Protein 6DCR (pdb70)

B-factor: mean 81.79, std 31.3, range [25.92, 208.13]

Foldseek 3Di:
DKWFFKAAQDFDQGTAIAAEPPPDDDAAQWWFWAADDDGRIAIIGGHGMDRDDPDDNVPHHHTPGTLDPDHLADPLLSVLQVVLCLLQVTRSNNSSLVLDQPCVRRSHHLDPCACQVPWDFDDDDDPLLVVLLVVQLVQFQFEAEEEEAEAPPLCPVVSVLSNLSSQSNVLAAEEEAEALLAPDPVVVVVNVVRTPAAEAEPHPPDDRSSVSVVLVCQQVSRHRYYYYHLSCLRRHHPGYTEYEYEQLVDPRQFDDPRRGDRSSVSSSSSCNVSRHYYYYYHNFDDLLVVVCCVVVRHPYRYGYDAAAEAEAAQAPAPDFLLHGPVVLVVLCVLLVVQFEEEEAAADALFFWWKAASHQGRTDADPVPRAGWGDDPVVQWTAAPFAGDIDGNDCADPVPGDRRMDIARHFPPVSLVRVCVSPPPAEEEEDEPPPVVADGTYHYYYYHAADHPPGDHLRHQEYEYSHQASQVRGSQLCSVSRVLRRVSRVRCVRPVDPRHHYYYYYDNCCPPPLNVCCVPVHSVRSSVVSSVVCVVVVHPPQKWKKKKKKKALPVPLGQVLQVVLQVLLCPFPLRDPQKDKTDFDADSSQDDDSMGMTIIMIIGRDSVSVSVSVVVSVVCSVVRVSVVNIDMGMNTRDPD/DKFFWAAQDFDQGTDIADEDPPDDDAAQWWFWADDDPPDIAIITTHHDDDDDPDPPVPHHHTDDTLDPDHLADPLLSVLQVVLCLLQVTRSNNSSLVLDQPCVRRSHHLDPACLPDWDFADDDPLLVVLLVVQLVQQFFEAEEEEAEAPVLCPVRSVLSNLSSQSPVVAAEEEAEFQVPPDPVVVVVNVVGTPAAEAEPHPPDDSVSVSVVLVCQQVSRHRYYYYHLSCLRRHHPGHGEYEYEQLVDPSQFDPPRSGDRSSVSNSSSCNVSRGYYYYYHNFDDLLVVVCCVVVRHPYRYGYDAEDEAAQADAPQFLLHGPVRLVVVVVCVVVVFEEEEEAADAPFFWWKAASHQGRTDADPPPRAGWTAPPVVQKTAQPFAGDIGHNDCADPPPGHRRMDIAGRFPPPRVVRVPVSHSYHYYHAADDPPDDDPRHAEYEYSRQACQVRGSPLCSVSRVLSNVLVVVVVCVVPHYYYYYDNCCPPPLNCCCVPVHNVSSSVVSSVVCVVVVHPPQKWKKFKDWDDPVRDPTCLQVVVLCVLLCPQPLHDPQWDWADPDPVGIMTIGRDSVSSSVSVVVSVVCSVVGVCSVPTDMGMDTRHD

GO terms:
  GO:0016887 ATP hydrolysis activity (F, EXP)
  GO:0043138 3'-5' DNA helicase activity (F, EXP)
  GO:0005515 protein binding (F, IPI)
  GO:0043138 3'-5' DNA helicase activity (F, IDA)
  GO:0004386 helicase activity (F, IDA)
  GO:0006260 DNA replication (P, IMP)
  GO:0006270 DNA replication initiation (P, IMP)
  GO:0006276 plasmid maintenance (P, IMP)
  GO:0006261 DNA-templated DNA replication (P, IDA)
  GO:0010332 response to gamma radiation (P, IMP)
  GO:0046677 response to antibiotic (P, IMP)
  GO:0006302 double-strand break repair (P, IMP)
  GO:0006310 DNA recombination (P, IMP)

Structure (mmCIF, N/CA/C/O backbone):
data_6DCR
#
_entry.id   6DCR
#
_cell.length_a   69.132
_cell.length_b   56.505
_cell.length_c   195.863
_cell.angle_alpha   90.00
_cell.angle_beta   97.67
_cell.angle_gamma   90.00
#
_symmetry.space_group_name_H-M   'P 1 21 1'
#
loop_
_entity.id
_entity.type
_entity.pdbx_description
1 polymer "Primosomal protein N'"
2 non-polymer 'ZINC ION'
3 non-polymer 'SULFATE ION'
4 water water
#
loop_
_atom_site.group_PDB
_atom_site.id
_atom_site.type_symbol
_atom_site.label_atom_id
_atom_site.label_alt_id
_atom_site.label_comp_id
_atom_site.label_asym_id
_atom_site.label_entity_id
_atom_site.label_seq_id
_atom_site.pdbx_PDB_ins_code
_atom_site.Cartn_x
_atom_site.Cartn_y
_atom_site.Cartn_z
_atom_site.occupancy
_atom_site.B_iso_or_equiv
_atom_site.auth_seq_id
_atom_site.auth_comp_id
_atom_site.auth_asym_id
_atom_site.auth_atom_id
_atom_site.pdbx_PDB_model_num
ATOM 1 N N . MET A 1 21 ? 25.109 12.265 215.541 1.00 90.28 1 MET A N 1
ATOM 2 C CA . MET A 1 21 ? 25.113 10.878 214.955 1.00 87.38 1 MET A CA 1
ATOM 3 C C . MET A 1 21 ? 24.979 10.895 213.423 1.00 74.40 1 MET A C 1
ATOM 4 O O . MET A 1 21 ? 23.877 10.986 212.887 1.00 74.78 1 MET A O 1
ATOM 18 N N . PRO A 1 22 ? 26.089 10.826 212.704 1.00 59.81 2 PRO A N 1
ATOM 19 C CA . PRO A 1 22 ? 26.004 10.820 211.240 1.00 49.88 2 PRO A CA 1
ATOM 20 C C . PRO A 1 22 ? 25.306 9.570 210.719 1.00 50.02 2 PRO A C 1
ATOM 21 O O . PRO A 1 22 ? 25.252 8.531 211.376 1.00 46.19 2 PRO A O 1
ATOM 32 N N . VAL A 1 23 ? 24.767 9.689 209.501 1.00 38.53 3 VAL A N 1
ATOM 33 C CA . VAL A 1 23 ? 24.171 8.584 208.775 1.00 35.43 3 VAL A CA 1
ATOM 34 C C . VAL A 1 23 ? 25.023 8.376 207.541 1.00 38.38 3 VAL A C 1
ATOM 35 O O . VAL A 1 23 ? 25.234 9.323 206.779 1.00 40.07 3 VAL A O 1
ATOM 48 N N . ALA A 1 24 ? 25.478 7.159 207.335 1.00 38.05 4 ALA A N 1
ATOM 49 C CA . ALA A 1 24 ? 26.228 6.797 206.140 1.00 35.61 4 ALA A CA 1
ATOM 50 C C . ALA A 1 24 ? 25.252 6.207 205.144 1.00 36.93 4 ALA A C 1
ATOM 51 O O . ALA A 1 24 ? 24.423 5.369 205.501 1.00 39.11 4 ALA A O 1
ATOM 58 N N . HIS A 1 25 ? 25.348 6.663 203.903 1.00 37.11 5 HIS A N 1
ATOM 59 C CA . HIS A 1 25 ? 24.494 6.250 202.824 1.00 33.15 5 HIS A CA 1
ATOM 60 C C . HIS A 1 25 ? 25.354 5.320 202.015 1.00 34.80 5 HIS A C 1
ATOM 61 O O . HIS A 1 25 ? 26.310 5.754 201.357 1.00 35.63 5 HIS A O 1
ATOM 76 N N . VAL A 1 26 ? 25.018 4.046 202.055 1.00 34.59 6 VAL A N 1
ATOM 77 C CA . VAL A 1 26 ? 25.965 3.000 201.725 1.00 33.67 6 VAL A CA 1
ATOM 78 C C . VAL A 1 26 ? 25.476 2.236 200.510 1.00 37.32 6 VAL A C 1
ATOM 79 O O . VAL A 1 26 ? 24.311 1.820 200.463 1.00 36.48 6 VAL A O 1
ATOM 92 N N . ALA A 1 27 ? 26.387 2.004 199.552 1.00 32.29 7 ALA A N 1
ATOM 93 C CA . ALA A 1 27 ? 26.130 1.143 198.413 1.00 30.57 7 ALA A CA 1
ATOM 94 C C . ALA A 1 27 ? 26.577 -0.282 198.685 1.00 30.43 7 ALA A C 1
ATOM 95 O O . ALA A 1 27 ? 27.681 -0.534 199.159 1.00 36.79 7 ALA A O 1
ATOM 102 N N . LEU A 1 28 ? 25.695 -1.219 198.400 1.00 31.55 8 LEU A N 1
ATOM 103 C CA . LEU A 1 28 ? 25.951 -2.610 198.593 1.00 33.62 8 LEU A CA 1
ATOM 104 C C . LEU A 1 28 ? 25.939 -3.319 197.262 1.00 38.97 8 LEU A C 1
ATOM 105 O O . LEU A 1 28 ? 25.260 -2.876 196.330 1.00 36.39 8 LEU A O 1
ATOM 121 N N . PRO A 1 29 ? 26.652 -4.441 197.167 1.00 40.55 9 PRO A N 1
ATOM 122 C CA . PRO A 1 29 ? 26.759 -5.159 195.900 1.00 43.08 9 PRO A CA 1
ATOM 123 C C . PRO A 1 29 ? 25.519 -6.020 195.712 1.00 44.40 9 PRO A C 1
ATOM 124 O O . PRO A 1 29 ? 25.555 -7.219 195.872 1.00 45.79 9 PRO A O 1
ATOM 135 N N . VAL A 1 30 ? 24.411 -5.359 195.387 1.00 43.45 10 VAL A N 1
ATOM 136 C CA . VAL A 1 30 ? 23.107 -5.993 195.186 1.00 42.13 10 VAL A CA 1
ATOM 137 C C . VAL A 1 30 ? 22.430 -5.306 194.020 1.00 40.35 10 VAL A C 1
ATOM 138 O O . VAL A 1 30 ? 22.689 -4.128 193.743 1.00 42.89 10 VAL A O 1
ATOM 151 N N . PRO A 1 31 ? 21.531 -5.992 193.347 1.00 47.45 11 PRO A N 1
ATOM 152 C CA . PRO A 1 31 ? 20.975 -5.425 192.105 1.00 51.87 11 PRO A CA 1
ATOM 153 C C . PRO A 1 31 ? 19.802 -4.497 192.347 1.00 54.46 11 PRO A C 1
ATOM 154 O O . PRO A 1 31 ? 18.861 -4.490 191.562 1.00 56.28 11 PRO A O 1
ATOM 165 N N . LEU A 1 32 ? 19.867 -3.668 193.386 1.00 48.85 12 LEU A N 1
ATOM 166 C CA . LEU A 1 32 ? 18.815 -2.710 193.655 1.00 45.18 12 LEU A CA 1
ATOM 167 C C . LEU A 1 32 ? 19.326 -1.305 193.421 1.00 43.57 12 LEU A C 1
ATOM 168 O O . LEU A 1 32 ? 20.418 -0.961 193.907 1.00 40.29 12 LEU A O 1
ATOM 184 N N . PRO A 1 33 ? 18.596 -0.462 192.701 1.00 41.35 13 PRO A N 1
ATOM 185 C CA . PRO A 1 33 ? 19.168 0.869 192.399 1.00 40.84 13 PRO A CA 1
ATOM 186 C C . PRO A 1 33 ? 18.916 1.872 193.518 1.00 38.09 13 PRO A C 1
ATOM 187 O O . PRO A 1 33 ? 18.160 2.812 193.367 1.00 42.54 13 PRO A O 1
ATOM 198 N N . ARG A 1 34 ? 19.597 1.694 194.641 1.00 39.14 14 ARG A N 1
ATOM 199 C CA . ARG A 1 34 ? 19.415 2.545 195.809 1.00 42.20 14 ARG A CA 1
ATOM 200 C C . ARG A 1 34 ? 20.623 2.369 196.719 1.00 41.06 14 ARG A C 1
ATOM 201 O O . ARG A 1 34 ? 21.370 1.401 196.580 1.00 35.32 14 ARG A O 1
ATOM 222 N N . THR A 1 35 ? 20.787 3.284 197.681 1.00 34.70 15 THR A N 1
ATOM 223 C CA . THR A 1 35 ? 21.714 3.066 198.789 1.00 39.39 15 THR A CA 1
ATOM 224 C C . THR A 1 35 ? 20.932 2.643 200.027 1.00 43.43 15 THR A C 1
ATOM 225 O O . THR A 1 35 ? 19.699 2.564 200.010 1.00 38.48 15 THR A O 1
ATOM 236 N N . PHE A 1 36 ? 21.670 2.337 201.082 1.00 32.61 16 PHE A N 1
ATOM 237 C CA . PHE A 1 36 ? 21.159 1.827 202.352 1.00 33.48 16 PHE A CA 1
ATOM 238 C C . PHE A 1 36 ? 21.773 2.641 203.484 1.00 43.58 16 PHE A C 1
ATOM 239 O O . PHE A 1 36 ? 22.982 2.907 203.483 1.00 38.80 16 PHE A O 1
ATOM 256 N N . ASP A 1 37 ? 20.942 3.052 204.446 1.00 38.82 17 ASP A N 1
ATOM 257 C CA . ASP A 1 37 ? 21.360 3.989 205.481 1.00 34.41 17 ASP A CA 1
ATOM 258 C C . ASP A 1 37 ? 21.768 3.249 206.739 1.00 35.47 17 ASP A C 1
ATOM 259 O O . ASP A 1 37 ? 21.115 2.275 207.131 1.00 36.02 17 ASP A O 1
ATOM 268 N N . TYR A 1 38 ? 22.862 3.695 207.361 1.00 35.52 18 TYR A N 1
ATOM 269 C CA . TYR A 1 38 ? 23.371 3.119 208.612 1.00 37.24 18 TYR A CA 1
ATOM 270 C C . TYR A 1 38 ? 23.841 4.243 209.499 1.00 40.38 18 TYR A C 1
ATOM 271 O O . TYR A 1 38 ? 24.298 5.260 209.003 1.00 43.11 18 TYR A O 1
ATOM 289 N N . LEU A 1 39 ? 23.739 4.050 210.819 1.00 35.76 19 LEU A N 1
ATOM 290 C CA . LEU A 1 39 ? 24.309 4.988 211.768 1.00 41.38 19 LEU A CA 1
ATOM 291 C C . LEU A 1 39 ? 25.793 4.711 212.001 1.00 39.27 19 LEU A C 1
ATOM 292 O O . LEU A 1 39 ? 26.217 3.560 212.072 1.00 45.50 19 LEU A O 1
ATOM 308 N N . LEU A 1 40 ? 26.562 5.772 212.197 1.00 37.24 20 LEU A N 1
ATOM 309 C CA . LEU A 1 40 ? 27.941 5.637 212.619 1.00 50.19 20 LEU A CA 1
ATOM 310 C C . LEU A 1 40 ? 27.990 5.607 214.135 1.00 52.04 20 LEU A C 1
ATOM 311 O O . LEU A 1 40 ? 27.456 6.511 214.767 1.00 56.12 20 LEU A O 1
ATOM 327 N N . PRO A 1 41 ? 28.568 4.587 214.761 1.00 58.19 21 PRO A N 1
ATOM 328 C CA . PRO A 1 41 ? 28.714 4.635 216.226 1.00 59.78 21 PRO A CA 1
ATOM 329 C C . PRO A 1 41 ? 29.663 5.745 216.648 1.00 59.41 21 PRO A C 1
ATOM 330 O O . PRO A 1 41 ? 30.566 6.131 215.908 1.00 57.07 21 PRO A O 1
ATOM 341 N N . GLU A 1 42 ? 29.466 6.252 217.862 1.00 68.21 22 GLU A N 1
ATOM 342 C CA . GLU A 1 42 ? 30.366 7.266 218.413 1.00 72.01 22 GLU A CA 1
ATOM 343 C C . GLU A 1 42 ? 31.819 6.822 218.291 1.00 65.54 22 GLU A C 1
ATOM 344 O O . GLU A 1 42 ? 32.151 5.666 218.556 1.00 66.55 22 GLU A O 1
ATOM 356 N N . GLY A 1 43 ? 32.683 7.750 217.881 1.00 72.50 23 GLY A N 1
ATOM 357 C CA . GLY A 1 43 ? 34.105 7.487 217.762 1.00 78.02 23 GLY A CA 1
ATOM 358 C C . GLY A 1 43 ? 34.547 6.959 216.413 1.00 78.08 23 GLY A C 1
ATOM 359 O O . GLY A 1 43 ? 35.761 6.856 216.175 1.00 78.22 23 GLY A O 1
ATOM 363 N N . MET A 1 44 ? 33.599 6.628 215.535 1.00 63.88 24 MET A N 1
ATOM 364 C CA . MET A 1 44 ? 33.833 6.062 214.212 1.00 60.71 24 MET A CA 1
ATOM 365 C C . MET A 1 44 ? 33.550 7.142 213.183 1.00 62.11 24 MET A C 1
ATOM 366 O O . MET A 1 44 ? 32.517 7.808 213.259 1.00 60.50 24 MET A O 1
ATOM 380 N N . THR A 1 45 ? 34.470 7.329 212.242 1.00 54.06 25 THR A N 1
ATOM 381 C CA . THR A 1 45 ? 34.307 8.314 211.198 1.00 57.07 25 THR A CA 1
ATOM 382 C C . THR A 1 45 ? 34.600 7.638 209.866 1.00 48.22 25 THR A C 1
ATOM 383 O O . THR A 1 45 ? 35.309 6.636 209.803 1.00 48.96 25 THR A O 1
ATOM 394 N N . VAL A 1 46 ? 34.000 8.170 208.806 1.00 49.27 26 VAL A N 1
ATOM 395 C CA . VAL A 1 46 ? 34.123 7.590 207.472 1.00 44.44 26 VAL A CA 1
ATOM 396 C C . VAL A 1 46 ? 33.870 8.696 206.458 1.00 49.82 26 VAL A C 1
ATOM 397 O O . VAL A 1 46 ? 33.167 9.670 206.741 1.00 46.28 26 VAL A O 1
ATOM 410 N N . LYS A 1 47 ? 34.385 8.509 205.240 1.00 51.58 27 LYS A N 1
ATOM 411 C CA . LYS A 1 47 ? 34.131 9.423 204.138 1.00 52.06 27 LYS A CA 1
ATOM 412 C C . LYS A 1 47 ? 33.664 8.672 202.898 1.00 50.09 27 LYS A C 1
ATOM 413 O O . LYS A 1 47 ? 33.769 7.439 202.789 1.00 38.88 27 LYS A O 1
ATOM 432 N N . ALA A 1 48 ? 33.120 9.445 201.952 1.00 35.96 28 ALA A N 1
ATOM 433 C CA . ALA A 1 48 ? 32.705 8.874 200.696 1.00 38.40 28 ALA A CA 1
ATOM 434 C C . ALA A 1 48 ? 33.889 8.147 200.048 1.00 39.25 28 ALA A C 1
ATOM 435 O O . ALA A 1 48 ? 35.030 8.611 200.130 1.00 41.16 28 ALA A O 1
ATOM 442 N N . GLY A 1 49 ? 33.601 6.994 199.436 1.00 34.88 29 GLY A N 1
ATOM 443 C CA . GLY A 1 49 ? 34.567 6.127 198.788 1.00 34.59 29 GLY A CA 1
ATOM 444 C C . GLY A 1 49 ? 35.295 5.189 199.696 1.00 38.98 29 GLY A C 1
ATOM 445 O O . GLY A 1 49 ? 36.176 4.464 199.222 1.00 39.17 29 GLY A O 1
ATOM 449 N N . CYS A 1 50 ? 34.988 5.184 200.987 1.00 35.81 30 CYS A N 1
ATOM 450 C CA . CYS A 1 50 ? 35.518 4.190 201.896 1.00 36.52 30 CYS A CA 1
ATOM 451 C C . CYS A 1 50 ? 34.591 2.994 202.076 1.00 36.88 30 CYS A C 1
ATOM 452 O O . CYS A 1 50 ? 33.359 3.098 202.016 1.00 39.01 30 CYS A O 1
ATOM 460 N N . ARG A 1 51 ? 35.205 1.840 202.284 1.00 32.96 31 ARG A N 1
ATOM 461 C CA . ARG A 1 51 ? 34.462 0.620 202.524 1.00 32.07 31 ARG A CA 1
ATOM 462 C C . ARG A 1 51 ? 34.109 0.481 203.999 1.00 36.38 31 ARG A C 1
ATOM 463 O O . ARG A 1 51 ? 34.822 0.962 204.886 1.00 34.53 31 ARG A O 1
ATOM 484 N N . VAL A 1 52 ? 32.975 -0.159 204.220 1.00 31.59 32 VAL A N 1
ATOM 485 C CA . VAL A 1 52 ? 32.457 -0.421 205.544 1.00 30.86 32 VAL A CA 1
ATOM 486 C C . VAL A 1 52 ? 31.958 -1.862 205.572 1.00 37.04 32 VAL A C 1
ATOM 487 O O . VAL A 1 52 ? 31.631 -2.454 204.553 1.00 35.25 32 VAL A O 1
ATOM 500 N N . ARG A 1 53 ? 31.928 -2.434 206.758 1.00 32.00 33 ARG A N 1
ATOM 501 C CA . ARG A 1 53 ? 31.228 -3.669 206.986 1.00 32.52 33 ARG A CA 1
ATOM 502 C C . ARG A 1 53 ? 29.923 -3.317 207.733 1.00 36.13 33 ARG A C 1
ATOM 503 O O . ARG A 1 53 ? 29.955 -2.590 208.743 1.00 34.46 33 ARG A O 1
ATOM 524 N N . VAL A 1 54 ? 28.794 -3.795 207.221 1.00 31.47 34 VAL A N 1
ATOM 525 C CA . VAL A 1 54 ? 27.468 -3.396 207.736 1.00 30.78 34 VAL A CA 1
ATOM 526 C C . VAL A 1 54 ? 26.571 -4.614 207.817 1.00 35.36 34 VAL A C 1
ATOM 527 O O . VAL A 1 54 ? 26.723 -5.581 207.059 1.00 39.55 34 VAL A O 1
ATOM 540 N N . PRO A 1 55 ? 25.562 -4.568 208.697 1.00 41.00 35 PRO A N 1
ATOM 541 C CA . PRO A 1 55 ? 24.552 -5.641 208.687 1.00 41.36 35 PRO A CA 1
ATOM 542 C C . PRO A 1 55 ? 23.678 -5.532 207.446 1.00 36.31 35 PRO A C 1
ATOM 543 O O . PRO A 1 55 ? 23.490 -4.460 206.871 1.00 43.68 35 PRO A O 1
ATOM 554 N N . PHE A 1 56 ? 23.171 -6.671 207.002 1.00 39.45 36 PHE A N 1
ATOM 555 C CA . PHE A 1 56 ? 22.346 -6.648 205.809 1.00 44.47 36 PHE A CA 1
ATOM 556 C C . PHE A 1 56 ? 21.343 -7.798 205.835 1.00 48.94 36 PHE A C 1
ATOM 557 O O . PHE A 1 56 ? 21.663 -8.897 206.261 1.00 51.69 36 PHE A O 1
ATOM 574 N N . GLY A 1 57 ? 20.109 -7.539 205.426 1.00 56.02 37 GLY A N 1
ATOM 575 C CA . GLY A 1 57 ? 19.181 -8.648 205.457 1.00 58.17 37 GLY A CA 1
ATOM 576 C C . GLY A 1 57 ? 18.856 -9.060 206.885 1.00 61.02 37 GLY A C 1
ATOM 577 O O . GLY A 1 57 ? 18.946 -8.266 207.829 1.00 58.74 37 GLY A O 1
ATOM 581 N N . LYS A 1 58 ? 18.525 -10.342 207.056 1.00 87.05 38 LYS A N 1
ATOM 582 C CA . LYS A 1 58 ? 18.027 -10.798 208.350 1.00 91.44 38 LYS A CA 1
ATOM 583 C C . LYS A 1 58 ? 19.150 -10.859 209.379 1.00 88.65 38 LYS A C 1
ATOM 584 O O . LYS A 1 58 ? 19.120 -10.140 210.387 1.00 94.22 38 LYS A O 1
ATOM 588 N N . GLN A 1 59 ? 20.150 -11.718 209.149 1.00 47.90 39 GLN A N 1
ATOM 589 C CA . GLN A 1 59 ? 21.267 -11.851 210.098 1.00 48.85 39 GLN A CA 1
ATOM 590 C C . GLN A 1 59 ? 22.623 -11.967 209.365 1.00 41.94 39 GLN A C 1
ATOM 591 O O . GLN A 1 59 ? 23.512 -12.709 209.796 1.00 50.05 39 GLN A O 1
ATOM 595 N N . GLN A 1 60 ? 22.751 -11.272 208.243 1.00 42.24 40 GLN A N 1
ATOM 596 C CA . GLN A 1 60 ? 23.991 -11.342 207.426 1.00 50.43 40 GLN A CA 1
ATOM 597 C C . GLN A 1 60 ? 24.772 -10.030 207.536 1.00 46.25 40 GLN A C 1
ATOM 598 O O . GLN A 1 60 ? 24.231 -9.051 208.087 1.00 36.37 40 GLN A O 1
ATOM 612 N N . GLU A 1 61 ? 25.996 -10.033 207.025 1.00 38.79 41 GLU A N 1
ATOM 613 C CA . GLU A 1 61 ? 26.862 -8.862 207.029 1.00 33.07 41 GLU A CA 1
ATOM 614 C C . GLU A 1 61 ? 27.542 -8.774 205.670 1.00 29.11 41 GLU A C 1
ATOM 615 O O . GLU A 1 61 ? 27.937 -9.803 205.141 1.00 37.91 41 GLU A O 1
ATOM 627 N N . ARG A 1 62 ? 27.719 -7.576 205.153 1.00 30.14 42 ARG A N 1
ATOM 628 C CA . ARG A 1 62 ? 28.317 -7.390 203.835 1.00 38.95 42 ARG A CA 1
ATOM 629 C C . ARG A 1 62 ? 29.294 -6.242 203.874 1.00 39.00 42 ARG A C 1
ATOM 630 O O . ARG A 1 62 ? 29.257 -5.386 204.756 1.00 32.09 42 ARG A O 1
ATOM 651 N N . ILE A 1 63 ? 30.169 -6.221 202.873 1.00 36.73 43 ILE A N 1
ATOM 652 C CA . ILE A 1 63 ? 30.976 -5.053 202.593 1.00 31.25 43 ILE A CA 1
ATOM 653 C C . ILE A 1 63 ? 30.169 -4.080 201.758 1.00 30.23 43 ILE A C 1
ATOM 654 O O . ILE A 1 63 ? 29.545 -4.461 200.767 1.00 38.59 43 ILE A O 1
ATOM 670 N N . GLY A 1 64 ? 30.209 -2.804 202.138 1.00 33.14 44 GLY A N 1
ATOM 671 C CA . GLY A 1 64 ? 29.638 -1.751 201.350 1.00 32.35 44 GLY A CA 1
ATOM 672 C C . GLY A 1 64 ? 30.626 -0.618 201.135 1.00 28.72 44 GLY A C 1
ATOM 673 O O . GLY A 1 64 ? 31.745 -0.608 201.682 1.00 34.32 44 GLY A O 1
ATOM 677 N N . ILE A 1 65 ? 30.204 0.324 200.292 1.00 34.96 45 ILE A N 1
ATOM 678 C CA . ILE A 1 65 ? 30.976 1.528 199.984 1.00 35.25 45 ILE A CA 1
ATOM 679 C C . ILE A 1 65 ? 30.147 2.730 200.332 1.00 34.49 45 ILE A C 1
ATOM 680 O O . ILE A 1 65 ? 28.992 2.855 199.884 1.00 37.63 45 ILE A O 1
ATOM 696 N N . VAL A 1 66 ? 30.708 3.610 201.149 1.00 31.19 46 VAL A N 1
ATOM 697 C CA . VAL A 1 66 ? 29.995 4.813 201.535 1.00 30.27 46 VAL A CA 1
ATOM 698 C C . VAL A 1 66 ? 29.917 5.744 200.332 1.00 40.73 46 VAL A C 1
ATOM 699 O O . VAL A 1 66 ? 30.944 6.089 199.745 1.00 38.08 46 VAL A O 1
ATOM 712 N N . VAL A 1 67 ? 28.687 6.137 199.958 1.00 32.92 47 VAL A N 1
ATOM 713 C CA . VAL A 1 67 ? 28.449 7.080 198.866 1.00 35.90 47 VAL A CA 1
ATOM 714 C C . VAL A 1 67 ? 28.450 8.483 199.379 1.00 45.06 47 VAL A C 1
ATOM 715 O O . VAL A 1 67 ? 29.104 9.345 198.789 1.00 38.65 47 VAL A O 1
ATOM 728 N N . SER A 1 68 ? 27.794 8.735 200.534 1.00 36.75 48 SER A N 1
ATOM 729 C CA . SER A 1 68 ? 27.948 10.001 201.209 1.00 31.65 48 SER A CA 1
ATOM 730 C C . SER A 1 68 ? 27.602 9.817 202.694 1.00 30.12 48 SER A C 1
ATOM 731 O O . SER A 1 68 ? 27.127 8.770 203.115 1.00 36.16 48 SER A O 1
ATOM 739 N N . VAL A 1 69 ? 27.831 10.859 203.445 1.00 36.37 49 VAL A N 1
ATOM 740 C CA . VAL A 1 69 ? 27.516 10.967 204.873 1.00 44.23 49 VAL A CA 1
ATOM 741 C C . VAL A 1 69 ? 26.744 12.253 205.091 1.00 47.03 49 VAL A C 1
ATOM 742 O O . VAL A 1 69 ? 27.168 13.315 204.626 1.00 51.62 49 VAL A O 1
ATOM 755 N N . SER A 1 70 ? 25.662 12.175 205.866 1.00 41.94 50 SER A N 1
ATOM 756 C CA . SER A 1 70 ? 24.867 13.332 206.214 1.00 42.05 50 SER A CA 1
ATOM 757 C C . SER A 1 70 ? 24.425 13.155 207.652 1.00 41.47 50 SER A C 1
ATOM 758 O O . SER A 1 70 ? 24.817 12.199 208.319 1.00 44.85 50 SER A O 1
ATOM 766 N N . ASP A 1 71 ? 23.552 14.039 208.109 1.00 46.87 51 ASP A N 1
ATOM 767 C CA . ASP A 1 71 ? 22.973 13.899 209.438 1.00 51.77 51 ASP A CA 1
ATOM 768 C C . ASP A 1 71 ? 21.514 13.470 209.382 1.00 51.16 51 ASP A C 1
ATOM 769 O O . ASP A 1 71 ? 20.806 13.592 210.382 1.00 48.15 51 ASP A O 1
ATOM 778 N N . ALA A 1 72 ? 21.078 12.882 208.271 1.00 49.97 52 ALA A N 1
ATOM 779 C CA . ALA A 1 72 ? 19.658 12.583 208.097 1.00 48.41 52 ALA A CA 1
ATOM 780 C C . ALA A 1 72 ? 19.446 11.327 207.254 1.00 49.12 52 ALA A C 1
ATOM 781 O O . ALA A 1 72 ? 20.287 10.931 206.429 1.00 43.21 52 ALA A O 1
ATOM 788 N N . SER A 1 73 ? 18.306 10.689 207.499 1.00 42.09 53 SER A N 1
ATOM 789 C CA . SER A 1 73 ? 17.840 9.541 206.728 1.00 40.31 53 SER A CA 1
ATOM 790 C C . SER A 1 73 ? 16.347 9.715 206.417 1.00 49.25 53 SER A C 1
ATOM 791 O O . SER A 1 73 ? 15.610 10.381 207.170 1.00 43.93 53 SER A O 1
ATOM 799 N N . GLU A 1 74 ? 15.919 9.115 205.293 1.00 42.00 54 GLU A N 1
ATOM 800 C CA . GLU A 1 74 ? 14.497 9.018 204.964 1.00 49.59 54 GLU A CA 1
ATOM 801 C C . GLU A 1 74 ? 13.737 8.090 205.909 1.00 43.01 54 GLU A C 1
ATOM 802 O O . GLU A 1 74 ? 12.515 8.229 206.033 1.00 46.26 54 GLU A O 1
ATOM 814 N N . LEU A 1 75 ? 14.434 7.175 206.589 1.00 43.70 55 LEU A N 1
ATOM 815 C CA . LEU A 1 75 ? 13.832 6.350 207.635 1.00 51.40 55 LEU A CA 1
ATOM 816 C C . LEU A 1 75 ? 13.966 7.023 208.994 1.00 48.09 55 LEU A C 1
ATOM 817 O O . LEU A 1 75 ? 14.839 7.870 209.189 1.00 50.49 55 LEU A O 1
ATOM 833 N N . PRO A 1 76 ? 13.126 6.665 209.966 1.00 42.65 56 PRO A N 1
ATOM 834 C CA . PRO A 1 76 ? 13.370 7.127 211.324 1.00 45.49 56 PRO A CA 1
ATOM 835 C C . PRO A 1 76 ? 14.723 6.614 211.794 1.00 47.05 56 PRO A C 1
ATOM 836 O O . PRO A 1 76 ? 15.097 5.469 211.532 1.00 45.54 56 PRO A O 1
ATOM 847 N N . LEU A 1 77 ? 15.458 7.461 212.505 1.00 48.04 57 LEU A N 1
ATOM 848 C CA . LEU A 1 77 ? 16.799 7.060 212.907 1.00 51.18 57 LEU A CA 1
ATOM 849 C C . LEU A 1 77 ? 16.754 5.871 213.855 1.00 53.33 57 LEU A C 1
ATOM 850 O O . LEU A 1 77 ? 17.698 5.074 213.899 1.00 48.61 57 LEU A O 1
ATOM 866 N N . ASN A 1 78 ? 15.656 5.697 214.591 1.00 49.17 58 ASN A N 1
ATOM 867 C CA . ASN A 1 78 ? 15.634 4.549 215.492 1.00 52.77 58 ASN A CA 1
ATOM 868 C C . ASN A 1 78 ? 15.351 3.243 214.773 1.00 52.02 58 ASN A C 1
ATOM 869 O O . ASN A 1 78 ? 15.428 2.196 215.398 1.00 58.53 58 ASN A O 1
ATOM 880 N N . GLU A 1 79 ? 15.108 3.262 213.468 1.00 43.94 59 GLU A N 1
ATOM 881 C CA . GLU A 1 79 ? 15.034 2.055 212.670 1.00 50.84 59 GLU A CA 1
ATOM 882 C C . GLU A 1 79 ? 16.364 1.703 211.986 1.00 50.66 59 GLU A C 1
ATOM 883 O O . GLU A 1 79 ? 16.446 0.669 211.324 1.00 53.82 59 GLU A O 1
ATOM 895 N N . LEU A 1 80 ? 17.399 2.520 212.129 1.00 46.37 60 LEU A N 1
ATOM 896 C CA . LEU A 1 80 ? 18.663 2.234 211.440 1.00 42.18 60 LEU A CA 1
ATOM 897 C C . LEU A 1 80 ? 19.576 1.387 212.316 1.00 45.78 60 LEU A C 1
ATOM 898 O O . LEU A 1 80 ? 19.561 1.445 213.554 1.00 40.32 60 LEU A O 1
ATOM 914 N N . LYS A 1 81 ? 20.337 0.549 211.659 1.00 46.48 61 LYS A N 1
ATOM 915 C CA . LYS A 1 81 ? 21.400 -0.201 212.289 1.00 47.15 61 LYS A CA 1
ATOM 916 C C . LYS A 1 81 ? 22.732 0.533 212.130 1.00 45.73 61 LYS A C 1
ATOM 917 O O . LYS A 1 81 ? 22.879 1.486 211.353 1.00 40.69 61 LYS A O 1
ATOM 936 N N . ALA A 1 82 ? 23.702 0.080 212.900 1.00 39.60 62 ALA A N 1
ATOM 937 C CA . ALA A 1 82 ? 24.984 0.741 212.998 1.00 44.17 62 ALA A CA 1
ATOM 938 C C . ALA A 1 82 ? 25.977 0.071 212.052 1.00 41.44 62 ALA A C 1
ATOM 939 O O . ALA A 1 82 ? 25.951 -1.146 211.879 1.00 38.97 62 ALA A O 1
ATOM 946 N N . VAL A 1 83 ? 26.841 0.880 211.443 1.00 40.12 63 VAL A N 1
ATOM 947 C CA . VAL A 1 83 ? 28.031 0.355 210.789 1.00 33.83 63 VAL A CA 1
ATOM 948 C C . VAL A 1 83 ? 28.817 -0.492 211.788 1.00 40.53 63 VAL A C 1
ATOM 949 O O . VAL A 1 83 ? 28.959 -0.123 212.960 1.00 40.52 63 VAL A O 1
ATOM 962 N N . VAL A 1 84 ? 29.300 -1.653 211.331 1.00 38.40 64 VAL A N 1
ATOM 963 C CA . VAL A 1 84 ? 30.109 -2.533 212.185 1.00 39.78 64 VAL A CA 1
ATOM 964 C C . VAL A 1 84 ? 31.555 -2.074 212.230 1.00 42.17 64 VAL A C 1
ATOM 965 O O . VAL A 1 84 ? 32.165 -2.007 213.291 1.00 37.49 64 VAL A O 1
ATOM 978 N N . GLU A 1 85 ? 32.133 -1.739 211.088 1.00 38.27 65 GLU A N 1
ATOM 979 C CA . GLU A 1 85 ? 33.533 -1.397 211.059 1.00 41.72 65 GLU A CA 1
ATOM 980 C C . GLU A 1 85 ? 33.790 -0.567 209.810 1.00 40.74 65 GLU A C 1
ATOM 981 O O . GLU A 1 85 ? 33.213 -0.822 208.766 1.00 37.38 65 GLU A O 1
ATOM 993 N N . VAL A 1 86 ? 34.685 0.390 209.925 1.00 41.12 66 VAL A N 1
ATOM 994 C CA . VAL A 1 86 ? 35.167 1.170 208.795 1.00 37.83 66 VAL A CA 1
ATOM 995 C C . VAL A 1 86 ? 36.485 0.557 208.349 1.00 39.30 66 VAL A C 1
ATOM 996 O O . VAL A 1 86 ? 37.393 0.385 209.149 1.00 42.75 66 VAL A O 1
ATOM 1009 N N . LEU A 1 87 ? 36.590 0.237 207.078 1.00 38.35 67 LEU A N 1
ATOM 1010 C CA . LEU A 1 87 ? 37.733 -0.537 206.613 1.00 36.75 67 LEU A CA 1
ATOM 1011 C C . LEU A 1 87 ? 38.858 0.328 206.092 1.00 48.30 67 LEU A C 1
ATOM 1012 O O . LEU A 1 87 ? 40.024 -0.069 206.179 1.00 49.42 67 LEU A O 1
ATOM 1028 N N . ASP A 1 88 ? 38.531 1.511 205.595 1.00 43.35 68 ASP A N 1
ATOM 1029 C CA . ASP A 1 88 ? 39.469 2.405 204.949 1.00 48.20 68 ASP A CA 1
ATOM 1030 C C . ASP A 1 88 ? 39.478 3.740 205.663 1.00 50.51 68 ASP A C 1
ATOM 1031 O O . ASP A 1 88 ? 38.416 4.341 205.864 1.00 47.60 68 ASP A O 1
ATOM 1040 N N . SER A 1 89 ? 40.669 4.246 205.929 1.00 50.38 69 SER A N 1
ATOM 1041 C CA . SER A 1 89 ? 40.809 5.639 206.314 1.00 59.72 69 SER A CA 1
ATOM 1042 C C . SER A 1 89 ? 40.964 6.556 205.102 1.00 54.44 69 SER A C 1
ATOM 1043 O O . SER A 1 89 ? 40.686 7.749 205.214 1.00 55.73 69 SER A O 1
ATOM 1051 N N . GLU A 1 90 ? 41.393 6.033 203.954 1.00 51.63 70 GLU A N 1
ATOM 1052 C CA . GLU A 1 90 ? 41.430 6.803 202.725 1.00 51.50 70 GLU A CA 1
ATOM 1053 C C . GLU A 1 90 ? 40.589 6.107 201.654 1.00 45.47 70 GLU A C 1
ATOM 1054 O O . GLU A 1 90 ? 40.525 4.879 201.614 1.00 41.15 70 GLU A O 1
ATOM 1066 N N . PRO A 1 91 ? 39.929 6.836 200.828 1.00 43.25 71 PRO A N 1
ATOM 1067 C CA . PRO A 1 91 ? 39.075 6.176 199.870 1.00 40.45 71 PRO A CA 1
ATOM 1068 C C . PRO A 1 91 ? 39.784 5.182 198.951 1.00 41.34 71 PRO A C 1
ATOM 1069 O O . PRO A 1 91 ? 40.898 5.354 198.709 1.00 42.94 71 PRO A O 1
ATOM 1080 N N . VAL A 1 92 ? 39.048 4.254 198.383 1.00 34.57 72 VAL A N 1
ATOM 1081 C CA . VAL A 1 92 ? 39.591 3.247 197.435 1.00 35.83 72 VAL A CA 1
ATOM 1082 C C . VAL A 1 92 ? 39.229 3.655 196.010 1.00 33.69 72 VAL A C 1
ATOM 1083 O O . VAL A 1 92 ? 39.226 2.814 195.184 1.00 39.74 72 VAL A O 1
ATOM 1096 N N . PHE A 1 93 ? 38.848 4.882 195.780 1.00 36.44 73 PHE A N 1
ATOM 1097 C CA . PHE A 1 93 ? 38.619 5.409 194.425 1.00 41.73 73 PHE A CA 1
ATOM 1098 C C . PHE A 1 93 ? 39.233 6.809 194.325 1.00 36.01 73 PHE A C 1
ATOM 1099 O O . PHE A 1 93 ? 39.116 7.503 195.270 1.00 40.84 73 PHE A O 1
ATOM 1116 N N . THR A 1 94 ? 39.906 7.174 193.269 1.00 35.72 74 THR A N 1
ATOM 1117 C CA . THR A 1 94 ? 40.293 8.567 193.099 1.00 36.58 74 THR A CA 1
ATOM 1118 C C . THR A 1 94 ? 39.088 9.391 192.581 1.00 39.28 74 THR A C 1
ATOM 1119 O O . THR A 1 94 ? 38.074 8.840 192.142 1.00 42.79 74 THR A O 1
ATOM 1130 N N A HIS A 1 95 ? 39.236 10.725 192.596 0.47 39.75 75 HIS A N 1
ATOM 1131 N N B HIS A 1 95 ? 39.184 10.717 192.680 0.53 40.29 75 HIS A N 1
ATOM 1132 C CA A HIS A 1 95 ? 38.064 11.568 192.391 0.47 37.95 75 HIS A CA 1
ATOM 1133 C CA B HIS A 1 95 ? 38.023 11.538 192.345 0.53 37.96 75 HIS A CA 1
ATOM 1134 C C A HIS A 1 95 ? 37.551 11.526 190.961 0.47 36.07 75 HIS A C 1
ATOM 1135 C C B HIS A 1 95 ? 37.504 11.212 190.959 0.53 36.48 75 HIS A C 1
ATOM 1136 O O A HIS A 1 95 ? 36.347 11.719 190.780 0.47 32.58 75 HIS A O 1
ATOM 1137 O O B HIS A 1 95 ? 36.305 10.965 190.784 0.53 31.46 75 HIS A O 1
ATOM 1164 N N . SER A 1 96 ? 38.391 11.194 189.945 1.00 40.70 76 SER A N 1
ATOM 1165 C CA . SER A 1 96 ? 37.883 11.082 188.579 1.00 38.83 76 SER A CA 1
ATOM 1166 C C . SER A 1 96 ? 37.225 9.738 188.332 1.00 37.04 76 SER A C 1
ATOM 1167 O O . SER A 1 96 ? 36.218 9.650 187.614 1.00 42.22 76 SER A O 1
ATOM 1176 N N . VAL A 1 97 ? 37.730 8.671 188.924 1.00 32.26 77 VAL A N 1
ATOM 1177 C CA . VAL A 1 97 ? 37.054 7.428 188.791 1.00 31.70 77 VAL A CA 1
ATOM 1178 C C . VAL A 1 97 ? 35.725 7.460 189.563 1.00 33.69 77 VAL A C 1
ATOM 1179 O O . VAL A 1 97 ? 34.719 6.984 189.063 1.00 31.70 77 VAL A O 1
ATOM 1192 N N . TRP A 1 98 ? 35.711 8.048 190.752 1.00 35.00 78 TRP A N 1
ATOM 1193 C CA . TRP A 1 98 ? 34.465 8.158 191.530 1.00 34.81 78 TRP A CA 1
ATOM 1194 C C . TRP A 1 98 ? 33.385 8.926 190.744 1.00 36.33 78 TRP A C 1
ATOM 1195 O O . TRP A 1 98 ? 32.264 8.466 190.609 1.00 33.07 78 TRP A O 1
ATOM 1216 N N . ARG A 1 99 ? 33.723 10.096 190.201 1.00 29.95 79 ARG A N 1
ATOM 1217 C CA . ARG A 1 99 ? 32.784 10.886 189.393 1.00 37.74 79 ARG A CA 1
ATOM 1218 C C . ARG A 1 99 ? 32.303 10.126 188.148 1.00 42.77 79 ARG A C 1
ATOM 1219 O O . ARG A 1 99 ? 31.109 10.125 187.818 1.00 35.47 79 ARG A O 1
ATOM 1240 N N . LEU A 1 100 ? 33.204 9.431 187.477 1.00 36.30 80 LEU A N 1
ATOM 1241 C CA . LEU A 1 100 ? 32.818 8.649 186.325 1.00 35.06 80 LEU A CA 1
ATOM 1242 C C . LEU A 1 100 ? 31.836 7.544 186.687 1.00 35.46 80 LEU A C 1
ATOM 1243 O O . LEU A 1 100 ? 30.875 7.284 185.955 1.00 35.75 80 LEU A O 1
ATOM 1259 N N . LEU A 1 101 ? 32.067 6.855 187.799 1.00 32.76 81 LEU A N 1
ATOM 1260 C CA . LEU A 1 101 ? 31.199 5.739 188.156 1.00 32.11 81 LEU A CA 1
ATOM 1261 C C . LEU A 1 101 ? 29.814 6.208 188.591 1.00 30.28 81 LEU A C 1
ATOM 1262 O O . LEU A 1 101 ? 28.824 5.542 188.292 1.00 36.46 81 LEU A O 1
ATOM 1278 N N . LEU A 1 102 ? 29.736 7.292 189.348 1.00 36.13 82 LEU A N 1
ATOM 1279 C CA . LEU A 1 102 ? 28.436 7.860 189.715 1.00 39.90 82 LEU A CA 1
ATOM 1280 C C . LEU A 1 102 ? 27.687 8.378 188.476 1.00 43.10 82 LEU A C 1
ATOM 1281 O O . LEU A 1 102 ? 26.480 8.189 188.328 1.00 34.03 82 LEU A O 1
ATOM 1297 N N . TRP A 1 103 ? 28.388 9.051 187.577 1.00 32.89 83 TRP A N 1
ATOM 1298 C CA . TRP A 1 103 ? 27.768 9.486 186.325 1.00 39.41 83 TRP A CA 1
ATOM 1299 C C . TRP A 1 103 ? 27.274 8.280 185.518 1.00 37.63 83 TRP A C 1
ATOM 1300 O O . TRP A 1 103 ? 26.127 8.250 185.061 1.00 39.93 83 TRP A O 1
ATOM 1321 N N . ALA A 1 104 ? 28.097 7.243 185.416 1.00 34.71 84 ALA A N 1
ATOM 1322 C CA . ALA A 1 104 ? 27.748 6.073 184.625 1.00 38.84 84 ALA A CA 1
ATOM 1323 C C . ALA A 1 104 ? 26.595 5.301 185.230 1.00 39.58 84 ALA A C 1
ATOM 1324 O O . ALA A 1 104 ? 25.784 4.730 184.502 1.00 36.19 84 ALA A O 1
ATOM 1331 N N . ALA A 1 105 ? 26.548 5.180 186.564 1.00 36.90 85 ALA A N 1
ATOM 1332 C CA . ALA A 1 105 ? 25.416 4.466 187.144 1.00 31.97 85 ALA A CA 1
ATOM 1333 C C . ALA A 1 105 ? 24.105 5.139 186.734 1.00 37.43 85 ALA A C 1
ATOM 1334 O O . ALA A 1 105 ? 23.108 4.457 186.459 1.00 41.31 85 ALA A O 1
ATOM 1341 N N . ASP A 1 106 ? 24.108 6.481 186.642 1.00 41.41 86 ASP A N 1
ATOM 1342 C CA A ASP A 1 106 ? 22.920 7.208 186.226 0.58 41.93 86 ASP A CA 1
ATOM 1343 C CA B ASP A 1 106 ? 22.928 7.235 186.218 0.42 42.42 86 ASP A CA 1
ATOM 1344 C C . ASP A 1 106 ? 22.682 7.095 184.717 1.00 42.56 86 ASP A C 1
ATOM 1345 O O . ASP A 1 106 ? 21.548 6.941 184.274 1.00 44.03 86 ASP A O 1
ATOM 1362 N N . TYR A 1 107 ? 23.726 7.229 183.907 1.00 33.69 87 TYR A N 1
ATOM 1363 C CA . TYR A 1 107 ? 23.531 7.255 182.449 1.00 33.37 87 TYR A CA 1
ATOM 1364 C C . TYR A 1 107 ? 23.165 5.872 181.913 1.00 33.55 87 TYR A C 1
ATOM 1365 O O . TYR A 1 107 ? 22.319 5.759 181.028 1.00 40.71 87 TYR A O 1
ATOM 1383 N N . TYR A 1 108 ? 23.791 4.814 182.440 1.00 32.10 88 TYR A N 1
ATOM 1384 C CA . TYR A 1 108 ? 23.479 3.447 182.047 1.00 36.53 88 TYR A CA 1
ATOM 1385 C C . TYR A 1 108 ? 22.335 2.868 182.862 1.00 40.89 88 TYR A C 1
ATOM 1386 O O . TYR A 1 108 ? 21.904 1.744 182.579 1.00 39.75 88 TYR A O 1
ATOM 1404 N N . HIS A 1 109 ? 21.828 3.607 183.846 1.00 41.50 89 HIS A N 1
ATOM 1405 C CA . HIS A 1 109 ? 20.684 3.131 184.667 1.00 35.62 89 HIS A CA 1
ATOM 1406 C C . HIS A 1 109 ? 20.983 1.758 185.255 1.00 38.06 89 HIS A C 1
ATOM 1407 O O . HIS A 1 109 ? 20.200 0.826 185.151 1.00 43.87 89 HIS A O 1
ATOM 1421 N N . HIS A 1 110 ? 22.143 1.641 185.900 1.00 35.73 90 HIS A N 1
ATOM 1422 C CA . HIS A 1 110 ? 22.562 0.425 186.501 1.00 34.58 90 HIS A CA 1
ATOM 1423 C C . HIS A 1 110 ? 22.733 0.632 188.008 1.00 33.51 90 HIS A C 1
ATOM 1424 O O . HIS A 1 110 ? 23.189 1.694 188.440 1.00 36.67 90 HIS A O 1
ATOM 1438 N N . PRO A 1 111 ? 22.386 -0.356 188.814 1.00 37.19 91 PRO A N 1
ATOM 1439 C CA . PRO A 1 111 ? 22.493 -0.222 190.283 1.00 42.62 91 PRO A CA 1
ATOM 1440 C C . PRO A 1 111 ? 23.858 0.243 190.788 1.00 40.15 91 PRO A C 1
ATOM 1441 O O . PRO A 1 111 ? 24.897 -0.380 190.494 1.00 37.68 91 PRO A O 1
ATOM 1452 N N . ILE A 1 112 ? 23.843 1.291 191.634 1.00 34.21 92 ILE A N 1
ATOM 1453 C CA . ILE A 1 112 ? 25.074 1.967 192.028 1.00 36.63 92 ILE A CA 1
ATOM 1454 C C . ILE A 1 112 ? 26.033 0.995 192.706 1.00 39.42 92 ILE A C 1
ATOM 1455 O O . ILE A 1 112 ? 27.238 1.032 192.460 1.00 33.52 92 ILE A O 1
ATOM 1471 N N . GLY A 1 113 ? 25.518 0.086 193.545 1.00 38.61 93 GLY A N 1
ATOM 1472 C CA . GLY A 1 113 ? 26.380 -0.867 194.209 1.00 39.17 93 GLY A CA 1
ATOM 1473 C C . GLY A 1 113 ? 27.050 -1.846 193.258 1.00 38.72 93 GLY A C 1
ATOM 1474 O O . GLY A 1 113 ? 28.228 -2.159 193.425 1.00 40.82 93 GLY A O 1
ATOM 1478 N N . ASP A 1 114 ? 26.328 -2.312 192.227 1.00 39.03 94 ASP A N 1
ATOM 1479 C CA A ASP A 1 114 ? 26.954 -3.185 191.235 0.49 38.43 94 ASP A CA 1
ATOM 1480 C CA B ASP A 1 114 ? 26.951 -3.182 191.240 0.51 38.42 94 ASP A CA 1
ATOM 1481 C C . ASP A 1 114 ? 28.044 -2.436 190.476 1.00 33.38 94 ASP A C 1
ATOM 1482 O O . ASP A 1 114 ? 29.137 -2.964 190.283 1.00 39.78 94 ASP A O 1
ATOM 1497 N N . VAL A 1 115 ? 27.786 -1.179 190.101 1.00 34.69 95 VAL A N 1
ATOM 1498 C CA . VAL A 1 115 ? 28.799 -0.379 189.391 1.00 36.67 95 VAL A CA 1
ATOM 1499 C C . VAL A 1 115 ? 30.069 -0.226 190.233 1.00 40.50 95 VAL A C 1
ATOM 1500 O O . VAL A 1 115 ? 31.185 -0.456 189.744 1.00 32.87 95 VAL A O 1
ATOM 1513 N N . LEU A 1 116 ? 29.930 0.250 191.487 1.00 35.20 96 LEU A N 1
ATOM 1514 C CA . LEU A 1 116 ? 31.104 0.558 192.298 1.00 37.52 96 LEU A CA 1
ATOM 1515 C C . LEU A 1 116 ? 31.935 -0.689 192.613 1.00 32.79 96 LEU A C 1
ATOM 1516 O O . LEU A 1 116 ? 33.177 -0.645 192.506 1.00 39.72 96 LEU A O 1
ATOM 1532 N N . PHE A 1 117 ? 31.297 -1.815 192.987 1.00 30.70 97 PHE A N 1
ATOM 1533 C CA . PHE A 1 117 ? 32.050 -3.027 193.267 1.00 35.36 97 PHE A CA 1
ATOM 1534 C C . PHE A 1 117 ? 32.676 -3.615 192.005 1.00 40.83 97 PHE A C 1
ATOM 1535 O O . PHE A 1 117 ? 33.790 -4.125 192.049 1.00 40.43 97 PHE A O 1
ATOM 1552 N N . HIS A 1 118 ? 31.988 -3.551 190.878 1.00 35.79 98 HIS A N 1
ATOM 1553 C CA . HIS A 1 118 ? 32.571 -4.077 189.651 1.00 37.69 98 HIS A CA 1
ATOM 1554 C C . HIS A 1 118 ? 33.853 -3.343 189.280 1.00 31.77 98 HIS A C 1
ATOM 1555 O O . HIS A 1 118 ? 34.738 -3.917 188.646 1.00 40.72 98 HIS A O 1
ATOM 1569 N N . ALA A 1 119 ? 33.958 -2.088 189.637 1.00 32.76 99 ALA A N 1
ATOM 1570 C CA . ALA A 1 119 ? 35.141 -1.308 189.356 1.00 32.70 99 ALA A CA 1
ATOM 1571 C C . ALA A 1 119 ? 36.328 -1.586 190.257 1.00 44.62 99 ALA A C 1
ATOM 1572 O O . ALA A 1 119 ? 37.424 -1.098 189.946 1.00 38.41 99 ALA A O 1
ATOM 1579 N N . LEU A 1 120 ? 36.148 -2.372 191.368 1.00 41.80 100 LEU A N 1
ATOM 1580 C CA . LEU A 1 120 ? 37.246 -2.628 192.294 1.00 36.42 100 LEU A CA 1
ATOM 1581 C C . LEU A 1 120 ? 37.935 -3.947 191.985 1.00 33.96 100 LEU A C 1
ATOM 1582 O O . LEU A 1 120 ? 37.308 -4.914 191.540 1.00 35.54 100 LEU A O 1
ATOM 1598 N N . PRO A 1 121 ? 39.231 -4.044 192.258 1.00 30.78 101 PRO A N 1
ATOM 1599 C CA . PRO A 1 121 ? 39.857 -5.369 192.353 1.00 34.64 101 PRO A CA 1
ATOM 1600 C C . PRO A 1 121 ? 39.088 -6.266 193.318 1.00 32.40 101 PRO A C 1
ATOM 1601 O O . PRO A 1 121 ? 38.557 -5.787 194.329 1.00 35.22 101 PRO A O 1
ATOM 1612 N N . ILE A 1 122 ? 39.143 -7.568 193.032 1.00 32.26 102 ILE A N 1
ATOM 1613 C CA . ILE A 1 122 ? 38.459 -8.620 193.796 1.00 36.89 102 ILE A CA 1
ATOM 1614 C C . ILE A 1 122 ? 38.801 -8.549 195.278 1.00 40.96 102 ILE A C 1
ATOM 1615 O O . ILE A 1 122 ? 37.910 -8.636 196.132 1.00 35.00 102 ILE A O 1
ATOM 1631 N N . LEU A 1 123 ? 40.100 -8.457 195.613 1.00 31.24 103 LEU A N 1
ATOM 1632 C CA . LEU A 1 123 ? 40.483 -8.442 197.029 1.00 38.11 103 LEU A CA 1
ATOM 1633 C C . LEU A 1 123 ? 39.862 -7.271 197.762 1.00 33.76 103 LEU A C 1
ATOM 1634 O O . LEU A 1 123 ? 39.510 -7.410 198.953 1.00 40.08 103 LEU A O 1
ATOM 1650 N N . LEU A 1 124 ? 39.630 -6.134 197.070 1.00 30.27 104 LEU A N 1
ATOM 1651 C CA . LEU A 1 124 ? 39.011 -4.997 197.731 1.00 31.24 104 LEU A CA 1
ATOM 1652 C C . LEU A 1 124 ? 37.494 -5.192 197.794 1.00 35.94 104 LEU A C 1
ATOM 1653 O O . LEU A 1 124 ? 36.876 -4.799 198.796 1.00 32.66 104 LEU A O 1
ATOM 1669 N N . ARG A 1 125 ? 36.902 -5.874 196.806 1.00 33.50 105 ARG A N 1
ATOM 1670 C CA . ARG A 1 125 ? 35.490 -6.253 196.908 1.00 34.73 105 ARG A CA 1
ATOM 1671 C C . ARG A 1 125 ? 35.246 -7.134 198.131 1.00 39.59 105 ARG A C 1
ATOM 1672 O O . ARG A 1 125 ? 34.189 -7.047 198.763 1.00 37.19 105 ARG A O 1
ATOM 1693 N N . GLN A 1 126 ? 36.195 -7.997 198.454 1.00 34.70 106 GLN A N 1
ATOM 1694 C CA . GLN A 1 126 ? 36.084 -8.878 199.608 1.00 34.95 106 GLN A CA 1
ATOM 1695 C C . GLN A 1 126 ? 36.296 -8.184 200.963 1.00 33.67 106 GLN A C 1
ATOM 1696 O O . GLN A 1 126 ? 36.238 -8.854 201.991 1.00 37.76 106 GLN A O 1
ATOM 1710 N N . GLY A 1 127 ? 36.668 -6.929 201.001 1.00 32.09 107 GLY A N 1
ATOM 1711 C CA . GLY A 1 127 ? 36.924 -6.268 202.273 1.00 34.56 107 GLY A CA 1
ATOM 1712 C C . GLY A 1 127 ? 38.331 -6.355 202.780 1.00 38.51 107 GLY A C 1
ATOM 1713 O O . GLY A 1 127 ? 38.578 -6.002 203.928 1.00 41.54 107 GLY A O 1
ATOM 1717 N N . ARG A 1 128 ? 39.270 -6.788 202.010 1.00 34.94 108 ARG A N 1
ATOM 1718 C CA . ARG A 1 128 ? 40.645 -6.911 202.534 1.00 31.71 108 ARG A CA 1
ATOM 1719 C C . ARG A 1 128 ? 41.373 -5.568 202.515 1.00 31.95 108 ARG A C 1
ATOM 1720 O O . ARG A 1 128 ? 41.011 -4.735 201.739 1.00 34.05 108 ARG A O 1
ATOM 1741 N N . PRO A 1 129 ? 42.398 -5.437 203.330 1.00 37.21 109 PRO A N 1
ATOM 1742 C CA . PRO A 1 129 ? 43.144 -4.168 203.351 1.00 39.00 109 PRO A CA 1
ATOM 1743 C C . PRO A 1 129 ? 43.664 -3.785 201.977 1.00 37.68 109 PRO A C 1
ATOM 1744 O O . PRO A 1 129 ? 44.102 -4.631 201.196 1.00 38.68 109 PRO A O 1
ATOM 1755 N N . ALA A 1 130 ? 43.612 -2.489 201.706 1.00 37.27 110 ALA A N 1
ATOM 1756 C CA . ALA A 1 130 ? 44.137 -1.916 200.467 1.00 43.13 110 ALA A CA 1
ATOM 1757 C C . ALA A 1 130 ? 45.627 -1.678 200.657 1.00 42.82 110 ALA A C 1
ATOM 1758 O O . ALA A 1 130 ? 46.098 -0.548 200.771 1.00 50.55 110 ALA A O 1
ATOM 1765 N N . ALA A 1 131 ? 46.360 -2.782 200.740 1.00 46.21 111 ALA A N 1
ATOM 1766 C CA . ALA A 1 131 ? 47.792 -2.769 201.006 1.00 50.94 111 ALA A CA 1
ATOM 1767 C C . ALA A 1 131 ? 48.311 -4.159 200.691 1.00 59.84 111 ALA A C 1
ATOM 1768 O O . ALA A 1 131 ? 47.549 -5.126 200.736 1.00 55.05 111 ALA A O 1
ATOM 1775 N N . ASN A 1 132 ? 49.602 -4.253 200.355 1.00 66.04 112 ASN A N 1
ATOM 1776 C CA . ASN A 1 132 ? 50.224 -5.541 200.079 1.00 71.74 112 ASN A CA 1
ATOM 1777 C C . ASN A 1 132 ? 50.573 -6.269 201.377 1.00 75.95 112 ASN A C 1
ATOM 1778 O O . ASN A 1 132 ? 50.406 -5.744 202.482 1.00 70.59 112 ASN A O 1
ATOM 1789 N N . ALA A 1 133 ? 51.132 -7.476 201.226 1.00 105.13 113 ALA A N 1
ATOM 1790 C CA . ALA A 1 133 ? 51.601 -8.307 202.344 1.00 107.55 113 ALA A CA 1
ATOM 1791 C C . ALA A 1 133 ? 50.644 -8.266 203.541 1.00 108.57 113 ALA A C 1
ATOM 1792 O O . ALA A 1 133 ? 51.056 -8.443 204.688 1.00 109.81 113 ALA A O 1
ATOM 1799 N N . ASP A 1 147 ? 60.935 8.796 192.327 1.00 100.62 185 ASP A N 1
ATOM 1800 C CA . ASP A 1 147 ? 61.068 7.482 191.696 1.00 100.64 185 ASP A CA 1
ATOM 1801 C C . ASP A 1 147 ? 61.539 7.659 190.248 1.00 94.92 185 ASP A C 1
ATOM 1802 O O . ASP A 1 147 ? 62.609 8.215 189.993 1.00 91.81 185 ASP A O 1
ATOM 1810 N N . TRP A 1 148 ? 60.718 7.196 189.295 1.00 79.61 186 TRP A N 1
ATOM 1811 C CA . TRP A 1 148 ? 61.052 7.337 187.881 1.00 71.37 186 TRP A CA 1
ATOM 1812 C C . TRP A 1 148 ? 60.962 8.783 187.407 1.00 68.98 186 TRP A C 1
ATOM 1813 O O . TRP A 1 148 ? 61.579 9.130 186.393 1.00 70.93 186 TRP A O 1
ATOM 1834 N N . ARG A 1 149 ? 60.213 9.625 188.116 1.00 77.75 187 ARG A N 1
ATOM 1835 C CA . ARG A 1 149 ? 60.020 10.998 187.682 1.00 82.34 187 ARG A CA 1
ATOM 1836 C C . ARG A 1 149 ? 61.339 11.744 187.620 1.00 95.88 187 ARG A C 1
ATOM 1837 O O . ARG A 1 149 ? 61.809 12.125 186.539 1.00 97.58 187 ARG A O 1
ATOM 1858 N N . THR A 1 150 ? 61.965 11.939 188.780 1.00 127.20 188 THR A N 1
ATOM 1859 C CA . THR A 1 150 ? 63.081 12.869 188.897 1.00 133.81 188 THR A CA 1
ATOM 1860 C C . THR A 1 150 ? 64.166 12.621 187.856 1.00 137.60 188 THR A C 1
ATOM 1861 O O . THR A 1 150 ? 64.908 13.546 187.500 1.00 137.98 188 THR A O 1
ATOM 1872 N N . ASN A 1 151 ? 64.275 11.395 187.352 1.00 134.46 189 ASN A N 1
ATOM 1873 C CA . ASN A 1 151 ? 65.392 11.000 186.503 1.00 138.34 189 ASN A CA 1
ATOM 1874 C C . ASN A 1 151 ? 64.910 10.239 185.275 1.00 129.23 189 ASN A C 1
ATOM 1875 O O . ASN A 1 151 ? 65.501 9.231 184.877 1.00 134.49 189 ASN A O 1
ATOM 1886 N N . TYR A 1 152 ? 63.840 10.715 184.638 1.00 94.97 190 TYR A N 1
ATOM 1887 C CA . TYR A 1 152 ? 63.310 10.030 183.466 1.00 84.05 190 TYR A CA 1
ATOM 1888 C C . TYR A 1 152 ? 64.191 10.292 182.249 1.00 82.30 190 TYR A C 1
ATOM 1889 O O . TYR A 1 152 ? 64.537 11.442 181.950 1.00 81.30 190 TYR A O 1
ATOM 1907 N N . ALA A 1 153 ? 64.549 9.220 181.547 1.00 91.23 191 ALA A N 1
ATOM 1908 C CA . ALA A 1 153 ? 65.505 9.269 180.447 1.00 92.10 191 ALA A CA 1
ATOM 1909 C C . ALA A 1 153 ? 64.809 8.782 179.186 1.00 93.02 191 ALA A C 1
ATOM 1910 O O . ALA A 1 153 ? 64.369 7.629 179.123 1.00 93.15 191 ALA A O 1
ATOM 1917 N N . VAL A 1 154 ? 64.709 9.657 178.190 1.00 100.66 192 VAL A N 1
ATOM 1918 C CA . VAL A 1 154 ? 63.986 9.361 176.956 1.00 103.31 192 VAL A CA 1
ATOM 1919 C C . VAL A 1 154 ? 64.907 8.551 176.043 1.00 109.12 192 VAL A C 1
ATOM 1920 O O . VAL A 1 154 ? 65.899 9.073 175.526 1.00 111.04 192 VAL A O 1
ATOM 1933 N N . SER A 1 155 ? 64.580 7.274 175.842 1.00 121.44 193 SER A N 1
ATOM 1934 C CA . SER A 1 155 ? 65.307 6.430 174.888 1.00 124.45 193 SER A CA 1
ATOM 1935 C C . SER A 1 155 ? 64.379 5.994 173.755 1.00 125.73 193 SER A C 1
ATOM 1936 O O . SER A 1 155 ? 63.937 6.812 172.945 1.00 126.43 193 SER A O 1
ATOM 1944 N N . LEU A 1 159 ? 65.070 6.546 166.155 1.00 146.00 197 LEU A N 1
ATOM 1945 C CA . LEU A 1 159 ? 63.782 7.213 166.294 1.00 142.95 197 LEU A CA 1
ATOM 1946 C C . LEU A 1 159 ? 63.724 8.463 165.414 1.00 142.16 197 LEU A C 1
ATOM 1947 O O . LEU A 1 159 ? 64.213 9.530 165.795 1.00 150.01 197 LEU A O 1
ATOM 1962 N N . ARG A 1 160 ? 63.137 8.314 164.224 1.00 107.88 198 ARG A N 1
ATOM 1963 C CA . ARG A 1 160 ? 62.861 9.433 163.323 1.00 97.33 198 ARG A CA 1
ATOM 1964 C C . ARG A 1 160 ? 61.416 9.296 162.861 1.00 93.87 198 ARG A C 1
ATOM 1965 O O . ARG A 1 160 ? 61.080 8.353 162.141 1.00 94.32 198 ARG A O 1
ATOM 1969 N N . LEU A 1 161 ? 60.555 10.201 163.320 1.00 72.63 199 LEU A N 1
ATOM 1970 C CA . LEU A 1 161 ? 59.173 10.261 162.869 1.00 68.91 199 LEU A CA 1
ATOM 1971 C C . LEU A 1 161 ? 59.124 10.903 161.489 1.00 64.21 199 LEU A C 1
ATOM 1972 O O . LEU A 1 161 ? 59.994 11.699 161.143 1.00 69.44 199 LEU A O 1
ATOM 1988 N N . ASN A 1 162 ? 58.120 10.542 160.679 1.00 61.77 200 ASN A N 1
ATOM 1989 C CA . ASN A 1 162 ? 57.948 11.315 159.450 1.00 65.76 200 ASN A CA 1
ATOM 1990 C C . ASN A 1 162 ? 57.172 12.595 159.752 1.00 67.47 200 ASN A C 1
ATOM 1991 O O . ASN A 1 162 ? 56.815 12.893 160.904 1.00 67.97 200 ASN A O 1
ATOM 2002 N N . THR A 1 163 ? 56.922 13.370 158.699 1.00 65.81 201 THR A N 1
ATOM 2003 C CA . THR A 1 163 ? 56.268 14.662 158.850 1.00 68.70 201 THR A CA 1
ATOM 2004 C C . THR A 1 163 ? 54.914 14.511 159.530 1.00 67.56 201 THR A C 1
ATOM 2005 O O . THR A 1 163 ? 54.603 15.226 160.489 1.00 62.04 201 THR A O 1
ATOM 2016 N N . GLU A 1 164 ? 54.093 13.601 159.015 1.00 66.78 202 GLU A N 1
ATOM 2017 C CA . GLU A 1 164 ? 52.736 13.422 159.495 1.00 66.54 202 GLU A CA 1
ATOM 2018 C C . GLU A 1 164 ? 52.723 12.982 160.948 1.00 61.44 202 GLU A C 1
ATOM 2019 O O . GLU A 1 164 ? 51.835 13.371 161.711 1.00 58.94 202 GLU A O 1
ATOM 2031 N N . GLN A 1 165 ? 53.656 12.101 161.318 1.00 55.43 203 GLN A N 1
ATOM 2032 C CA . GLN A 1 165 ? 53.701 11.583 162.679 1.00 56.67 203 GLN A CA 1
ATOM 2033 C C . GLN A 1 165 ? 54.176 12.655 163.625 1.00 52.75 203 GLN A C 1
ATOM 2034 O O . GLN A 1 165 ? 53.664 12.765 164.733 1.00 47.28 203 GLN A O 1
ATOM 2048 N N . ALA A 1 166 ? 55.120 13.487 163.180 1.00 52.47 204 ALA A N 1
ATOM 2049 C CA . ALA A 1 166 ? 55.630 14.560 164.037 1.00 51.98 204 ALA A CA 1
ATOM 2050 C C . ALA A 1 166 ? 54.584 15.653 164.221 1.00 49.61 204 ALA A C 1
ATOM 2051 O O . ALA A 1 166 ? 54.453 16.216 165.310 1.00 52.20 204 ALA A O 1
ATOM 2058 N N . THR A 1 167 ? 53.795 15.926 163.186 1.00 49.72 205 THR A N 1
ATOM 2059 C CA . THR A 1 167 ? 52.668 16.835 163.332 1.00 51.73 205 THR A CA 1
ATOM 2060 C C . THR A 1 167 ? 51.702 16.314 164.384 1.00 50.21 205 THR A C 1
ATOM 2061 O O . THR A 1 167 ? 51.187 17.087 165.194 1.00 48.36 205 THR A O 1
ATOM 2072 N N . ALA A 1 168 ? 51.437 15.011 164.378 1.00 49.59 206 ALA A N 1
ATOM 2073 C CA . ALA A 1 168 ? 50.468 14.450 165.323 1.00 46.18 206 ALA A CA 1
ATOM 2074 C C . ALA A 1 168 ? 51.002 14.539 166.737 1.00 48.62 206 ALA A C 1
ATOM 2075 O O . ALA A 1 168 ? 50.289 14.951 167.664 1.00 49.44 206 ALA A O 1
ATOM 2082 N N . VAL A 1 169 ? 52.255 14.121 166.931 1.00 44.99 207 VAL A N 1
ATOM 2083 C CA . VAL A 1 169 ? 52.872 14.168 168.254 1.00 45.81 207 VAL A CA 1
ATOM 2084 C C . VAL A 1 169 ? 52.904 15.611 168.766 1.00 50.55 207 VAL A C 1
ATOM 2085 O O . VAL A 1 169 ? 52.602 15.883 169.938 1.00 43.43 207 VAL A O 1
ATOM 2098 N N . GLY A 1 170 ? 53.319 16.541 167.900 1.00 52.34 208 GLY A N 1
ATOM 2099 C CA . GLY A 1 170 ? 53.362 17.957 168.254 1.00 51.78 208 GLY A CA 1
ATOM 2100 C C . GLY A 1 170 ? 51.997 18.522 168.627 1.00 51.58 208 GLY A C 1
ATOM 2101 O O . GLY A 1 170 ? 51.879 19.330 169.546 1.00 50.61 208 GLY A O 1
ATOM 2105 N N . ALA A 1 171 ? 50.954 18.123 167.911 1.00 51.22 209 ALA A N 1
ATOM 2106 C CA . ALA A 1 171 ? 49.627 18.617 168.237 1.00 51.82 209 ALA A CA 1
ATOM 2107 C C . ALA A 1 171 ? 49.189 18.134 169.621 1.00 46.69 209 ALA A C 1
ATOM 2108 O O . ALA A 1 171 ? 48.598 18.893 170.393 1.00 51.06 209 ALA A O 1
ATOM 2115 N N . ILE A 1 172 ? 49.468 16.881 169.968 1.00 44.12 210 ILE A N 1
ATOM 2116 C CA . ILE A 1 172 ? 49.069 16.433 171.297 1.00 42.28 210 ILE A CA 1
ATOM 2117 C C . ILE A 1 172 ? 49.974 17.061 172.342 1.00 48.28 210 ILE A C 1
ATOM 2118 O O . ILE A 1 172 ? 49.530 17.389 173.438 1.00 48.68 210 ILE A O 1
ATOM 2134 N N . HIS A 1 173 ? 51.245 17.274 172.012 1.00 43.33 211 HIS A N 1
ATOM 2135 C CA . HIS A 1 173 ? 52.162 17.923 172.936 1.00 49.17 211 HIS A CA 1
ATOM 2136 C C . HIS A 1 173 ? 51.684 19.325 173.300 1.00 49.92 211 HIS A C 1
ATOM 2137 O O . HIS A 1 173 ? 51.814 19.744 174.452 1.00 48.60 211 HIS A O 1
ATOM 2151 N N . SER A 1 174 ? 51.187 20.092 172.325 1.00 46.12 212 SER A N 1
ATOM 2152 C CA . SER A 1 174 ? 50.758 21.440 172.662 1.00 47.33 212 SER A CA 1
ATOM 2153 C C . SER A 1 174 ? 49.425 21.425 173.426 1.00 51.24 212 SER A C 1
ATOM 2154 O O . SER A 1 174 ? 49.107 22.392 174.105 1.00 58.79 212 SER A O 1
ATOM 2162 N N . ALA A 1 175 ? 48.709 20.313 173.432 1.00 57.08 213 ALA A N 1
ATOM 2163 C CA . ALA A 1 175 ? 47.385 20.241 174.038 1.00 59.42 213 ALA A CA 1
ATOM 2164 C C . ALA A 1 175 ? 47.394 19.581 175.431 1.00 45.88 213 ALA A C 1
ATOM 2165 O O . ALA A 1 175 ? 46.325 19.328 176.004 1.00 51.07 213 ALA A O 1
ATOM 2172 N N . ALA A 1 176 ? 48.576 19.445 176.042 1.00 51.42 214 ALA A N 1
ATOM 2173 C CA . ALA A 1 176 ? 48.774 18.436 177.070 1.00 52.19 214 ALA A CA 1
ATOM 2174 C C . ALA A 1 176 ? 48.025 18.724 178.379 1.00 50.36 214 ALA A C 1
ATOM 2175 O O . ALA A 1 176 ? 47.677 17.778 179.077 1.00 55.18 214 ALA A O 1
ATOM 2182 N N . ASP A 1 177 ? 47.743 19.962 178.730 1.00 50.39 215 ASP A N 1
ATOM 2183 C CA . ASP A 1 177 ? 47.169 20.178 180.084 1.00 60.35 215 ASP A CA 1
ATOM 2184 C C . ASP A 1 177 ? 45.690 20.578 180.100 1.00 48.68 215 ASP A C 1
ATOM 2185 O O . ASP A 1 177 ? 45.281 21.112 181.081 1.00 47.65 215 ASP A O 1
ATOM 2194 N N . THR A 1 178 ? 44.958 20.365 179.061 1.00 40.08 216 THR A N 1
ATOM 2195 C CA . THR A 1 178 ? 43.491 20.498 179.067 1.00 41.59 216 THR A CA 1
ATOM 2196 C C . THR A 1 178 ? 42.879 19.309 178.331 1.00 40.27 216 THR A C 1
ATOM 2197 O O . THR A 1 178 ? 43.577 18.500 177.706 1.00 34.29 216 THR A O 1
ATOM 2208 N N . PHE A 1 179 ? 41.555 19.161 178.465 1.00 34.72 217 PHE A N 1
ATOM 2209 C CA . PHE A 1 179 ? 40.850 18.108 177.778 1.00 38.62 217 PHE A CA 1
ATOM 2210 C C . PHE A 1 179 ? 40.925 18.341 176.274 1.00 33.24 217 PHE A C 1
ATOM 2211 O O . PHE A 1 179 ? 40.727 19.453 175.796 1.00 35.05 217 PHE A O 1
ATOM 2228 N N . SER A 1 180 ? 41.177 17.284 175.536 1.00 33.64 218 SER A N 1
ATOM 2229 C CA . SER A 1 180 ? 40.929 17.310 174.101 1.00 37.04 218 SER A CA 1
ATOM 2230 C C . SER A 1 180 ? 40.830 15.871 173.676 1.00 39.61 218 SER A C 1
ATOM 2231 O O . SER A 1 180 ? 41.383 14.984 174.336 1.00 40.48 218 SER A O 1
ATOM 2239 N N . ALA A 1 181 ? 40.040 15.623 172.624 1.00 39.53 219 ALA A N 1
ATOM 2240 C CA . ALA A 1 181 ? 39.836 14.274 172.128 1.00 37.96 219 ALA A CA 1
ATOM 2241 C C . ALA A 1 181 ? 40.281 14.234 170.668 1.00 39.67 219 ALA A C 1
ATOM 2242 O O . ALA A 1 181 ? 39.911 15.109 169.885 1.00 43.70 219 ALA A O 1
ATOM 2249 N N . TRP A 1 182 ? 41.126 13.265 170.331 1.00 38.04 220 TRP A N 1
ATOM 2250 C CA . TRP A 1 182 ? 41.758 13.171 169.020 1.00 42.76 220 TRP A CA 1
ATOM 2251 C C . TRP A 1 182 ? 41.469 11.814 168.423 1.00 43.04 220 TRP A C 1
ATOM 2252 O O . TRP A 1 182 ? 41.603 10.793 169.106 1.00 42.64 220 TRP A O 1
ATOM 2273 N N . LEU A 1 183 ? 41.052 11.803 167.158 1.00 43.54 221 LEU A N 1
ATOM 2274 C CA . LEU A 1 183 ? 41.015 10.594 166.366 1.00 40.67 221 LEU A CA 1
ATOM 2275 C C . LEU A 1 183 ? 42.306 10.521 165.573 1.00 44.18 221 LEU A C 1
ATOM 2276 O O . LEU A 1 183 ? 42.613 11.417 164.771 1.00 47.74 221 LEU A O 1
ATOM 2292 N N . LEU A 1 184 ? 43.063 9.473 165.798 1.00 46.65 222 LEU A N 1
ATOM 2293 C CA . LEU A 1 184 ? 44.265 9.205 165.021 1.00 45.60 222 LEU A CA 1
ATOM 2294 C C . LEU A 1 184 ? 43.901 8.097 164.051 1.00 42.05 222 LEU A C 1
ATOM 2295 O O . LEU A 1 184 ? 43.777 6.928 164.446 1.00 44.59 222 LEU A O 1
ATOM 2311 N N . ALA A 1 185 ? 43.702 8.472 162.783 1.00 46.64 223 ALA A N 1
ATOM 2312 C CA . ALA A 1 185 ? 43.221 7.570 161.742 1.00 51.81 223 ALA A CA 1
ATOM 2313 C C . ALA A 1 185 ? 44.355 7.280 160.779 1.00 57.19 223 ALA A C 1
ATOM 2314 O O . ALA A 1 185 ? 44.913 8.203 160.175 1.00 56.31 223 ALA A O 1
ATOM 2321 N N . GLY A 1 186 ? 44.697 6.006 160.638 1.00 55.18 224 GLY A N 1
ATOM 2322 C CA . GLY A 1 186 ? 45.654 5.616 159.629 1.00 59.84 224 GLY A CA 1
ATOM 2323 C C . GLY A 1 186 ? 45.581 4.121 159.401 1.00 57.93 224 GLY A C 1
ATOM 2324 O O . GLY A 1 186 ? 45.367 3.365 160.361 1.00 55.73 224 GLY A O 1
ATOM 2328 N N . VAL A 1 187 ? 45.774 3.664 158.161 1.00 63.76 225 VAL A N 1
ATOM 2329 C CA . VAL A 1 187 ? 45.750 2.215 157.931 1.00 59.97 225 VAL A CA 1
ATOM 2330 C C . VAL A 1 187 ? 46.841 1.587 158.784 1.00 60.88 225 VAL A C 1
ATOM 2331 O O . VAL A 1 187 ? 47.766 2.263 159.255 1.00 60.33 225 VAL A O 1
ATOM 2344 N N . THR A 1 188 ? 46.705 0.285 159.027 1.00 70.02 226 THR A N 1
ATOM 2345 C CA . THR A 1 188 ? 47.771 -0.473 159.662 1.00 75.60 226 THR A CA 1
ATOM 2346 C C . THR A 1 188 ? 49.071 -0.252 158.903 1.00 71.13 226 THR A C 1
ATOM 2347 O O . THR A 1 188 ? 49.083 -0.231 157.674 1.00 71.01 226 THR A O 1
ATOM 2358 N N . GLY A 1 189 ? 50.163 -0.063 159.640 1.00 63.42 227 GLY A N 1
ATOM 2359 C CA . GLY A 1 189 ? 51.447 0.223 159.030 1.00 68.75 227 GLY A CA 1
ATOM 2360 C C . GLY A 1 189 ? 51.709 1.694 158.782 1.00 69.76 227 GLY A C 1
ATOM 2361 O O . GLY A 1 189 ? 52.788 2.038 158.293 1.00 67.77 227 GLY A O 1
ATOM 2365 N N . SER A 1 190 ? 50.762 2.579 159.105 1.00 66.36 228 SER A N 1
ATOM 2366 C CA . SER A 1 190 ? 50.985 4.004 158.915 1.00 60.17 228 SER A CA 1
ATOM 2367 C C . SER A 1 190 ? 51.725 4.634 160.092 1.00 60.39 228 SER A C 1
ATOM 2368 O O . SER A 1 190 ? 52.046 5.820 160.037 1.00 61.74 228 SER A O 1
ATOM 2376 N N . GLY A 1 191 ? 52.022 3.889 161.151 1.00 60.60 229 GLY A N 1
ATOM 2377 C CA . GLY A 1 191 ? 52.817 4.427 162.239 1.00 53.46 229 GLY A CA 1
ATOM 2378 C C . GLY A 1 191 ? 52.052 4.931 163.433 1.00 58.33 229 GLY A C 1
ATOM 2379 O O . GLY A 1 191 ? 52.577 5.777 164.176 1.00 52.51 229 GLY A O 1
ATOM 2383 N N . LYS A 1 192 ? 50.826 4.458 163.649 1.00 51.51 230 LYS A N 1
ATOM 2384 C CA . LYS A 1 192 ? 50.085 4.914 164.823 1.00 45.78 230 LYS A CA 1
ATOM 2385 C C . LYS A 1 192 ? 50.825 4.584 166.108 1.00 45.70 230 LYS A C 1
ATOM 2386 O O . LYS A 1 192 ? 50.887 5.414 167.038 1.00 51.34 230 LYS A O 1
ATOM 2405 N N . THR A 1 193 ? 51.360 3.367 166.197 1.00 56.63 231 THR A N 1
ATOM 2406 C CA . THR A 1 193 ? 51.986 2.927 167.434 1.00 57.24 231 THR A CA 1
ATOM 2407 C C . THR A 1 193 ? 53.193 3.782 167.764 1.00 55.42 231 THR A C 1
ATOM 2408 O O . THR A 1 193 ? 53.464 4.059 168.937 1.00 54.83 231 THR A O 1
ATOM 2419 N N . GLU A 1 194 ? 53.924 4.224 166.751 1.00 53.00 232 GLU A N 1
ATOM 2420 C CA . GLU A 1 194 ? 55.053 5.095 167.036 1.00 59.35 232 GLU A CA 1
ATOM 2421 C C . GLU A 1 194 ? 54.580 6.454 167.545 1.00 53.04 232 GLU A C 1
ATOM 2422 O O . GLU A 1 194 ? 55.214 7.036 168.417 1.00 49.28 232 GLU A O 1
ATOM 2434 N N . VAL A 1 195 ? 53.466 6.971 167.019 1.00 45.57 233 VAL A N 1
ATOM 2435 C CA . VAL A 1 195 ? 52.896 8.199 167.563 1.00 48.36 233 VAL A CA 1
ATOM 2436 C C . VAL A 1 195 ? 52.529 7.980 169.035 1.00 47.06 233 VAL A C 1
ATOM 2437 O O . VAL A 1 195 ? 52.905 8.778 169.907 1.00 44.48 233 VAL A O 1
ATOM 2450 N N . TYR A 1 196 ? 51.846 6.863 169.341 1.00 48.13 234 TYR A N 1
ATOM 2451 C CA . TYR A 1 196 ? 51.511 6.571 170.745 1.00 47.27 234 TYR A CA 1
ATOM 2452 C C . TYR A 1 196 ? 52.749 6.603 171.611 1.00 42.33 234 TYR A C 1
ATOM 2453 O O . TYR A 1 196 ? 52.745 7.208 172.677 1.00 41.42 234 TYR A O 1
ATOM 2471 N N . LEU A 1 197 ? 53.822 5.930 171.170 1.00 44.93 235 LEU A N 1
ATOM 2472 C CA . LEU A 1 197 ? 55.019 5.815 172.002 1.00 44.76 235 LEU A CA 1
ATOM 2473 C C . LEU A 1 197 ? 55.654 7.177 172.236 1.00 41.48 235 LEU A C 1
ATOM 2474 O O . LEU A 1 197 ? 56.113 7.466 173.340 1.00 45.65 235 LEU A O 1
ATOM 2490 N N . SER A 1 198 ? 55.699 8.027 171.203 1.00 49.03 236 SER A N 1
ATOM 2491 C CA . SER A 1 198 ? 56.283 9.358 171.361 1.00 44.44 236 SER A CA 1
ATOM 2492 C C . SER A 1 198 ? 55.417 10.232 172.255 1.00 41.82 236 SER A C 1
ATOM 2493 O O . SER A 1 198 ? 55.932 10.984 173.078 1.00 41.79 236 SER A O 1
ATOM 2501 N N . VAL A 1 199 ? 54.101 10.131 172.126 1.00 39.56 237 VAL A N 1
ATOM 2502 C CA . VAL A 1 199 ? 53.229 10.883 173.023 1.00 36.92 237 VAL A CA 1
ATOM 2503 C C . VAL A 1 199 ? 53.477 10.448 174.465 1.00 39.54 237 VAL A C 1
ATOM 2504 O O . VAL A 1 199 ? 53.606 11.279 175.377 1.00 43.12 237 VAL A O 1
ATOM 2517 N N . LEU A 1 200 ? 53.545 9.138 174.698 1.00 37.86 238 LEU A N 1
ATOM 2518 C CA . LEU A 1 200 ? 53.796 8.641 176.057 1.00 38.19 238 LEU A CA 1
ATOM 2519 C C . LEU A 1 200 ? 55.130 9.099 176.597 1.00 40.64 238 LEU A C 1
ATOM 2520 O O . LEU A 1 200 ? 55.247 9.447 177.780 1.00 38.45 238 LEU A O 1
ATOM 2536 N N . GLU A 1 201 ? 56.130 9.076 175.763 1.00 39.57 239 GLU A N 1
ATOM 2537 C CA . GLU A 1 201 ? 57.460 9.566 176.159 1.00 40.37 239 GLU A CA 1
ATOM 2538 C C . GLU A 1 201 ? 57.299 11.010 176.633 1.00 34.86 239 GLU A C 1
ATOM 2539 O O . GLU A 1 201 ? 57.790 11.302 177.647 1.00 44.81 239 GLU A O 1
ATOM 2543 N N . ASN A 1 202 ? 56.606 11.849 175.924 1.00 39.75 240 ASN A N 1
ATOM 2544 C CA . ASN A 1 202 ? 56.446 13.247 176.289 1.00 40.99 240 ASN A CA 1
ATOM 2545 C C . ASN A 1 202 ? 55.665 13.376 177.597 1.00 41.07 240 ASN A C 1
ATOM 2546 O O . ASN A 1 202 ? 55.957 14.236 178.441 1.00 38.34 240 ASN A O 1
ATOM 2557 N N . VAL A 1 203 ? 54.685 12.512 177.789 1.00 38.01 241 VAL A N 1
ATOM 2558 C CA . VAL A 1 203 ? 53.908 12.556 179.026 1.00 38.49 241 VAL A CA 1
ATOM 2559 C C . VAL A 1 203 ? 54.772 12.164 180.224 1.00 31.53 241 VAL A C 1
ATOM 2560 O O . VAL A 1 203 ? 54.753 12.818 181.281 1.00 36.55 241 VAL A O 1
ATOM 2573 N N . LEU A 1 204 ? 55.557 11.094 180.072 1.00 34.66 242 LEU A N 1
ATOM 2574 C CA . LEU A 1 204 ? 56.471 10.682 181.135 1.00 36.10 242 LEU A CA 1
ATOM 2575 C C . LEU A 1 204 ? 57.535 11.735 181.403 1.00 39.03 242 LEU A C 1
ATOM 2576 O O . LEU A 1 204 ? 57.928 11.943 182.559 1.00 36.64 242 LEU A O 1
ATOM 2592 N N . ALA A 1 205 ? 58.011 12.405 180.354 1.00 39.13 243 ALA A N 1
ATOM 2593 C CA . ALA A 1 205 ? 58.953 13.509 180.506 1.00 44.02 243 ALA A CA 1
ATOM 2594 C C . ALA A 1 205 ? 58.384 14.660 181.330 1.00 37.31 243 ALA A C 1
ATOM 2595 O O . ALA A 1 205 ? 59.168 15.488 181.852 1.00 35.87 243 ALA A O 1
ATOM 2602 N N . GLN A 1 206 ? 57.049 14.741 181.455 1.00 37.87 244 GLN A N 1
ATOM 2603 C CA . GLN A 1 206 ? 56.436 15.717 182.322 1.00 35.00 244 GLN A CA 1
ATOM 2604 C C . GLN A 1 206 ? 56.261 15.204 183.724 1.00 42.95 244 GLN A C 1
ATOM 2605 O O . GLN A 1 206 ? 55.715 15.914 184.560 1.00 40.19 244 GLN A O 1
ATOM 2619 N N . GLY A 1 207 ? 56.677 13.983 183.999 1.00 39.50 245 GLY A N 1
ATOM 2620 C CA . GLY A 1 207 ? 56.446 13.413 185.307 1.00 39.68 245 GLY A CA 1
ATOM 2621 C C . GLY A 1 207 ? 55.012 12.945 185.521 1.00 38.55 245 GLY A C 1
ATOM 2622 O O . GLY A 1 207 ? 54.609 12.753 186.667 1.00 39.13 245 GLY A O 1
ATOM 2626 N N . LYS A 1 208 ? 54.231 12.736 184.451 1.00 32.04 246 LYS A N 1
ATOM 2627 C CA . LYS A 1 208 ? 52.863 12.247 184.546 1.00 35.85 246 LYS A CA 1
ATOM 2628 C C . LYS A 1 208 ? 52.733 10.791 184.115 1.00 37.55 246 LYS A C 1
ATOM 2629 O O . LYS A 1 208 ? 53.603 10.200 183.481 1.00 34.02 246 LYS A O 1
ATOM 2648 N N . GLN A 1 209 ? 51.622 10.187 184.528 1.00 30.84 247 GLN A N 1
ATOM 2649 C CA . GLN A 1 209 ? 51.325 8.816 184.225 1.00 32.09 247 GLN A CA 1
ATOM 2650 C C . GLN A 1 209 ? 50.501 8.734 182.946 1.00 25.92 247 GLN A C 1
ATOM 2651 O O . GLN A 1 209 ? 49.874 9.702 182.524 1.00 30.30 247 GLN A O 1
ATOM 2665 N N . ALA A 1 210 ? 50.410 7.512 182.399 1.00 30.70 248 ALA A N 1
ATOM 2666 C CA . ALA A 1 210 ? 49.600 7.279 181.212 1.00 36.61 248 ALA A CA 1
ATOM 2667 C C . ALA A 1 210 ? 48.777 6.011 181.320 1.00 32.33 248 ALA A C 1
ATOM 2668 O O . ALA A 1 210 ? 49.212 5.002 181.885 1.00 34.30 248 ALA A O 1
ATOM 2675 N N . LEU A 1 211 ? 47.623 6.055 180.671 1.00 36.69 249 LEU A N 1
ATOM 2676 C CA . LEU A 1 211 ? 46.751 4.911 180.533 1.00 32.69 249 LEU A CA 1
ATOM 2677 C C . LEU A 1 211 ? 46.642 4.534 179.065 1.00 29.30 249 LEU A C 1
ATOM 2678 O O . LEU A 1 211 ? 46.267 5.367 178.239 1.00 35.76 249 LEU A O 1
ATOM 2694 N N . VAL A 1 212 ? 46.865 3.270 178.774 1.00 31.54 250 VAL A N 1
ATOM 2695 C CA . VAL A 1 212 ? 46.784 2.726 177.437 1.00 33.50 250 VAL A CA 1
ATOM 2696 C C . VAL A 1 212 ? 45.813 1.550 177.494 1.00 37.91 250 VAL A C 1
ATOM 2697 O O . VAL A 1 212 ? 46.021 0.591 178.244 1.00 38.98 250 VAL A O 1
ATOM 2710 N N . MET A 1 213 ? 44.760 1.639 176.713 1.00 36.96 251 MET A N 1
ATOM 2711 C CA . MET A 1 213 ? 43.797 0.575 176.566 1.00 37.34 251 MET A CA 1
ATOM 2712 C C . MET A 1 213 ? 43.918 -0.050 175.173 1.00 41.33 251 MET A C 1
ATOM 2713 O O . MET A 1 213 ? 44.123 0.640 174.171 1.00 42.55 251 MET A O 1
ATOM 2727 N N . VAL A 1 214 ? 43.859 -1.370 175.141 1.00 35.18 252 VAL A N 1
ATOM 2728 C CA . VAL A 1 214 ? 43.853 -2.156 173.913 1.00 45.94 252 VAL A CA 1
ATOM 2729 C C . VAL A 1 214 ? 42.716 -3.159 174.027 1.00 47.35 252 VAL A C 1
ATOM 2730 O O . VAL A 1 214 ? 42.217 -3.426 175.136 1.00 50.15 252 VAL A O 1
ATOM 2743 N N . PRO A 1 215 ? 42.259 -3.715 172.906 1.00 47.10 253 PRO A N 1
ATOM 2744 C CA . PRO A 1 215 ? 41.197 -4.739 172.966 1.00 51.92 253 PRO A CA 1
ATOM 2745 C C . PRO A 1 215 ? 41.599 -6.012 173.704 1.00 56.01 253 PRO A C 1
ATOM 2746 O O . PRO A 1 215 ? 42.759 -6.443 173.673 1.00 53.25 253 PRO A O 1
ATOM 2757 N N . GLU A 1 216 ? 40.588 -6.667 174.294 1.00 81.47 254 GLU A N 1
ATOM 2758 C CA . GLU A 1 216 ? 40.768 -7.904 175.056 1.00 97.06 254 GLU A CA 1
ATOM 2759 C C . GLU A 1 216 ? 41.834 -8.813 174.439 1.00 98.99 254 GLU A C 1
ATOM 2760 O O . GLU A 1 216 ? 42.598 -9.471 175.155 1.00 96.27 254 GLU A O 1
ATOM 2772 N N . ILE A 1 217 ? 41.873 -8.838 173.105 1.00 107.02 255 ILE A N 1
ATOM 2773 C CA . ILE A 1 217 ? 42.713 -9.717 172.296 1.00 112.90 255 ILE A CA 1
ATOM 2774 C C . ILE A 1 217 ? 44.085 -9.113 172.015 1.00 113.22 255 ILE A C 1
ATOM 2775 O O . ILE A 1 217 ? 44.867 -9.679 171.241 1.00 112.57 255 ILE A O 1
ATOM 2791 N N . GLY A 1 218 ? 44.394 -7.971 172.633 1.00 116.06 256 GLY A N 1
ATOM 2792 C CA . GLY A 1 218 ? 45.468 -7.124 172.135 1.00 113.01 256 GLY A CA 1
ATOM 2793 C C . GLY A 1 218 ? 46.793 -7.181 172.871 1.00 107.80 256 GLY A C 1
ATOM 2794 O O . GLY A 1 218 ? 47.796 -6.646 172.379 1.00 106.58 256 GLY A O 1
ATOM 2798 N N . LEU A 1 219 ? 46.823 -7.828 174.039 1.00 91.97 257 LEU A N 1
ATOM 2799 C CA . LEU A 1 219 ? 48.027 -7.854 174.878 1.00 90.92 257 LEU A CA 1
ATOM 2800 C C . LEU A 1 219 ? 48.917 -9.037 174.495 1.00 93.27 257 LEU A C 1
ATOM 2801 O O . LEU A 1 219 ? 49.023 -10.041 175.201 1.00 96.79 257 LEU A O 1
ATOM 2817 N N . THR A 1 220 ? 49.585 -8.888 173.352 1.00 87.98 258 THR A N 1
ATOM 2818 C CA . THR A 1 220 ? 50.462 -9.936 172.857 1.00 90.27 258 THR A CA 1
ATOM 2819 C C . THR A 1 220 ? 51.846 -9.823 173.490 1.00 90.21 258 THR A C 1
ATOM 2820 O O . THR A 1 220 ? 52.203 -8.786 174.054 1.00 84.29 258 THR A O 1
ATOM 2831 N N . PRO A 1 221 ? 52.648 -10.888 173.414 1.00 97.62 259 PRO A N 1
ATOM 2832 C CA . PRO A 1 221 ? 54.019 -10.801 173.954 1.00 97.00 259 PRO A CA 1
ATOM 2833 C C . PRO A 1 221 ? 54.877 -9.769 173.241 1.00 95.89 259 PRO A C 1
ATOM 2834 O O . PRO A 1 221 ? 55.646 -9.043 173.889 1.00 91.38 259 PRO A O 1
ATOM 2845 N N . GLN A 1 222 ? 54.772 -9.696 171.912 1.00 110.79 260 GLN A N 1
ATOM 2846 C CA . GLN A 1 222 ? 55.546 -8.718 171.157 1.00 112.38 260 GLN A CA 1
ATOM 2847 C C . GLN A 1 222 ? 55.117 -7.301 171.513 1.00 106.47 260 GLN A C 1
ATOM 2848 O O . GLN A 1 222 ? 55.957 -6.428 171.748 1.00 105.41 260 GLN A O 1
ATOM 2862 N N . THR A 1 223 ? 53.805 -7.052 171.557 1.00 99.76 261 THR A N 1
ATOM 2863 C CA . THR A 1 223 ? 53.309 -5.725 171.916 1.00 94.93 261 THR A CA 1
ATOM 2864 C C . THR A 1 223 ? 53.841 -5.301 173.276 1.00 89.52 261 THR A C 1
ATOM 2865 O O . THR A 1 223 ? 54.345 -4.185 173.440 1.00 87.42 261 THR A O 1
ATOM 2876 N N . ILE A 1 224 ? 53.715 -6.178 174.272 1.00 83.15 262 ILE A N 1
ATOM 2877 C CA . ILE A 1 224 ? 54.118 -5.830 175.633 1.00 84.42 262 ILE A CA 1
ATOM 2878 C C . ILE A 1 224 ? 55.615 -5.535 175.680 1.00 83.47 262 ILE A C 1
ATOM 2879 O O . ILE A 1 224 ? 56.041 -4.473 176.148 1.00 80.13 262 ILE A O 1
ATOM 2895 N N . ALA A 1 225 ? 56.435 -6.477 175.199 1.00 82.58 263 ALA A N 1
ATOM 2896 C CA . ALA A 1 225 ? 57.886 -6.294 175.226 1.00 83.32 263 ALA A CA 1
ATOM 2897 C C . ALA A 1 225 ? 58.302 -5.021 174.494 1.00 86.04 263 ALA A C 1
ATOM 2898 O O . ALA A 1 225 ? 59.305 -4.390 174.861 1.00 82.13 263 ALA A O 1
ATOM 2905 N N . ARG A 1 226 ? 57.505 -4.614 173.511 1.00 97.06 264 ARG A N 1
ATOM 2906 C CA . ARG A 1 226 ? 57.762 -3.361 172.752 1.00 97.26 264 ARG A CA 1
ATOM 2907 C C . ARG A 1 226 ? 57.663 -2.181 173.727 1.00 96.25 264 ARG A C 1
ATOM 2908 O O . ARG A 1 226 ? 58.656 -1.436 173.850 1.00 97.32 264 ARG A O 1
ATOM 2929 N N . PHE A 1 227 ? 56.521 -2.017 174.391 1.00 83.04 265 PHE A N 1
ATOM 2930 C CA . PHE A 1 227 ? 56.349 -0.946 175.357 1.00 76.30 265 PHE A CA 1
ATOM 2931 C C . PHE A 1 227 ? 57.443 -0.992 176.415 1.00 75.35 265 PHE A C 1
ATOM 2932 O O . PHE A 1 227 ? 58.152 -0.003 176.633 1.00 76.92 265 PHE A O 1
ATOM 2949 N N . ARG A 1 228 ? 57.617 -2.140 177.070 1.00 72.85 266 ARG A N 1
ATOM 2950 C CA . ARG A 1 228 ? 58.532 -2.182 178.205 1.00 73.27 266 ARG A CA 1
ATOM 2951 C C . ARG A 1 228 ? 59.922 -1.723 177.816 1.00 77.61 266 ARG A C 1
ATOM 2952 O O . ARG A 1 228 ? 60.635 -1.135 178.640 1.00 80.73 266 ARG A O 1
ATOM 2973 N N . GLU A 1 229 ? 60.318 -1.992 176.572 1.00 69.94 267 GLU A N 1
ATOM 2974 C CA . GLU A 1 229 ? 61.665 -1.697 176.111 1.00 76.39 267 GLU A CA 1
ATOM 2975 C C . GLU A 1 229 ? 61.876 -0.202 175.920 1.00 72.78 267 GLU A C 1
ATOM 2976 O O . GLU A 1 229 ? 62.970 0.316 176.166 1.00 76.19 267 GLU A O 1
ATOM 2988 N N . ARG A 1 230 ? 60.852 0.506 175.458 1.00 64.06 268 ARG A N 1
ATOM 2989 C CA . ARG A 1 230 ? 61.007 1.915 175.149 1.00 64.09 268 ARG A CA 1
ATOM 2990 C C . ARG A 1 230 ? 61.089 2.798 176.391 1.00 64.05 268 ARG A C 1
ATOM 2991 O O . ARG A 1 230 ? 61.672 3.882 176.315 1.00 66.79 268 ARG A O 1
ATOM 3012 N N . PHE A 1 231 ? 60.536 2.370 177.531 1.00 59.38 269 PHE A N 1
ATOM 3013 C CA . PHE A 1 231 ? 60.358 3.238 178.693 1.00 55.28 269 PHE A CA 1
ATOM 3014 C C . PHE A 1 231 ? 61.236 2.730 179.830 1.00 58.59 269 PHE A C 1
ATOM 3015 O O . PHE A 1 231 ? 61.150 1.559 180.208 1.00 61.38 269 PHE A O 1
ATOM 3032 N N . ASN A 1 232 ? 62.127 3.595 180.316 1.00 61.84 270 ASN A N 1
ATOM 3033 C CA . ASN A 1 232 ? 62.912 3.355 181.527 1.00 61.47 270 ASN A CA 1
ATOM 3034 C C . ASN A 1 232 ? 62.108 3.819 182.741 1.00 58.34 270 ASN A C 1
ATOM 3035 O O . ASN A 1 232 ? 62.463 4.747 183.458 1.00 53.59 270 ASN A O 1
ATOM 3046 N N . ALA A 1 233 ? 60.953 3.196 182.891 1.00 54.57 271 ALA A N 1
ATOM 3047 C CA . ALA A 1 233 ? 60.003 3.506 183.949 1.00 48.48 271 ALA A CA 1
ATOM 3048 C C . ALA A 1 233 ? 59.084 2.308 184.102 1.00 47.86 271 ALA A C 1
ATOM 3049 O O . ALA A 1 233 ? 58.945 1.506 183.166 1.00 48.47 271 ALA A O 1
ATOM 3056 N N . PRO A 1 234 ? 58.474 2.126 185.265 1.00 49.84 272 PRO A N 1
ATOM 3057 C CA . PRO A 1 234 ? 57.694 0.895 185.475 1.00 52.73 272 PRO A CA 1
ATOM 3058 C C . PRO A 1 234 ? 56.410 0.903 184.651 1.00 44.15 272 PRO A C 1
ATOM 3059 O O . PRO A 1 234 ? 55.686 1.890 184.613 1.00 43.56 272 PRO A O 1
ATOM 3070 N N . VAL A 1 235 ? 56.145 -0.207 183.971 1.00 44.74 273 VAL A N 1
ATOM 3071 C CA . VAL A 1 235 ? 54.948 -0.394 183.155 1.00 43.50 273 VAL A CA 1
ATOM 3072 C C . VAL A 1 235 ? 54.179 -1.564 183.757 1.00 45.88 273 VAL A C 1
ATOM 3073 O O . VAL A 1 235 ? 54.745 -2.642 183.933 1.00 47.48 273 VAL A O 1
ATOM 3086 N N . GLU A 1 236 ? 52.902 -1.358 184.043 1.00 44.17 274 GLU A N 1
ATOM 3087 C CA . GLU A 1 236 ? 52.027 -2.408 184.554 1.00 45.17 274 GLU A CA 1
ATOM 3088 C C . GLU A 1 236 ? 51.167 -2.868 183.397 1.00 43.83 274 GLU A C 1
ATOM 3089 O O . GLU A 1 236 ? 50.482 -2.054 182.764 1.00 42.28 274 GLU A O 1
ATOM 3101 N N . VAL A 1 237 ? 51.170 -4.155 183.144 1.00 46.03 275 VAL A N 1
ATOM 3102 C CA . VAL A 1 237 ? 50.378 -4.733 182.077 1.00 50.50 275 VAL A CA 1
ATOM 3103 C C . VAL A 1 237 ? 49.262 -5.528 182.727 1.00 49.01 275 VAL A C 1
ATOM 3104 O O . VAL A 1 237 ? 49.513 -6.598 183.277 1.00 53.83 275 VAL A O 1
ATOM 3117 N N . LEU A 1 238 ? 48.030 -5.027 182.636 1.00 51.46 276 LEU A N 1
ATOM 3118 C CA . LEU A 1 238 ? 46.878 -5.709 183.235 1.00 53.62 276 LEU A CA 1
ATOM 3119 C C . LEU A 1 238 ? 46.296 -6.691 182.225 1.00 57.59 276 LEU A C 1
ATOM 3120 O O . LEU A 1 238 ? 45.278 -6.430 181.587 1.00 63.15 276 LEU A O 1
ATOM 3136 N N . HIS A 1 239 ? 46.943 -7.844 182.082 1.00 62.96 277 HIS A N 1
ATOM 3137 C CA . HIS A 1 239 ? 46.432 -8.869 181.184 1.00 66.76 277 HIS A CA 1
ATOM 3138 C C . HIS A 1 239 ? 45.679 -9.929 181.976 1.00 71.23 277 HIS A C 1
ATOM 3139 O O . HIS A 1 239 ? 45.902 -10.122 183.177 1.00 64.55 277 HIS A O 1
ATOM 3153 N N . SER A 1 240 ? 44.783 -10.626 181.268 1.00 80.98 278 SER A N 1
ATOM 3154 C CA . SER A 1 240 ? 43.810 -11.517 181.897 1.00 84.74 278 SER A CA 1
ATOM 3155 C C . SER A 1 240 ? 44.456 -12.671 182.660 1.00 82.23 278 SER A C 1
ATOM 3156 O O . SER A 1 240 ? 43.775 -13.319 183.466 1.00 86.25 278 SER A O 1
ATOM 3164 N N . GLY A 1 241 ? 45.741 -12.947 182.437 1.00 70.86 279 GLY A N 1
ATOM 3165 C CA . GLY A 1 241 ? 46.419 -13.961 183.231 1.00 72.89 279 GLY A CA 1
ATOM 3166 C C . GLY A 1 241 ? 46.724 -13.556 184.670 1.00 73.61 279 GLY A C 1
ATOM 3167 O O . GLY A 1 241 ? 47.101 -14.428 185.457 1.00 72.70 279 GLY A O 1
ATOM 3171 N N . LEU A 1 242 ? 46.569 -12.280 185.041 1.00 68.88 280 LEU A N 1
ATOM 3172 C CA . LEU A 1 242 ? 47.007 -11.832 186.362 1.00 62.11 280 LEU A CA 1
ATOM 3173 C C . LEU A 1 242 ? 46.117 -12.397 187.475 1.00 60.77 280 LEU A C 1
ATOM 3174 O O . LEU A 1 242 ? 44.891 -12.377 187.372 1.00 65.54 280 LEU A O 1
ATOM 3190 N N . ASN A 1 243 ? 46.731 -12.855 188.566 1.00 53.16 281 ASN A N 1
ATOM 3191 C CA . ASN A 1 243 ? 45.938 -13.262 189.714 1.00 54.89 281 ASN A CA 1
ATOM 3192 C C . ASN A 1 243 ? 45.515 -12.015 190.530 1.00 51.22 281 ASN A C 1
ATOM 3193 O O . ASN A 1 243 ? 45.905 -10.887 190.260 1.00 48.78 281 ASN A O 1
ATOM 3204 N N . ASP A 1 244 ? 44.662 -12.235 191.528 1.00 53.75 282 ASP A N 1
ATOM 3205 C CA . ASP A 1 244 ? 44.013 -11.105 192.194 1.00 52.50 282 ASP A CA 1
ATOM 3206 C C . ASP A 1 244 ? 44.993 -10.285 193.016 1.00 48.21 282 ASP A C 1
ATOM 3207 O O . ASP A 1 244 ? 44.845 -9.074 193.131 1.00 46.14 282 ASP A O 1
ATOM 3216 N N . SER A 1 245 ? 46.003 -10.921 193.560 1.00 50.06 283 SER A N 1
ATOM 3217 C CA . SER A 1 245 ? 46.996 -10.194 194.323 1.00 49.21 283 SER A CA 1
ATOM 3218 C C . SER A 1 245 ? 47.821 -9.270 193.423 1.00 47.17 283 SER A C 1
ATOM 3219 O O . SER A 1 245 ? 48.084 -8.120 193.776 1.00 47.90 283 SER A O 1
ATOM 3227 N N . GLU A 1 246 ? 48.174 -9.740 192.230 1.00 49.67 284 GLU A N 1
ATOM 3228 C CA . GLU A 1 246 ? 48.886 -8.922 191.243 1.00 47.55 284 GLU A CA 1
ATOM 3229 C C . GLU A 1 246 ? 48.015 -7.805 190.697 1.00 44.47 284 GLU A C 1
ATOM 3230 O O . GLU A 1 246 ? 48.503 -6.690 190.422 1.00 41.54 284 GLU A O 1
ATOM 3242 N N . ARG A 1 247 ? 46.716 -8.056 190.509 1.00 45.89 285 ARG A N 1
ATOM 3243 C CA . ARG A 1 247 ? 45.887 -6.933 190.084 1.00 42.31 285 ARG A CA 1
ATOM 3244 C C . ARG A 1 247 ? 45.820 -5.857 191.162 1.00 39.36 285 ARG A C 1
ATOM 3245 O O . ARG A 1 247 ? 45.831 -4.679 190.857 1.00 39.36 285 ARG A O 1
ATOM 3266 N N . LEU A 1 248 ? 45.771 -6.240 192.426 1.00 44.08 286 LEU A N 1
ATOM 3267 C CA . LEU A 1 248 ? 45.755 -5.242 193.488 1.00 39.20 286 LEU A CA 1
ATOM 3268 C C . LEU A 1 248 ? 47.085 -4.513 193.572 1.00 38.40 286 LEU A C 1
ATOM 3269 O O . LEU A 1 248 ? 47.127 -3.318 193.827 1.00 38.16 286 LEU A O 1
ATOM 3285 N N . SER A 1 249 ? 48.183 -5.232 193.391 1.00 46.42 287 SER A N 1
ATOM 3286 C CA . SER A 1 249 ? 49.505 -4.620 193.456 1.00 39.45 287 SER A CA 1
ATOM 3287 C C . SER A 1 249 ? 49.682 -3.585 192.349 1.00 37.51 287 SER A C 1
ATOM 3288 O O . SER A 1 249 ? 50.115 -2.454 192.598 1.00 41.69 287 SER A O 1
ATOM 3296 N N . ALA A 1 250 ? 49.184 -3.866 191.153 1.00 45.77 288 ALA A N 1
ATOM 3297 C CA . ALA A 1 250 ? 49.238 -2.851 190.098 1.00 44.01 288 ALA A CA 1
ATOM 3298 C C . ALA A 1 250 ? 48.336 -1.668 190.399 1.00 43.11 288 ALA A C 1
ATOM 3299 O O . ALA A 1 250 ? 48.698 -0.515 190.145 1.00 37.11 288 ALA A O 1
ATOM 3306 N N . TRP A 1 251 ? 47.138 -1.924 190.936 1.00 35.18 289 TRP A N 1
ATOM 3307 C CA . TRP A 1 251 ? 46.248 -0.837 191.340 1.00 35.25 289 TRP A CA 1
ATOM 3308 C C . TRP A 1 251 ? 46.935 0.110 192.324 1.00 31.57 289 TRP A C 1
ATOM 3309 O O . TRP A 1 251 ? 46.893 1.331 192.174 1.00 32.58 289 TRP A O 1
ATOM 3330 N N . LEU A 1 252 ? 47.597 -0.442 193.319 1.00 37.51 290 LEU A N 1
ATOM 3331 C CA . LEU A 1 252 ? 48.261 0.368 194.328 1.00 35.46 290 LEU A CA 1
ATOM 3332 C C . LEU A 1 252 ? 49.412 1.171 193.731 1.00 33.49 290 LEU A C 1
ATOM 3333 O O . LEU A 1 252 ? 49.618 2.337 194.072 1.00 35.99 290 LEU A O 1
ATOM 3349 N N . LYS A 1 253 ? 50.170 0.559 192.845 1.00 41.13 291 LYS A N 1
ATOM 3350 C CA . LYS A 1 253 ? 51.295 1.255 192.237 1.00 40.78 291 LYS A CA 1
ATOM 3351 C C . LYS A 1 253 ? 50.837 2.398 191.362 1.00 40.27 291 LYS A C 1
ATOM 3352 O O . LYS A 1 253 ? 51.515 3.434 191.301 1.00 37.66 291 LYS A O 1
ATOM 3371 N N . ALA A 1 254 ? 49.720 2.234 190.626 1.00 35.87 292 ALA A N 1
ATOM 3372 C CA . ALA A 1 254 ? 49.243 3.362 189.849 1.00 32.73 292 ALA A CA 1
ATOM 3373 C C . ALA A 1 254 ? 48.721 4.452 190.759 1.00 35.45 292 ALA A C 1
ATOM 3374 O O . ALA A 1 254 ? 48.938 5.639 190.517 1.00 33.20 292 ALA A O 1
ATOM 3381 N N . LYS A 1 255 ? 48.040 4.056 191.814 1.00 36.69 293 LYS A N 1
ATOM 3382 C CA . LYS A 1 255 ? 47.440 5.027 192.731 1.00 33.12 293 LYS A CA 1
ATOM 3383 C C . LYS A 1 255 ? 48.497 5.849 193.445 1.00 34.14 293 LYS A C 1
ATOM 3384 O O . LYS A 1 255 ? 48.298 7.039 193.713 1.00 37.76 293 LYS A O 1
ATOM 3403 N N . ASN A 1 256 ? 49.612 5.233 193.811 1.00 38.99 294 ASN A N 1
ATOM 3404 C CA A ASN A 1 256 ? 50.631 5.965 194.554 0.52 42.91 294 ASN A CA 1
ATOM 3405 C CA B ASN A 1 256 ? 50.631 5.940 194.558 0.48 42.84 294 ASN A CA 1
ATOM 3406 C C . ASN A 1 256 ? 51.740 6.516 193.666 1.00 45.88 294 ASN A C 1
ATOM 3407 O O . ASN A 1 256 ? 52.666 7.122 194.175 1.00 44.58 294 ASN A O 1
ATOM 3428 N N . GLY A 1 257 ? 51.633 6.401 192.336 1.00 45.23 295 GLY A N 1
ATOM 3429 C CA . GLY A 1 257 ? 52.632 7.040 191.470 1.00 38.73 295 GLY A CA 1
ATOM 3430 C C . GLY A 1 257 ? 53.845 6.205 191.163 1.00 43.72 295 GLY A C 1
ATOM 3431 O O . GLY A 1 257 ? 54.749 6.670 190.451 1.00 48.39 295 GLY A O 1
ATOM 3435 N N . GLU A 1 258 ? 53.904 4.977 191.661 1.00 41.76 296 GLU A N 1
ATOM 3436 C CA . GLU A 1 258 ? 55.027 4.125 191.378 1.00 46.47 296 GLU A CA 1
ATOM 3437 C C . GLU A 1 258 ? 55.010 3.584 189.956 1.00 50.71 296 GLU A C 1
ATOM 3438 O O . GLU A 1 258 ? 56.068 3.322 189.385 1.00 50.71 296 GLU A O 1
ATOM 3442 N N . ALA A 1 259 ? 53.855 3.431 189.344 1.00 44.82 297 ALA A N 1
ATOM 3443 C CA . ALA A 1 259 ? 53.823 2.955 187.969 1.00 41.28 297 ALA A CA 1
ATOM 3444 C C . ALA A 1 259 ? 53.688 4.168 187.062 1.00 42.09 297 ALA A C 1
ATOM 3445 O O . ALA A 1 259 ? 52.926 5.084 187.348 1.00 40.84 297 ALA A O 1
ATOM 3452 N N . ALA A 1 260 ? 54.462 4.197 185.981 1.00 40.35 298 ALA A N 1
ATOM 3453 C CA . ALA A 1 260 ? 54.347 5.290 185.011 1.00 37.06 298 ALA A CA 1
ATOM 3454 C C . ALA A 1 260 ? 53.264 5.040 183.970 1.00 31.45 298 ALA A C 1
ATOM 3455 O O . ALA A 1 260 ? 52.534 5.963 183.606 1.00 35.60 298 ALA A O 1
ATOM 3462 N N . ILE A 1 261 ? 53.145 3.813 183.476 1.00 35.74 299 ILE A N 1
ATOM 3463 C CA . ILE A 1 261 ? 52.210 3.477 182.410 1.00 33.93 299 ILE A CA 1
ATOM 3464 C C . ILE A 1 261 ? 51.423 2.241 182.831 1.00 35.61 299 ILE A C 1
ATOM 3465 O O . ILE A 1 261 ? 52.011 1.289 183.341 1.00 40.07 299 ILE A O 1
ATOM 3481 N N . VAL A 1 262 ? 50.090 2.288 182.693 1.00 36.99 300 VAL A N 1
ATOM 3482 C CA . VAL A 1 262 ? 49.228 1.119 182.845 1.00 34.15 300 VAL A CA 1
ATOM 3483 C C . VAL A 1 262 ? 48.675 0.813 181.466 1.00 33.31 300 VAL A C 1
ATOM 3484 O O . VAL A 1 262 ? 48.082 1.691 180.812 1.00 40.82 300 VAL A O 1
ATOM 3497 N N . ILE A 1 263 ? 48.905 -0.409 181.015 1.00 39.00 301 ILE A N 1
ATOM 3498 C CA . ILE A 1 263 ? 48.359 -0.920 179.769 1.00 42.96 301 ILE A CA 1
ATOM 3499 C C . ILE A 1 263 ? 47.364 -2.001 180.138 1.00 39.49 301 ILE A C 1
ATOM 3500 O O . ILE A 1 263 ? 47.720 -2.945 180.842 1.00 43.34 301 ILE A O 1
ATOM 3516 N N . GLY A 1 264 ? 46.147 -1.910 179.609 1.00 43.51 302 GLY A N 1
ATOM 3517 C CA . GLY A 1 264 ? 45.206 -2.987 179.839 1.00 45.13 302 GLY A CA 1
ATOM 3518 C C . GLY A 1 264 ? 43.996 -2.929 178.922 1.00 48.66 302 GLY A C 1
ATOM 3519 O O . GLY A 1 264 ? 43.957 -2.176 177.950 1.00 44.25 302 GLY A O 1
ATOM 3523 N N . THR A 1 265 ? 43.009 -3.773 179.235 1.00 50.52 303 THR A N 1
ATOM 3524 C CA . THR A 1 265 ? 41.790 -3.879 178.443 1.00 48.87 303 THR A CA 1
ATOM 3525 C C . THR A 1 265 ? 40.716 -2.949 179.025 1.00 48.09 303 THR A C 1
ATOM 3526 O O . THR A 1 265 ? 41.036 -2.004 179.742 1.00 47.39 303 THR A O 1
ATOM 3537 N N . ARG A 1 266 ? 39.433 -3.155 178.672 1.00 49.46 304 ARG A N 1
ATOM 3538 C CA . ARG A 1 266 ? 38.428 -2.138 178.937 1.00 51.34 304 ARG A CA 1
ATOM 3539 C C . ARG A 1 266 ? 38.334 -1.776 180.433 1.00 48.62 304 ARG A C 1
ATOM 3540 O O . ARG A 1 266 ? 38.182 -0.595 180.765 1.00 47.34 304 ARG A O 1
ATOM 3561 N N . SER A 1 267 ? 38.551 -2.735 181.333 1.00 41.49 305 SER A N 1
ATOM 3562 C CA . SER A 1 267 ? 38.391 -2.464 182.766 1.00 46.83 305 SER A CA 1
ATOM 3563 C C . SER A 1 267 ? 39.523 -1.660 183.359 1.00 49.83 305 SER A C 1
ATOM 3564 O O . SER A 1 267 ? 39.378 -1.161 184.480 1.00 47.20 305 SER A O 1
ATOM 3572 N N . ALA A 1 268 ? 40.650 -1.533 182.648 1.00 42.81 306 ALA A N 1
ATOM 3573 C CA . ALA A 1 268 ? 41.751 -0.737 183.131 1.00 39.51 306 ALA A CA 1
ATOM 3574 C C . ALA A 1 268 ? 41.355 0.723 183.213 1.00 38.24 306 ALA A C 1
ATOM 3575 O O . ALA A 1 268 ? 42.045 1.526 183.850 1.00 38.87 306 ALA A O 1
ATOM 3582 N N . LEU A 1 269 ? 40.251 1.075 182.562 1.00 36.56 307 LEU A N 1
ATOM 3583 C CA . LEU A 1 269 ? 39.715 2.425 182.644 1.00 38.70 307 LEU A CA 1
ATOM 3584 C C . LEU A 1 269 ? 39.465 2.856 184.080 1.00 31.48 307 LEU A C 1
ATOM 3585 O O . LEU A 1 269 ? 39.445 4.059 184.367 1.00 34.29 307 LEU A O 1
ATOM 3601 N N . PHE A 1 270 ? 39.227 1.908 184.976 1.00 36.52 308 PHE A N 1
ATOM 3602 C CA . PHE A 1 270 ? 38.927 2.227 186.368 1.00 34.37 308 PHE A CA 1
ATOM 3603 C C . PHE A 1 270 ? 40.190 2.345 187.229 1.00 37.42 308 PHE A C 1
ATOM 3604 O O . PHE A 1 270 ? 40.106 2.544 188.436 1.00 31.91 308 PHE A O 1
ATOM 3621 N N . THR A 1 271 ? 41.344 2.315 186.640 1.00 36.74 309 THR A N 1
ATOM 3622 C CA . THR A 1 271 ? 42.567 2.310 187.419 1.00 32.61 309 THR A CA 1
ATOM 3623 C C . THR A 1 271 ? 42.756 3.651 188.118 1.00 34.86 309 THR A C 1
ATOM 3624 O O . THR A 1 271 ? 42.659 4.709 187.475 1.00 36.32 309 THR A O 1
ATOM 3635 N N . PRO A 1 272 ? 43.070 3.667 189.412 1.00 36.38 310 PRO A N 1
ATOM 3636 C CA . PRO A 1 272 ? 43.356 4.941 190.057 1.00 34.11 310 PRO A CA 1
ATOM 3637 C C . PRO A 1 272 ? 44.754 5.387 189.629 1.00 31.41 310 PRO A C 1
ATOM 3638 O O . PRO A 1 272 ? 45.674 4.580 189.415 1.00 38.94 310 PRO A O 1
ATOM 3649 N N . PHE A 1 273 ? 44.888 6.654 189.434 1.00 31.32 311 PHE A N 1
ATOM 3650 C CA . PHE A 1 273 ? 46.182 7.277 189.147 1.00 37.97 311 PHE A CA 1
ATOM 3651 C C . PHE A 1 273 ? 46.397 8.453 190.077 1.00 36.87 311 PHE A C 1
ATOM 3652 O O . PHE A 1 273 ? 45.463 9.196 190.386 1.00 39.38 311 PHE A O 1
ATOM 3669 N N . LYS A 1 274 ? 47.666 8.663 190.422 1.00 41.74 312 LYS A N 1
ATOM 3670 C CA . LYS A 1 274 ? 48.084 9.844 191.168 1.00 41.89 312 LYS A CA 1
ATOM 3671 C C . LYS A 1 274 ? 48.114 11.102 190.316 1.00 34.24 312 LYS A C 1
ATOM 3672 O O . LYS A 1 274 ? 47.709 12.197 190.770 1.00 31.11 312 LYS A O 1
ATOM 3691 N N . ASN A 1 275 ? 48.640 10.992 189.076 1.00 34.19 313 ASN A N 1
ATOM 3692 C CA . ASN A 1 275 ? 48.805 12.154 188.240 1.00 32.79 313 ASN A CA 1
ATOM 3693 C C . ASN A 1 275 ? 48.748 11.732 186.761 1.00 31.51 313 ASN A C 1
ATOM 3694 O O . ASN A 1 275 ? 49.795 11.727 186.054 1.00 29.35 313 ASN A O 1
ATOM 3705 N N . LEU A 1 276 ? 47.536 11.499 186.274 1.00 32.16 314 LEU A N 1
ATOM 3706 C CA . LEU A 1 276 ? 47.308 10.974 184.933 1.00 33.89 314 LEU A CA 1
ATOM 3707 C C . LEU A 1 276 ? 47.454 12.100 183.922 1.00 30.46 314 LEU A C 1
ATOM 3708 O O . LEU A 1 276 ? 46.911 13.199 184.086 1.00 28.83 314 LEU A O 1
ATOM 3724 N N . GLY A 1 277 ? 48.187 11.831 182.857 1.00 34.34 315 GLY A N 1
ATOM 3725 C CA . GLY A 1 277 ? 48.358 12.862 181.863 1.00 29.77 315 GLY A CA 1
ATOM 3726 C C . GLY A 1 277 ? 47.834 12.556 180.461 1.00 28.27 315 GLY A C 1
ATOM 3727 O O . GLY A 1 277 ? 47.724 13.490 179.675 1.00 29.88 315 GLY A O 1
ATOM 3731 N N . VAL A 1 278 ? 47.517 11.312 180.115 1.00 34.03 316 VAL A N 1
ATOM 3732 C CA . VAL A 1 278 ? 46.942 11.021 178.806 1.00 34.87 316 VAL A CA 1
ATOM 3733 C C . VAL A 1 278 ? 46.280 9.678 178.896 1.00 30.03 316 VAL A C 1
ATOM 3734 O O . VAL A 1 278 ? 46.683 8.834 179.702 1.00 33.91 316 VAL A O 1
ATOM 3747 N N . ILE A 1 279 ? 45.301 9.458 178.012 1.00 28.34 317 ILE A N 1
ATOM 3748 C CA . ILE A 1 279 ? 44.674 8.184 177.740 1.00 26.27 317 ILE A CA 1
ATOM 3749 C C . ILE A 1 279 ? 44.783 7.917 176.248 1.00 27.57 317 ILE A C 1
ATOM 3750 O O . ILE A 1 279 ? 44.476 8.804 175.436 1.00 32.09 317 ILE A O 1
ATOM 3766 N N . VAL A 1 280 ? 45.211 6.713 175.912 1.00 32.32 318 VAL A N 1
ATOM 3767 C CA . VAL A 1 280 ? 45.248 6.191 174.560 1.00 32.71 318 VAL A CA 1
ATOM 3768 C C . VAL A 1 280 ? 44.316 4.987 174.498 1.00 35.28 318 VAL A C 1
ATOM 3769 O O . VAL A 1 280 ? 44.415 4.064 175.320 1.00 37.34 318 VAL A O 1
ATOM 3782 N N . ILE A 1 281 ? 43.422 4.984 173.518 1.00 39.06 319 ILE A N 1
ATOM 3783 C CA . ILE A 1 281 ? 42.566 3.852 173.271 1.00 37.21 319 ILE A CA 1
ATOM 3784 C C . ILE A 1 281 ? 42.925 3.347 171.891 1.00 38.85 319 ILE A C 1
ATOM 3785 O O . ILE A 1 281 ? 42.639 4.016 170.906 1.00 37.39 319 ILE A O 1
ATOM 3801 N N . ASP A 1 282 ? 43.560 2.199 171.815 1.00 39.23 320 ASP A N 1
ATOM 3802 C CA . ASP A 1 282 ? 43.915 1.645 170.513 1.00 47.71 320 ASP A CA 1
ATOM 3803 C C . ASP A 1 282 ? 42.756 0.834 169.972 1.00 43.36 320 ASP A C 1
ATOM 3804 O O . ASP A 1 282 ? 41.997 0.229 170.734 1.00 44.21 320 ASP A O 1
ATOM 3813 N N . GLU A 1 283 ? 42.607 0.833 168.644 1.00 45.07 321 GLU A N 1
ATOM 3814 C CA . GLU A 1 283 ? 41.536 0.051 168.005 1.00 44.26 321 GLU A CA 1
ATOM 3815 C C . GLU A 1 283 ? 40.180 0.488 168.562 1.00 47.69 321 GLU A C 1
ATOM 3816 O O . GLU A 1 283 ? 39.378 -0.340 168.986 1.00 48.59 321 GLU A O 1
ATOM 3828 N N . GLU A 1 284 ? 39.937 1.806 168.560 1.00 41.30 322 GLU A N 1
ATOM 3829 C CA . GLU A 1 284 ? 38.791 2.394 169.262 1.00 41.27 322 GLU A CA 1
ATOM 3830 C C . GLU A 1 284 ? 37.470 1.872 168.765 1.00 46.51 322 GLU A C 1
ATOM 3831 O O . GLU A 1 284 ? 36.483 1.896 169.504 1.00 45.57 322 GLU A O 1
ATOM 3843 N N . HIS A 1 285 ? 37.428 1.293 167.574 1.00 43.21 323 HIS A N 1
ATOM 3844 C CA . HIS A 1 285 ? 36.178 0.759 167.091 1.00 43.24 323 HIS A CA 1
ATOM 3845 C C . HIS A 1 285 ? 35.851 -0.619 167.636 1.00 47.71 323 HIS A C 1
ATOM 3846 O O . HIS A 1 285 ? 34.768 -1.123 167.352 1.00 46.10 323 HIS A O 1
ATOM 3860 N N . ASP A 1 286 ? 36.772 -1.291 168.321 1.00 47.56 324 ASP A N 1
ATOM 3861 C CA . ASP A 1 286 ? 36.595 -2.721 168.551 1.00 47.21 324 ASP A CA 1
ATOM 3862 C C . ASP A 1 286 ? 35.391 -2.959 169.468 1.00 50.28 324 ASP A C 1
ATOM 3863 O O . ASP A 1 286 ? 35.199 -2.254 170.456 1.00 46.39 324 ASP A O 1
ATOM 3872 N N . SER A 1 287 ? 34.598 -3.963 169.156 1.00 51.43 325 SER A N 1
ATOM 3873 C CA . SER A 1 287 ? 33.394 -4.181 169.953 1.00 55.12 325 SER A CA 1
ATOM 3874 C C . SER A 1 287 ? 33.682 -4.721 171.356 1.00 52.54 325 SER A C 1
ATOM 3875 O O . SER A 1 287 ? 32.794 -4.678 172.216 1.00 51.76 325 SER A O 1
ATOM 3883 N N . SER A 1 288 ? 34.895 -5.190 171.633 1.00 52.78 326 SER A N 1
ATOM 3884 C CA . SER A 1 288 ? 35.220 -5.630 172.987 1.00 54.24 326 SER A CA 1
ATOM 3885 C C . SER A 1 288 ? 35.277 -4.473 173.999 1.00 49.87 326 SER A C 1
ATOM 3886 O O . SER A 1 288 ? 35.359 -4.729 175.201 1.00 50.86 326 SER A O 1
ATOM 3894 N N . TYR A 1 289 ? 35.221 -3.205 173.571 1.00 39.42 327 TYR A N 1
ATOM 3895 C CA . TYR A 1 289 ? 35.117 -2.130 174.529 1.00 41.03 327 TYR A CA 1
ATOM 3896 C C . TYR A 1 289 ? 33.722 -1.978 175.112 1.00 41.31 327 TYR A C 1
ATOM 3897 O O . TYR A 1 289 ? 33.573 -1.238 176.073 1.00 43.69 327 TYR A O 1
ATOM 3915 N N . LYS A 1 290 ? 32.710 -2.594 174.520 1.00 42.39 328 LYS A N 1
ATOM 3916 C CA . LYS A 1 290 ? 31.351 -2.582 175.072 1.00 45.73 328 LYS A CA 1
ATOM 3917 C C . LYS A 1 290 ? 31.171 -3.833 175.911 1.00 42.54 328 LYS A C 1
ATOM 3918 O O . LYS A 1 290 ? 31.340 -4.944 175.422 1.00 47.75 328 LYS A O 1
ATOM 3937 N N . GLN A 1 291 ? 30.801 -3.667 177.170 1.00 42.82 329 GLN A N 1
ATOM 3938 C CA . GLN A 1 291 ? 30.458 -4.822 177.970 1.00 41.74 329 GLN A CA 1
ATOM 3939 C C . GLN A 1 291 ? 29.010 -5.172 177.683 1.00 45.58 329 GLN A C 1
ATOM 3940 O O . GLN A 1 291 ? 28.155 -4.289 177.604 1.00 49.41 329 GLN A O 1
ATOM 3954 N N . GLN A 1 292 ? 28.744 -6.455 177.458 1.00 45.94 330 GLN A N 1
ATOM 3955 C CA . GLN A 1 292 ? 27.443 -6.916 177.012 1.00 54.77 330 GLN A CA 1
ATOM 3956 C C . GLN A 1 292 ? 26.767 -7.826 178.013 1.00 50.98 330 GLN A C 1
ATOM 3957 O O . GLN A 1 292 ? 25.868 -8.558 177.642 1.00 52.75 330 GLN A O 1
ATOM 3971 N N . GLU A 1 293 ? 27.230 -7.868 179.246 1.00 51.98 331 GLU A N 1
ATOM 3972 C CA . GLU A 1 293 ? 26.511 -8.587 180.290 1.00 53.65 331 GLU A CA 1
ATOM 3973 C C . GLU A 1 293 ? 26.725 -7.797 181.563 1.00 48.38 331 GLU A C 1
ATOM 3974 O O . GLU A 1 293 ? 27.705 -7.069 181.684 1.00 48.92 331 GLU A O 1
ATOM 3986 N N . GLY A 1 294 ? 25.811 -7.931 182.516 1.00 49.44 332 GLY A N 1
ATOM 3987 C CA . GLY A 1 294 ? 25.923 -7.138 183.741 1.00 48.06 332 GLY A CA 1
ATOM 3988 C C . GLY A 1 294 ? 25.793 -5.649 183.459 1.00 45.93 332 GLY A C 1
ATOM 3989 O O . GLY A 1 294 ? 24.873 -5.201 182.773 1.00 50.56 332 GLY A O 1
ATOM 3993 N N . TRP A 1 295 ? 26.742 -4.858 183.945 1.00 46.78 333 TRP A N 1
ATOM 3994 C CA . TRP A 1 295 ? 26.785 -3.426 183.635 1.00 45.79 333 TRP A CA 1
ATOM 3995 C C . TRP A 1 295 ? 27.304 -3.201 182.226 1.00 47.25 333 TRP A C 1
ATOM 3996 O O . TRP A 1 295 ? 28.478 -3.436 181.943 1.00 46.94 333 TRP A O 1
ATOM 4017 N N . ARG A 1 296 ? 26.452 -2.689 181.341 1.00 50.61 334 ARG A N 1
ATOM 4018 C CA . ARG A 1 296 ? 26.763 -2.674 179.908 1.00 46.27 334 ARG A CA 1
ATOM 4019 C C . ARG A 1 296 ? 27.403 -1.374 179.431 1.00 48.83 334 ARG A C 1
ATOM 4020 O O . ARG A 1 296 ? 26.981 -0.732 178.485 1.00 51.28 334 ARG A O 1
ATOM 4041 N N . TYR A 1 297 ? 28.477 -0.989 180.088 1.00 40.73 335 TYR A N 1
ATOM 4042 C CA . TYR A 1 297 ? 29.142 0.238 179.789 1.00 41.41 335 TYR A CA 1
ATOM 4043 C C . TYR A 1 297 ? 29.948 0.098 178.507 1.00 41.49 335 TYR A C 1
ATOM 4044 O O . TYR A 1 297 ? 30.269 -0.996 178.069 1.00 40.03 335 TYR A O 1
ATOM 4062 N N . HIS A 1 298 ? 30.274 1.224 177.936 1.00 39.76 336 HIS A N 1
ATOM 4063 C CA . HIS A 1 298 ? 31.144 1.296 176.760 1.00 42.84 336 HIS A CA 1
ATOM 4064 C C . HIS A 1 298 ? 32.419 1.990 177.190 1.00 33.01 336 HIS A C 1
ATOM 4065 O O . HIS A 1 298 ? 32.419 3.180 177.526 1.00 36.42 336 HIS A O 1
ATOM 4079 N N . ALA A 1 299 ? 33.521 1.253 177.189 1.00 37.65 337 ALA A N 1
ATOM 4080 C CA . ALA A 1 299 ? 34.746 1.809 177.777 1.00 37.79 337 ALA A CA 1
ATOM 4081 C C . ALA A 1 299 ? 35.246 3.001 177.011 1.00 38.74 337 ALA A C 1
ATOM 4082 O O . ALA A 1 299 ? 35.913 3.880 177.571 1.00 37.40 337 ALA A O 1
ATOM 4089 N N . ARG A 1 300 ? 35.004 3.011 175.706 1.00 38.93 338 ARG A N 1
ATOM 4090 C CA . ARG A 1 300 ? 35.464 4.122 174.829 1.00 37.83 338 ARG A CA 1
ATOM 4091 C C . ARG A 1 300 ? 34.790 5.421 175.279 1.00 42.74 338 ARG A C 1
ATOM 4092 O O . ARG A 1 300 ? 35.505 6.424 175.478 1.00 36.74 338 ARG A O 1
ATOM 4113 N N . ASP A 1 301 ? 33.473 5.396 175.430 1.00 42.83 339 ASP A N 1
ATOM 4114 C CA . ASP A 1 301 ? 32.721 6.562 175.846 1.00 34.18 339 ASP A CA 1
ATOM 4115 C C . ASP A 1 301 ? 33.100 6.966 177.260 1.00 41.07 339 ASP A C 1
ATOM 4116 O O . ASP A 1 301 ? 33.189 8.164 177.564 1.00 43.93 339 ASP A O 1
ATOM 4125 N N . LEU A 1 302 ? 33.296 5.987 178.158 1.00 41.93 340 LEU A N 1
ATOM 4126 C CA . LEU A 1 302 ? 33.625 6.344 179.524 1.00 38.21 340 LEU A CA 1
ATOM 4127 C C . LEU A 1 302 ? 35.055 6.873 179.642 1.00 35.98 340 LEU A C 1
ATOM 4128 O O . LEU A 1 302 ? 35.353 7.688 180.519 1.00 38.88 340 LEU A O 1
ATOM 4144 N N . ALA A 1 303 ? 35.938 6.459 178.751 1.00 33.97 341 ALA A N 1
ATOM 4145 C CA . ALA A 1 303 ? 37.298 7.010 178.768 1.00 34.35 341 ALA A CA 1
ATOM 4146 C C . ALA A 1 303 ? 37.329 8.463 178.347 1.00 31.56 341 ALA A C 1
ATOM 4147 O O . ALA A 1 303 ? 38.080 9.264 178.899 1.00 33.18 341 ALA A O 1
ATOM 4154 N N . VAL A 1 304 ? 36.491 8.847 177.394 1.00 34.81 342 VAL A N 1
ATOM 4155 C CA . VAL A 1 304 ? 36.373 10.258 177.045 1.00 31.60 342 VAL A CA 1
ATOM 4156 C C . VAL A 1 304 ? 35.803 11.061 178.205 1.00 34.20 342 VAL A C 1
ATOM 4157 O O . VAL A 1 304 ? 36.224 12.182 178.457 1.00 32.20 342 VAL A O 1
ATOM 4170 N N . TYR A 1 305 ? 34.775 10.539 178.883 1.00 33.12 343 TYR A N 1
ATOM 4171 C CA . TYR A 1 305 ? 34.309 11.225 180.100 1.00 31.17 343 TYR A CA 1
ATOM 4172 C C . TYR A 1 305 ? 35.436 11.384 181.125 1.00 34.47 343 TYR A C 1
ATOM 4173 O O . TYR A 1 305 ? 35.603 12.462 181.721 1.00 33.18 343 TYR A O 1
ATOM 4191 N N . ARG A 1 306 ? 36.246 10.335 181.322 1.00 33.55 344 ARG A N 1
ATOM 4192 C CA . ARG A 1 306 ? 37.351 10.440 182.259 1.00 35.95 344 ARG A CA 1
ATOM 4193 C C . ARG A 1 306 ? 38.380 11.482 181.824 1.00 39.35 344 ARG A C 1
ATOM 4194 O O . ARG A 1 306 ? 38.870 12.272 182.645 1.00 31.40 344 ARG A O 1
ATOM 4215 N N . ALA A 1 307 ? 38.726 11.513 180.532 1.00 33.23 345 ALA A N 1
ATOM 4216 C CA . ALA A 1 307 ? 39.636 12.539 180.074 1.00 28.00 345 ALA A CA 1
ATOM 4217 C C . ALA A 1 307 ? 39.060 13.930 180.308 1.00 31.31 345 ALA A C 1
ATOM 4218 O O . ALA A 1 307 ? 39.791 14.857 180.631 1.00 34.54 345 ALA A O 1
ATOM 4225 N N . HIS A 1 308 ? 37.751 14.112 180.106 1.00 31.80 346 HIS A N 1
ATOM 4226 C CA . HIS A 1 308 ? 37.165 15.421 180.342 1.00 38.19 346 HIS A CA 1
ATOM 4227 C C . HIS A 1 308 ? 37.235 15.800 181.828 1.00 38.97 346 HIS A C 1
ATOM 4228 O O . HIS A 1 308 ? 37.535 16.938 182.180 1.00 38.64 346 HIS A O 1
ATOM 4242 N N . SER A 1 309 ? 37.057 14.833 182.702 1.00 36.52 347 SER A N 1
ATOM 4243 C CA . SER A 1 309 ? 37.092 15.062 184.149 1.00 43.81 347 SER A CA 1
ATOM 4244 C C . SER A 1 309 ? 38.520 15.357 184.624 1.00 43.51 347 SER A C 1
ATOM 4245 O O . SER A 1 309 ? 38.745 16.236 185.459 1.00 41.74 347 SER A O 1
ATOM 4253 N N . GLU A 1 310 ? 39.508 14.673 184.058 1.00 37.88 348 GLU A N 1
ATOM 4254 C CA . GLU A 1 310 ? 40.928 14.888 184.453 1.00 39.56 348 GLU A CA 1
ATOM 4255 C C . GLU A 1 310 ? 41.519 16.069 183.669 1.00 41.67 348 GLU A C 1
ATOM 4256 O O . GLU A 1 310 ? 42.631 16.509 184.022 1.00 42.39 348 GLU A O 1
ATOM 4268 N N . GLN A 1 311 ? 40.813 16.558 182.655 1.00 32.30 349 GLN A N 1
ATOM 4269 C CA . GLN A 1 311 ? 41.270 17.648 181.817 1.00 34.68 349 GLN A CA 1
ATOM 4270 C C . GLN A 1 311 ? 42.601 17.317 181.134 1.00 35.61 349 GLN A C 1
ATOM 4271 O O . GLN A 1 311 ? 43.578 18.078 181.221 1.00 32.69 349 GLN A O 1
ATOM 4285 N N . ILE A 1 312 ? 42.583 16.211 180.397 1.00 34.49 350 ILE A N 1
ATOM 4286 C CA . ILE A 1 312 ? 43.754 15.666 179.695 1.00 34.51 350 ILE A CA 1
ATOM 4287 C C . ILE A 1 312 ? 43.362 15.254 178.279 1.00 36.98 350 ILE A C 1
ATOM 4288 O O . ILE A 1 312 ? 42.176 15.086 177.964 1.00 33.00 350 ILE A O 1
ATOM 4304 N N . PRO A 1 313 ? 44.351 15.097 177.398 1.00 35.54 351 PRO A N 1
ATOM 4305 C CA . PRO A 1 313 ? 44.081 14.539 176.065 1.00 34.93 351 PRO A CA 1
ATOM 4306 C C . PRO A 1 313 ? 43.788 13.040 176.063 1.00 33.19 351 PRO A C 1
ATOM 4307 O O . PRO A 1 313 ? 44.341 12.255 176.834 1.00 33.36 351 PRO A O 1
ATOM 4318 N N . ILE A 1 314 ? 42.874 12.648 175.181 1.00 33.57 352 ILE A N 1
ATOM 4319 C CA . ILE A 1 314 ? 42.612 11.256 174.886 1.00 32.63 352 ILE A CA 1
ATOM 4320 C C . ILE A 1 314 ? 42.788 11.062 173.381 1.00 37.12 352 ILE A C 1
ATOM 4321 O O . ILE A 1 314 ? 42.295 11.861 172.567 1.00 36.02 352 ILE A O 1
ATOM 4337 N N . ILE A 1 315 ? 43.529 10.018 173.029 1.00 34.67 353 ILE A N 1
ATOM 4338 C CA . ILE A 1 315 ? 43.817 9.667 171.640 1.00 37.42 353 ILE A CA 1
ATOM 4339 C C . ILE A 1 315 ? 43.108 8.354 171.331 1.00 36.65 353 ILE A C 1
ATOM 4340 O O . ILE A 1 315 ? 43.281 7.339 172.023 1.00 38.49 353 ILE A O 1
ATOM 4356 N N . LEU A 1 316 ? 42.223 8.393 170.367 1.00 37.83 354 LEU A N 1
ATOM 4357 C CA . LEU A 1 316 ? 41.488 7.219 169.936 1.00 40.42 354 LEU A CA 1
ATOM 4358 C C . LEU A 1 316 ? 42.071 6.849 168.582 1.00 40.52 354 LEU A C 1
ATOM 4359 O O . LEU A 1 316 ? 42.028 7.668 167.659 1.00 39.91 354 LEU A O 1
ATOM 4375 N N . GLY A 1 317 ? 42.639 5.663 168.453 1.00 42.32 355 GLY A N 1
ATOM 4376 C CA . GLY A 1 317 ? 43.349 5.285 167.218 1.00 42.43 355 GLY A CA 1
ATOM 4377 C C . GLY A 1 317 ? 42.635 4.155 166.493 1.00 42.38 355 GLY A C 1
ATOM 4378 O O . GLY A 1 317 ? 42.157 3.224 167.122 1.00 42.64 355 GLY A O 1
ATOM 4382 N N . SER A 1 318 ? 42.597 4.208 165.147 1.00 42.94 356 SER A N 1
ATOM 4383 C CA . SER A 1 318 ? 41.994 3.103 164.423 1.00 43.84 356 SER A CA 1
ATOM 4384 C C . SER A 1 318 ? 42.306 3.229 162.951 1.00 43.03 356 SER A C 1
ATOM 4385 O O . SER A 1 318 ? 42.419 4.339 162.412 1.00 46.09 356 SER A O 1
ATOM 4393 N N . ALA A 1 319 ? 42.412 2.076 162.319 1.00 46.37 357 ALA A N 1
ATOM 4394 C CA . ALA A 1 319 ? 42.467 2.011 160.868 1.00 46.84 357 ALA A CA 1
ATOM 4395 C C . ALA A 1 319 ? 41.070 2.038 160.260 1.00 55.74 357 ALA A C 1
ATOM 4396 O O . ALA A 1 319 ? 40.942 2.263 159.063 1.00 53.21 357 ALA A O 1
ATOM 4403 N N . THR A 1 320 ? 40.023 1.808 161.057 1.00 46.38 358 THR A N 1
ATOM 4404 C CA . THR A 1 320 ? 38.640 1.732 160.571 1.00 48.45 358 THR A CA 1
ATOM 4405 C C . THR A 1 320 ? 37.740 2.343 161.629 1.00 50.99 358 THR A C 1
ATOM 4406 O O . THR A 1 320 ? 37.043 1.629 162.358 1.00 51.17 358 THR A O 1
ATOM 4417 N N . PRO A 1 321 ? 37.737 3.669 161.747 1.00 45.64 359 PRO A N 1
ATOM 4418 C CA . PRO A 1 321 ? 37.084 4.316 162.892 1.00 47.53 359 PRO A CA 1
ATOM 4419 C C . PRO A 1 321 ? 35.589 4.108 162.907 1.00 51.39 359 PRO A C 1
ATOM 4420 O O . PRO A 1 321 ? 34.922 4.086 161.879 1.00 44.21 359 PRO A O 1
ATOM 4431 N N . ALA A 1 322 ? 35.049 4.022 164.102 1.00 43.39 360 ALA A N 1
ATOM 4432 C CA . ALA A 1 322 ? 33.615 3.839 164.228 1.00 45.25 360 ALA A CA 1
ATOM 4433 C C . ALA A 1 322 ? 32.895 5.073 163.692 1.00 42.30 360 ALA A C 1
ATOM 4434 O O . ALA A 1 322 ? 33.398 6.196 163.758 1.00 46.49 360 ALA A O 1
ATOM 4441 N N . LEU A 1 323 ? 31.701 4.851 163.153 1.00 45.75 361 LEU A N 1
ATOM 4442 C CA . LEU A 1 323 ? 30.897 5.954 162.637 1.00 47.36 361 LEU A CA 1
ATOM 4443 C C . LEU A 1 323 ? 30.599 6.989 163.711 1.00 47.45 361 LEU A C 1
ATOM 4444 O O . LEU A 1 323 ? 30.526 8.185 163.417 1.00 43.31 361 LEU A O 1
ATOM 4460 N N . GLU A 1 324 ? 30.381 6.563 164.965 1.00 43.10 362 GLU A N 1
ATOM 4461 C CA . GLU A 1 324 ? 30.145 7.564 165.986 1.00 44.74 362 GLU A CA 1
ATOM 4462 C C . GLU A 1 324 ? 31.374 8.432 166.215 1.00 46.53 362 GLU A C 1
ATOM 4463 O O . GLU A 1 324 ? 31.244 9.630 166.488 1.00 44.37 362 GLU A O 1
ATOM 4475 N N . THR A 1 325 ? 32.574 7.863 166.068 1.00 41.94 363 THR A N 1
ATOM 4476 C CA . THR A 1 325 ? 33.806 8.664 166.187 1.00 45.43 363 THR A CA 1
ATOM 4477 C C . THR A 1 325 ? 33.974 9.612 165.004 1.00 43.65 363 THR A C 1
ATOM 4478 O O . THR A 1 325 ? 34.356 10.779 165.177 1.00 45.82 363 THR A O 1
ATOM 4489 N N . LEU A 1 326 ? 33.664 9.149 163.794 1.00 49.11 364 LEU A N 1
ATOM 4490 C CA . LEU A 1 326 ? 33.694 10.052 162.648 1.00 50.17 364 LEU A CA 1
ATOM 4491 C C . LEU A 1 326 ? 32.617 11.116 162.777 1.00 50.76 364 LEU A C 1
ATOM 4492 O O . LEU A 1 326 ? 32.860 12.284 162.490 1.00 48.10 364 LEU A O 1
ATOM 4508 N N . CYS A 1 327 ? 31.452 10.758 163.304 1.00 42.87 365 CYS A N 1
ATOM 4509 C CA . CYS A 1 327 ? 30.448 11.772 163.561 1.00 50.24 365 CYS A CA 1
ATOM 4510 C C . CYS A 1 327 ? 30.953 12.826 164.541 1.00 50.44 365 CYS A C 1
ATOM 4511 O O . CYS A 1 327 ? 30.751 14.022 164.324 1.00 50.83 365 CYS A O 1
ATOM 4519 N N . ASN A 1 328 ? 31.638 12.406 165.613 1.00 48.16 366 ASN A N 1
ATOM 4520 C CA . ASN A 1 328 ? 32.212 13.362 166.562 1.00 48.72 366 ASN A CA 1
ATOM 4521 C C . ASN A 1 328 ? 33.258 14.274 165.910 1.00 47.66 366 ASN A C 1
ATOM 4522 O O . ASN A 1 328 ? 33.370 15.442 166.274 1.00 40.03 366 ASN A O 1
ATOM 4533 N N . VAL A 1 329 ? 34.038 13.771 164.964 1.00 43.94 367 VAL A N 1
ATOM 4534 C CA . VAL A 1 329 ? 34.927 14.668 164.213 1.00 45.62 367 VAL A CA 1
ATOM 4535 C C . VAL A 1 329 ? 34.118 15.685 163.408 1.00 50.80 367 VAL A C 1
ATOM 4536 O O . VAL A 1 329 ? 34.333 16.894 163.522 1.00 51.33 367 VAL A O 1
ATOM 4549 N N . GLN A 1 330 ? 33.167 15.216 162.596 1.00 58.87 368 GLN A N 1
ATOM 4550 C CA . GLN A 1 330 ? 32.363 16.121 161.769 1.00 62.26 368 GLN A CA 1
ATOM 4551 C C . GLN A 1 330 ? 31.684 17.193 162.614 1.00 59.92 368 GLN A C 1
ATOM 4552 O O . GLN A 1 330 ? 31.537 18.329 162.175 1.00 62.98 368 GLN A O 1
ATOM 4566 N N . GLN A 1 331 ? 31.232 16.846 163.811 1.00 52.44 369 GLN A N 1
ATOM 4567 C CA . GLN A 1 331 ? 30.589 17.815 164.677 1.00 60.13 369 GLN A CA 1
ATOM 4568 C C . GLN A 1 331 ? 31.577 18.675 165.473 1.00 59.05 369 GLN A C 1
ATOM 4569 O O . GLN A 1 331 ? 31.126 19.459 166.310 1.00 57.66 369 GLN A O 1
ATOM 4583 N N . LYS A 1 332 ? 32.892 18.531 165.253 1.00 54.20 370 LYS A N 1
ATOM 4584 C CA . LYS A 1 332 ? 33.939 19.312 165.909 1.00 57.91 370 LYS A CA 1
ATOM 4585 C C . LYS A 1 332 ? 34.062 19.019 167.398 1.00 57.87 370 LYS A C 1
ATOM 4586 O O . LYS A 1 332 ? 34.572 19.854 168.134 1.00 57.35 370 LYS A O 1
ATOM 4605 N N . LYS A 1 333 ? 33.617 17.858 167.866 1.00 51.63 371 LYS A N 1
ATOM 4606 C CA . LYS A 1 333 ? 33.859 17.471 169.254 1.00 51.20 371 LYS A CA 1
ATOM 4607 C C . LYS A 1 333 ? 35.173 16.730 169.416 1.00 47.89 371 LYS A C 1
ATOM 4608 O O . LYS A 1 333 ? 35.777 16.757 170.490 1.00 49.55 371 LYS A O 1
ATOM 4627 N N . TYR A 1 334 ? 35.631 16.066 168.372 1.00 45.65 372 TYR A N 1
ATOM 4628 C CA . TYR A 1 334 ? 36.941 15.467 168.347 1.00 44.05 372 TYR A CA 1
ATOM 4629 C C . TYR A 1 334 ? 37.730 16.159 167.247 1.00 44.05 372 TYR A C 1
ATOM 4630 O O . TYR A 1 334 ? 37.148 16.599 166.245 1.00 45.34 372 TYR A O 1
ATOM 4648 N N . ARG A 1 335 ? 39.050 16.114 167.396 1.00 46.53 373 ARG A N 1
ATOM 4649 C CA . ARG A 1 335 ? 40.015 16.631 166.390 1.00 48.15 373 ARG A CA 1
ATOM 4650 C C . ARG A 1 335 ? 40.540 15.424 165.602 1.00 45.55 373 ARG A C 1
ATOM 4651 O O . ARG A 1 335 ? 40.669 14.343 166.211 1.00 46.27 373 ARG A O 1
ATOM 4672 N N . LEU A 1 336 ? 40.830 15.585 164.317 1.00 49.01 374 LEU A N 1
ATOM 4673 C CA . LEU A 1 336 ? 41.302 14.488 163.473 1.00 49.57 374 LEU A CA 1
ATOM 4674 C C . LEU A 1 336 ? 42.794 14.644 163.233 1.00 51.45 374 LEU A C 1
ATOM 4675 O O . LEU A 1 336 ? 43.251 15.740 162.940 1.00 50.77 374 LEU A O 1
ATOM 4691 N N . LEU A 1 337 ? 43.551 13.562 163.374 1.00 48.49 375 LEU A N 1
ATOM 4692 C CA . LEU A 1 337 ? 44.956 13.536 162.981 1.00 49.12 375 LEU A CA 1
ATOM 4693 C C . LEU A 1 337 ? 45.134 12.340 162.070 1.00 54.06 375 LEU A C 1
ATOM 4694 O O . LEU A 1 337 ? 44.845 11.206 162.464 1.00 55.72 375 LEU A O 1
ATOM 4710 N N . ARG A 1 338 ? 45.540 12.574 160.834 1.00 53.91 376 ARG A N 1
ATOM 4711 C CA . ARG A 1 338 ? 45.535 11.501 159.857 1.00 56.71 376 ARG A CA 1
ATOM 4712 C C . ARG A 1 338 ? 46.964 11.103 159.537 1.00 56.89 376 ARG A C 1
ATOM 4713 O O . ARG A 1 338 ? 47.849 11.953 159.430 1.00 55.47 376 ARG A O 1
ATOM 4734 N N . LEU A 1 339 ? 47.195 9.802 159.438 1.00 56.89 377 LEU A N 1
ATOM 4735 C CA . LEU A 1 339 ? 48.446 9.263 158.927 1.00 59.02 377 LEU A CA 1
ATOM 4736 C C . LEU A 1 339 ? 48.167 8.518 157.624 1.00 62.85 377 LEU A C 1
ATOM 4737 O O . LEU A 1 339 ? 47.229 7.722 157.550 1.00 64.92 377 LEU A O 1
ATOM 4753 N N . THR A 1 340 ? 48.991 8.750 156.613 1.00 68.38 378 THR A N 1
ATOM 4754 C CA . THR A 1 340 ? 48.785 8.112 155.318 1.00 77.03 378 THR A CA 1
ATOM 4755 C C . THR A 1 340 ? 49.987 7.254 154.931 1.00 82.09 378 THR A C 1
ATOM 4756 O O . THR A 1 340 ? 51.048 7.302 155.559 1.00 83.23 378 THR A O 1
ATOM 4767 N N . ARG A 1 341 ? 49.798 6.463 153.875 1.00 100.71 379 ARG A N 1
ATOM 4768 C CA . ARG A 1 341 ? 50.805 5.501 153.391 1.00 108.11 379 ARG A CA 1
ATOM 4769 C C . ARG A 1 341 ? 51.552 4.855 154.555 1.00 106.79 379 ARG A C 1
ATOM 4770 O O . ARG A 1 341 ? 50.973 4.649 155.625 1.00 102.91 379 ARG A O 1
ATOM 4774 N N . PRO A 1 348 ? 50.002 -6.618 147.502 1.00 108.24 386 PRO A N 1
ATOM 4775 C CA . PRO A 1 348 ? 48.790 -6.141 146.824 1.00 109.80 386 PRO A CA 1
ATOM 4776 C C . PRO A 1 348 ? 47.890 -7.311 146.395 1.00 114.06 386 PRO A C 1
ATOM 4777 O O . PRO A 1 348 ? 48.255 -8.080 145.505 1.00 121.48 386 PRO A O 1
ATOM 4788 N N . ALA A 1 349 ? 46.720 -7.445 147.016 1.00 103.66 387 ALA A N 1
ATOM 4789 C CA . ALA A 1 349 ? 45.938 -8.672 146.894 1.00 101.68 387 ALA A CA 1
ATOM 4790 C C . ALA A 1 349 ? 45.032 -8.669 145.668 1.00 99.62 387 ALA A C 1
ATOM 4791 O O . ALA A 1 349 ? 44.478 -7.636 145.284 1.00 100.41 387 ALA A O 1
ATOM 4798 N N . ILE A 1 350 ? 44.903 -9.847 145.054 1.00 98.01 388 ILE A N 1
ATOM 4799 C CA . ILE A 1 350 ? 43.916 -10.086 144.011 1.00 100.61 388 ILE A CA 1
ATOM 4800 C C . ILE A 1 350 ? 42.539 -10.149 144.651 1.00 100.97 388 ILE A C 1
ATOM 4801 O O . ILE A 1 350 ? 42.369 -10.751 145.721 1.00 102.18 388 ILE A O 1
ATOM 4817 N N . GLN A 1 351 ? 41.538 -9.545 144.012 1.00 104.22 389 GLN A N 1
ATOM 4818 C CA . GLN A 1 351 ? 40.189 -9.673 144.546 1.00 105.17 389 GLN A CA 1
ATOM 4819 C C . GLN A 1 351 ? 39.166 -9.813 143.423 1.00 103.23 389 GLN A C 1
ATOM 4820 O O . GLN A 1 351 ? 39.324 -9.264 142.332 1.00 100.96 389 GLN A O 1
ATOM 4834 N N . HIS A 1 352 ? 38.125 -10.593 143.719 1.00 108.09 390 HIS A N 1
ATOM 4835 C CA . HIS A 1 352 ? 37.003 -10.870 142.832 1.00 105.19 390 HIS A CA 1
ATOM 4836 C C . HIS A 1 352 ? 35.695 -10.766 143.614 1.00 106.55 390 HIS A C 1
ATOM 4837 O O . HIS A 1 352 ? 35.596 -11.252 144.744 1.00 100.38 390 HIS A O 1
ATOM 4851 N N . VAL A 1 353 ? 34.705 -10.116 143.008 1.00 60.13 391 VAL A N 1
ATOM 4852 C CA . VAL A 1 353 ? 33.327 -10.080 143.488 1.00 59.68 391 VAL A CA 1
ATOM 4853 C C . VAL A 1 353 ? 32.515 -10.994 142.576 1.00 63.08 391 VAL A C 1
ATOM 4854 O O . VAL A 1 353 ? 32.493 -10.800 141.347 1.00 56.54 391 VAL A O 1
ATOM 4867 N N . LEU A 1 354 ? 31.886 -12.011 143.165 1.00 56.16 392 LEU A N 1
ATOM 4868 C CA . LEU A 1 354 ? 31.148 -13.021 142.418 1.00 60.15 392 LEU A CA 1
ATOM 4869 C C . LEU A 1 354 ? 29.662 -12.783 142.617 1.00 57.94 392 LEU A C 1
ATOM 4870 O O . LEU A 1 354 ? 29.174 -12.757 143.760 1.00 50.99 392 LEU A O 1
ATOM 4886 N N . ASP A 1 355 ? 28.955 -12.608 141.506 1.00 54.73 393 ASP A N 1
ATOM 4887 C CA . ASP A 1 355 ? 27.500 -12.470 141.506 1.00 57.26 393 ASP A CA 1
ATOM 4888 C C . ASP A 1 355 ? 26.841 -13.823 141.746 1.00 56.96 393 ASP A C 1
ATOM 4889 O O . ASP A 1 355 ? 26.968 -14.723 140.925 1.00 57.77 393 ASP A O 1
ATOM 4898 N N . LEU A 1 356 ? 26.104 -13.968 142.848 1.00 55.68 394 LEU A N 1
ATOM 4899 C CA . LEU A 1 356 ? 25.435 -15.239 143.140 1.00 55.82 394 LEU A CA 1
ATOM 4900 C C . LEU A 1 356 ? 24.197 -15.497 142.271 1.00 57.94 394 LEU A C 1
ATOM 4901 O O . LEU A 1 356 ? 23.785 -16.661 142.141 1.00 55.11 394 LEU A O 1
ATOM 4917 N N . LYS A 1 357 ? 23.631 -14.470 141.618 1.00 62.27 395 LYS A N 1
ATOM 4918 C CA . LYS A 1 357 ? 22.317 -14.614 141.004 1.00 62.37 395 LYS A CA 1
ATOM 4919 C C . LYS A 1 357 ? 22.345 -15.712 139.957 1.00 62.33 395 LYS A C 1
ATOM 4920 O O . LYS A 1 357 ? 23.152 -15.660 139.020 1.00 61.31 395 LYS A O 1
ATOM 4939 N N . GLY A 1 358 ? 21.474 -16.714 140.138 1.00 60.96 396 GLY A N 1
ATOM 4940 C CA . GLY A 1 358 ? 21.315 -17.804 139.194 1.00 73.07 396 GLY A CA 1
ATOM 4941 C C . GLY A 1 358 ? 22.408 -18.854 139.195 1.00 71.31 396 GLY A C 1
ATOM 4942 O O . GLY A 1 358 ? 22.337 -19.788 138.392 1.00 68.39 396 GLY A O 1
ATOM 4946 N N . GLN A 1 359 ? 23.417 -18.725 140.038 1.00 65.55 397 GLN A N 1
ATOM 4947 C CA . GLN A 1 359 ? 24.510 -19.690 140.084 1.00 71.28 397 GLN A CA 1
ATOM 4948 C C . GLN A 1 359 ? 24.086 -20.971 140.797 1.00 74.36 397 GLN A C 1
ATOM 4949 O O . GLN A 1 359 ? 23.309 -20.946 141.761 1.00 69.44 397 GLN A O 1
ATOM 4963 N N . LYS A 1 360 ? 24.622 -22.095 140.327 1.00 81.18 398 LYS A N 1
ATOM 4964 C CA . LYS A 1 360 ? 24.369 -23.395 140.941 1.00 85.18 398 LYS A CA 1
ATOM 4965 C C . LYS A 1 360 ? 25.320 -23.551 142.120 1.00 87.26 398 LYS A C 1
ATOM 4966 O O . LYS A 1 360 ? 26.422 -24.081 142.007 1.00 88.26 398 LYS A O 1
ATOM 4985 N N . VAL A 1 361 ? 24.866 -23.083 143.279 1.00 85.14 399 VAL A N 1
ATOM 4986 C CA . VAL A 1 361 ? 25.691 -23.069 144.475 1.00 83.70 399 VAL A CA 1
ATOM 4987 C C . VAL A 1 361 ? 25.862 -24.480 145.014 1.00 89.06 399 VAL A C 1
ATOM 4988 O O . VAL A 1 361 ? 25.038 -25.372 144.773 1.00 94.52 399 VAL A O 1
ATOM 5001 N N . GLN A 1 362 ? 26.969 -24.693 145.724 1.00 82.81 400 GLN A N 1
ATOM 5002 C CA . GLN A 1 362 ? 27.210 -25.920 146.475 1.00 88.31 400 GLN A CA 1
ATOM 5003 C C . GLN A 1 362 ? 27.685 -25.504 147.859 1.00 89.46 400 GLN A C 1
ATOM 5004 O O . GLN A 1 362 ? 28.772 -24.935 147.994 1.00 88.63 400 GLN A O 1
ATOM 5018 N N . ALA A 1 363 ? 26.865 -25.766 148.876 1.00 81.69 401 ALA A N 1
ATOM 5019 C CA . ALA A 1 363 ? 27.202 -25.438 150.259 1.00 81.37 401 ALA A CA 1
ATOM 5020 C C . ALA A 1 363 ? 27.410 -23.936 150.434 1.00 78.94 401 ALA A C 1
ATOM 5021 O O . ALA A 1 363 ? 28.360 -23.493 151.091 1.00 78.06 401 ALA A O 1
ATOM 5028 N N . GLY A 1 364 ? 26.521 -23.143 149.836 1.00 91.64 402 GLY A N 1
ATOM 5029 C CA . GLY A 1 364 ? 26.627 -21.696 149.924 1.00 88.61 402 GLY A CA 1
ATOM 5030 C C . GLY A 1 364 ? 27.860 -21.104 149.275 1.00 83.93 402 GLY A C 1
ATOM 5031 O O . GLY A 1 364 ? 28.255 -19.990 149.618 1.00 84.36 402 GLY A O 1
ATOM 5035 N N . LEU A 1 365 ? 28.493 -21.824 148.354 1.00 75.01 403 LEU A N 1
ATOM 5036 C CA . LEU A 1 365 ? 29.704 -21.359 147.688 1.00 69.69 403 LEU A CA 1
ATOM 5037 C C . LEU A 1 365 ? 29.443 -21.259 146.196 1.00 64.72 403 LEU A C 1
ATOM 5038 O O . LEU A 1 365 ? 28.927 -22.195 145.593 1.00 66.33 403 LEU A O 1
ATOM 5054 N N . ALA A 1 366 ? 29.802 -20.124 145.609 1.00 72.57 404 ALA A N 1
ATOM 5055 C CA . ALA A 1 366 ? 29.724 -19.963 144.167 1.00 69.87 404 ALA A CA 1
ATOM 5056 C C . ALA A 1 366 ? 30.602 -20.999 143.468 1.00 71.30 404 ALA A C 1
ATOM 5057 O O . ALA A 1 366 ? 31.642 -21.389 144.000 1.00 69.84 404 ALA A O 1
ATOM 5064 N N . PRO A 1 367 ? 30.215 -21.445 142.259 1.00 73.94 405 PRO A N 1
ATOM 5065 C CA . PRO A 1 367 ? 31.097 -22.356 141.497 1.00 74.61 405 PRO A CA 1
ATOM 5066 C C . PRO A 1 367 ? 32.521 -21.837 141.323 1.00 72.73 405 PRO A C 1
ATOM 5067 O O . PRO A 1 367 ? 33.490 -22.575 141.551 1.00 73.39 405 PRO A O 1
ATOM 5078 N N . ALA A 1 368 ? 32.676 -20.582 140.905 1.00 74.08 406 ALA A N 1
ATOM 5079 C CA . ALA A 1 368 ? 34.011 -20.044 140.685 1.00 76.02 406 ALA A CA 1
ATOM 5080 C C . ALA A 1 368 ? 34.808 -19.951 141.984 1.00 76.72 406 ALA A C 1
ATOM 5081 O O . ALA A 1 368 ? 36.042 -19.998 141.957 1.00 79.04 406 ALA A O 1
ATOM 5088 N N . LEU A 1 369 ? 34.143 -19.837 143.132 1.00 62.84 407 LEU A N 1
ATOM 5089 C CA . LEU A 1 369 ? 34.891 -19.832 144.380 1.00 61.92 407 LEU A CA 1
ATOM 5090 C C . LEU A 1 369 ? 35.402 -21.230 144.696 1.00 69.21 407 LEU A C 1
ATOM 5091 O O . LEU A 1 369 ? 36.550 -21.402 145.131 1.00 67.70 407 LEU A O 1
ATOM 5107 N N . ILE A 1 370 ? 34.570 -22.243 144.464 1.00 68.49 408 ILE A N 1
ATOM 5108 C CA . ILE A 1 370 ? 35.007 -23.617 144.684 1.00 75.06 408 ILE A CA 1
ATOM 5109 C C . ILE A 1 370 ? 36.266 -23.883 143.883 1.00 74.64 408 ILE A C 1
ATOM 5110 O O . ILE A 1 370 ? 37.256 -24.406 144.405 1.00 77.71 408 ILE A O 1
ATOM 5126 N N . THR A 1 371 ? 36.259 -23.485 142.612 1.00 77.67 409 THR A N 1
ATOM 5127 C CA . THR A 1 371 ? 37.435 -23.665 141.768 1.00 81.29 409 THR A CA 1
ATOM 5128 C C . THR A 1 371 ? 38.668 -23.019 142.386 1.00 81.86 409 THR A C 1
ATOM 5129 O O . THR A 1 371 ? 39.713 -23.668 142.526 1.00 83.60 409 THR A O 1
ATOM 5140 N N . ARG A 1 372 ? 38.564 -21.732 142.755 1.00 79.09 410 ARG A N 1
ATOM 5141 C CA . ARG A 1 372 ? 39.687 -21.025 143.369 1.00 78.90 410 ARG A CA 1
ATOM 5142 C C . ARG A 1 372 ? 40.169 -21.743 144.621 1.00 83.10 410 ARG A C 1
ATOM 5143 O O . ARG A 1 372 ? 41.376 -21.901 144.831 1.00 88.74 410 ARG A O 1
ATOM 5147 N N . MET A 1 373 ? 39.241 -22.191 145.464 1.00 77.55 411 MET A N 1
ATOM 5148 C CA . MET A 1 373 ? 39.624 -22.923 146.664 1.00 78.02 411 MET A CA 1
ATOM 5149 C C . MET A 1 373 ? 40.434 -24.161 146.306 1.00 82.62 411 MET A C 1
ATOM 5150 O O . MET A 1 373 ? 41.406 -24.494 146.993 1.00 85.48 411 MET A O 1
ATOM 5164 N N . ARG A 1 374 ? 40.064 -24.849 145.222 1.00 88.10 412 ARG A N 1
ATOM 5165 C CA . ARG A 1 374 ? 40.813 -26.037 144.813 1.00 92.65 412 ARG A CA 1
ATOM 5166 C C . ARG A 1 374 ? 42.224 -25.674 144.365 1.00 91.97 412 ARG A C 1
ATOM 5167 O O . ARG A 1 374 ? 43.180 -26.389 144.674 1.00 93.37 412 ARG A O 1
ATOM 5188 N N . GLN A 1 375 ? 42.378 -24.559 143.651 1.00 104.78 413 GLN A N 1
ATOM 5189 C CA . GLN A 1 375 ? 43.707 -24.127 143.229 1.00 108.84 413 GLN A CA 1
ATOM 5190 C C . GLN A 1 375 ? 44.610 -23.875 144.432 1.00 110.19 413 GLN A C 1
ATOM 5191 O O . GLN A 1 375 ? 45.762 -24.323 144.463 1.00 113.88 413 GLN A O 1
ATOM 5205 N N . HIS A 1 376 ? 44.101 -23.154 145.440 1.00 91.84 414 HIS A N 1
ATOM 5206 C CA . HIS A 1 376 ? 44.928 -22.825 146.596 1.00 87.52 414 HIS A CA 1
ATOM 5207 C C . HIS A 1 376 ? 45.189 -24.057 147.455 1.00 92.78 414 HIS A C 1
ATOM 5208 O O . HIS A 1 376 ? 46.304 -24.245 147.958 1.00 92.69 414 HIS A O 1
ATOM 5222 N N . LEU A 1 377 ? 44.174 -24.908 147.632 1.00 99.82 415 LEU A N 1
ATOM 5223 C CA . LEU A 1 377 ? 44.347 -26.101 148.457 1.00 106.17 415 LEU A CA 1
ATOM 5224 C C . LEU A 1 377 ? 45.319 -27.080 147.813 1.00 108.65 415 LEU A C 1
ATOM 5225 O O . LEU A 1 377 ? 46.095 -27.742 148.513 1.00 110.77 415 LEU A O 1
ATOM 5241 N N . GLN A 1 378 ? 45.285 -27.194 146.481 1.00 107.92 416 GLN A N 1
ATOM 5242 C CA . GLN A 1 378 ? 46.210 -28.086 145.790 1.00 111.30 416 GLN A CA 1
ATOM 5243 C C . GLN A 1 378 ? 47.659 -27.660 146.004 1.00 112.03 416 GLN A C 1
ATOM 5244 O O . GLN A 1 378 ? 48.558 -28.508 146.038 1.00 116.12 416 GLN A O 1
ATOM 5258 N N . ALA A 1 379 ? 47.903 -26.362 146.160 1.00 106.03 417 ALA A N 1
ATOM 5259 C CA . ALA A 1 379 ? 49.233 -25.832 146.438 1.00 104.34 417 ALA A CA 1
ATOM 5260 C C . ALA A 1 379 ? 49.637 -25.964 147.907 1.00 105.53 417 ALA A C 1
ATOM 5261 O O . ALA A 1 379 ? 50.652 -25.385 148.320 1.00 105.10 417 ALA A O 1
ATOM 5268 N N . ASP A 1 380 ? 48.868 -26.704 148.704 1.00 102.48 418 ASP A N 1
ATOM 5269 C CA . ASP A 1 380 ? 49.148 -26.895 150.125 1.00 103.54 418 ASP A CA 1
ATOM 5270 C C . ASP A 1 380 ? 48.958 -25.614 150.935 1.00 99.57 418 ASP A C 1
ATOM 5271 O O . ASP A 1 380 ? 49.573 -25.443 151.987 1.00 98.97 418 ASP A O 1
ATOM 5280 N N . ASN A 1 381 ? 48.109 -24.708 150.472 1.00 105.78 419 ASN A N 1
ATOM 5281 C CA . ASN A 1 381 ? 47.834 -23.470 151.184 1.00 106.25 419 ASN A CA 1
ATOM 5282 C C . ASN A 1 381 ? 46.508 -23.571 151.924 1.00 100.49 419 ASN A C 1
ATOM 5283 O O . ASN A 1 381 ? 45.761 -24.539 151.789 1.00 103.09 419 ASN A O 1
ATOM 5294 N N . GLN A 1 382 ? 46.218 -22.546 152.711 1.00 96.45 420 GLN A N 1
ATOM 5295 C CA . GLN A 1 382 ? 45.024 -22.528 153.539 1.00 96.87 420 GLN A CA 1
ATOM 5296 C C . GLN A 1 382 ? 44.053 -21.460 153.051 1.00 89.12 420 GLN A C 1
ATOM 5297 O O . GLN A 1 382 ? 44.430 -20.492 152.388 1.00 84.25 420 GLN A O 1
ATOM 5311 N N . VAL A 1 383 ? 42.788 -21.654 153.402 1.00 86.18 421 VAL A N 1
ATOM 5312 C CA . VAL A 1 383 ? 41.706 -20.770 152.992 1.00 80.65 421 VAL A CA 1
ATOM 5313 C C . VAL A 1 383 ? 40.861 -20.430 154.210 1.00 77.87 421 VAL A C 1
ATOM 5314 O O . VAL A 1 383 ? 40.552 -21.306 155.027 1.00 78.20 421 VAL A O 1
ATOM 5327 N N . ILE A 1 384 ? 40.477 -19.160 154.326 1.00 79.65 422 ILE A N 1
ATOM 5328 C CA . ILE A 1 384 ? 39.561 -18.703 155.368 1.00 77.24 422 ILE A CA 1
ATOM 5329 C C . ILE A 1 384 ? 38.226 -18.359 154.724 1.00 74.01 422 ILE A C 1
ATOM 5330 O O . ILE A 1 384 ? 38.182 -17.632 153.725 1.00 70.83 422 ILE A O 1
ATOM 5346 N N . LEU A 1 385 ? 37.143 -18.858 155.313 1.00 69.28 423 LEU A N 1
ATOM 5347 C CA . LEU A 1 385 ? 35.789 -18.449 154.972 1.00 68.66 423 LEU A CA 1
ATOM 5348 C C . LEU A 1 385 ? 35.243 -17.646 156.137 1.00 66.37 423 LEU A C 1
ATOM 5349 O O . LEU A 1 385 ? 35.342 -18.087 157.284 1.00 69.57 423 LEU A O 1
ATOM 5365 N N . PHE A 1 386 ? 34.699 -16.468 155.846 1.00 64.47 424 PHE A N 1
ATOM 5366 C CA . PHE A 1 386 ? 34.047 -15.628 156.837 1.00 61.32 424 PHE A CA 1
ATOM 5367 C C . PHE A 1 386 ? 32.549 -15.664 156.599 1.00 60.81 424 PHE A C 1
ATOM 5368 O O . PHE A 1 386 ? 32.074 -15.432 155.472 1.00 56.64 424 PHE A O 1
ATOM 5385 N N . LEU A 1 387 ? 31.816 -15.980 157.650 1.00 60.36 425 LEU A N 1
ATOM 5386 C CA . LEU A 1 387 ? 30.363 -16.068 157.622 1.00 61.78 425 LEU A CA 1
ATOM 5387 C C . LEU A 1 387 ? 29.784 -15.101 158.644 1.00 57.33 425 LEU A C 1
ATOM 5388 O O . LEU A 1 387 ? 30.485 -14.590 159.506 1.00 60.34 425 LEU A O 1
ATOM 5404 N N . ASN A 1 388 ? 28.482 -14.876 158.561 1.00 52.86 426 ASN A N 1
ATOM 5405 C CA . ASN A 1 388 ? 27.820 -14.081 159.566 1.00 62.04 426 ASN A CA 1
ATOM 5406 C C . ASN A 1 388 ? 27.874 -14.793 160.919 1.00 66.71 426 ASN A C 1
ATOM 5407 O O . ASN A 1 388 ? 28.063 -16.007 161.011 1.00 64.30 426 ASN A O 1
ATOM 5418 N N . ARG A 1 389 ? 27.725 -14.010 161.978 1.00 76.79 427 ARG A N 1
ATOM 5419 C CA . ARG A 1 389 ? 27.757 -14.556 163.324 1.00 82.13 427 ARG A CA 1
ATOM 5420 C C . ARG A 1 389 ? 26.578 -15.478 163.567 1.00 85.38 427 ARG A C 1
ATOM 5421 O O . ARG A 1 389 ? 25.464 -15.227 163.110 1.00 81.01 427 ARG A O 1
ATOM 5442 N N . ARG A 1 390 ? 26.835 -16.552 164.306 1.00 95.70 428 ARG A N 1
ATOM 5443 C CA . ARG A 1 390 ? 25.762 -17.431 164.738 1.00 100.31 428 ARG A CA 1
ATOM 5444 C C . ARG A 1 390 ? 24.698 -16.607 165.448 1.00 95.25 428 ARG A C 1
ATOM 5445 O O . ARG A 1 390 ? 25.001 -15.639 166.153 1.00 92.08 428 ARG A O 1
ATOM 5466 N N . GLY A 1 391 ? 23.445 -16.988 165.253 1.00 84.61 429 GLY A N 1
ATOM 5467 C CA . GLY A 1 391 ? 22.335 -16.213 165.763 1.00 82.12 429 GLY A CA 1
ATOM 5468 C C . GLY A 1 391 ? 21.908 -15.087 164.855 1.00 80.88 429 GLY A C 1
ATOM 5469 O O . GLY A 1 391 ? 20.910 -14.417 165.152 1.00 82.54 429 GLY A O 1
ATOM 5473 N N . PHE A 1 392 ? 22.645 -14.837 163.775 1.00 78.22 430 PHE A N 1
ATOM 5474 C CA . PHE A 1 392 ? 22.212 -13.871 162.786 1.00 78.09 430 PHE A CA 1
ATOM 5475 C C . PHE A 1 392 ? 20.774 -14.165 162.393 1.00 75.08 430 PHE A C 1
ATOM 5476 O O . PHE A 1 392 ? 20.389 -15.322 162.208 1.00 73.47 430 PHE A O 1
ATOM 5493 N N . ALA A 1 393 ? 19.983 -13.102 162.279 1.00 64.32 431 ALA A N 1
ATOM 5494 C CA . ALA A 1 393 ? 18.589 -13.222 161.892 1.00 60.92 431 ALA A CA 1
ATOM 5495 C C . ALA A 1 393 ? 18.497 -13.165 160.369 1.00 59.99 431 ALA A C 1
ATOM 5496 O O . ALA A 1 393 ? 18.730 -12.094 159.787 1.00 52.48 431 ALA A O 1
ATOM 5503 N N . PRO A 1 394 ? 18.139 -14.250 159.688 1.00 61.79 432 PRO A N 1
ATOM 5504 C CA . PRO A 1 394 ? 18.276 -14.270 158.223 1.00 59.47 432 PRO A CA 1
ATOM 5505 C C . PRO A 1 394 ? 17.235 -13.407 157.532 1.00 53.09 432 PRO A C 1
ATOM 5506 O O . PRO A 1 394 ? 16.155 -13.124 158.053 1.00 60.32 432 PRO A O 1
ATOM 5517 N N . ALA A 1 395 ? 17.571 -13.019 156.322 1.00 52.09 433 ALA A N 1
ATOM 5518 C CA . ALA A 1 395 ? 16.646 -12.397 155.390 1.00 51.98 433 ALA A CA 1
ATOM 5519 C C . ALA A 1 395 ? 16.286 -13.379 154.267 1.00 52.73 433 ALA A C 1
ATOM 5520 O O . ALA A 1 395 ? 16.846 -14.471 154.161 1.00 54.31 433 ALA A O 1
ATOM 5527 N N . LEU A 1 396 ? 15.311 -13.007 153.433 1.00 51.77 434 LEU A N 1
ATOM 5528 C CA . LEU A 1 396 ? 14.871 -13.855 152.333 1.00 52.74 434 LEU A CA 1
ATOM 5529 C C . LEU A 1 396 ? 15.045 -13.082 151.028 1.00 50.03 434 LEU A C 1
ATOM 5530 O O . LEU A 1 396 ? 14.655 -11.918 150.940 1.00 51.29 434 LEU A O 1
ATOM 5546 N N . LEU A 1 397 ? 15.681 -13.697 150.040 1.00 51.02 435 LEU A N 1
ATOM 5547 C CA . LEU A 1 397 ? 15.815 -13.047 148.749 1.00 54.31 435 LEU A CA 1
ATOM 5548 C C . LEU A 1 397 ? 15.634 -14.082 147.654 1.00 55.37 435 LEU A C 1
ATOM 5549 O O . LEU A 1 397 ? 15.698 -15.296 147.889 1.00 54.82 435 LEU A O 1
ATOM 5565 N N . CYS A 1 398 ? 15.353 -13.580 146.449 1.00 51.51 436 CYS A N 1
ATOM 5566 C CA . CYS A 1 398 ? 15.259 -14.433 145.281 1.00 53.32 436 CYS A CA 1
ATOM 5567 C C . CYS A 1 398 ? 16.656 -14.681 144.747 1.00 48.03 436 CYS A C 1
ATOM 5568 O O . CYS A 1 398 ? 17.367 -13.737 144.410 1.00 52.70 436 CYS A O 1
ATOM 5575 N N . HIS A 1 399 ? 17.021 -15.954 144.638 1.00 56.48 437 HIS A N 1
ATOM 5576 C CA . HIS A 1 399 ? 18.332 -16.347 144.146 1.00 57.90 437 HIS A CA 1
ATOM 5577 C C . HIS A 1 399 ? 18.502 -15.996 142.684 1.00 60.80 437 HIS A C 1
ATOM 5578 O O . HIS A 1 399 ? 19.641 -15.815 142.236 1.00 53.90 437 HIS A O 1
ATOM 5592 N N . ASP A 1 400 ? 17.402 -15.862 141.941 1.00 59.73 438 ASP A N 1
ATOM 5593 C CA . ASP A 1 400 ? 17.518 -15.556 140.525 1.00 60.78 438 ASP A CA 1
ATOM 5594 C C . ASP A 1 400 ? 17.565 -14.059 140.224 1.00 62.60 438 ASP A C 1
ATOM 5595 O O . ASP A 1 400 ? 18.415 -13.627 139.451 1.00 67.94 438 ASP A O 1
ATOM 5604 N N . CYS A 1 401 ? 16.665 -13.241 140.782 1.00 58.51 439 CYS A N 1
ATOM 5605 C CA . CYS A 1 401 ? 16.635 -11.837 140.380 1.00 60.21 439 CYS A CA 1
ATOM 5606 C C . CYS A 1 401 ? 17.122 -10.872 141.456 1.00 55.13 439 CYS A C 1
ATOM 5607 O O . CYS A 1 401 ? 17.257 -9.678 141.175 1.00 54.27 439 CYS A O 1
ATOM 5614 N N . GLY A 1 402 ? 17.341 -11.332 142.690 1.00 50.68 440 GLY A N 1
ATOM 5615 C CA . GLY A 1 402 ? 17.853 -10.481 143.719 1.00 51.63 440 GLY A CA 1
ATOM 5616 C C . GLY A 1 402 ? 16.837 -9.819 144.616 1.00 51.68 440 GLY A C 1
ATOM 5617 O O . GLY A 1 402 ? 17.229 -9.172 145.586 1.00 48.69 440 GLY A O 1
ATOM 5621 N N . TRP A 1 403 ? 15.565 -9.915 144.308 1.00 51.38 441 TRP A N 1
ATOM 5622 C CA . TRP A 1 403 ? 14.522 -9.349 145.150 1.00 46.63 441 TRP A CA 1
ATOM 5623 C C . TRP A 1 403 ? 14.731 -9.758 146.600 1.00 50.52 441 TRP A C 1
ATOM 5624 O O . TRP A 1 403 ? 15.053 -10.913 146.895 1.00 49.02 441 TRP A O 1
ATOM 5645 N N . ILE A 1 404 ? 14.540 -8.796 147.500 1.00 47.91 442 ILE A N 1
ATOM 5646 C CA . ILE A 1 404 ? 14.611 -9.010 148.948 1.00 49.74 442 ILE A CA 1
ATOM 5647 C C . ILE A 1 404 ? 13.226 -8.811 149.567 1.00 46.35 442 ILE A C 1
ATOM 5648 O O . ILE A 1 404 ? 12.621 -7.759 149.394 1.00 51.31 442 ILE A O 1
ATOM 5664 N N . ALA A 1 405 ? 12.752 -9.769 150.343 1.00 52.46 443 ALA A N 1
ATOM 5665 C CA . ALA A 1 405 ? 11.483 -9.560 151.035 1.00 57.36 443 ALA A CA 1
ATOM 5666 C C . ALA A 1 405 ? 11.551 -8.353 151.980 1.00 57.45 443 ALA A C 1
ATOM 5667 O O . ALA A 1 405 ? 12.386 -8.291 152.898 1.00 54.54 443 ALA A O 1
ATOM 5674 N N . GLU A 1 406 ? 10.641 -7.406 151.758 1.00 50.19 444 GLU A N 1
ATOM 5675 C CA . GLU A 1 406 ? 10.553 -6.147 152.476 1.00 53.26 444 GLU A CA 1
ATOM 5676 C C . GLU A 1 406 ? 9.164 -5.990 153.070 1.00 57.59 444 GLU A C 1
ATOM 5677 O O . GLU A 1 406 ? 8.178 -6.414 152.469 1.00 51.47 444 GLU A O 1
ATOM 5689 N N . CYS A 1 407 ? 9.104 -5.407 154.270 1.00 53.43 445 CYS A N 1
ATOM 5690 C CA . CYS A 1 407 ? 7.825 -5.087 154.887 1.00 53.29 445 CYS A CA 1
ATOM 5691 C C . CYS A 1 407 ? 7.051 -4.078 154.038 1.00 53.15 445 CYS A C 1
ATOM 5692 O O . CYS A 1 407 ? 7.597 -3.023 153.700 1.00 56.47 445 CYS A O 1
ATOM 5699 N N . PRO A 1 408 ? 5.768 -4.316 153.741 1.00 67.34 446 PRO A N 1
ATOM 5700 C CA . PRO A 1 408 ? 5.021 -3.337 152.935 1.00 72.72 446 PRO A CA 1
ATOM 5701 C C . PRO A 1 408 ? 4.603 -2.103 153.712 1.00 78.51 446 PRO A C 1
ATOM 5702 O O . PRO A 1 408 ? 4.386 -1.052 153.085 1.00 81.42 446 PRO A O 1
ATOM 5713 N N . ARG A 1 409 ? 4.488 -2.198 155.050 1.00 61.15 447 ARG A N 1
ATOM 5714 C CA . ARG A 1 409 ? 4.081 -1.056 155.873 1.00 63.36 447 ARG A CA 1
ATOM 5715 C C . ARG A 1 409 ? 5.193 -0.038 156.044 1.00 64.67 447 ARG A C 1
ATOM 5716 O O . ARG A 1 409 ? 4.939 1.173 155.986 1.00 63.30 447 ARG A O 1
ATOM 5737 N N . CYS A 1 410 ? 6.428 -0.503 156.277 1.00 55.89 448 CYS A N 1
ATOM 5738 C CA . CYS A 1 410 ? 7.515 0.395 156.628 1.00 61.43 448 CYS A CA 1
ATOM 5739 C C . CYS A 1 410 ? 8.741 0.196 155.763 1.00 55.63 448 CYS A C 1
ATOM 5740 O O . CYS A 1 410 ? 9.720 0.912 155.954 1.00 55.42 448 CYS A O 1
ATOM 5747 N N . ASP A 1 411 ? 8.710 -0.749 154.819 1.00 57.33 449 ASP A N 1
ATOM 5748 C CA . ASP A 1 411 ? 9.748 -0.963 153.815 1.00 59.26 449 ASP A CA 1
ATOM 5749 C C . ASP A 1 411 ? 11.076 -1.429 154.406 1.00 62.44 449 ASP A C 1
ATOM 5750 O O . ASP A 1 411 ? 12.088 -1.465 153.676 1.00 62.15 449 ASP A O 1
ATOM 5759 N N . HIS A 1 412 ? 11.120 -1.807 155.692 1.00 54.13 450 HIS A N 1
ATOM 5760 C CA . HIS A 1 412 ? 12.326 -2.445 156.225 1.00 55.52 450 HIS A CA 1
ATOM 5761 C C . HIS A 1 412 ? 12.406 -3.904 155.750 1.00 52.92 450 HIS A C 1
ATOM 5762 O O . HIS A 1 412 ? 11.402 -4.533 155.398 1.00 49.91 450 HIS A O 1
ATOM 5776 N N . TYR A 1 413 ? 13.621 -4.433 155.670 1.00 47.44 451 TYR A N 1
ATOM 5777 C CA . TYR A 1 413 ? 13.769 -5.825 155.237 1.00 47.20 451 TYR A CA 1
ATOM 5778 C C . TYR A 1 413 ? 13.170 -6.762 156.272 1.00 51.16 451 TYR A C 1
ATOM 5779 O O . TYR A 1 413 ? 13.342 -6.564 157.479 1.00 47.29 451 TYR A O 1
ATOM 5797 N N . TYR A 1 414 ? 12.497 -7.796 155.799 1.00 48.81 452 TYR A N 1
ATOM 5798 C CA . TYR A 1 414 ? 11.883 -8.778 156.671 1.00 54.24 452 TYR A CA 1
ATOM 5799 C C . TYR A 1 414 ? 12.927 -9.713 157.242 1.00 55.03 452 TYR A C 1
ATOM 5800 O O . TYR A 1 414 ? 13.964 -9.983 156.623 1.00 51.66 452 TYR A O 1
ATOM 5818 N N . THR A 1 415 ? 12.629 -10.233 158.431 1.00 50.19 453 THR A N 1
ATOM 5819 C CA . THR A 1 415 ? 13.403 -11.318 159.012 1.00 49.97 453 THR A CA 1
ATOM 5820 C C . THR A 1 415 ? 12.682 -12.613 158.697 1.00 49.19 453 THR A C 1
ATOM 5821 O O . THR A 1 415 ? 11.459 -12.695 158.855 1.00 51.36 453 THR A O 1
ATOM 5832 N N . LEU A 1 416 ? 13.441 -13.599 158.230 1.00 51.80 454 LEU A N 1
ATOM 5833 C CA . LEU A 1 416 ? 12.918 -14.916 157.918 1.00 57.90 454 LEU A CA 1
ATOM 5834 C C . LEU A 1 416 ? 12.980 -15.830 159.135 1.00 65.20 454 LEU A C 1
ATOM 5835 O O . LEU A 1 416 ? 14.042 -16.011 159.734 1.00 69.40 454 LEU A O 1
ATOM 5851 N N . HIS A 1 417 ? 11.848 -16.435 159.469 1.00 67.68 455 HIS A N 1
ATOM 5852 C CA . HIS A 1 417 ? 11.779 -17.514 160.449 1.00 73.66 455 HIS A CA 1
ATOM 5853 C C . HIS A 1 417 ? 11.409 -18.786 159.688 1.00 78.17 455 HIS A C 1
ATOM 5854 O O . HIS A 1 417 ? 10.241 -19.013 159.367 1.00 73.83 455 HIS A O 1
ATOM 5868 N N . GLN A 1 418 ? 12.420 -19.605 159.382 1.00 89.20 456 GLN A N 1
ATOM 5869 C CA . GLN A 1 418 ? 12.218 -20.745 158.492 1.00 90.39 456 GLN A CA 1
ATOM 5870 C C . GLN A 1 418 ? 11.252 -21.755 159.098 1.00 91.27 456 GLN A C 1
ATOM 5871 O O . GLN A 1 418 ? 10.244 -22.111 158.481 1.00 88.83 456 GLN A O 1
ATOM 5885 N N . ALA A 1 419 ? 11.542 -22.220 160.318 1.00 87.01 457 ALA A N 1
ATOM 5886 C CA . ALA A 1 419 ? 10.764 -23.296 160.922 1.00 87.88 457 ALA A CA 1
ATOM 5887 C C . ALA A 1 419 ? 9.275 -22.999 160.884 1.00 88.41 457 ALA A C 1
ATOM 5888 O O . ALA A 1 419 ? 8.457 -23.909 160.713 1.00 92.85 457 ALA A O 1
ATOM 5895 N N . GLN A 1 420 ? 8.906 -21.734 161.042 1.00 88.97 458 GLN A N 1
ATOM 5896 C CA . GLN A 1 420 ? 7.512 -21.329 161.135 1.00 90.03 458 GLN A CA 1
ATOM 5897 C C . GLN A 1 420 ? 6.978 -20.786 159.819 1.00 87.46 458 GLN A C 1
ATOM 5898 O O . GLN A 1 420 ? 5.813 -20.388 159.754 1.00 87.14 458 GLN A O 1
ATOM 5912 N N . HIS A 1 421 ? 7.808 -20.736 158.782 1.00 82.03 459 HIS A N 1
ATOM 5913 C CA . HIS A 1 421 ? 7.385 -20.268 157.469 1.00 83.02 459 HIS A CA 1
ATOM 5914 C C . HIS A 1 421 ? 6.774 -18.873 157.554 1.00 79.76 459 HIS A C 1
ATOM 5915 O O . HIS A 1 421 ? 5.764 -18.573 156.918 1.00 82.80 459 HIS A O 1
ATOM 5929 N N . HIS A 1 422 ? 7.410 -17.999 158.328 1.00 70.19 460 HIS A N 1
ATOM 5930 C CA . HIS A 1 422 ? 6.914 -16.650 158.536 1.00 66.16 460 HIS A CA 1
ATOM 5931 C C . HIS A 1 422 ? 7.994 -15.634 158.222 1.00 60.45 460 HIS A C 1
ATOM 5932 O O . HIS A 1 422 ? 9.194 -15.887 158.361 1.00 60.77 460 HIS A O 1
ATOM 5946 N N . LEU A 1 423 ? 7.539 -14.475 157.795 1.00 58.67 461 LEU A N 1
ATOM 5947 C CA . LEU A 1 423 ? 8.353 -13.281 157.740 1.00 57.20 461 LEU A CA 1
ATOM 5948 C C . LEU A 1 423 ? 7.867 -12.372 158.847 1.00 60.96 461 LEU A C 1
ATOM 5949 O O . LEU A 1 423 ? 6.663 -12.302 159.117 1.00 56.45 461 LEU A O 1
ATOM 5965 N N . ARG A 1 424 ? 8.808 -11.730 159.528 1.00 55.78 462 ARG A N 1
ATOM 5966 C CA . ARG A 1 424 ? 8.459 -10.818 160.598 1.00 55.00 462 ARG A CA 1
ATOM 5967 C C . ARG A 1 424 ? 9.357 -9.600 160.551 1.00 52.99 462 ARG A C 1
ATOM 5968 O O . ARG A 1 424 ? 10.578 -9.723 160.371 1.00 51.23 462 ARG A O 1
ATOM 5989 N N . CYS A 1 425 ? 8.739 -8.434 160.709 1.00 56.08 463 CYS A N 1
ATOM 5990 C CA . CYS A 1 425 ? 9.422 -7.154 160.564 1.00 59.89 463 CYS A CA 1
ATOM 5991 C C . CYS A 1 425 ? 9.961 -6.685 161.918 1.00 58.53 463 CYS A C 1
ATOM 5992 O O . CYS A 1 425 ? 9.201 -6.352 162.826 1.00 50.92 463 CYS A O 1
ATOM 5999 N N . HIS A 1 426 ? 11.277 -6.621 162.036 1.00 53.44 464 HIS A N 1
ATOM 6000 C CA . HIS A 1 426 ? 11.900 -6.160 163.278 1.00 54.69 464 HIS A CA 1
ATOM 6001 C C . HIS A 1 426 ? 11.589 -4.708 163.607 1.00 57.88 464 HIS A C 1
ATOM 6002 O O . HIS A 1 426 ? 11.770 -4.305 164.758 1.00 54.33 464 HIS A O 1
ATOM 6016 N N . HIS A 1 427 ? 11.146 -3.906 162.631 1.00 50.55 465 HIS A N 1
ATOM 6017 C CA . HIS A 1 427 ? 10.913 -2.478 162.856 1.00 52.49 465 HIS A CA 1
ATOM 6018 C C . HIS A 1 427 ? 9.480 -2.198 163.317 1.00 59.05 465 HIS A C 1
ATOM 6019 O O . HIS A 1 427 ? 9.270 -1.412 164.242 1.00 61.02 465 HIS A O 1
ATOM 6033 N N . CYS A 1 428 ? 8.476 -2.811 162.689 1.00 62.80 466 CYS A N 1
ATOM 6034 C CA . CYS A 1 428 ? 7.082 -2.482 162.981 1.00 66.98 466 CYS A CA 1
ATOM 6035 C C . CYS A 1 428 ? 6.261 -3.698 163.388 1.00 66.61 466 CYS A C 1
ATOM 6036 O O . CYS A 1 428 ? 5.065 -3.565 163.663 1.00 62.45 466 CYS A O 1
ATOM 6043 N N . ASP A 1 429 ? 6.882 -4.873 163.435 1.00 60.33 467 ASP A N 1
ATOM 6044 C CA . ASP A 1 429 ? 6.304 -6.118 163.907 1.00 65.32 467 ASP A CA 1
ATOM 6045 C C . ASP A 1 429 ? 5.271 -6.723 162.960 1.00 67.37 467 ASP A C 1
ATOM 6046 O O . ASP A 1 429 ? 4.551 -7.632 163.366 1.00 59.15 467 ASP A O 1
ATOM 6055 N N . SER A 1 430 ? 5.175 -6.284 161.700 1.00 68.30 468 SER A N 1
ATOM 6056 C CA . SER A 1 430 ? 4.237 -6.953 160.806 1.00 65.12 468 SER A CA 1
ATOM 6057 C C . SER A 1 430 ? 4.710 -8.373 160.544 1.00 66.39 468 SER A C 1
ATOM 6058 O O . SER A 1 430 ? 5.883 -8.722 160.766 1.00 57.91 468 SER A O 1
ATOM 6066 N N . GLN A 1 431 ? 3.779 -9.188 160.047 1.00 66.50 469 GLN A N 1
ATOM 6067 C CA . GLN A 1 431 ? 3.981 -10.605 159.817 1.00 67.63 469 GLN A CA 1
ATOM 6068 C C . GLN A 1 431 ? 3.276 -11.025 158.527 1.00 73.56 469 GLN A C 1
ATOM 6069 O O . GLN A 1 431 ? 2.142 -10.607 158.261 1.00 72.51 469 GLN A O 1
ATOM 6083 N N . ARG A 1 432 ? 3.958 -11.834 157.717 1.00 70.22 470 ARG A N 1
ATOM 6084 C CA . ARG A 1 432 ? 3.441 -12.372 156.455 1.00 69.81 470 ARG A CA 1
ATOM 6085 C C . ARG A 1 432 ? 3.910 -13.813 156.306 1.00 64.36 470 ARG A C 1
ATOM 6086 O O . ARG A 1 432 ? 4.990 -14.167 156.792 1.00 67.66 470 ARG A O 1
ATOM 6107 N N . PRO A 1 433 ? 3.156 -14.655 155.616 1.00 63.43 471 PRO A N 1
ATOM 6108 C CA . PRO A 1 433 ? 3.675 -15.996 155.329 1.00 64.38 471 PRO A CA 1
ATOM 6109 C C . PRO A 1 433 ? 4.853 -15.871 154.376 1.00 60.10 471 PRO A C 1
ATOM 6110 O O . PRO A 1 433 ? 5.040 -14.850 153.719 1.00 57.96 471 PRO A O 1
ATOM 6121 N N . VAL A 1 434 ? 5.668 -16.910 154.307 1.00 58.77 472 VAL A N 1
ATOM 6122 C CA . VAL A 1 434 ? 6.735 -16.904 153.307 1.00 61.08 472 VAL A CA 1
ATOM 6123 C C . VAL A 1 434 ? 6.117 -17.211 151.945 1.00 61.65 472 VAL A C 1
ATOM 6124 O O . VAL A 1 434 ? 5.385 -18.201 151.819 1.00 63.02 472 VAL A O 1
ATOM 6137 N N . PRO A 1 435 ? 6.336 -16.391 150.929 1.00 63.55 473 PRO A N 1
ATOM 6138 C CA . PRO A 1 435 ? 5.680 -16.655 149.641 1.00 67.69 473 PRO A CA 1
ATOM 6139 C C . PRO A 1 435 ? 6.335 -17.822 148.921 1.00 66.55 473 PRO A C 1
ATOM 6140 O O . PRO A 1 435 ? 7.524 -18.117 149.110 1.00 63.89 473 PRO A O 1
ATOM 6151 N N . ARG A 1 436 ? 5.536 -18.486 148.084 1.00 74.15 474 ARG A N 1
ATOM 6152 C CA . ARG A 1 436 ? 6.044 -19.608 147.305 1.00 77.21 474 ARG A CA 1
ATOM 6153 C C . ARG A 1 436 ? 6.860 -19.143 146.107 1.00 77.30 474 ARG A C 1
ATOM 6154 O O . ARG A 1 436 ? 7.735 -19.877 145.635 1.00 79.53 474 ARG A O 1
ATOM 6175 N N . GLN A 1 437 ? 6.597 -17.934 145.621 1.00 70.36 475 GLN A N 1
ATOM 6176 C CA . GLN A 1 437 ? 7.197 -17.420 144.400 1.00 70.98 475 GLN A CA 1
ATOM 6177 C C . GLN A 1 437 ? 7.711 -16.025 144.643 1.00 63.65 475 GLN A C 1
ATOM 6178 O O . GLN A 1 437 ? 7.102 -15.247 145.390 1.00 60.59 475 GLN A O 1
ATOM 6192 N N . CYS A 1 438 ? 8.821 -15.710 143.984 1.00 64.80 476 CYS A N 1
ATOM 6193 C CA . CYS A 1 438 ? 9.274 -14.333 143.950 1.00 63.95 476 CYS A CA 1
ATOM 6194 C C . CYS A 1 438 ? 8.172 -13.498 143.307 1.00 58.98 476 CYS A C 1
ATOM 6195 O O . CYS A 1 438 ? 7.642 -13.890 142.259 1.00 60.97 476 CYS A O 1
ATOM 6202 N N . PRO A 1 439 ? 7.731 -12.405 143.938 1.00 56.21 477 PRO A N 1
ATOM 6203 C CA . PRO A 1 439 ? 6.692 -11.570 143.315 1.00 60.63 477 PRO A CA 1
ATOM 6204 C C . PRO A 1 439 ? 7.233 -10.664 142.222 1.00 62.73 477 PRO A C 1
ATOM 6205 O O . PRO A 1 439 ? 6.449 -10.069 141.477 1.00 60.37 477 PRO A O 1
ATOM 6216 N N . SER A 1 440 ? 8.550 -10.535 142.114 1.00 64.80 478 SER A N 1
ATOM 6217 C CA . SER A 1 440 ? 9.124 -9.726 141.052 1.00 66.56 478 SER A CA 1
ATOM 6218 C C . SER A 1 440 ? 9.360 -10.535 139.804 1.00 63.16 478 SER A C 1
ATOM 6219 O O . SER A 1 440 ? 9.137 -10.040 138.692 1.00 66.33 478 SER A O 1
ATOM 6227 N N . CYS A 1 441 ? 9.822 -11.775 139.953 1.00 57.68 479 CYS A N 1
ATOM 6228 C CA . CYS A 1 441 ? 10.131 -12.576 138.785 1.00 66.70 479 CYS A CA 1
ATOM 6229 C C . CYS A 1 441 ? 9.385 -13.920 138.685 1.00 62.45 479 CYS A C 1
ATOM 6230 O O . CYS A 1 441 ? 9.481 -14.572 137.645 1.00 65.29 479 CYS A O 1
ATOM 6237 N N . GLY A 1 442 ? 8.696 -14.381 139.747 1.00 66.59 480 GLY A N 1
ATOM 6238 C CA . GLY A 1 442 ? 7.937 -15.623 139.683 1.00 71.78 480 GLY A CA 1
ATOM 6239 C C . GLY A 1 442 ? 8.701 -16.879 140.074 1.00 68.19 480 GLY A C 1
ATOM 6240 O O . GLY A 1 442 ? 8.087 -17.942 140.211 1.00 69.83 480 GLY A O 1
ATOM 6244 N N . SER A 1 443 ? 10.018 -16.799 140.194 1.00 62.13 481 SER A N 1
ATOM 6245 C CA . SER A 1 443 ? 10.839 -17.925 140.614 1.00 69.96 481 SER A CA 1
ATOM 6246 C C . SER A 1 443 ? 10.439 -18.452 141.988 1.00 65.63 481 SER A C 1
ATOM 6247 O O . SER A 1 443 ? 10.106 -17.686 142.895 1.00 59.11 481 SER A O 1
ATOM 6255 N N . THR A 1 444 ? 10.554 -19.775 142.146 1.00 68.08 482 THR A N 1
ATOM 6256 C CA . THR A 1 444 ? 10.412 -20.452 143.431 1.00 71.36 482 THR A CA 1
ATOM 6257 C C . THR A 1 444 ? 11.734 -20.549 144.224 1.00 69.22 482 THR A C 1
ATOM 6258 O O . THR A 1 444 ? 11.726 -21.071 145.341 1.00 70.26 482 THR A O 1
ATOM 6269 N N . HIS A 1 445 ? 12.860 -20.075 143.681 1.00 66.37 483 HIS A N 1
ATOM 6270 C CA . HIS A 1 445 ? 14.174 -20.235 144.321 1.00 71.75 483 HIS A CA 1
ATOM 6271 C C . HIS A 1 445 ? 14.454 -19.076 145.285 1.00 64.88 483 HIS A C 1
ATOM 6272 O O . HIS A 1 445 ? 15.349 -18.241 145.092 1.00 65.42 483 HIS A O 1
ATOM 6286 N N . LEU A 1 446 ? 13.663 -19.038 146.354 1.00 63.13 484 LEU A N 1
ATOM 6287 C CA . LEU A 1 446 ? 13.870 -18.093 147.444 1.00 61.59 484 LEU A CA 1
ATOM 6288 C C . LEU A 1 446 ? 14.744 -18.736 148.510 1.00 62.32 484 LEU A C 1
ATOM 6289 O O . LEU A 1 446 ? 14.460 -19.850 148.962 1.00 65.11 484 LEU A O 1
ATOM 6305 N N . VAL A 1 447 ? 15.790 -18.027 148.920 1.00 59.17 485 VAL A N 1
ATOM 6306 C CA . VAL A 1 447 ? 16.816 -18.600 149.783 1.00 57.50 485 VAL A CA 1
ATOM 6307 C C . VAL A 1 447 ? 17.010 -17.689 150.993 1.00 59.73 485 VAL A C 1
ATOM 6308 O O . VAL A 1 447 ? 16.920 -16.457 150.876 1.00 55.64 485 VAL A O 1
ATOM 6321 N N . PRO A 1 448 ? 17.287 -18.236 152.170 1.00 56.71 486 PRO A N 1
ATOM 6322 C CA . PRO A 1 448 ? 17.660 -17.383 153.297 1.00 49.56 486 PRO A CA 1
ATOM 6323 C C . PRO A 1 448 ? 19.078 -16.857 153.100 1.00 51.69 486 PRO A C 1
ATOM 6324 O O . PRO A 1 448 ? 19.898 -17.499 152.446 1.00 56.50 486 PRO A O 1
ATOM 6335 N N . VAL A 1 449 ? 19.350 -15.640 153.590 1.00 52.23 487 VAL A N 1
ATOM 6336 C CA . VAL A 1 449 ? 20.732 -15.149 153.628 1.00 57.73 487 VAL A CA 1
ATOM 6337 C C . VAL A 1 449 ? 21.101 -14.844 155.065 1.00 59.61 487 VAL A C 1
ATOM 6338 O O . VAL A 1 449 ? 20.242 -14.491 155.879 1.00 56.03 487 VAL A O 1
ATOM 6351 N N . GLY A 1 450 ? 22.393 -14.984 155.368 1.00 58.51 488 GLY A N 1
ATOM 6352 C CA . GLY A 1 450 ? 22.883 -14.739 156.699 1.00 65.36 488 GLY A CA 1
ATOM 6353 C C . GLY A 1 450 ? 22.845 -15.936 157.615 1.00 71.07 488 GLY A C 1
ATOM 6354 O O . GLY A 1 450 ? 22.628 -15.772 158.820 1.00 78.07 488 GLY A O 1
ATOM 6358 N N . LEU A 1 451 ? 23.047 -17.136 157.092 1.00 76.30 489 LEU A N 1
ATOM 6359 C CA . LEU A 1 451 ? 23.154 -18.321 157.930 1.00 86.04 489 LEU A CA 1
ATOM 6360 C C . LEU A 1 451 ? 24.616 -18.557 158.312 1.00 87.47 489 LEU A C 1
ATOM 6361 O O . LEU A 1 451 ? 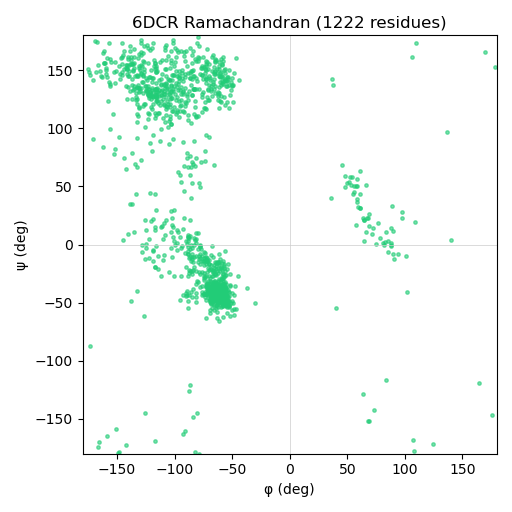25.534 -18.298 157.526 1.00 87.76 489 LEU A O 1
ATOM 6377 N N . GLY A 1 452 ? 24.831 -19.034 159.532 1.00 89.79 490 GLY A N 1
ATOM 6378 C CA . GLY A 1 452 ? 26.173 -19.255 160.034 1.00 89.97 490 GLY A CA 1
ATOM 6379 C C . GLY A 1 452 ? 26.744 -20.590 159.611 1.00 93.16 490 GLY A C 1
ATOM 6380 O O . GLY A 1 452 ? 26.452 -21.112 158.530 1.00 90.41 490 GLY A O 1
ATOM 6384 N N . THR A 1 453 ? 27.587 -21.150 160.471 1.00 100.86 491 THR A N 1
ATOM 6385 C CA . THR A 1 453 ? 28.112 -22.490 160.227 1.00 107.68 491 THR A CA 1
ATOM 6386 C C . THR A 1 453 ? 27.146 -23.554 160.746 1.00 117.60 491 THR A C 1
ATOM 6387 O O . THR A 1 453 ? 27.488 -24.452 161.519 1.00 109.73 491 THR A O 1
ATOM 6398 N N . GLU A 1 454 ? 25.896 -23.428 160.305 1.00 153.55 492 GLU A N 1
ATOM 6399 C CA . GLU A 1 454 ? 24.864 -24.408 160.606 1.00 164.98 492 GLU A CA 1
ATOM 6400 C C . GLU A 1 454 ? 25.134 -25.669 159.800 1.00 168.66 492 GLU A C 1
ATOM 6401 O O . GLU A 1 454 ? 24.761 -25.759 158.625 1.00 173.56 492 GLU A O 1
ATOM 6413 N N . GLN A 1 455 ? 25.828 -26.628 160.413 1.00 152.18 493 GLN A N 1
ATOM 6414 C CA . GLN A 1 455 ? 26.110 -27.912 159.780 1.00 150.87 493 GLN A CA 1
ATOM 6415 C C . GLN A 1 455 ? 26.997 -27.751 158.550 1.00 145.28 493 GLN A C 1
ATOM 6416 O O . GLN A 1 455 ? 27.287 -28.737 157.864 1.00 147.69 493 GLN A O 1
ATOM 6430 N N . LEU A 1 456 ? 27.441 -26.522 158.264 1.00 137.91 494 LEU A N 1
ATOM 6431 C CA . LEU A 1 456 ? 28.286 -26.299 157.096 1.00 135.74 494 LEU A CA 1
ATOM 6432 C C . LEU A 1 456 ? 29.567 -27.120 157.171 1.00 135.43 494 LEU A C 1
ATOM 6433 O O . LEU A 1 456 ? 30.126 -27.492 156.132 1.00 138.04 494 LEU A O 1
ATOM 6449 N N . GLU A 1 457 ? 30.053 -27.402 158.381 1.00 115.43 495 GLU A N 1
ATOM 6450 C CA . GLU A 1 457 ? 31.227 -28.257 158.520 1.00 113.87 495 GLU A CA 1
ATOM 6451 C C . GLU A 1 457 ? 30.982 -29.618 157.881 1.00 117.59 495 GLU A C 1
ATOM 6452 O O . GLU A 1 457 ? 31.888 -30.203 157.276 1.00 117.68 495 GLU A O 1
ATOM 6464 N N . GLN A 1 458 ? 29.751 -30.127 157.987 1.00 135.82 496 GLN A N 1
ATOM 6465 C CA . GLN A 1 458 ? 29.420 -31.445 157.457 1.00 138.22 496 GLN A CA 1
ATOM 6466 C C . GLN A 1 458 ? 29.276 -31.435 155.939 1.00 133.05 496 GLN A C 1
ATOM 6467 O O . GLN A 1 458 ? 29.638 -32.413 155.275 1.00 137.37 496 GLN A O 1
ATOM 6481 N N . THR A 1 459 ? 28.746 -30.352 155.372 1.00 112.16 497 THR A N 1
ATOM 6482 C CA . THR A 1 459 ? 28.501 -30.284 153.936 1.00 109.88 497 THR A CA 1
ATOM 6483 C C . THR A 1 459 ? 29.703 -29.792 153.140 1.00 105.99 497 THR A C 1
ATOM 6484 O O . THR A 1 459 ? 29.690 -29.894 151.910 1.00 107.29 497 THR A O 1
ATOM 6495 N N . LEU A 1 460 ? 30.737 -29.270 153.797 1.00 102.05 498 LEU A N 1
ATOM 6496 C CA . LEU A 1 460 ? 31.950 -28.891 153.087 1.00 98.59 498 LEU A CA 1
ATOM 6497 C C . LEU A 1 460 ? 32.900 -30.058 152.881 1.00 101.79 498 LEU A C 1
ATOM 6498 O O . LEU A 1 460 ? 33.757 -29.988 151.995 1.00 100.30 498 LEU A O 1
ATOM 6514 N N . ALA A 1 461 ? 32.789 -31.111 153.692 1.00 111.31 499 ALA A N 1
ATOM 6515 C CA . ALA A 1 461 ? 33.656 -32.275 153.587 1.00 112.63 499 ALA A CA 1
ATOM 6516 C C . ALA A 1 461 ? 33.417 -33.024 152.278 1.00 114.27 499 ALA A C 1
ATOM 6517 O O . ALA A 1 461 ? 34.377 -33.518 151.672 1.00 114.10 499 ALA A O 1
ATOM 6524 N N . PRO A 1 462 ? 32.166 -33.157 151.817 1.00 112.82 500 PRO A N 1
ATOM 6525 C CA . PRO A 1 462 ? 31.955 -33.756 150.483 1.00 116.08 500 PRO A CA 1
ATOM 6526 C C . PRO A 1 462 ? 32.690 -33.027 149.370 1.00 113.59 500 PRO A C 1
ATOM 6527 O O . PRO A 1 462 ? 33.408 -33.658 148.580 1.00 113.89 500 PRO A O 1
ATOM 6538 N N . LEU A 1 463 ? 32.534 -31.704 149.288 1.00 109.41 501 LEU A N 1
ATOM 6539 C CA . LEU A 1 463 ? 33.135 -30.935 148.205 1.00 108.05 501 LEU A CA 1
ATOM 6540 C C . LEU A 1 463 ? 34.659 -30.927 148.261 1.00 106.26 501 LEU A C 1
ATOM 6541 O O . LEU A 1 463 ? 35.299 -30.735 147.220 1.00 102.13 501 LEU A O 1
ATOM 6545 N N . PHE A 1 464 ? 35.255 -31.144 149.434 1.00 117.33 502 PHE A N 1
ATOM 6546 C CA . PHE A 1 464 ? 36.710 -31.109 149.606 1.00 118.39 502 PHE A CA 1
ATOM 6547 C C . PHE A 1 464 ? 37.161 -32.308 150.436 1.00 121.86 502 PHE A C 1
ATOM 6548 O O . PHE A 1 464 ? 37.612 -32.155 151.579 1.00 122.91 502 PHE A O 1
ATOM 6565 N N . PRO A 1 465 ? 37.073 -33.520 149.878 1.00 116.00 503 PRO A N 1
ATOM 6566 C CA . PRO A 1 465 ? 37.422 -34.718 150.657 1.00 117.30 503 PRO A CA 1
ATOM 6567 C C . PRO A 1 465 ? 38.856 -34.688 151.179 1.00 115.83 503 PRO A C 1
ATOM 6568 O O . PRO A 1 465 ? 39.778 -34.203 150.521 1.00 114.21 503 PRO A O 1
ATOM 6579 N N . GLY A 1 466 ? 39.034 -35.233 152.381 1.00 121.57 504 GLY A N 1
ATOM 6580 C CA . GLY A 1 466 ? 40.353 -35.340 152.975 1.00 121.80 504 GLY A CA 1
ATOM 6581 C C . GLY A 1 466 ? 40.988 -34.027 153.372 1.00 118.04 504 GLY A C 1
ATOM 6582 O O . GLY A 1 466 ? 42.199 -33.990 153.608 1.00 116.85 504 GLY A O 1
ATOM 6586 N N . VAL A 1 467 ? 40.210 -32.954 153.463 1.00 122.15 505 VAL A N 1
ATOM 6587 C CA . VAL A 1 467 ? 40.706 -31.615 153.776 1.00 119.83 505 VAL A CA 1
ATOM 6588 C C . VAL A 1 467 ? 40.232 -31.253 155.181 1.00 118.18 505 VAL A C 1
ATOM 6589 O O . VAL A 1 467 ? 39.018 -31.199 155.418 1.00 117.07 505 VAL A O 1
ATOM 6593 N N . PRO A 1 468 ? 41.130 -30.984 156.132 1.00 122.49 506 PRO A N 1
ATOM 6594 C CA . PRO A 1 468 ? 40.682 -30.729 157.506 1.00 122.76 506 PRO A CA 1
ATOM 6595 C C . PRO A 1 468 ? 40.008 -29.372 157.631 1.00 117.27 506 PRO A C 1
ATOM 6596 O O . PRO A 1 468 ? 40.420 -28.389 157.011 1.00 113.40 506 PRO A O 1
ATOM 6607 N N . ILE A 1 469 ? 38.964 -29.334 158.456 1.00 102.59 507 ILE A N 1
ATOM 6608 C CA . ILE A 1 469 ? 38.141 -28.152 158.667 1.00 97.82 507 ILE A CA 1
ATOM 6609 C C . ILE A 1 469 ? 38.293 -27.727 160.122 1.00 102.30 507 ILE A C 1
ATOM 6610 O O . ILE A 1 469 ? 38.344 -28.575 161.018 1.00 106.29 507 ILE A O 1
ATOM 6626 N N . SER A 1 470 ? 38.391 -26.418 160.358 1.00 107.97 508 SER A N 1
ATOM 6627 C CA . SER A 1 470 ? 38.561 -25.914 161.714 1.00 110.43 508 SER A CA 1
ATOM 6628 C C . SER A 1 470 ? 38.098 -24.461 161.809 1.00 105.32 508 SER A C 1
ATOM 6629 O O . SER A 1 470 ? 38.338 -23.656 160.901 1.00 102.77 508 SER A O 1
ATOM 6637 N N . ARG A 1 471 ? 37.424 -24.146 162.913 1.00 97.67 509 ARG A N 1
ATOM 6638 C CA . ARG A 1 471 ? 36.999 -22.794 163.230 1.00 91.68 509 ARG A CA 1
ATOM 6639 C C . ARG A 1 471 ? 38.172 -21.991 163.789 1.00 92.27 509 ARG A C 1
ATOM 6640 O O . ARG A 1 471 ? 39.186 -22.543 164.224 1.00 96.50 509 ARG A O 1
ATOM 6661 N N . ILE A 1 472 ? 38.042 -20.667 163.749 1.00 94.23 510 ILE A N 1
ATOM 6662 C CA . ILE A 1 472 ? 39.106 -19.797 164.243 1.00 96.97 510 ILE A CA 1
ATOM 6663 C C . ILE A 1 472 ? 38.542 -18.674 165.096 1.00 104.78 510 ILE A C 1
ATOM 6664 O O . ILE A 1 472 ? 39.263 -17.728 165.428 1.00 103.21 510 ILE A O 1
ATOM 6680 N N . ASP A 1 473 ? 37.266 -18.755 165.442 1.00 116.88 511 ASP A N 1
ATOM 6681 C CA . ASP A 1 473 ? 36.619 -17.697 166.262 1.00 122.12 511 ASP A CA 1
ATOM 6682 C C . ASP A 1 473 ? 36.964 -17.916 167.739 1.00 125.00 511 ASP A C 1
ATOM 6683 O O . ASP A 1 473 ? 36.985 -19.087 168.170 1.00 132.41 511 ASP A O 1
ATOM 6692 N N . ARG A 1 474 ? 37.220 -16.844 168.481 1.00 121.21 512 ARG A N 1
ATOM 6693 C CA . ARG A 1 474 ? 37.507 -16.959 169.906 1.00 121.32 512 ARG A CA 1
ATOM 6694 C C . ARG A 1 474 ? 36.393 -17.666 170.670 1.00 132.13 512 ARG A C 1
ATOM 6695 O O . ARG A 1 474 ? 36.561 -17.930 171.866 1.00 135.16 512 ARG A O 1
ATOM 6699 N N . ASP A 1 475 ? 35.276 -17.993 170.011 1.00 147.37 513 ASP A N 1
ATOM 6700 C CA . ASP A 1 475 ? 34.150 -18.644 170.668 1.00 149.17 513 ASP A CA 1
ATOM 6701 C C . ASP A 1 475 ? 34.506 -20.081 171.026 1.00 155.73 513 ASP A C 1
ATOM 6702 O O . ASP A 1 475 ? 34.340 -20.999 170.216 1.00 155.22 513 ASP A O 1
ATOM 6706 N N . THR A 1 476 ? 35.000 -20.272 172.244 1.00 160.92 514 THR A N 1
ATOM 6707 C CA . THR A 1 476 ? 35.318 -21.582 172.791 1.00 161.56 514 THR A CA 1
ATOM 6708 C C . THR A 1 476 ? 34.437 -21.864 174.002 1.00 167.28 514 THR A C 1
ATOM 6709 O O . THR A 1 476 ? 34.895 -22.356 175.038 1.00 174.34 514 THR A O 1
ATOM 6720 N N . THR A 1 477 ? 33.151 -21.534 173.876 1.00 149.41 515 THR A N 1
ATOM 6721 C CA . THR A 1 477 ? 32.168 -21.740 174.938 1.00 145.76 515 THR A CA 1
ATOM 6722 C C . THR A 1 477 ? 32.662 -21.141 176.257 1.00 143.14 515 THR A C 1
ATOM 6723 O O . THR A 1 477 ? 32.717 -21.805 177.297 1.00 145.72 515 THR A O 1
ATOM 6734 N N . SER A 1 478 ? 33.025 -19.862 176.200 1.00 146.61 516 SER A N 1
ATOM 6735 C CA . SER A 1 478 ? 33.492 -19.130 177.373 1.00 148.00 516 SER A CA 1
ATOM 6736 C C . SER A 1 478 ? 34.715 -19.805 177.979 1.00 151.76 516 SER A C 1
ATOM 6737 O O . SER A 1 478 ? 35.847 -19.479 177.625 1.00 150.89 516 SER A O 1
ATOM 6745 N N . HIS A 1 491 ? 46.793 -26.597 163.827 1.00 119.22 529 HIS A N 1
ATOM 6746 C CA . HIS A 1 491 ? 47.072 -25.181 163.597 1.00 119.82 529 HIS A CA 1
ATOM 6747 C C . HIS A 1 491 ? 47.958 -24.970 162.359 1.00 121.68 529 HIS A C 1
ATOM 6748 O O . HIS A 1 491 ? 47.445 -24.781 161.257 1.00 118.25 529 HIS A O 1
ATOM 6761 N N . ARG A 1 492 ? 49.283 -25.021 162.540 1.00 132.80 530 ARG A N 1
ATOM 6762 C CA . ARG A 1 492 ? 50.233 -24.719 161.468 1.00 130.84 530 ARG A CA 1
ATOM 6763 C C . ARG A 1 492 ? 50.469 -25.976 160.642 1.00 132.95 530 ARG A C 1
ATOM 6764 O O . ARG A 1 492 ? 51.193 -26.884 161.070 1.00 135.66 530 ARG A O 1
ATOM 6785 N N . GLY A 1 493 ? 49.876 -26.017 159.449 1.00 124.98 531 GLY A N 1
ATOM 6786 C CA . GLY A 1 493 ? 50.028 -27.156 158.567 1.00 124.09 531 GLY A CA 1
ATOM 6787 C C . GLY A 1 493 ? 49.914 -26.798 157.101 1.00 120.06 531 GLY A C 1
ATOM 6788 O O . GLY A 1 493 ? 50.112 -25.646 156.708 1.00 116.76 531 GLY A O 1
ATOM 6792 N N . GLY A 1 494 ? 49.599 -27.788 156.278 1.00 129.83 532 GLY A N 1
ATOM 6793 C CA . GLY A 1 494 ? 49.453 -27.546 154.863 1.00 130.36 532 GLY A CA 1
ATOM 6794 C C . GLY A 1 494 ? 48.046 -27.113 154.528 1.00 127.00 532 GLY A C 1
ATOM 6795 O O . GLY A 1 494 ? 47.517 -26.163 155.117 1.00 127.93 532 GLY A O 1
ATOM 6799 N N . ALA A 1 495 ? 47.428 -27.812 153.585 1.00 105.75 533 ALA A N 1
ATOM 6800 C CA . ALA A 1 495 ? 46.078 -27.471 153.180 1.00 100.50 533 ALA A CA 1
ATOM 6801 C C . ALA A 1 495 ? 45.149 -27.483 154.387 1.00 101.12 533 ALA A C 1
ATOM 6802 O O . ALA A 1 495 ? 45.300 -28.298 155.300 1.00 103.34 533 ALA A O 1
ATOM 6809 N N . ARG A 1 496 ? 44.212 -26.541 154.410 1.00 103.37 534 ARG A N 1
ATOM 6810 C CA . ARG A 1 496 ? 43.203 -26.491 155.463 1.00 100.33 534 ARG A CA 1
ATOM 6811 C C . ARG A 1 496 ? 42.201 -25.390 155.137 1.00 94.74 534 ARG A C 1
ATOM 6812 O O . ARG A 1 496 ? 42.541 -24.385 154.502 1.00 90.81 534 ARG A O 1
ATOM 6833 N N . ILE A 1 497 ? 40.959 -25.610 155.557 1.00 85.54 535 ILE A N 1
ATOM 6834 C CA . ILE A 1 497 ? 39.879 -24.643 155.414 1.00 83.85 535 ILE A CA 1
ATOM 6835 C C . ILE A 1 497 ? 39.610 -24.059 156.789 1.00 85.22 535 ILE A C 1
ATOM 6836 O O . ILE A 1 497 ? 39.217 -24.788 157.706 1.00 85.09 535 ILE A O 1
ATOM 6852 N N . LEU A 1 498 ? 39.795 -22.756 156.934 1.00 95.36 536 LEU A N 1
ATOM 6853 C CA . LEU A 1 498 ? 39.531 -22.071 158.193 1.00 96.54 536 LEU A CA 1
ATOM 6854 C C . LEU A 1 498 ? 38.211 -21.318 158.097 1.00 91.77 536 LEU A C 1
ATOM 6855 O O . LEU A 1 498 ? 37.925 -20.670 157.088 1.00 87.46 536 LEU A O 1
ATOM 6871 N N . ILE A 1 499 ? 37.409 -21.408 159.150 1.00 87.79 537 ILE A N 1
ATOM 6872 C CA . ILE A 1 499 ? 36.088 -20.793 159.193 1.00 88.80 537 ILE A CA 1
ATOM 6873 C C . ILE A 1 499 ? 36.091 -19.738 160.283 1.00 88.45 537 ILE A C 1
ATOM 6874 O O . ILE A 1 499 ? 36.328 -20.051 161.457 1.00 91.17 537 ILE A O 1
ATOM 6890 N N . GLY A 1 500 ? 35.764 -18.519 159.918 1.00 78.22 538 GLY A N 1
ATOM 6891 C CA . GLY A 1 500 ? 35.755 -17.392 160.862 1.00 79.66 538 GLY A CA 1
ATOM 6892 C C . GLY A 1 500 ? 34.441 -16.647 160.848 1.00 77.44 538 GLY A C 1
ATOM 6893 O O . GLY A 1 500 ? 33.680 -16.823 159.919 1.00 72.23 538 GLY A O 1
ATOM 6897 N N . THR A 1 501 ? 34.188 -15.819 161.853 1.00 69.09 539 THR A N 1
ATOM 6898 C CA . THR A 1 501 ? 32.912 -15.061 161.926 1.00 74.17 539 THR A CA 1
ATOM 6899 C C . THR A 1 501 ? 33.162 -13.636 162.430 1.00 77.75 539 THR A C 1
ATOM 6900 O O . THR A 1 501 ? 32.158 -12.949 162.704 1.00 81.41 539 THR A O 1
ATOM 6911 N N . GLN A 1 502 ? 34.407 -13.182 162.560 1.00 76.80 540 GLN A N 1
ATOM 6912 C CA . GLN A 1 502 ? 34.630 -11.807 163.046 1.00 79.95 540 GLN A CA 1
ATOM 6913 C C . GLN A 1 502 ? 36.077 -11.403 162.835 1.00 78.01 540 GLN A C 1
ATOM 6914 O O . GLN A 1 502 ? 36.873 -12.241 162.515 1.00 72.03 540 GLN A O 1
ATOM 6928 N N . MET A 1 503 ? 36.380 -10.167 163.112 1.00 86.98 541 MET A N 1
ATOM 6929 C CA . MET A 1 503 ? 37.703 -9.624 162.865 1.00 92.32 541 MET A CA 1
ATOM 6930 C C . MET A 1 503 ? 38.760 -10.397 163.645 1.00 91.89 541 MET A C 1
ATOM 6931 O O . MET A 1 503 ? 38.569 -10.748 164.813 1.00 90.03 541 MET A O 1
ATOM 6945 N N . LEU A 1 504 ? 39.872 -10.679 162.974 1.00 82.40 542 LEU A N 1
ATOM 6946 C CA . LEU A 1 504 ? 41.017 -11.280 163.625 1.00 79.65 542 LEU A CA 1
ATOM 6947 C C . LEU A 1 504 ? 41.694 -10.241 164.504 1.00 84.48 542 LEU A C 1
ATOM 6948 O O . LEU A 1 504 ? 41.576 -9.033 164.283 1.00 81.60 542 LEU A O 1
ATOM 6964 N N . ALA A 1 505 ? 42.404 -10.713 165.521 1.00 96.91 543 ALA A N 1
ATOM 6965 C CA . ALA A 1 505 ? 43.113 -9.777 166.377 1.00 98.79 543 ALA A CA 1
ATOM 6966 C C . ALA A 1 505 ? 44.281 -9.160 165.615 1.00 104.46 543 ALA A C 1
ATOM 6967 O O . ALA A 1 505 ? 44.773 -9.722 164.631 1.00 101.92 543 ALA A O 1
ATOM 6974 N N . LYS A 1 506 ? 44.693 -7.963 166.053 1.00 124.65 544 LYS A N 1
ATOM 6975 C CA . LYS A 1 506 ? 45.879 -7.336 165.482 1.00 127.40 544 LYS A CA 1
ATOM 6976 C C . LYS A 1 506 ? 47.088 -8.249 165.645 1.00 130.02 544 LYS A C 1
ATOM 6977 O O . LYS A 1 506 ? 47.923 -8.358 164.738 1.00 132.25 544 LYS A O 1
ATOM 6996 N N . GLY A 1 507 ? 47.189 -8.923 166.791 1.00 125.87 545 GLY A N 1
ATOM 6997 C CA . GLY A 1 507 ? 48.179 -9.967 166.996 1.00 126.67 545 GLY A CA 1
ATOM 6998 C C . GLY A 1 507 ? 47.654 -11.366 166.723 1.00 124.34 545 GLY A C 1
ATOM 6999 O O . GLY A 1 507 ? 47.646 -12.222 167.616 1.00 121.28 545 GLY A O 1
ATOM 7003 N N . HIS A 1 508 ? 47.201 -11.608 165.492 1.00 133.33 546 HIS A N 1
ATOM 7004 C CA . HIS A 1 508 ? 46.645 -12.908 165.121 1.00 138.43 546 HIS A CA 1
ATOM 7005 C C . HIS A 1 508 ? 46.802 -13.033 163.607 1.00 138.45 546 HIS A C 1
ATOM 7006 O O . HIS A 1 508 ? 45.979 -12.496 162.861 1.00 143.09 546 HIS A O 1
ATOM 7020 N N . HIS A 1 509 ? 47.834 -13.744 163.163 1.00 112.69 547 HIS A N 1
ATOM 7021 C CA . HIS A 1 509 ? 48.041 -13.910 161.733 1.00 110.24 547 HIS A CA 1
ATOM 7022 C C . HIS A 1 509 ? 48.172 -15.387 161.383 1.00 107.37 547 HIS A C 1
ATOM 7023 O O . HIS A 1 509 ? 48.641 -16.196 162.188 1.00 109.00 547 HIS A O 1
ATOM 7037 N N . PHE A 1 510 ? 47.716 -15.724 160.170 1.00 106.62 548 PHE A N 1
ATOM 7038 C CA . PHE A 1 510 ? 47.766 -17.076 159.615 1.00 102.50 548 PHE A CA 1
ATOM 7039 C C . PHE A 1 510 ? 48.608 -17.011 158.344 1.00 101.04 548 PHE A C 1
ATOM 7040 O O . PHE A 1 510 ? 48.065 -16.961 157.229 1.00 98.96 548 PHE A O 1
ATOM 7057 N N . PRO A 1 511 ? 49.934 -17.012 158.465 1.00 101.01 549 PRO A N 1
ATOM 7058 C CA . PRO A 1 511 ? 50.766 -16.774 157.277 1.00 101.52 549 PRO A CA 1
ATOM 7059 C C . PRO A 1 511 ? 50.514 -17.762 156.148 1.00 103.72 549 PRO A C 1
ATOM 7060 O O . PRO A 1 511 ? 50.872 -17.467 155.000 1.00 104.17 549 PRO A O 1
ATOM 7071 N N . ASP A 1 512 ? 49.899 -18.911 156.423 1.00 106.89 550 ASP A N 1
ATOM 7072 C CA . ASP A 1 512 ? 49.667 -19.926 155.402 1.00 107.97 550 ASP A CA 1
ATOM 7073 C C . ASP A 1 512 ? 48.310 -19.791 154.718 1.00 102.93 550 ASP A C 1
ATOM 7074 O O . ASP A 1 512 ? 47.889 -20.719 154.020 1.00 103.78 550 ASP A O 1
ATOM 7083 N N . VAL A 1 513 ? 47.625 -18.669 154.891 1.00 89.42 551 VAL A N 1
ATOM 7084 C CA . VAL A 1 513 ? 46.367 -18.404 154.200 1.00 83.06 551 VAL A CA 1
ATOM 7085 C C . VAL A 1 513 ? 46.654 -17.510 153.002 1.00 83.66 551 VAL A C 1
ATOM 7086 O O . VAL A 1 513 ? 47.239 -16.430 153.155 1.00 88.76 551 VAL A O 1
ATOM 7099 N N . THR A 1 514 ? 46.247 -17.952 151.809 1.00 79.23 552 THR A N 1
ATOM 7100 C CA . THR A 1 514 ? 46.350 -17.128 150.610 1.00 80.27 552 THR A CA 1
ATOM 7101 C C . THR A 1 514 ? 45.001 -16.833 149.965 1.00 78.60 552 THR A C 1
ATOM 7102 O O . THR A 1 514 ? 44.949 -16.069 148.991 1.00 77.75 552 THR A O 1
ATOM 7113 N N . LEU A 1 515 ? 43.909 -17.397 150.470 1.00 80.40 553 LEU A N 1
ATOM 7114 C CA . LEU A 1 515 ? 42.584 -17.102 149.945 1.00 76.22 553 LEU A CA 1
ATOM 7115 C C . LEU A 1 515 ? 41.650 -16.811 151.110 1.00 72.42 553 LEU A C 1
ATOM 7116 O O . LEU A 1 515 ? 41.472 -17.654 151.994 1.00 73.89 553 LEU A O 1
ATOM 7132 N N . VAL A 1 516 ? 41.076 -15.615 151.118 1.00 62.89 554 VAL A N 1
ATOM 7133 C CA . VAL A 1 516 ? 40.001 -15.248 152.038 1.00 61.28 554 VAL A CA 1
ATOM 7134 C C . VAL A 1 516 ? 38.720 -15.091 151.216 1.00 60.83 554 VAL A C 1
ATOM 7135 O O . VAL A 1 516 ? 38.701 -14.363 150.215 1.00 60.37 554 VAL A O 1
ATOM 7148 N N . ALA A 1 517 ? 37.651 -15.758 151.639 1.00 61.50 555 ALA A N 1
ATOM 7149 C CA . ALA A 1 517 ? 36.351 -15.621 151.008 1.00 57.67 555 ALA A CA 1
ATOM 7150 C C . ALA A 1 517 ? 35.378 -14.993 151.997 1.00 60.94 555 ALA A C 1
ATOM 7151 O O . ALA A 1 517 ? 35.276 -15.447 153.144 1.00 63.28 555 ALA A O 1
ATOM 7158 N N . LEU A 1 518 ? 34.654 -13.968 151.554 1.00 62.07 556 LEU A N 1
ATOM 7159 C CA . LEU A 1 518 ? 33.622 -13.330 152.366 1.00 60.86 556 LEU A CA 1
ATOM 7160 C C . LEU A 1 518 ? 32.258 -13.795 151.860 1.00 62.34 556 LEU A C 1
ATOM 7161 O O . LEU A 1 518 ? 31.794 -13.394 150.786 1.00 56.83 556 LEU A O 1
ATOM 7177 N N . LEU A 1 519 ? 31.616 -14.634 152.642 1.00 63.34 557 LEU A N 1
ATOM 7178 C CA . LEU A 1 519 ? 30.246 -15.141 152.390 1.00 59.80 557 LEU A CA 1
ATOM 7179 C C . LEU A 1 519 ? 29.253 -14.380 153.271 1.00 61.35 557 LEU A C 1
ATOM 7180 O O . LEU A 1 519 ? 28.104 -14.726 153.260 1.00 59.43 557 LEU A O 1
ATOM 7196 N N . ASP A 1 520 ? 29.676 -13.363 153.983 1.00 64.94 558 ASP A N 1
ATOM 7197 C CA . ASP A 1 520 ? 28.792 -12.612 154.869 1.00 68.37 558 ASP A CA 1
ATOM 7198 C C . ASP A 1 520 ? 28.204 -11.348 154.236 1.00 64.46 558 ASP A C 1
ATOM 7199 O O . ASP A 1 520 ? 27.530 -10.589 154.947 1.00 53.76 558 ASP A O 1
ATOM 7208 N N . VAL A 1 521 ? 28.421 -11.109 152.927 1.00 55.71 559 VAL A N 1
ATOM 7209 C CA . VAL A 1 521 ? 28.078 -9.814 152.327 1.00 51.57 559 VAL A CA 1
ATOM 7210 C C . VAL A 1 521 ? 26.568 -9.596 152.337 1.00 50.30 559 VAL A C 1
ATOM 7211 O O . VAL A 1 521 ? 26.081 -8.564 152.818 1.00 52.15 559 VAL A O 1
ATOM 7224 N N . ASP A 1 522 ? 25.820 -10.526 151.746 1.00 53.71 560 ASP A N 1
ATOM 7225 C CA . ASP A 1 522 ? 24.361 -10.408 151.710 1.00 53.36 560 ASP A CA 1
ATOM 7226 C C . ASP A 1 522 ? 23.790 -10.237 153.118 1.00 50.02 560 ASP A C 1
ATOM 7227 O O . ASP A 1 522 ? 22.890 -9.415 153.347 1.00 48.44 560 ASP A O 1
ATOM 7236 N N . GLY A 1 523 ? 24.277 -11.026 154.071 1.00 53.12 561 GLY A N 1
ATOM 7237 C CA . GLY A 1 523 ? 23.818 -10.854 155.445 1.00 54.63 561 GLY A CA 1
ATOM 7238 C C . GLY A 1 523 ? 24.051 -9.443 155.959 1.00 56.73 561 GLY A C 1
ATOM 7239 O O . GLY A 1 523 ? 23.173 -8.831 156.566 1.00 58.97 561 GLY A O 1
ATOM 7243 N N . ALA A 1 524 ? 25.221 -8.897 155.699 1.00 49.60 562 ALA A N 1
ATOM 7244 C CA . ALA A 1 524 ? 25.509 -7.566 156.190 1.00 51.36 562 ALA A CA 1
ATOM 7245 C C . ALA A 1 524 ? 24.614 -6.531 155.541 1.00 56.63 562 ALA A C 1
ATOM 7246 O O . ALA A 1 524 ? 24.164 -5.588 156.209 1.00 54.28 562 ALA A O 1
ATOM 7253 N N . LEU A 1 525 ? 24.380 -6.668 154.222 1.00 44.42 563 LEU A N 1
ATOM 7254 C CA . LEU A 1 525 ? 23.681 -5.638 153.476 1.00 46.28 563 LEU A CA 1
ATOM 7255 C C . LEU A 1 525 ? 22.215 -5.595 153.811 1.00 45.36 563 LEU A C 1
ATOM 7256 O O . LEU A 1 525 ? 21.595 -4.533 153.682 1.00 51.34 563 LEU A O 1
ATOM 7272 N N . PHE A 1 526 ? 21.627 -6.756 154.109 1.00 41.58 564 PHE A N 1
ATOM 7273 C CA . PHE A 1 526 ? 20.175 -6.872 154.238 1.00 42.03 564 PHE A CA 1
ATOM 7274 C C . PHE A 1 526 ? 19.748 -7.358 155.619 1.00 43.24 564 PHE A C 1
ATOM 7275 O O . PHE A 1 526 ? 18.641 -7.878 155.769 1.00 50.28 564 PHE A O 1
ATOM 7292 N N . SER A 1 527 ? 20.621 -7.205 156.594 1.00 46.96 565 SER A N 1
ATOM 7293 C CA . SER A 1 527 ? 20.349 -7.461 157.999 1.00 50.04 565 SER A CA 1
ATOM 7294 C C . SER A 1 527 ? 19.239 -6.574 158.560 1.00 53.01 565 SER A C 1
ATOM 7295 O O . SER A 1 527 ? 19.105 -5.398 158.210 1.00 48.63 565 SER A O 1
ATOM 7303 N N . ALA A 1 528 ? 18.529 -7.096 159.558 1.00 54.97 566 ALA A N 1
ATOM 7304 C CA . ALA A 1 528 ? 17.626 -6.232 160.310 1.00 51.28 566 ALA A CA 1
ATOM 7305 C C . ALA A 1 528 ? 18.365 -5.358 161.321 1.00 48.14 566 ALA A C 1
ATOM 7306 O O . ALA A 1 528 ? 17.744 -4.476 161.915 1.00 51.08 566 ALA A O 1
ATOM 7313 N N . ASP A 1 529 ? 19.665 -5.575 161.527 1.00 46.62 567 ASP A N 1
ATOM 7314 C CA . ASP A 1 529 ? 20.506 -4.753 162.391 1.00 45.24 567 ASP A CA 1
ATOM 7315 C C . ASP A 1 529 ? 21.210 -3.700 161.535 1.00 51.58 567 ASP A C 1
ATOM 7316 O O . ASP A 1 529 ? 22.055 -4.051 160.709 1.00 45.71 567 ASP A O 1
ATOM 7325 N N . PHE A 1 530 ? 20.894 -2.418 161.759 1.00 49.85 568 PHE A N 1
ATOM 7326 C CA . PHE A 1 530 ? 21.416 -1.365 160.884 1.00 50.31 568 PHE A CA 1
ATOM 7327 C C . PHE A 1 530 ? 22.940 -1.226 160.934 1.00 48.50 568 PHE A C 1
ATOM 7328 O O . PHE A 1 530 ? 23.497 -0.623 160.029 1.00 46.56 568 PHE A O 1
ATOM 7345 N N A ARG A 1 531 ? 23.619 -1.776 161.938 0.55 42.22 569 ARG A N 1
ATOM 7346 N N B ARG A 1 531 ? 23.615 -1.834 161.906 0.45 42.91 569 ARG A N 1
ATOM 7347 C CA A ARG A 1 531 ? 25.068 -1.648 162.060 0.55 46.81 569 ARG A CA 1
ATOM 7348 C CA B ARG A 1 531 ? 25.065 -1.749 162.043 0.45 46.80 569 ARG A CA 1
ATOM 7349 C C A ARG A 1 531 ? 25.850 -2.763 161.360 0.55 46.68 569 ARG A C 1
ATOM 7350 C C B ARG A 1 531 ? 25.822 -2.858 161.316 0.45 46.87 569 ARG A C 1
ATOM 7351 O O A ARG A 1 531 ? 27.086 -2.709 161.342 0.55 45.69 569 ARG A O 1
ATOM 7352 O O B ARG A 1 531 ? 27.060 -2.826 161.300 0.45 45.91 569 ARG A O 1
ATOM 7393 N N A SER A 1 532 ? 25.176 -3.763 160.767 0.55 45.31 570 SER A N 1
ATOM 7394 N N B SER A 1 532 ? 25.129 -3.845 160.732 0.45 44.76 570 SER A N 1
ATOM 7395 C CA A SER A 1 532 ? 25.905 -4.914 160.230 0.55 44.75 570 SER A CA 1
ATOM 7396 C CA B SER A 1 532 ? 25.833 -4.983 160.142 0.45 44.71 570 SER A CA 1
ATOM 7397 C C A SER A 1 532 ? 26.803 -4.519 159.049 0.55 41.07 570 SER A C 1
ATOM 7398 C C B SER A 1 532 ? 26.785 -4.537 159.032 0.45 41.34 570 SER A C 1
ATOM 7399 O O A SER A 1 532 ? 27.909 -5.050 158.908 0.55 43.25 570 SER A O 1
ATOM 7400 O O B SER A 1 532 ? 27.908 -5.042 158.928 0.45 43.32 570 SER A O 1
ATOM 7415 N N . ALA A 1 533 ? 26.361 -3.590 158.202 1.00 44.54 571 ALA A N 1
ATOM 7416 C CA . ALA A 1 533 ? 27.214 -3.140 157.087 1.00 42.82 571 ALA A CA 1
ATOM 7417 C C . ALA A 1 533 ? 28.487 -2.497 157.594 1.00 46.76 571 ALA A C 1
ATOM 7418 O O . ALA A 1 533 ? 29.574 -2.716 157.035 1.00 46.45 571 ALA A O 1
ATOM 7426 N N . GLU A 1 534 ? 28.371 -1.679 158.654 1.00 48.62 572 GLU A N 1
ATOM 7427 C CA . GLU A 1 534 ? 29.540 -1.064 159.252 1.00 45.48 572 GLU A CA 1
ATOM 7428 C C . GLU A 1 534 ? 30.514 -2.133 159.754 1.00 46.67 572 GLU A C 1
ATOM 7429 O O . GLU A 1 534 ? 31.723 -2.056 159.498 1.00 40.29 572 GLU A O 1
ATOM 7441 N N . ARG A 1 535 ? 30.001 -3.160 160.429 1.00 42.74 573 ARG A N 1
ATOM 7442 C CA . ARG A 1 535 ? 30.869 -4.243 160.896 1.00 49.78 573 ARG A CA 1
ATOM 7443 C C . ARG A 1 535 ? 31.526 -4.962 159.723 1.00 47.43 573 ARG A C 1
ATOM 7444 O O . ARG A 1 535 ? 32.712 -5.307 159.772 1.00 46.21 573 ARG A O 1
ATOM 7465 N N . PHE A 1 536 ? 30.771 -5.191 158.657 1.00 47.53 574 PHE A N 1
ATOM 7466 C CA . PHE A 1 536 ? 31.343 -5.852 157.498 1.00 45.29 574 PHE A CA 1
ATOM 7467 C C . PHE A 1 536 ? 32.412 -4.981 156.864 1.00 45.85 574 PHE A C 1
ATOM 7468 O O . PHE A 1 536 ? 33.510 -5.461 156.537 1.00 49.99 574 PHE A O 1
ATOM 7485 N N . ALA A 1 537 ? 32.134 -3.683 156.714 1.00 45.25 575 ALA A N 1
ATOM 7486 C CA . ALA A 1 537 ? 33.166 -2.792 156.172 1.00 49.10 575 ALA A CA 1
ATOM 7487 C C . ALA A 1 537 ? 34.446 -2.861 156.984 1.00 53.55 575 ALA A C 1
ATOM 7488 O O . ALA A 1 537 ? 35.562 -2.834 156.425 1.00 48.91 575 ALA A O 1
ATOM 7495 N N . GLN A 1 538 ? 34.334 -2.923 158.320 1.00 45.51 576 GLN A N 1
ATOM 7496 C CA . GLN A 1 538 ? 35.566 -2.968 159.099 1.00 50.81 576 GLN A CA 1
ATOM 7497 C C . GLN A 1 538 ? 36.331 -4.279 158.878 1.00 49.19 576 GLN A C 1
ATOM 7498 O O . GLN A 1 538 ? 37.572 -4.284 158.776 1.00 46.73 576 GLN A O 1
ATOM 7512 N N . LEU A 1 539 ? 35.612 -5.406 158.819 1.00 47.11 577 LEU A N 1
ATOM 7513 C CA . LEU A 1 539 ? 36.248 -6.704 158.573 1.00 52.85 577 LEU A CA 1
ATOM 7514 C C . LEU A 1 539 ? 36.928 -6.749 157.206 1.00 51.42 577 LEU A C 1
ATOM 7515 O O . LEU A 1 539 ? 38.078 -7.179 157.085 1.00 49.30 577 LEU A O 1
ATOM 7531 N N . TYR A 1 540 ? 36.206 -6.353 156.160 1.00 49.90 578 TYR A N 1
ATOM 7532 C CA . TYR A 1 540 ? 36.758 -6.335 154.812 1.00 53.90 578 TYR A CA 1
ATOM 7533 C C . TYR A 1 540 ? 38.049 -5.544 154.758 1.00 56.73 578 TYR A C 1
ATOM 7534 O O . TYR A 1 540 ? 39.044 -5.973 154.149 1.00 59.87 578 TYR A O 1
ATOM 7552 N N . THR A 1 541 ? 38.059 -4.366 155.381 1.00 55.32 579 THR A N 1
ATOM 7553 C CA . THR A 1 541 ? 39.245 -3.533 155.289 1.00 59.03 579 THR A CA 1
ATOM 7554 C C . THR A 1 541 ? 40.453 -4.206 155.945 1.00 62.58 579 THR A C 1
ATOM 7555 O O . THR A 1 541 ? 41.583 -4.047 155.470 1.00 60.70 579 THR A O 1
ATOM 7566 N N . GLN A 1 542 ? 40.221 -4.975 157.009 1.00 58.65 580 GLN A N 1
ATOM 7567 C CA . GLN A 1 542 ? 41.279 -5.718 157.683 1.00 61.22 580 GLN A CA 1
ATOM 7568 C C . GLN A 1 542 ? 41.827 -6.834 156.808 1.00 68.58 580 GLN A C 1
ATOM 7569 O O . GLN A 1 542 ? 43.043 -6.929 156.593 1.00 66.39 580 GLN A O 1
ATOM 7583 N N . VAL A 1 543 ? 40.953 -7.722 156.321 1.00 66.93 581 VAL A N 1
ATOM 7584 C CA . VAL A 1 543 ? 41.461 -8.877 155.583 1.00 71.61 581 VAL A CA 1
ATOM 7585 C C . VAL A 1 543 ? 42.097 -8.433 154.268 1.00 71.54 581 VAL A C 1
ATOM 7586 O O . VAL A 1 543 ? 43.183 -8.907 153.890 1.00 70.67 581 VAL A O 1
ATOM 7599 N N . ALA A 1 544 ? 41.475 -7.478 153.578 1.00 72.36 582 ALA A N 1
ATOM 7600 C CA . ALA A 1 544 ? 42.078 -6.956 152.355 1.00 76.91 582 ALA A CA 1
ATOM 7601 C C . ALA A 1 544 ? 43.452 -6.367 152.636 1.00 80.52 582 ALA A C 1
ATOM 7602 O O . ALA A 1 544 ? 44.402 -6.592 151.875 1.00 83.26 582 ALA A O 1
ATOM 7609 N N . GLY A 1 545 ? 43.575 -5.594 153.721 1.00 77.87 583 GLY A N 1
ATOM 7610 C CA . GLY A 1 545 ? 44.880 -5.069 154.090 1.00 77.71 583 GLY A CA 1
ATOM 7611 C C . GLY A 1 545 ? 45.857 -6.171 154.444 1.00 76.38 583 GLY A C 1
ATOM 7612 O O . GLY A 1 545 ? 47.003 -6.167 153.993 1.00 77.12 583 GLY A O 1
ATOM 7616 N N . ARG A 1 546 ? 45.410 -7.166 155.193 1.00 80.85 584 ARG A N 1
ATOM 7617 C CA . ARG A 1 546 ? 46.307 -8.278 155.608 1.00 87.80 584 ARG A CA 1
ATOM 7618 C C . ARG A 1 546 ? 46.685 -9.155 154.404 1.00 95.56 584 ARG A C 1
ATOM 7619 O O . ARG A 1 546 ? 47.854 -9.584 154.350 1.00 89.90 584 ARG A O 1
ATOM 7623 N N . ALA A 1 547 ? 45.764 -9.420 153.481 1.00 91.41 585 ALA A N 1
ATOM 7624 C CA . ALA A 1 547 ? 46.039 -10.321 152.368 1.00 97.00 585 ALA A CA 1
ATOM 7625 C C . ALA A 1 547 ? 47.254 -9.846 151.597 1.00 105.69 585 ALA A C 1
ATOM 7626 O O . ALA A 1 547 ? 47.288 -8.715 151.102 1.00 96.03 585 ALA A O 1
ATOM 7633 N N . GLY A 1 548 ? 48.274 -10.697 151.547 1.00 161.69 586 GLY A N 1
ATOM 7634 C CA . GLY A 1 548 ? 49.495 -10.374 150.844 1.00 173.44 586 GLY A CA 1
ATOM 7635 C C . GLY A 1 548 ? 50.006 -8.979 151.137 1.00 170.16 586 GLY A C 1
ATOM 7636 O O . GLY A 1 548 ? 49.978 -8.112 150.258 1.00 176.88 586 GLY A O 1
ATOM 7640 N N . ARG A 1 549 ? 50.460 -8.735 152.368 1.00 149.49 587 ARG A N 1
ATOM 7641 C CA . ARG A 1 549 ? 51.051 -7.439 152.676 1.00 141.04 587 ARG A CA 1
ATOM 7642 C C . ARG A 1 549 ? 52.255 -7.161 151.780 1.00 148.11 587 ARG A C 1
ATOM 7643 O O . ARG A 1 549 ? 52.445 -6.030 151.316 1.00 148.95 587 ARG A O 1
ATOM 7647 N N . ALA A 1 550 ? 53.071 -8.180 151.512 1.00 153.17 588 ALA A N 1
ATOM 7648 C CA . ALA A 1 550 ? 54.222 -8.033 150.631 1.00 158.26 588 ALA A CA 1
ATOM 7649 C C . ALA A 1 550 ? 54.814 -9.408 150.357 1.00 161.76 588 ALA A C 1
ATOM 7650 O O . ALA A 1 550 ? 54.849 -10.258 151.250 1.00 163.33 588 ALA A O 1
ATOM 7657 N N . GLY A 1 551 ? 55.260 -9.622 149.119 1.00 147.83 589 GLY A N 1
ATOM 7658 C CA . GLY A 1 551 ? 55.979 -10.836 148.766 1.00 147.47 589 GLY A CA 1
ATOM 7659 C C . GLY A 1 551 ? 55.235 -12.131 149.020 1.00 141.89 589 GLY A C 1
ATOM 7660 O O . GLY A 1 551 ? 55.860 -13.196 149.047 1.00 144.19 589 GLY A O 1
ATOM 7664 N N . LYS A 1 552 ? 53.911 -12.073 149.208 1.00 129.22 590 LYS A N 1
ATOM 7665 C CA . LYS A 1 552 ? 53.098 -13.273 149.424 1.00 123.22 590 LYS A CA 1
ATOM 7666 C C . LYS A 1 552 ? 51.718 -12.985 148.826 1.00 119.25 590 LYS A C 1
ATOM 7667 O O . LYS A 1 552 ? 50.841 -12.444 149.500 1.00 116.15 590 LYS A O 1
ATOM 7671 N N . GLN A 1 553 ? 51.537 -13.363 147.561 1.00 107.50 591 GLN A N 1
ATOM 7672 C CA . GLN A 1 553 ? 50.352 -12.942 146.822 1.00 103.10 591 GLN A CA 1
ATOM 7673 C C . GLN A 1 553 ? 49.076 -13.469 147.478 1.00 99.47 591 GLN A C 1
ATOM 7674 O O . GLN A 1 553 ? 48.860 -14.682 147.554 1.00 100.86 591 GLN A O 1
ATOM 7688 N N . GLY A 1 554 ? 48.223 -12.558 147.940 1.00 92.74 592 GLY A N 1
ATOM 7689 C CA . GLY A 1 554 ? 46.965 -12.927 148.556 1.00 91.60 592 GLY A CA 1
ATOM 7690 C C . GLY A 1 554 ? 45.780 -12.722 147.623 1.00 87.12 592 GLY A C 1
ATOM 7691 O O . GLY A 1 554 ? 45.828 -11.932 146.683 1.00 88.62 592 GLY A O 1
ATOM 7695 N N . GLU A 1 555 ? 44.702 -13.457 147.886 1.00 76.74 593 GLU A N 1
ATOM 7696 C CA . GLU A 1 555 ? 43.481 -13.341 147.090 1.00 78.96 593 GLU A CA 1
ATOM 7697 C C . GLU A 1 555 ? 42.272 -13.220 148.009 1.00 71.79 593 GLU A C 1
ATOM 7698 O O . GLU A 1 555 ? 42.145 -13.991 148.966 1.00 70.05 593 GLU A O 1
ATOM 7710 N N . VAL A 1 556 ? 41.371 -12.283 147.690 1.00 72.84 594 VAL A N 1
ATOM 7711 C CA . VAL A 1 556 ? 40.118 -12.092 148.422 1.00 67.28 594 VAL A CA 1
ATOM 7712 C C . VAL A 1 556 ? 38.937 -12.260 147.459 1.00 70.61 594 VAL A C 1
ATOM 7713 O O . VAL A 1 556 ? 38.907 -11.644 146.388 1.00 68.51 594 VAL A O 1
ATOM 7726 N N . VAL A 1 557 ? 37.949 -13.064 147.851 1.00 66.39 595 VAL A N 1
ATOM 7727 C CA . VAL A 1 557 ? 36.744 -13.268 147.054 1.00 66.90 595 VAL A CA 1
ATOM 7728 C C . VAL A 1 557 ? 35.535 -12.903 147.898 1.00 62.67 595 VAL A C 1
ATOM 7729 O O . VAL A 1 557 ? 35.410 -13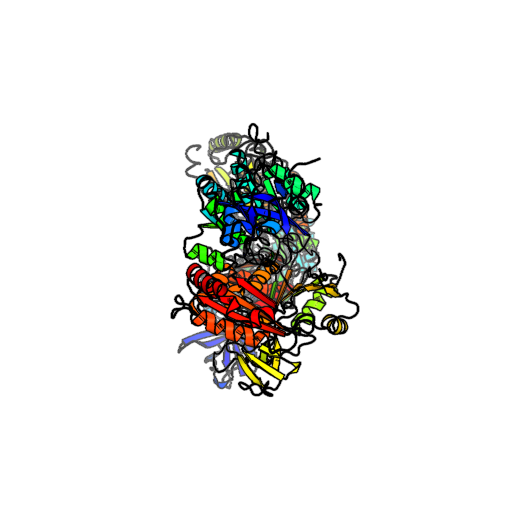.348 149.045 1.00 62.46 595 VAL A O 1
ATOM 7742 N N . LEU A 1 558 ? 34.669 -12.072 147.337 1.00 58.47 596 LEU A N 1
ATOM 7743 C CA . LEU A 1 558 ? 33.385 -11.740 147.912 1.00 57.39 596 LEU A CA 1
ATOM 7744 C C . LEU A 1 558 ? 32.294 -12.337 147.031 1.00 62.29 596 LEU A C 1
ATOM 7745 O O . LEU A 1 558 ? 32.388 -12.278 145.799 1.00 58.01 596 LEU A O 1
ATOM 7761 N N . GLN A 1 559 ? 31.274 -12.915 147.675 1.00 58.19 597 GLN A N 1
ATOM 7762 C CA . GLN A 1 559 ? 30.088 -13.466 147.031 1.00 62.86 597 GLN A CA 1
ATOM 7763 C C . GLN A 1 559 ? 28.907 -12.616 147.446 1.00 62.04 597 GLN A C 1
ATOM 7764 O O . GLN A 1 559 ? 28.719 -12.407 148.643 1.00 54.35 597 GLN A O 1
ATOM 7778 N N . THR A 1 560 ? 28.069 -12.212 146.491 1.00 61.49 598 THR A N 1
ATOM 7779 C CA . THR A 1 560 ? 26.857 -11.484 146.853 1.00 55.10 598 THR A CA 1
ATOM 7780 C C . THR A 1 560 ? 25.843 -11.572 145.708 1.00 57.13 598 THR A C 1
ATOM 7781 O O . THR A 1 560 ? 26.215 -11.760 144.549 1.00 55.57 598 THR A O 1
ATOM 7792 N N . HIS A 1 561 ? 24.542 -11.488 146.054 1.00 55.05 599 HIS A N 1
ATOM 7793 C CA . HIS A 1 561 ? 23.511 -11.322 145.029 1.00 54.75 599 HIS A CA 1
ATOM 7794 C C . HIS A 1 561 ? 23.405 -9.889 144.530 1.00 56.40 599 HIS A C 1
ATOM 7795 O O . HIS A 1 561 ? 22.692 -9.664 143.533 1.00 57.46 599 HIS A O 1
ATOM 7810 N N . HIS A 1 562 ? 24.086 -8.938 145.193 1.00 57.99 600 HIS A N 1
ATOM 7811 C CA . HIS A 1 562 ? 24.056 -7.519 144.837 1.00 62.12 600 HIS A CA 1
ATOM 7812 C C . HIS A 1 562 ? 25.455 -6.911 144.780 1.00 56.71 600 HIS A C 1
ATOM 7813 O O . HIS A 1 562 ? 25.788 -5.988 145.522 1.00 56.09 600 HIS A O 1
ATOM 7828 N N . PRO A 1 563 ? 26.263 -7.339 143.822 1.00 55.47 601 PRO A N 1
ATOM 7829 C CA . PRO A 1 563 ? 27.587 -6.727 143.674 1.00 59.01 601 PRO A CA 1
ATOM 7830 C C . PRO A 1 563 ? 27.513 -5.244 143.420 1.00 61.48 601 PRO A C 1
ATOM 7831 O O . PRO A 1 563 ? 28.439 -4.519 143.785 1.00 69.99 601 PRO A O 1
ATOM 7842 N N . GLU A 1 564 ? 26.429 -4.767 142.819 1.00 62.37 602 GLU A N 1
ATOM 7843 C CA . GLU A 1 564 ? 26.291 -3.357 142.489 1.00 62.36 602 GLU A CA 1
ATOM 7844 C C . GLU A 1 564 ? 25.808 -2.508 143.650 1.00 58.93 602 GLU A C 1
ATOM 7845 O O . GLU A 1 564 ? 25.626 -1.307 143.462 1.00 69.71 602 GLU A O 1
ATOM 7857 N N . HIS A 1 565 ? 25.563 -3.084 144.808 1.00 52.95 603 HIS A N 1
ATOM 7858 C CA . HIS A 1 565 ? 25.050 -2.310 145.929 1.00 50.90 603 HIS A CA 1
ATOM 7859 C C . HIS A 1 565 ? 25.908 -1.062 146.159 1.00 56.21 603 HIS A C 1
ATOM 7860 O O . HIS A 1 565 ? 27.144 -1.165 146.196 1.00 64.26 603 HIS A O 1
ATOM 7874 N N . PRO A 1 566 ? 25.302 0.121 146.333 1.00 64.87 604 PRO A N 1
ATOM 7875 C CA . PRO A 1 566 ? 26.109 1.357 146.331 1.00 67.49 604 PRO A CA 1
ATOM 7876 C C . PRO A 1 566 ? 27.102 1.465 147.482 1.00 60.10 604 PRO A C 1
ATOM 7877 O O . PRO A 1 566 ? 28.186 2.032 147.317 1.00 55.11 604 PRO A O 1
ATOM 7888 N N . LEU A 1 567 ? 26.763 0.961 148.665 1.00 51.23 605 LEU A N 1
ATOM 7889 C CA . LEU A 1 567 ? 27.719 0.985 149.757 1.00 51.52 605 LEU A CA 1
ATOM 7890 C C . LEU A 1 567 ? 28.878 0.048 149.496 1.00 47.10 605 LEU A C 1
ATOM 7891 O O . LEU A 1 567 ? 30.013 0.360 149.834 1.00 52.18 605 LEU A O 1
ATOM 7907 N N . LEU A 1 568 ? 28.591 -1.137 148.968 1.00 49.91 606 LEU A N 1
ATOM 7908 C CA . LEU A 1 568 ? 29.630 -2.109 148.669 1.00 51.92 606 LEU A CA 1
ATOM 7909 C C . LEU A 1 568 ? 30.581 -1.580 147.594 1.00 53.96 606 LEU A C 1
ATOM 7910 O O . LEU A 1 568 ? 31.808 -1.722 147.702 1.00 54.52 606 LEU A O 1
ATOM 7926 N N . GLN A 1 569 ? 30.031 -0.916 146.582 1.00 59.91 607 GLN A N 1
ATOM 7927 C CA . GLN A 1 569 ? 30.847 -0.316 145.521 1.00 59.39 607 GLN A CA 1
ATOM 7928 C C . GLN A 1 569 ? 31.769 0.780 146.053 1.00 60.32 607 GLN A C 1
ATOM 7929 O O . GLN A 1 569 ? 32.949 0.858 145.690 1.00 64.95 607 GLN A O 1
ATOM 7943 N N . THR A 1 570 ? 31.228 1.692 146.852 1.00 58.91 608 THR A N 1
ATOM 7944 C CA . THR A 1 570 ? 32.064 2.712 147.475 1.00 58.74 608 THR A CA 1
ATOM 7945 C C . THR A 1 570 ? 33.172 2.083 148.310 1.00 54.33 608 THR A C 1
ATOM 7946 O O . THR A 1 570 ? 34.337 2.492 148.229 1.00 57.44 608 THR A O 1
ATOM 7957 N N . LEU A 1 571 ? 32.827 1.098 149.132 1.00 57.13 609 LEU A N 1
ATOM 7958 C CA . LEU A 1 571 ? 33.815 0.453 150.001 1.00 56.27 609 LEU A CA 1
ATOM 7959 C C . LEU A 1 571 ? 34.938 -0.167 149.179 1.00 59.99 609 LEU A C 1
ATOM 7960 O O . LEU A 1 571 ? 36.121 0.063 149.451 1.00 62.42 609 LEU A O 1
ATOM 7976 N N . LEU A 1 572 ? 34.579 -0.938 148.146 1.00 62.93 610 LEU A N 1
ATOM 7977 C CA . LEU A 1 572 ? 35.564 -1.728 147.408 1.00 67.49 610 LEU A CA 1
ATOM 7978 C C . LEU A 1 572 ? 36.487 -0.853 146.580 1.00 70.82 610 LEU A C 1
ATOM 7979 O O . LEU A 1 572 ? 37.686 -1.147 146.462 1.00 73.45 610 LEU A O 1
ATOM 7995 N N . TYR A 1 573 ? 35.953 0.204 145.977 1.00 70.69 611 TYR A N 1
ATOM 7996 C CA . TYR A 1 573 ? 36.738 0.982 145.031 1.00 73.49 611 TYR A CA 1
ATOM 7997 C C . TYR A 1 573 ? 37.110 2.365 145.530 1.00 74.04 611 TYR A C 1
ATOM 7998 O O . TYR A 1 573 ? 38.005 2.980 144.956 1.00 76.01 611 TYR A O 1
ATOM 8016 N N . LYS A 1 574 ? 36.503 2.856 146.614 1.00 68.50 612 LYS A N 1
ATOM 8017 C CA . LYS A 1 574 ? 36.957 4.110 147.194 1.00 69.28 612 LYS A CA 1
ATOM 8018 C C . LYS A 1 574 ? 37.484 3.983 148.608 1.00 66.48 612 LYS A C 1
ATOM 8019 O O . LYS A 1 574 ? 38.211 4.870 149.030 1.00 64.41 612 LYS A O 1
ATOM 8038 N N . GLY A 1 575 ? 37.166 2.925 149.344 1.00 62.89 613 GLY A N 1
ATOM 8039 C CA . GLY A 1 575 ? 37.830 2.690 150.610 1.00 57.80 613 GLY A CA 1
ATOM 8040 C C . GLY A 1 575 ? 36.891 2.919 151.787 1.00 54.85 613 GLY A C 1
ATOM 8041 O O . GLY A 1 575 ? 35.768 3.402 151.645 1.00 51.67 613 GLY A O 1
ATOM 8045 N N . TYR A 1 576 ? 37.418 2.586 152.972 1.00 55.58 614 TYR A N 1
ATOM 8046 C CA . TYR A 1 576 ? 36.648 2.669 154.210 1.00 57.32 614 TYR A CA 1
ATOM 8047 C C . TYR A 1 576 ? 36.181 4.090 154.486 1.00 52.37 614 TYR A C 1
ATOM 8048 O O . TYR A 1 576 ? 35.014 4.316 154.806 1.00 53.84 614 TYR A O 1
ATOM 8066 N N . ASP A 1 577 ? 37.087 5.054 154.415 1.00 54.32 615 ASP A N 1
ATOM 8067 C CA . ASP A 1 577 ? 36.714 6.433 154.707 1.00 57.96 615 ASP A CA 1
ATOM 8068 C C . ASP A 1 577 ? 35.549 6.876 153.833 1.00 61.13 615 ASP A C 1
ATOM 8069 O O . ASP A 1 577 ? 34.585 7.468 154.323 1.00 59.90 615 ASP A O 1
ATOM 8078 N N . ALA A 1 578 ? 35.584 6.547 152.540 1.00 58.38 616 ALA A N 1
ATOM 8079 C CA . ALA A 1 578 ? 34.481 6.942 151.671 1.00 53.62 616 ALA A CA 1
ATOM 8080 C C . ALA A 1 578 ? 33.214 6.190 152.026 1.00 53.15 616 ALA A C 1
ATOM 8081 O O . ALA A 1 578 ? 32.137 6.786 152.088 1.00 52.32 616 ALA A O 1
ATOM 8088 N N . PHE A 1 579 ? 33.318 4.886 152.309 1.00 52.45 617 PHE A N 1
ATOM 8089 C CA . PHE A 1 579 ? 32.134 4.147 152.724 1.00 47.38 617 PHE A CA 1
ATOM 8090 C C . PHE A 1 579 ? 31.520 4.789 153.957 1.00 51.36 617 PHE A C 1
ATOM 8091 O O . PHE A 1 579 ? 30.290 4.874 154.086 1.00 50.78 617 PHE A O 1
ATOM 8108 N N . ALA A 1 580 ? 32.379 5.225 154.883 1.00 54.28 618 ALA A N 1
ATOM 8109 C CA . ALA A 1 580 ? 31.947 5.734 156.182 1.00 52.21 618 ALA A CA 1
ATOM 8110 C C . ALA A 1 580 ? 31.211 7.052 156.038 1.00 48.17 618 ALA A C 1
ATOM 8111 O O . ALA A 1 580 ? 30.173 7.252 156.676 1.00 48.26 618 ALA A O 1
ATOM 8118 N N . GLU A 1 581 ? 31.757 7.972 155.225 1.00 49.52 619 GLU A N 1
ATOM 8119 C CA . GLU A 1 581 ? 31.035 9.204 154.911 1.00 55.78 619 GLU A CA 1
ATOM 8120 C C . GLU A 1 581 ? 29.653 8.901 154.305 1.00 56.91 619 GLU A C 1
ATOM 8121 O O . GLU A 1 581 ? 28.660 9.545 154.661 1.00 58.06 619 GLU A O 1
ATOM 8125 N N . GLN A 1 582 ? 29.573 7.941 153.372 1.00 56.89 620 GLN A N 1
ATOM 8126 C CA . GLN A 1 582 ? 28.288 7.582 152.774 1.00 52.15 620 GLN A CA 1
ATOM 8127 C C . GLN A 1 582 ? 27.351 6.964 153.810 1.00 52.83 620 GLN A C 1
ATOM 8128 O O . GLN A 1 582 ? 26.168 7.319 153.893 1.00 50.37 620 GLN A O 1
ATOM 8142 N N . ALA A 1 583 ? 27.858 6.019 154.597 1.00 47.91 621 ALA A N 1
ATOM 8143 C CA . ALA A 1 583 ? 27.026 5.374 155.601 1.00 50.04 621 ALA A CA 1
ATOM 8144 C C . ALA A 1 583 ? 26.541 6.375 156.642 1.00 47.08 621 ALA A C 1
ATOM 8145 O O . ALA A 1 583 ? 25.410 6.267 157.147 1.00 49.03 621 ALA A O 1
ATOM 8152 N N . LEU A 1 584 ? 27.403 7.315 157.037 1.00 45.76 622 LEU A N 1
ATOM 8153 C CA . LEU A 1 584 ? 26.994 8.334 158.010 1.00 50.54 622 LEU A CA 1
ATOM 8154 C C . LEU A 1 584 ? 25.865 9.207 157.488 1.00 51.36 622 LEU A C 1
ATOM 8155 O O . LEU A 1 584 ? 24.993 9.622 158.260 1.00 51.21 622 LEU A O 1
ATOM 8171 N N . ALA A 1 585 ? 25.948 9.609 156.218 1.00 51.47 623 ALA A N 1
ATOM 8172 C CA . ALA A 1 585 ? 24.879 10.392 155.596 1.00 53.70 623 ALA A CA 1
ATOM 8173 C C . ALA A 1 585 ? 23.574 9.617 155.588 1.00 54.74 623 ALA A C 1
ATOM 8174 O O . ALA A 1 585 ? 22.503 10.171 155.868 1.00 56.23 623 ALA A O 1
ATOM 8181 N N . GLU A 1 586 ? 23.641 8.313 155.335 1.00 55.94 624 GLU A N 1
ATOM 8182 C CA . GLU A 1 586 ? 22.427 7.531 155.347 1.00 56.46 624 GLU A CA 1
ATOM 8183 C C . GLU A 1 586 ? 21.901 7.362 156.776 1.00 61.52 624 GLU A C 1
ATOM 8184 O O . GLU A 1 586 ? 20.683 7.389 156.992 1.00 57.42 624 GLU A O 1
ATOM 8196 N N . ARG A 1 587 ? 22.794 7.217 157.774 1.00 48.04 625 ARG A N 1
ATOM 8197 C CA . ARG A 1 587 ? 22.312 7.158 159.161 1.00 48.94 625 ARG A CA 1
ATOM 8198 C C . ARG A 1 587 ? 21.570 8.443 159.510 1.00 44.54 625 ARG A C 1
ATOM 8199 O O . ARG A 1 587 ? 20.567 8.415 160.234 1.00 52.60 625 ARG A O 1
ATOM 8220 N N . ARG A 1 588 ? 22.060 9.576 159.011 1.00 47.30 626 ARG A N 1
ATOM 8221 C CA . ARG A 1 588 ? 21.461 10.864 159.347 1.00 55.16 626 ARG A CA 1
ATOM 8222 C C . ARG A 1 588 ? 20.076 11.014 158.723 1.00 59.84 626 ARG A C 1
ATOM 8223 O O . ARG A 1 588 ? 19.108 11.370 159.412 1.00 58.79 626 ARG A O 1
ATOM 8244 N N . MET A 1 589 ? 19.956 10.720 157.427 1.00 55.36 627 MET A N 1
ATOM 8245 C CA . MET A 1 589 ? 18.632 10.646 156.810 1.00 59.42 627 MET A CA 1
ATOM 8246 C C . MET A 1 589 ? 17.669 9.754 157.606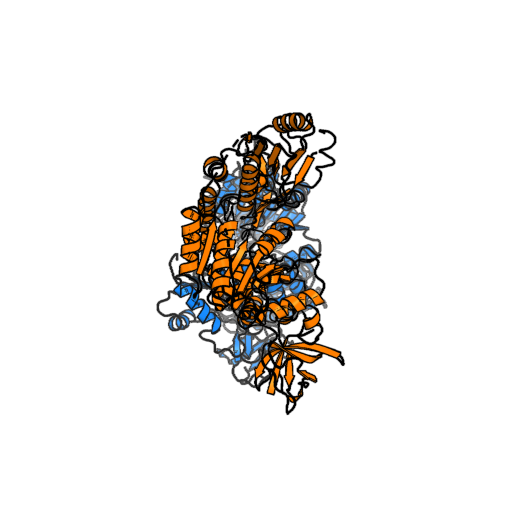 1.00 58.15 627 MET A C 1
ATOM 8247 O O . MET A 1 589 ? 16.532 10.151 157.880 1.00 65.24 627 MET A O 1
ATOM 8261 N N . MET A 1 590 ? 18.093 8.544 157.986 1.00 56.59 628 MET A N 1
ATOM 8262 C CA . MET A 1 590 ? 17.216 7.623 158.715 1.00 50.61 628 MET A CA 1
ATOM 8263 C C . MET A 1 590 ? 17.062 7.960 160.194 1.00 52.43 628 MET A C 1
ATOM 8264 O O . MET A 1 590 ? 16.388 7.218 160.921 1.00 52.14 628 MET A O 1
ATOM 8278 N N . GLN A 1 591 ? 17.736 9.006 160.675 1.00 63.19 629 GLN A N 1
ATOM 8279 C CA . GLN A 1 591 ? 17.736 9.395 162.093 1.00 55.92 629 GLN A CA 1
ATOM 8280 C C . GLN A 1 591 ? 18.188 8.272 163.017 1.00 56.15 629 GLN A C 1
ATOM 8281 O O . GLN A 1 591 ? 17.621 8.042 164.098 1.00 52.76 629 GLN A O 1
ATOM 8295 N N . LEU A 1 592 ? 19.253 7.613 162.626 1.00 47.52 630 LEU A N 1
ATOM 8296 C CA . LEU A 1 592 ? 19.860 6.566 163.432 1.00 40.16 630 LEU A CA 1
ATOM 8297 C C . LEU A 1 592 ? 21.135 7.038 164.144 1.00 42.55 630 LEU A C 1
ATOM 8298 O O . LEU A 1 592 ? 21.811 7.983 163.703 1.00 44.83 630 LEU A O 1
ATOM 8314 N N . PRO A 1 593 ? 21.515 6.347 165.220 1.00 40.17 631 PRO A N 1
ATOM 8315 C CA . PRO A 1 593 ? 22.851 6.524 165.798 1.00 44.17 631 PRO A CA 1
ATOM 8316 C C . PRO A 1 593 ? 23.913 6.553 164.707 1.00 42.74 631 PRO A C 1
ATOM 8317 O O . PRO A 1 593 ? 23.853 5.756 163.768 1.00 41.64 631 PRO A O 1
ATOM 8328 N N . PRO A 1 594 ? 24.928 7.400 164.827 1.00 40.41 632 PRO A N 1
ATOM 8329 C CA . PRO A 1 594 ? 25.270 8.301 165.938 1.00 41.49 632 PRO A CA 1
ATOM 8330 C C . PRO A 1 594 ? 24.478 9.625 165.938 1.00 46.54 632 PRO A C 1
ATOM 8331 O O . PRO A 1 594 ? 24.780 10.492 166.765 1.00 46.40 632 PRO A O 1
ATOM 8342 N N . TRP A 1 595 ? 23.501 9.811 165.033 1.00 45.02 633 TRP A N 1
ATOM 8343 C CA . TRP A 1 595 ? 22.823 11.118 164.954 1.00 45.70 633 TRP A CA 1
ATOM 8344 C C . TRP A 1 595 ? 21.676 11.257 165.946 1.00 49.22 633 TRP A C 1
ATOM 8345 O O . TRP A 1 595 ? 21.282 12.382 166.255 1.00 55.94 633 TRP A O 1
ATOM 8366 N N . THR A 1 596 ? 21.114 10.154 166.408 1.00 45.02 634 THR A N 1
ATOM 8367 C CA . THR A 1 596 ? 20.186 10.086 167.528 1.00 47.34 634 THR A CA 1
ATOM 8368 C C . THR A 1 596 ? 20.733 9.130 168.583 1.00 43.82 634 THR A C 1
ATOM 8369 O O . THR A 1 596 ? 21.693 8.392 168.353 1.00 43.89 634 THR A O 1
ATOM 8380 N N . SER A 1 597 ? 20.118 9.133 169.755 1.00 47.41 635 SER A N 1
ATOM 8381 C CA . SER A 1 597 ? 20.479 8.203 170.818 1.00 42.90 635 SER A CA 1
ATOM 8382 C C . SER A 1 597 ? 19.441 7.082 170.926 1.00 38.03 635 SER A C 1
ATOM 8383 O O . SER A 1 597 ? 18.251 7.310 170.773 1.00 43.24 635 SER A O 1
ATOM 8391 N N . HIS A 1 598 ? 19.907 5.867 171.181 1.00 40.70 636 HIS A N 1
ATOM 8392 C CA . HIS A 1 598 ? 19.055 4.694 171.332 1.00 43.14 636 HIS A CA 1
ATOM 8393 C C . HIS A 1 598 ? 19.240 4.110 172.727 1.00 42.19 636 HIS A C 1
ATOM 8394 O O . HIS A 1 598 ? 20.360 4.086 173.265 1.00 43.31 636 HIS A O 1
ATOM 8408 N N . VAL A 1 599 ? 18.151 3.617 173.296 1.00 40.93 637 VAL A N 1
ATOM 8409 C CA . VAL A 1 599 ? 18.192 2.735 174.463 1.00 43.28 637 VAL A CA 1
ATOM 8410 C C . VAL A 1 599 ? 17.245 1.573 174.169 1.00 36.27 637 VAL A C 1
ATOM 8411 O O . VAL A 1 599 ? 16.095 1.783 173.775 1.00 39.00 637 VAL A O 1
ATOM 8424 N N . ILE A 1 600 ? 17.746 0.358 174.302 1.00 36.75 638 ILE A N 1
ATOM 8425 C CA . ILE A 1 600 ? 16.933 -0.839 174.155 1.00 40.84 638 ILE A CA 1
ATOM 8426 C C . ILE A 1 600 ? 16.626 -1.387 175.552 1.00 38.33 638 ILE A C 1
ATOM 8427 O O . ILE A 1 600 ? 17.522 -1.461 176.407 1.00 44.29 638 ILE A O 1
ATOM 8443 N N . VAL A 1 601 ? 15.354 -1.689 175.805 1.00 39.18 639 VAL A N 1
ATOM 8444 C CA . VAL A 1 601 ? 14.924 -2.444 176.976 1.00 41.66 639 VAL A CA 1
ATOM 8445 C C . VAL A 1 601 ? 14.674 -3.878 176.516 1.00 34.46 639 VAL A C 1
ATOM 8446 O O . VAL A 1 601 ? 13.874 -4.127 175.611 1.00 40.54 639 VAL A O 1
ATOM 8459 N N . ARG A 1 602 ? 15.430 -4.822 177.074 1.00 35.43 640 ARG A N 1
ATOM 8460 C CA . ARG A 1 602 ? 15.340 -6.220 176.695 1.00 39.16 640 ARG A CA 1
ATOM 8461 C C . ARG A 1 602 ? 14.667 -6.965 177.843 1.00 40.70 640 ARG A C 1
ATOM 8462 O O . ARG A 1 602 ? 15.021 -6.735 179.016 1.00 42.58 640 ARG A O 1
ATOM 8483 N N . ALA A 1 603 ? 13.706 -7.827 177.523 1.00 37.62 641 ALA A N 1
ATOM 8484 C CA . ALA A 1 603 ? 13.058 -8.642 178.548 1.00 42.11 641 ALA A CA 1
ATOM 8485 C C . ALA A 1 603 ? 12.916 -10.071 178.049 1.00 42.31 641 ALA A C 1
ATOM 8486 O O . ALA A 1 603 ? 12.795 -10.317 176.840 1.00 48.42 641 ALA A O 1
ATOM 8493 N N . GLU A 1 604 ? 12.939 -11.025 178.971 1.00 34.72 642 GLU A N 1
ATOM 8494 C CA . GLU A 1 604 ? 12.711 -12.405 178.593 1.00 40.89 642 GLU A CA 1
ATOM 8495 C C . GLU A 1 604 ? 11.809 -13.091 179.599 1.00 42.24 642 GLU A C 1
ATOM 8496 O O . GLU A 1 604 ? 11.742 -12.706 180.767 1.00 47.14 642 GLU A O 1
ATOM 8508 N N . ASP A 1 605 ? 11.181 -14.171 179.157 1.00 43.43 643 ASP A N 1
ATOM 8509 C CA . ASP A 1 605 ? 10.255 -14.882 180.021 1.00 43.78 643 ASP A CA 1
ATOM 8510 C C . ASP A 1 605 ? 10.314 -16.342 179.631 1.00 46.43 643 ASP A C 1
ATOM 8511 O O . ASP A 1 605 ? 11.085 -16.734 178.750 1.00 48.47 643 ASP A O 1
ATOM 8520 N N . HIS A 1 606 ? 9.496 -17.154 180.299 1.00 47.81 644 HIS A N 1
ATOM 8521 C CA . HIS A 1 606 ? 9.404 -18.578 180.016 1.00 50.24 644 HIS A CA 1
ATOM 8522 C C . HIS A 1 606 ? 8.062 -18.962 179.405 1.00 48.94 644 HIS A C 1
ATOM 8523 O O . HIS A 1 606 ? 7.701 -20.127 179.443 1.00 52.00 644 HIS A O 1
ATOM 8537 N N . ASN A 1 607 ? 7.284 -18.007 178.919 1.00 47.19 645 ASN A N 1
ATOM 8538 C CA . ASN A 1 607 ? 5.968 -18.338 178.396 1.00 48.14 645 ASN A CA 1
ATOM 8539 C C . ASN A 1 607 ? 5.544 -17.498 177.195 1.00 43.01 645 ASN A C 1
ATOM 8540 O O . ASN A 1 607 ? 4.421 -17.688 176.698 1.00 49.07 645 ASN A O 1
ATOM 8551 N N . ASN A 1 608 ? 6.405 -16.627 176.695 1.00 45.09 646 ASN A N 1
ATOM 8552 C CA . ASN A 1 608 ? 6.142 -15.800 175.512 1.00 48.22 646 ASN A CA 1
ATOM 8553 C C . ASN A 1 608 ? 4.944 -14.887 175.738 1.00 49.45 646 ASN A C 1
ATOM 8554 O O . ASN A 1 608 ? 4.157 -14.653 174.816 1.00 49.15 646 ASN A O 1
ATOM 8565 N N . GLN A 1 609 ? 4.738 -14.474 176.992 1.00 45.99 647 GLN A N 1
ATOM 8566 C CA . GLN A 1 609 ? 3.630 -13.604 177.364 1.00 46.16 647 GLN A CA 1
ATOM 8567 C C . GLN A 1 609 ? 4.024 -12.508 178.342 1.00 44.55 647 GLN A C 1
ATOM 8568 O O . GLN A 1 609 ? 3.709 -11.334 178.129 1.00 48.26 647 GLN A O 1
ATOM 8582 N N . HIS A 1 610 ? 4.727 -12.874 179.422 1.00 43.37 648 HIS A N 1
ATOM 8583 C CA . HIS A 1 610 ? 5.135 -11.865 180.417 1.00 40.94 648 HIS A CA 1
ATOM 8584 C C . HIS A 1 610 ? 5.993 -10.781 179.814 1.00 44.28 648 HIS A C 1
ATOM 8585 O O . HIS A 1 610 ? 5.820 -9.587 180.114 1.00 43.60 648 HIS A O 1
ATOM 8599 N N . ALA A 1 611 ? 6.964 -11.169 179.017 1.00 44.43 649 ALA A N 1
ATOM 8600 C CA . ALA A 1 611 ? 7.887 -10.149 178.523 1.00 40.39 649 ALA A CA 1
ATOM 8601 C C . ALA A 1 611 ? 7.189 -9.156 177.606 1.00 40.89 649 ALA A C 1
ATOM 8602 O O . ALA A 1 611 ? 7.311 -7.938 177.843 1.00 41.72 649 ALA A O 1
ATOM 8609 N N . PRO A 1 612 ? 6.454 -9.567 176.559 1.00 39.15 650 PRO A N 1
ATOM 8610 C CA . PRO A 1 612 ? 5.809 -8.548 175.725 1.00 41.33 650 PRO A CA 1
ATOM 8611 C C . PRO A 1 612 ? 4.787 -7.719 176.484 1.00 47.58 650 PRO A C 1
ATOM 8612 O O . PRO A 1 612 ? 4.640 -6.528 176.207 1.00 42.38 650 PRO A O 1
ATOM 8623 N N . LEU A 1 613 ? 4.084 -8.309 177.451 1.00 48.05 651 LEU A N 1
ATOM 8624 C CA . LEU A 1 613 ? 3.130 -7.522 178.221 1.00 45.74 651 LEU A CA 1
ATOM 8625 C C . LEU A 1 613 ? 3.843 -6.477 179.062 1.00 42.46 651 LEU A C 1
ATOM 8626 O O . LEU A 1 613 ? 3.433 -5.321 179.103 1.00 47.73 651 LEU A O 1
ATOM 8642 N N . PHE A 1 614 ? 4.892 -6.874 179.777 1.00 43.40 652 PHE A N 1
ATOM 8643 C CA . PHE A 1 614 ? 5.659 -5.913 180.538 1.00 41.85 652 PHE A CA 1
ATOM 8644 C C . PHE A 1 614 ? 6.188 -4.798 179.633 1.00 47.14 652 PHE A C 1
ATOM 8645 O O . PHE A 1 614 ? 6.141 -3.614 180.003 1.00 42.11 652 PHE A O 1
ATOM 8662 N N . LEU A 1 615 ? 6.700 -5.148 178.447 1.00 46.61 653 LEU A N 1
ATOM 8663 C CA . LEU A 1 615 ? 7.267 -4.107 177.583 1.00 47.28 653 LEU A CA 1
ATOM 8664 C C . LEU A 1 615 ? 6.186 -3.208 177.015 1.00 44.07 653 LEU A C 1
ATOM 8665 O O . LEU A 1 615 ? 6.417 -2.013 176.830 1.00 47.84 653 LEU A O 1
ATOM 8681 N N . GLN A 1 616 ? 5.004 -3.755 176.717 1.00 50.72 654 GLN A N 1
ATOM 8682 C CA . GLN A 1 616 ? 3.912 -2.896 176.285 1.00 54.01 654 GLN A CA 1
ATOM 8683 C C . GLN A 1 616 ? 3.593 -1.880 177.356 1.00 55.80 654 GLN A C 1
ATOM 8684 O O . GLN A 1 616 ? 3.336 -0.716 177.059 1.00 53.65 654 GLN A O 1
ATOM 8698 N N . GLN A 1 617 ? 3.567 -2.322 178.609 1.00 56.98 655 GLN A N 1
ATOM 8699 C CA . GLN A 1 617 ? 3.252 -1.425 179.707 1.00 60.00 655 GLN A CA 1
ATOM 8700 C C . GLN A 1 617 ? 4.363 -0.415 179.907 1.00 54.74 655 GLN A C 1
ATOM 8701 O O . GLN A 1 617 ? 4.100 0.771 180.102 1.00 56.16 655 GLN A O 1
ATOM 8715 N N . LEU A 1 618 ? 5.616 -0.873 179.894 1.00 50.03 656 LEU A N 1
ATOM 8716 C CA . LEU A 1 618 ? 6.734 0.054 180.004 1.00 49.57 656 LEU A CA 1
ATOM 8717 C C . LEU A 1 618 ? 6.669 1.092 178.896 1.00 48.79 656 LEU A C 1
ATOM 8718 O O . LEU A 1 618 ? 6.960 2.267 179.128 1.00 51.57 656 LEU A O 1
ATOM 8734 N N . ARG A 1 619 ? 6.267 0.677 177.696 1.00 53.01 657 ARG A N 1
ATOM 8735 C CA . ARG A 1 619 ? 6.132 1.612 176.575 1.00 56.58 657 ARG A CA 1
ATOM 8736 C C . ARG A 1 619 ? 5.154 2.734 176.897 1.00 58.00 657 ARG A C 1
ATOM 8737 O O . ARG A 1 619 ? 5.459 3.917 176.709 1.00 57.77 657 ARG A O 1
ATOM 8758 N N . ASN A 1 620 ? 3.963 2.378 177.359 1.00 59.67 658 ASN A N 1
ATOM 8759 C CA . ASN A 1 620 ? 2.963 3.384 177.721 1.00 64.10 658 ASN A CA 1
ATOM 8760 C C . ASN A 1 620 ? 3.470 4.314 178.813 1.00 62.41 658 ASN A C 1
ATOM 8761 O O . ASN A 1 620 ? 3.231 5.527 178.770 1.00 62.44 658 ASN A O 1
ATOM 8772 N N . LEU A 1 621 ? 4.167 3.764 179.806 1.00 57.64 659 LEU A N 1
ATOM 8773 C CA . LEU A 1 621 ? 4.686 4.599 180.882 1.00 56.56 659 LEU A CA 1
ATOM 8774 C C . LEU A 1 621 ? 5.738 5.583 180.364 1.00 53.64 659 LEU A C 1
ATOM 8775 O O . LEU A 1 621 ? 5.714 6.757 180.730 1.00 54.77 659 LEU A O 1
ATOM 8791 N N . ILE A 1 622 ? 6.648 5.138 179.488 1.00 50.83 660 ILE A N 1
ATOM 8792 C CA . ILE A 1 622 ? 7.627 6.050 178.900 1.00 54.43 660 ILE A CA 1
ATOM 8793 C C . ILE A 1 622 ? 6.921 7.166 178.156 1.00 57.93 660 ILE A C 1
ATOM 8794 O O . ILE A 1 622 ? 7.236 8.351 178.323 1.00 55.44 660 ILE A O 1
ATOM 8810 N N . LEU A 1 623 ? 5.979 6.793 177.286 1.00 59.50 661 LEU A N 1
ATOM 8811 C CA . LEU A 1 623 ? 5.312 7.763 176.421 1.00 60.94 661 LEU A CA 1
ATOM 8812 C C . LEU A 1 623 ? 4.512 8.770 177.211 1.00 62.42 661 LEU A C 1
ATOM 8813 O O . LEU A 1 623 ? 4.244 9.862 176.709 1.00 69.70 661 LEU A O 1
ATOM 8829 N N . SER A 1 624 ? 4.146 8.446 178.439 1.00 71.26 662 SER A N 1
ATOM 8830 C CA . SER A 1 624 ? 3.404 9.358 179.285 1.00 76.31 662 SER A CA 1
ATOM 8831 C C . SER A 1 624 ? 4.324 10.262 180.095 1.00 75.99 662 SER A C 1
ATOM 8832 O O . SER A 1 624 ? 3.839 11.017 180.939 1.00 77.62 662 SER A O 1
ATOM 8840 N N . SER A 1 625 ? 5.635 10.210 179.844 1.00 68.21 663 SER A N 1
ATOM 8841 C CA . SER A 1 625 ? 6.585 11.044 180.572 1.00 66.43 663 SER A CA 1
ATOM 8842 C C . SER A 1 625 ? 6.365 12.521 180.244 1.00 63.92 663 SER A C 1
ATOM 8843 O O . SER A 1 625 ? 6.263 12.876 179.064 1.00 61.19 663 SER A O 1
ATOM 8851 N N . PRO A 1 626 ? 6.341 13.416 181.250 1.00 75.31 664 PRO A N 1
ATOM 8852 C CA . PRO A 1 626 ? 6.264 14.862 180.967 1.00 79.65 664 PRO A CA 1
ATOM 8853 C C . PRO A 1 626 ? 7.326 15.377 180.015 1.00 77.77 664 PRO A C 1
ATOM 8854 O O . PRO A 1 626 ? 7.185 16.490 179.499 1.00 78.79 664 PRO A O 1
ATOM 8865 N N . LEU A 1 627 ? 8.401 14.609 179.800 1.00 68.80 665 LEU A N 1
ATOM 8866 C CA . LEU A 1 627 ? 9.489 15.006 178.921 1.00 67.82 665 LEU A CA 1
ATOM 8867 C C . LEU A 1 627 ? 9.372 14.393 177.545 1.00 68.40 665 LEU A C 1
ATOM 8868 O O . LEU A 1 627 ? 10.173 14.730 176.659 1.00 73.16 665 LEU A O 1
ATOM 8884 N N . ALA A 1 628 ? 8.392 13.520 177.342 1.00 63.69 666 ALA A N 1
ATOM 8885 C CA . ALA A 1 628 ? 8.185 12.878 176.055 1.00 66.36 666 ALA A CA 1
ATOM 8886 C C . ALA A 1 628 ? 7.604 13.883 175.068 1.00 75.52 666 ALA A C 1
ATOM 8887 O O . ALA A 1 628 ? 6.486 14.367 175.265 1.00 79.85 666 ALA A O 1
ATOM 8894 N N . ASP A 1 629 ? 8.348 14.184 174.006 1.00 87.17 667 ASP A N 1
ATOM 8895 C CA . ASP A 1 629 ? 7.923 15.124 172.974 1.00 90.36 667 ASP A CA 1
ATOM 8896 C C . ASP A 1 629 ? 7.794 14.397 171.631 1.00 88.21 667 ASP A C 1
ATOM 8897 O O . ASP A 1 629 ? 7.816 13.166 171.549 1.00 83.45 667 ASP A O 1
ATOM 8906 N N . GLU A 1 630 ? 7.635 15.193 170.575 1.00 84.18 668 GLU A N 1
ATOM 8907 C CA . GLU A 1 630 ? 7.457 14.682 169.225 1.00 82.27 668 GLU A CA 1
ATOM 8908 C C . GLU A 1 630 ? 8.690 13.977 168.682 1.00 76.68 668 GLU A C 1
ATOM 8909 O O . GLU A 1 630 ? 8.574 13.195 167.736 1.00 80.68 668 GLU A O 1
ATOM 8921 N N . LYS A 1 631 ? 9.869 14.249 169.221 1.00 66.18 669 LYS A N 1
ATOM 8922 C CA . LYS A 1 631 ? 11.074 13.614 168.707 1.00 64.40 669 LYS A CA 1
ATOM 8923 C C . LYS A 1 631 ? 11.382 12.281 169.375 1.00 60.69 669 LYS A C 1
ATOM 8924 O O . LYS A 1 631 ? 12.285 11.566 168.914 1.00 56.90 669 LYS A O 1
ATOM 8943 N N . LEU A 1 632 ? 10.651 11.923 170.430 1.00 51.92 670 LEU A N 1
ATOM 8944 C CA . LEU A 1 632 ? 10.745 10.584 171.001 1.00 52.02 670 LEU A CA 1
ATOM 8945 C C . LEU A 1 632 ? 10.025 9.543 170.160 1.00 53.21 670 LEU A C 1
ATOM 8946 O O . LEU A 1 632 ? 8.843 9.689 169.869 1.00 58.06 670 LEU A O 1
ATOM 8962 N N . TRP A 1 633 ? 10.711 8.447 169.855 1.00 51.70 671 TRP A N 1
ATOM 8963 C CA . TRP A 1 633 ? 10.096 7.250 169.304 1.00 53.50 671 TRP A CA 1
ATOM 8964 C C . TRP A 1 633 ? 10.330 6.084 170.257 1.00 54.99 671 TRP A C 1
ATOM 8965 O O . TRP A 1 633 ? 11.441 5.919 170.794 1.00 47.77 671 TRP A O 1
ATOM 8986 N N . VAL A 1 634 ? 9.274 5.313 170.515 1.00 49.82 672 VAL A N 1
ATOM 8987 C CA . VAL A 1 634 ? 9.375 4.065 171.251 1.00 53.19 672 VAL A CA 1
ATOM 8988 C C . VAL A 1 634 ? 8.815 2.973 170.363 1.00 55.09 672 VAL A C 1
ATOM 8989 O O . VAL A 1 634 ? 7.604 2.908 170.144 1.00 60.62 672 VAL A O 1
ATOM 9002 N N . LEU A 1 635 ? 9.691 2.122 169.846 1.00 48.46 673 LEU A N 1
ATOM 9003 C CA . LEU A 1 635 ? 9.329 1.093 168.887 1.00 53.65 673 LEU A CA 1
ATOM 9004 C C . LEU A 1 635 ? 9.236 -0.262 169.571 1.00 47.58 673 LEU A C 1
ATOM 9005 O O . LEU A 1 635 ? 10.036 -0.574 170.450 1.00 44.07 673 LEU A O 1
ATOM 9021 N N . GLY A 1 636 ? 8.263 -1.065 169.158 1.00 46.90 674 GLY A N 1
ATOM 9022 C CA . GLY A 1 636 ? 8.109 -2.399 169.690 1.00 46.30 674 GLY A CA 1
ATOM 9023 C C . GLY A 1 636 ? 6.890 -2.419 170.606 1.00 48.58 674 GLY A C 1
ATOM 9024 O O . GLY A 1 636 ? 6.137 -1.455 170.668 1.00 54.18 674 GLY A O 1
ATOM 9028 N N . PRO A 1 637 ? 6.713 -3.476 171.387 1.00 48.57 675 PRO A N 1
ATOM 9029 C CA . PRO A 1 637 ? 7.632 -4.604 171.530 1.00 48.35 675 PRO A CA 1
ATOM 9030 C C . PRO A 1 637 ? 7.760 -5.480 170.293 1.00 45.05 675 PRO A C 1
ATOM 9031 O O . PRO A 1 637 ? 6.801 -5.737 169.588 1.00 44.82 675 PRO A O 1
ATOM 9042 N N . VAL A 1 638 ? 8.945 -6.057 170.132 1.00 42.28 676 VAL A N 1
ATOM 9043 C CA . VAL A 1 638 ? 9.185 -7.038 169.081 1.00 43.37 676 VAL A CA 1
ATOM 9044 C C . VAL A 1 638 ? 10.093 -8.106 169.628 1.00 34.82 676 VAL A C 1
ATOM 9045 O O . VAL A 1 638 ? 10.817 -7.884 170.601 1.00 39.34 676 VAL A O 1
ATOM 9058 N N . PRO A 1 639 ? 10.016 -9.314 169.064 1.00 39.87 677 PRO A N 1
ATOM 9059 C CA . PRO A 1 639 ? 10.951 -10.347 169.480 1.00 36.62 677 PRO A CA 1
ATOM 9060 C C . PRO A 1 639 ? 12.380 -9.906 169.186 1.00 45.01 677 PRO A C 1
ATOM 9061 O O . PRO A 1 639 ? 12.632 -9.200 168.207 1.00 48.05 677 PRO A O 1
ATOM 9072 N N . ALA A 1 640 ? 13.302 -10.285 170.072 1.00 43.67 678 ALA A N 1
ATOM 9073 C CA . ALA A 1 640 ? 14.734 -10.049 169.866 1.00 43.48 678 ALA A CA 1
ATOM 9074 C C . ALA A 1 640 ? 15.222 -10.714 168.566 1.00 49.16 678 ALA A C 1
ATOM 9075 O O . ALA A 1 640 ? 14.663 -11.708 168.093 1.00 42.66 678 ALA A O 1
ATOM 9082 N N . LEU A 1 641 ? 16.309 -10.193 168.009 1.00 49.12 679 LEU A N 1
ATOM 9083 C CA . LEU A 1 641 ? 16.804 -10.791 166.765 1.00 55.99 679 LEU A CA 1
ATOM 9084 C C . LEU A 1 641 ? 17.214 -12.243 166.947 1.00 55.84 679 LEU A C 1
ATOM 9085 O O . LEU A 1 641 ? 17.163 -13.017 165.983 1.00 61.73 679 LEU A O 1
ATOM 9101 N N . ALA A 1 642 ? 17.570 -12.648 168.166 1.00 58.72 680 ALA A N 1
ATOM 9102 C CA . ALA A 1 642 ? 17.543 -14.058 168.561 1.00 59.82 680 ALA A CA 1
ATOM 9103 C C . ALA A 1 642 ? 16.327 -14.306 169.475 1.00 60.31 680 ALA A C 1
ATOM 9104 O O . ALA A 1 642 ? 16.440 -14.239 170.710 1.00 57.71 680 ALA A O 1
ATOM 9111 N N . PRO A 1 643 ? 15.142 -14.599 168.915 1.00 63.65 681 PRO A N 1
ATOM 9112 C CA . PRO A 1 643 ? 13.882 -14.498 169.698 1.00 58.80 681 PRO A CA 1
ATOM 9113 C C . PRO A 1 643 ? 13.734 -15.509 170.839 1.00 59.28 681 PRO A C 1
ATOM 9114 O O . PRO A 1 643 ? 12.819 -15.354 171.671 1.00 56.92 681 PRO A O 1
ATOM 9125 N N . LYS A 1 644 ? 14.591 -16.520 170.915 1.00 63.84 682 LYS A N 1
ATOM 9126 C CA . LYS A 1 644 ? 14.432 -17.576 171.907 1.00 68.42 682 LYS A CA 1
ATOM 9127 C C . LYS A 1 644 ? 15.783 -18.239 172.119 1.00 72.63 682 LYS A C 1
ATOM 9128 O O . LYS A 1 644 ? 16.385 -18.718 171.150 1.00 76.02 682 LYS A O 1
ATOM 9147 N N . ARG A 1 645 ? 16.258 -18.266 173.366 1.00 78.24 683 ARG A N 1
ATOM 9148 C CA . ARG A 1 645 ? 17.507 -18.939 173.712 1.00 82.87 683 ARG A CA 1
ATOM 9149 C C . ARG A 1 645 ? 17.280 -19.709 175.002 1.00 86.12 683 ARG A C 1
ATOM 9150 O O . ARG A 1 645 ? 16.843 -19.137 176.006 1.00 84.03 683 ARG A O 1
ATOM 9171 N N . GLY A 1 646 ? 17.573 -21.005 174.970 1.00 89.13 684 GLY A N 1
ATOM 9172 C CA . GLY A 1 646 ? 17.108 -21.869 176.035 1.00 91.58 684 GLY A CA 1
ATOM 9173 C C . GLY A 1 646 ? 15.616 -22.083 175.886 1.00 86.38 684 GLY A C 1
ATOM 9174 O O . GLY A 1 646 ? 15.086 -22.204 174.775 1.00 85.73 684 GLY A O 1
ATOM 9178 N N . GLY A 1 647 ? 14.925 -22.123 177.019 1.00 74.50 685 GLY A N 1
ATOM 9179 C CA . GLY A 1 647 ? 13.481 -22.157 177.008 1.00 70.68 685 GLY A CA 1
ATOM 9180 C C . GLY A 1 647 ? 12.923 -20.775 177.289 1.00 63.34 685 GLY A C 1
ATOM 9181 O O . GLY A 1 647 ? 11.842 -20.652 177.877 1.00 63.44 685 GLY A O 1
ATOM 9185 N N . ARG A 1 648 ? 13.660 -19.730 176.902 1.00 60.95 686 ARG A N 1
ATOM 9186 C CA . ARG A 1 648 ? 13.264 -18.357 177.174 1.00 58.76 686 ARG A CA 1
ATOM 9187 C C . ARG A 1 648 ? 12.907 -17.637 175.886 1.00 58.09 686 ARG A C 1
ATOM 9188 O O . ARG A 1 648 ? 13.568 -17.805 174.866 1.00 59.66 686 ARG A O 1
ATOM 9209 N N . TRP A 1 649 ? 11.889 -16.792 175.962 1.00 50.48 687 TRP A N 1
ATOM 9210 C CA . TRP A 1 649 ? 11.518 -15.905 174.870 1.00 41.93 687 TRP A CA 1
ATOM 9211 C C . TRP A 1 649 ? 12.049 -14.526 175.180 1.00 43.24 687 TRP A C 1
ATOM 9212 O O . TRP A 1 649 ? 11.934 -14.047 176.307 1.00 46.44 687 TRP A O 1
ATOM 9233 N N . ARG A 1 650 ? 12.675 -13.909 174.189 1.00 41.26 688 ARG A N 1
ATOM 9234 C CA . ARG A 1 650 ? 13.351 -12.632 174.352 1.00 43.93 688 ARG A CA 1
ATOM 9235 C C . ARG A 1 650 ? 12.658 -11.584 173.503 1.00 41.18 688 ARG A C 1
ATOM 9236 O O . ARG A 1 650 ? 12.400 -11.809 172.311 1.00 40.76 688 ARG A O 1
ATOM 9257 N N . TRP A 1 651 ? 12.418 -10.429 174.103 1.00 41.61 689 TRP A N 1
ATOM 9258 C CA . TRP A 1 651 ? 11.677 -9.353 173.486 1.00 35.15 689 TRP A CA 1
ATOM 9259 C C . TRP A 1 651 ? 12.335 -8.023 173.799 1.00 33.87 689 TRP A C 1
ATOM 9260 O O . TRP A 1 651 ? 13.171 -7.900 174.724 1.00 41.24 689 TRP A O 1
ATOM 9281 N N . GLN A 1 652 ? 11.921 -7.002 173.078 1.00 37.90 690 GLN A N 1
ATOM 9282 C CA . GLN A 1 652 ? 12.490 -5.702 173.350 1.00 37.88 690 GLN A CA 1
ATOM 9283 C C . GLN A 1 652 ? 11.625 -4.560 172.862 1.00 38.21 690 GLN A C 1
ATOM 9284 O O . GLN A 1 652 ? 10.800 -4.700 171.960 1.00 43.79 690 GLN A O 1
ATOM 9298 N N . ILE A 1 653 ? 11.899 -3.385 173.435 1.00 35.44 691 ILE A N 1
ATOM 9299 C CA . ILE A 1 653 ? 11.485 -2.119 172.856 1.00 35.89 691 ILE A CA 1
ATOM 9300 C C . ILE A 1 653 ? 12.727 -1.242 172.653 1.00 37.52 691 ILE A C 1
ATOM 9301 O O . ILE A 1 653 ? 13.734 -1.382 173.340 1.00 40.45 691 ILE A O 1
ATOM 9317 N N . LEU A 1 654 ? 12.608 -0.304 171.729 1.00 42.40 692 LEU A N 1
ATOM 9318 C CA . LEU A 1 654 ? 13.672 0.625 171.375 1.00 43.22 692 LEU A CA 1
ATOM 9319 C C . LEU A 1 654 ? 13.176 2.025 171.669 1.00 40.25 692 LEU A C 1
ATOM 9320 O O . LEU A 1 654 ? 12.092 2.403 171.213 1.00 48.84 692 LEU A O 1
ATOM 9336 N N . LEU A 1 655 ? 13.963 2.793 172.421 1.00 38.73 693 LEU A N 1
ATOM 9337 C CA . LEU A 1 655 ? 13.719 4.209 172.670 1.00 36.04 693 LEU A CA 1
ATOM 9338 C C . LEU A 1 655 ? 14.733 4.998 171.866 1.00 41.83 693 LEU A C 1
ATOM 9339 O O . LEU A 1 655 ? 15.933 4.683 171.913 1.00 44.51 693 LEU A O 1
ATOM 9355 N N . GLN A 1 656 ? 14.272 6.043 171.192 1.00 44.19 694 GLN A N 1
ATOM 9356 C CA . GLN A 1 656 ? 15.101 6.843 170.299 1.00 46.58 694 GLN A CA 1
ATOM 9357 C C . GLN A 1 656 ? 14.763 8.309 170.494 1.00 45.82 694 GLN A C 1
ATOM 9358 O O . GLN A 1 656 ? 13.588 8.672 170.477 1.00 47.87 694 GLN A O 1
ATOM 9372 N N . HIS A 1 657 ? 15.791 9.146 170.651 1.00 44.38 695 HIS A N 1
ATOM 9373 C CA . HIS A 1 657 ? 15.643 10.582 170.801 1.00 44.94 695 HIS A CA 1
ATOM 9374 C C . HIS A 1 657 ? 16.913 11.248 170.287 1.00 47.24 695 HIS A C 1
ATOM 9375 O O . HIS A 1 657 ? 17.993 10.666 170.399 1.00 48.69 695 HIS A O 1
ATOM 9389 N N . PRO A 1 658 ? 16.824 12.459 169.724 1.00 53.28 696 PRO A N 1
ATOM 9390 C CA . PRO A 1 658 ? 18.053 13.163 169.307 1.00 52.64 696 PRO A CA 1
ATOM 9391 C C . PRO A 1 658 ? 18.937 13.577 170.464 1.00 57.13 696 PRO A C 1
ATOM 9392 O O . PRO A 1 658 ? 20.154 13.711 170.284 1.00 55.55 696 PRO A O 1
ATOM 9403 N N . SER A 1 659 ? 18.370 13.795 171.651 1.00 55.42 697 SER A N 1
ATOM 9404 C CA . SER A 1 659 ? 19.128 14.295 172.780 1.00 53.18 697 SER A CA 1
ATOM 9405 C C . SER A 1 659 ? 19.384 13.143 173.735 1.00 55.64 697 SER A C 1
ATOM 9406 O O . SER A 1 659 ? 18.439 12.548 174.262 1.00 51.13 697 SER A O 1
ATOM 9414 N N . ARG A 1 660 ? 20.668 12.843 173.945 1.00 59.49 698 ARG A N 1
ATOM 9415 C CA . ARG A 1 660 ? 21.085 11.812 174.891 1.00 58.18 698 ARG A CA 1
ATOM 9416 C C . ARG A 1 660 ? 20.615 12.121 176.309 1.00 48.09 698 ARG A C 1
ATOM 9417 O O . ARG A 1 660 ? 20.171 11.223 177.042 1.00 55.27 698 ARG A O 1
ATOM 9438 N N . VAL A 1 661 ? 20.717 13.381 176.713 1.00 53.20 699 VAL A N 1
ATOM 9439 C CA . VAL A 1 661 ? 20.437 13.753 178.096 1.00 58.40 699 VAL A CA 1
ATOM 9440 C C . VAL A 1 661 ? 18.929 13.766 178.343 1.00 59.70 699 VAL A C 1
ATOM 9441 O O . VAL A 1 661 ? 18.455 13.321 179.399 1.00 59.49 699 VAL A O 1
ATOM 9454 N N . ARG A 1 662 ? 18.172 14.324 177.395 1.00 55.87 700 ARG A N 1
ATOM 9455 C CA . ARG A 1 662 ? 16.711 14.269 177.450 1.00 55.26 700 ARG A CA 1
ATOM 9456 C C . ARG A 1 662 ? 16.232 12.832 177.574 1.00 48.69 700 ARG A C 1
ATOM 9457 O O . ARG A 1 662 ? 15.418 12.509 178.440 1.00 56.03 700 ARG A O 1
ATOM 9478 N N . LEU A 1 663 ? 16.712 11.953 176.699 1.00 44.30 701 LEU A N 1
ATOM 9479 C CA . LEU A 1 663 ? 16.351 10.540 176.793 1.00 44.75 701 LEU A CA 1
ATOM 9480 C C . LEU A 1 663 ? 16.738 9.959 178.159 1.00 44.01 701 LEU A C 1
ATOM 9481 O O . LEU A 1 663 ? 15.976 9.189 178.745 1.00 42.74 701 LEU A O 1
ATOM 9497 N N . GLN A 1 664 ? 17.875 10.381 178.719 1.00 46.58 702 GLN A N 1
ATOM 9498 C CA . GLN A 1 664 ? 18.272 9.905 180.046 1.00 49.42 702 GLN A CA 1
ATOM 9499 C C . GLN A 1 664 ? 17.269 10.348 181.094 1.00 53.60 702 GLN A C 1
ATOM 9500 O O . GLN A 1 664 ? 16.923 9.578 181.999 1.00 51.38 702 GLN A O 1
ATOM 9514 N N . HIS A 1 665 ? 16.800 11.596 180.995 1.00 47.09 703 HIS A N 1
ATOM 9515 C CA . HIS A 1 665 ? 15.841 12.115 181.969 1.00 54.05 703 HIS A CA 1
ATOM 9516 C C . HIS A 1 665 ? 14.475 11.446 181.833 1.00 56.94 703 HIS A C 1
ATOM 9517 O O . HIS A 1 665 ? 13.797 11.188 182.839 1.00 55.86 703 HIS A O 1
ATOM 9531 N N . ILE A 1 666 ? 14.067 11.144 180.596 1.00 51.21 704 ILE A N 1
ATOM 9532 C CA . ILE A 1 666 ? 12.832 10.398 180.360 1.00 51.60 704 ILE A CA 1
ATOM 9533 C C . ILE A 1 666 ? 12.912 9.033 181.020 1.00 51.22 704 ILE A C 1
ATOM 9534 O O . ILE A 1 666 ? 11.965 8.583 181.682 1.00 48.89 704 ILE A O 1
ATOM 9550 N N . ILE A 1 667 ? 14.038 8.336 180.834 1.00 48.11 705 ILE A N 1
ATOM 9551 C CA . ILE A 1 667 ? 14.184 7.023 181.462 1.00 44.18 705 ILE A CA 1
ATOM 9552 C C . ILE A 1 667 ? 14.214 7.156 182.986 1.00 43.59 705 ILE A C 1
ATOM 9553 O O . ILE A 1 667 ? 13.627 6.336 183.692 1.00 49.80 705 ILE A O 1
ATOM 9569 N N . ASN A 1 668 ? 14.887 8.186 183.507 1.00 48.98 706 ASN A N 1
ATOM 9570 C CA . ASN A 1 668 ? 14.966 8.375 184.958 1.00 51.97 706 ASN A CA 1
ATOM 9571 C C . ASN A 1 668 ? 13.583 8.526 185.565 1.00 57.54 706 ASN A C 1
ATOM 9572 O O . ASN A 1 668 ? 13.293 7.947 186.619 1.00 62.02 706 ASN A O 1
ATOM 9583 N N . GLY A 1 669 ? 12.720 9.312 184.919 1.00 58.97 707 GLY A N 1
ATOM 9584 C CA . GLY A 1 669 ? 11.363 9.481 185.414 1.00 62.98 707 GLY A CA 1
ATOM 9585 C C . GLY A 1 669 ? 10.537 8.216 185.305 1.00 60.95 707 GLY A C 1
ATOM 9586 O O . GLY A 1 669 ? 9.721 7.915 186.182 1.00 66.59 707 GLY A O 1
ATOM 9590 N N . THR A 1 670 ? 10.720 7.465 184.224 1.00 52.34 708 THR A N 1
ATOM 9591 C CA . THR A 1 670 ? 10.060 6.173 184.090 1.00 53.28 708 THR A CA 1
ATOM 9592 C C . THR A 1 670 ? 10.468 5.205 185.211 1.00 58.94 708 THR A C 1
ATOM 9593 O O . THR A 1 670 ? 9.626 4.518 185.802 1.00 56.69 708 THR A O 1
ATOM 9604 N N . LEU A 1 671 ? 11.773 5.082 185.464 1.00 55.64 709 LEU A N 1
ATOM 9605 C CA . LEU A 1 671 ? 12.247 4.125 186.462 1.00 57.26 709 LEU A CA 1
ATOM 9606 C C . LEU A 1 671 ? 11.847 4.513 187.890 1.00 58.85 709 LEU A C 1
ATOM 9607 O O . LEU A 1 671 ? 11.625 3.628 188.728 1.00 60.21 709 LEU A O 1
ATOM 9623 N N . ALA A 1 672 ? 11.753 5.807 188.197 1.00 57.72 710 ALA A N 1
ATOM 9624 C CA . ALA A 1 672 ? 11.233 6.197 189.507 1.00 61.87 710 ALA A CA 1
ATOM 9625 C C . ALA A 1 672 ? 9.795 5.728 189.706 1.00 65.56 710 ALA A C 1
ATOM 9626 O O . ALA A 1 672 ? 9.329 5.684 190.848 1.00 72.90 710 ALA A O 1
ATOM 9633 N N . LEU A 1 673 ? 9.085 5.367 188.627 1.00 60.93 711 LEU A N 1
ATOM 9634 C CA . LEU A 1 673 ? 7.711 4.868 188.715 1.00 64.53 711 LEU A CA 1
ATOM 9635 C C . LEU A 1 673 ? 7.591 3.390 188.368 1.00 61.50 711 LEU A C 1
ATOM 9636 O O . LEU A 1 673 ? 6.492 2.920 188.092 1.00 58.93 711 LEU A O 1
ATOM 9652 N N . ILE A 1 674 ? 8.700 2.649 188.351 1.00 70.39 712 ILE A N 1
ATOM 9653 C CA . ILE A 1 674 ? 8.650 1.276 187.855 1.00 71.16 712 ILE A CA 1
ATOM 9654 C C . ILE A 1 674 ? 7.746 0.405 188.715 1.00 68.67 712 ILE A C 1
ATOM 9655 O O . ILE A 1 674 ? 7.264 -0.632 188.261 1.00 69.18 712 ILE A O 1
ATOM 9671 N N . ASN A 1 675 ? 7.509 0.787 189.959 1.00 77.67 713 ASN A N 1
ATOM 9672 C CA . ASN A 1 675 ? 6.627 -0.035 190.776 1.00 82.50 713 ASN A CA 1
ATOM 9673 C C . ASN A 1 675 ? 5.164 0.069 190.347 1.00 76.29 713 ASN A C 1
ATOM 9674 O O . ASN A 1 675 ? 4.375 -0.788 190.731 1.00 77.67 713 ASN A O 1
ATOM 9685 N N . THR A 1 676 ? 4.806 1.058 189.519 1.00 77.46 714 THR A N 1
ATOM 9686 C CA . THR A 1 676 ? 3.485 1.148 188.889 1.00 73.96 714 THR A CA 1
ATOM 9687 C C . THR A 1 676 ? 3.199 -0.008 187.936 1.00 70.97 714 THR A C 1
ATOM 9688 O O . THR A 1 676 ? 2.046 -0.202 187.535 1.00 72.68 714 THR A O 1
ATOM 9699 N N . ILE A 1 677 ? 4.221 -0.748 187.527 1.00 62.23 715 ILE A N 1
ATOM 9700 C CA . ILE A 1 677 ? 4.070 -1.913 186.657 1.00 64.23 715 ILE A CA 1
ATOM 9701 C C . ILE A 1 677 ? 4.437 -3.157 187.460 1.00 72.46 715 ILE A C 1
ATOM 9702 O O . ILE A 1 677 ? 5.611 -3.566 187.461 1.00 67.49 715 ILE A O 1
ATOM 9718 N N . PRO A 1 678 ? 3.496 -3.794 188.155 1.00 110.45 716 PRO A N 1
ATOM 9719 C CA . PRO A 1 678 ? 3.888 -4.919 189.025 1.00 115.30 716 PRO A CA 1
ATOM 9720 C C . PRO A 1 678 ? 4.561 -6.054 188.266 1.00 110.37 716 PRO A C 1
ATOM 9721 O O . PRO A 1 678 ? 5.412 -6.755 188.829 1.00 111.74 716 PRO A O 1
ATOM 9732 N N . ASP A 1 679 ? 4.223 -6.245 186.993 1.00 95.03 717 ASP A N 1
ATOM 9733 C CA . ASP A 1 679 ? 4.882 -7.265 186.187 1.00 96.50 717 ASP A CA 1
ATOM 9734 C C . ASP A 1 679 ? 6.399 -7.082 186.091 1.00 91.86 717 ASP A C 1
ATOM 9735 O O . ASP A 1 679 ? 7.090 -8.005 185.647 1.00 91.53 717 ASP A O 1
ATOM 9744 N N . SER A 1 680 ? 6.935 -5.921 186.470 1.00 74.74 718 SER A N 1
ATOM 9745 C CA . SER A 1 680 ? 8.366 -5.689 186.362 1.00 69.57 718 SER A CA 1
ATOM 9746 C C . SER A 1 680 ? 9.174 -6.725 187.127 1.00 73.48 718 SER A C 1
ATOM 9747 O O . SER A 1 680 ? 10.372 -6.890 186.861 1.00 64.16 718 SER A O 1
ATOM 9755 N N . ARG A 1 681 ? 8.558 -7.418 188.087 1.00 91.08 719 ARG A N 1
ATOM 9756 C CA . ARG A 1 681 ? 9.259 -8.444 188.853 1.00 92.43 719 ARG A CA 1
ATOM 9757 C C . ARG A 1 681 ? 8.895 -9.854 188.402 1.00 86.35 719 ARG A C 1
ATOM 9758 O O . ARG A 1 681 ? 9.481 -10.822 188.889 1.00 84.49 719 ARG A O 1
ATOM 9779 N N . LYS A 1 682 ? 7.982 -9.995 187.448 1.00 80.72 720 LYS A N 1
ATOM 9780 C CA . LYS A 1 682 ? 7.714 -11.299 186.851 1.00 81.46 720 LYS A CA 1
ATOM 9781 C C . LYS A 1 682 ? 8.618 -11.593 185.660 1.00 80.48 720 LYS A C 1
ATOM 9782 O O . LYS A 1 682 ? 8.457 -12.633 185.006 1.00 81.89 720 LYS A O 1
ATOM 9801 N N . VAL A 1 683 ? 9.549 -10.694 185.356 1.00 63.83 721 VAL A N 1
ATOM 9802 C CA . VAL A 1 683 ? 10.297 -10.728 184.114 1.00 57.35 721 VAL A CA 1
ATOM 9803 C C . VAL A 1 683 ? 11.739 -10.383 184.427 1.00 51.97 721 VAL A C 1
ATOM 9804 O O . VAL A 1 683 ? 12.019 -9.558 185.288 1.00 55.32 721 VAL A O 1
ATOM 9817 N N . LYS A 1 684 ? 12.655 -10.996 183.708 1.00 53.89 722 LYS A N 1
ATOM 9818 C CA . LYS A 1 684 ? 14.037 -10.569 183.738 1.00 51.84 722 LYS A CA 1
ATOM 9819 C C . LYS A 1 684 ? 14.202 -9.526 182.644 1.00 50.92 722 LYS A C 1
ATOM 9820 O O . LYS A 1 684 ? 13.887 -9.794 181.481 1.00 46.44 722 LYS A O 1
ATOM 9839 N N . TRP A 1 685 ? 14.624 -8.327 183.012 1.00 49.56 723 TRP A N 1
ATOM 9840 C CA . TRP A 1 685 ? 14.703 -7.256 182.028 1.00 45.57 723 TRP A CA 1
ATOM 9841 C C . TRP A 1 685 ? 15.961 -6.442 182.314 1.00 48.15 723 TRP A C 1
ATOM 9842 O O . TRP A 1 685 ? 16.439 -6.395 183.453 1.00 43.28 723 TRP A O 1
ATOM 9863 N N . VAL A 1 686 ? 16.527 -5.848 181.261 1.00 46.13 724 VAL A N 1
ATOM 9864 C CA . VAL A 1 686 ? 17.697 -4.984 181.395 1.00 49.59 724 VAL A CA 1
ATOM 9865 C C . VAL A 1 686 ? 17.564 -3.793 180.454 1.00 45.61 724 VAL A C 1
ATOM 9866 O O . VAL A 1 686 ? 16.927 -3.870 179.395 1.00 41.94 724 VAL A O 1
ATOM 9879 N N . LEU A 1 687 ? 18.217 -2.704 180.833 1.00 42.88 725 LEU A N 1
ATOM 9880 C CA . LEU A 1 687 ? 18.367 -1.529 179.989 1.00 48.89 725 LEU A CA 1
ATOM 9881 C C . LEU A 1 687 ? 19.742 -1.561 179.349 1.00 45.79 725 LEU A C 1
ATOM 9882 O O . LEU A 1 687 ? 20.757 -1.739 180.040 1.00 45.46 725 LEU A O 1
ATOM 9898 N N . ASP A 1 688 ? 19.767 -1.396 178.044 1.00 44.00 726 ASP A N 1
ATOM 9899 C CA . ASP A 1 688 ? 20.996 -1.405 177.252 1.00 46.18 726 ASP A CA 1
ATOM 9900 C C . ASP A 1 688 ? 21.098 -0.025 176.584 1.00 39.87 726 ASP A C 1
ATOM 9901 O O . ASP A 1 688 ? 20.514 0.197 175.527 1.00 41.15 726 ASP A O 1
ATOM 9910 N N . VAL A 1 689 ? 21.819 0.886 177.221 1.00 42.77 727 VAL A N 1
ATOM 9911 C CA . VAL A 1 689 ? 22.003 2.240 176.731 1.00 43.69 727 VAL A CA 1
ATOM 9912 C C . VAL A 1 689 ? 23.113 2.236 175.677 1.00 40.47 727 VAL A C 1
ATOM 9913 O O . VAL A 1 689 ? 24.198 1.707 175.920 1.00 41.70 727 VAL A O 1
ATOM 9926 N N . ASP A 1 690 ? 22.875 2.894 174.559 1.00 42.59 728 ASP A N 1
ATOM 9927 C CA . ASP A 1 690 ? 23.815 2.912 173.441 1.00 49.24 728 ASP A CA 1
ATOM 9928 C C . ASP A 1 690 ? 24.165 1.468 173.040 1.00 46.10 728 ASP A C 1
ATOM 9929 O O . ASP A 1 690 ? 25.297 1.032 173.169 1.00 45.03 728 ASP A O 1
ATOM 9938 N N . PRO A 1 691 ? 23.167 0.680 172.679 1.00 42.25 729 PRO A N 1
ATOM 9939 C CA . PRO A 1 691 ? 23.444 -0.704 172.324 1.00 43.12 729 PRO A CA 1
ATOM 9940 C C . PRO A 1 691 ? 24.333 -0.750 171.094 1.00 47.50 729 PRO A C 1
ATOM 9941 O O . PRO A 1 691 ? 24.214 0.086 170.192 1.00 42.38 729 PRO A O 1
ATOM 9952 N N . ILE A 1 692 ? 25.152 -1.743 171.046 1.00 47.07 730 ILE A N 1
ATOM 9953 C CA . ILE A 1 692 ? 25.827 -2.077 169.776 1.00 50.27 730 ILE A CA 1
ATOM 9954 C C . ILE A 1 692 ? 25.027 -3.221 169.138 1.00 58.41 730 ILE A C 1
ATOM 9955 O O . ILE A 1 692 ? 25.457 -3.644 168.106 1.00 56.11 730 ILE A O 1
ATOM 9971 N N . GLU A 1 693 ? 23.929 -3.691 169.749 1.00 63.93 731 GLU A N 1
ATOM 9972 C CA . GLU A 1 693 ? 23.008 -4.768 169.299 1.00 68.37 731 GLU A CA 1
ATOM 9973 C C . GLU A 1 693 ? 23.809 -5.884 168.640 1.00 71.48 731 GLU A C 1
ATOM 9974 O O . GLU A 1 693 ? 24.279 -6.735 169.391 1.00 74.54 731 GLU A O 1
ATOM 9986 N N . PRO B 1 22 ? 30.913 -12.645 101.025 1.00 127.50 2 PRO B N 1
ATOM 9987 C CA . PRO B 1 22 ? 31.805 -11.738 100.288 1.00 124.72 2 PRO B CA 1
ATOM 9988 C C . PRO B 1 22 ? 32.196 -10.517 101.115 1.00 121.24 2 PRO B C 1
ATOM 9989 O O . PRO B 1 22 ? 32.041 -9.396 100.635 1.00 125.24 2 PRO B O 1
ATOM 10000 N N . VAL B 1 23 ? 32.688 -10.731 102.338 1.00 98.38 3 VAL B N 1
ATOM 10001 C CA . VAL B 1 23 ? 33.002 -9.644 103.268 1.00 95.07 3 VAL B CA 1
ATOM 10002 C C . VAL B 1 23 ? 34.510 -9.439 103.346 1.00 91.54 3 VAL B C 1
ATOM 10003 O O . VAL B 1 23 ? 35.271 -10.384 103.601 1.00 90.22 3 VAL B O 1
ATOM 10016 N N . ALA B 1 24 ? 34.939 -8.193 103.182 1.00 94.43 4 ALA B N 1
ATOM 10017 C CA . ALA B 1 24 ? 36.337 -7.825 103.342 1.00 93.23 4 ALA B CA 1
ATOM 10018 C C . ALA B 1 24 ? 36.528 -7.151 104.693 1.00 92.20 4 ALA B C 1
ATOM 10019 O O . ALA B 1 24 ? 35.824 -6.187 105.017 1.00 87.48 4 ALA B O 1
ATOM 10026 N N . HIS B 1 25 ? 37.469 -7.675 105.482 1.00 85.94 5 HIS B N 1
ATOM 10027 C CA . HIS B 1 25 ? 37.855 -7.089 106.758 1.00 81.01 5 HIS B CA 1
ATOM 10028 C C . HIS B 1 25 ? 39.031 -6.167 106.497 1.00 81.09 5 HIS B C 1
ATOM 10029 O O . HIS B 1 25 ? 40.112 -6.623 106.095 1.00 79.40 5 HIS B O 1
ATOM 10043 N N . VAL B 1 26 ? 38.812 -4.872 106.710 1.00 75.89 6 VAL B N 1
ATOM 10044 C CA . VAL B 1 26 ? 39.665 -3.828 106.170 1.00 79.72 6 VAL B CA 1
ATOM 10045 C C . VAL B 1 26 ? 40.335 -3.080 107.312 1.00 78.96 6 VAL B C 1
ATOM 10046 O O . VAL B 1 26 ? 39.674 -2.673 108.275 1.00 75.62 6 VAL B O 1
ATOM 10059 N N . ALA B 1 27 ? 41.646 -2.901 107.196 1.00 67.22 7 ALA B N 1
ATOM 10060 C CA . ALA B 1 27 ? 42.388 -2.051 108.111 1.00 69.25 7 ALA B CA 1
ATOM 10061 C C . ALA B 1 27 ? 42.435 -0.631 107.564 1.00 68.73 7 ALA B C 1
ATOM 10062 O O . ALA B 1 27 ? 42.706 -0.414 106.375 1.00 65.42 7 ALA B O 1
ATOM 10069 N N . LEU B 1 28 ? 42.172 0.326 108.439 1.00 72.42 8 LEU B N 1
ATOM 10070 C CA . LEU B 1 28 ? 42.136 1.728 108.106 1.00 77.70 8 LEU B CA 1
ATOM 10071 C C . LEU B 1 28 ? 43.242 2.465 108.852 1.00 76.05 8 LEU B C 1
ATOM 10072 O O . LEU B 1 28 ? 43.659 2.029 109.924 1.00 72.38 8 LEU B O 1
ATOM 10088 N N . PRO B 1 29 ? 43.748 3.581 108.300 1.00 88.17 9 PRO B N 1
ATOM 10089 C CA . PRO B 1 29 ? 44.764 4.355 109.018 1.00 88.60 9 PRO B CA 1
ATOM 10090 C C . PRO B 1 29 ? 44.178 5.128 110.191 1.00 91.05 9 PRO B C 1
ATOM 10091 O O . PRO B 1 29 ? 44.060 6.355 110.140 1.00 95.43 9 PRO B O 1
ATOM 10102 N N . VAL B 1 30 ? 43.806 4.421 111.256 1.00 83.07 10 VAL B N 1
ATOM 10103 C CA . VAL B 1 30 ? 43.251 5.063 112.449 1.00 86.41 10 VAL B CA 1
ATOM 10104 C C . VAL B 1 30 ? 43.720 4.319 113.689 1.00 87.12 10 VAL B C 1
ATOM 10105 O O . VAL B 1 30 ? 43.947 3.102 113.670 1.00 77.42 10 VAL B O 1
ATOM 10118 N N . PRO B 1 31 ? 43.835 5.059 114.833 1.00 100.93 11 PRO B N 1
ATOM 10119 C CA . PRO B 1 31 ? 44.345 4.483 116.087 1.00 103.04 11 PRO B CA 1
ATOM 10120 C C . PRO B 1 31 ? 43.329 3.628 116.839 1.00 103.43 11 PRO B C 1
ATOM 10121 O O . PRO B 1 31 ? 43.122 3.793 118.039 1.00 109.77 11 PRO B O 1
ATOM 10132 N N . LEU B 1 32 ? 42.696 2.702 116.127 1.00 87.34 12 LEU B N 1
ATOM 10133 C CA . LEU B 1 32 ? 41.749 1.775 116.722 1.00 86.77 12 LEU B CA 1
ATOM 10134 C C . LEU B 1 32 ? 42.225 0.355 116.456 1.00 84.40 12 LEU B C 1
ATOM 10135 O O . LEU B 1 32 ? 42.494 0.014 115.296 1.00 75.37 12 LEU B O 1
ATOM 10151 N N . PRO B 1 33 ? 42.349 -0.503 117.487 1.00 87.54 13 PRO B N 1
ATOM 10152 C CA . PRO B 1 33 ? 42.917 -1.856 117.265 1.00 86.23 13 PRO B CA 1
ATOM 10153 C C . PRO B 1 33 ? 41.891 -2.853 116.731 1.00 83.94 13 PRO B C 1
ATOM 10154 O O . PRO B 1 33 ? 41.517 -3.830 117.379 1.00 82.10 13 PRO B O 1
ATOM 10165 N N . ARG B 1 34 ? 41.437 -2.630 115.497 1.00 81.44 14 ARG B N 1
ATOM 10166 C CA . ARG B 1 34 ? 40.389 -3.448 114.897 1.00 79.06 14 ARG B CA 1
ATOM 10167 C C . ARG B 1 34 ? 40.428 -3.260 113.394 1.00 78.09 14 ARG B C 1
ATOM 10168 O O . ARG B 1 34 ? 41.032 -2.313 112.890 1.00 76.00 14 ARG B O 1
ATOM 10189 N N . THR B 1 35 ? 39.730 -4.153 112.692 1.00 74.60 15 THR B N 1
ATOM 10190 C CA . THR B 1 35 ? 39.419 -3.997 111.280 1.00 77.17 15 THR B CA 1
ATOM 10191 C C . THR B 1 35 ? 37.938 -3.693 111.115 1.00 81.01 15 THR B C 1
ATOM 10192 O O . THR B 1 35 ? 37.132 -3.870 112.033 1.00 77.68 15 THR B O 1
ATOM 10203 N N . PHE B 1 36 ? 37.595 -3.274 109.899 1.00 80.24 16 PHE B N 1
ATOM 10204 C CA . PHE B 1 36 ? 36.266 -2.812 109.544 1.00 84.56 16 PHE B CA 1
ATOM 10205 C C . PHE B 1 36 ? 35.768 -3.615 108.356 1.00 84.76 16 PHE B C 1
ATOM 10206 O O . PHE B 1 36 ? 36.514 -3.849 107.399 1.00 79.12 16 PHE B O 1
ATOM 10223 N N . ASP B 1 37 ? 34.509 -4.035 108.421 1.00 85.61 17 ASP B N 1
ATOM 10224 C CA . ASP B 1 37 ? 33.956 -4.960 107.448 1.00 87.42 17 ASP B CA 1
ATOM 10225 C C . ASP B 1 37 ? 33.273 -4.192 106.326 1.00 89.78 17 ASP B C 1
ATOM 10226 O O . ASP B 1 37 ? 32.659 -3.146 106.558 1.00 89.60 17 ASP B O 1
ATOM 10235 N N . TYR B 1 38 ? 33.401 -4.720 105.107 1.00 83.31 18 TYR B N 1
ATOM 10236 C CA . TYR B 1 38 ? 32.800 -4.148 103.911 1.00 86.35 18 TYR B CA 1
ATOM 10237 C C . TYR B 1 38 ? 32.432 -5.283 102.968 1.00 86.27 18 TYR B C 1
ATOM 10238 O O . TYR B 1 38 ? 33.144 -6.290 102.879 1.00 85.79 18 TYR B O 1
ATOM 10256 N N . LEU B 1 39 ? 31.348 -5.093 102.235 1.00 89.31 19 LEU B N 1
ATOM 10257 C CA . LEU B 1 39 ? 30.905 -6.082 101.270 1.00 92.65 19 LEU B CA 1
ATOM 10258 C C . LEU B 1 39 ? 31.626 -5.893 99.946 1.00 94.77 19 LEU B C 1
ATOM 10259 O O . LEU B 1 39 ? 32.005 -4.779 99.576 1.00 92.81 19 LEU B O 1
ATOM 10275 N N . LEU B 1 40 ? 31.824 -7.003 99.237 1.00 106.46 20 LEU B N 1
ATOM 10276 C CA . LEU B 1 40 ? 32.384 -6.962 97.894 1.00 109.14 20 LEU B CA 1
ATOM 10277 C C . LEU B 1 40 ? 31.253 -7.024 96.887 1.00 109.13 20 LEU B C 1
ATOM 10278 O O . LEU B 1 40 ? 30.570 -8.054 96.813 1.00 105.02 20 LEU B O 1
ATOM 10294 N N . PRO B 1 41 ? 31.015 -5.976 96.097 1.00 112.29 21 PRO B N 1
ATOM 10295 C CA . PRO B 1 41 ? 30.003 -6.071 95.039 1.00 113.96 21 PRO B CA 1
ATOM 10296 C C . PRO B 1 41 ? 30.317 -7.203 94.073 1.00 116.53 21 PRO B C 1
ATOM 10297 O O . PRO B 1 41 ? 31.447 -7.689 93.981 1.00 115.94 21 PRO B O 1
ATOM 10308 N N . GLU B 1 42 ? 29.293 -7.612 93.334 1.00 121.78 22 GLU B N 1
ATOM 10309 C CA . GLU B 1 42 ? 29.461 -8.664 92.343 1.00 124.31 22 GLU B CA 1
ATOM 10310 C C . GLU B 1 42 ? 30.522 -8.270 91.321 1.00 118.18 22 GLU B C 1
ATOM 10311 O O . GLU B 1 42 ? 30.597 -7.114 90.889 1.00 112.43 22 GLU B O 1
ATOM 10315 N N . GLY B 1 43 ? 31.367 -9.233 90.963 1.00 120.84 23 GLY B N 1
ATOM 10316 C CA . GLY B 1 43 ? 32.322 -9.033 89.894 1.00 123.31 23 GLY B CA 1
ATOM 10317 C C . GLY B 1 43 ? 33.735 -8.752 90.358 1.00 126.67 23 GLY B C 1
ATOM 10318 O O . GLY B 1 43 ? 34.691 -9.270 89.774 1.00 126.11 23 GLY B O 1
ATOM 10322 N N . MET B 1 44 ? 33.899 -7.943 91.398 1.00 131.43 24 MET B N 1
ATOM 10323 C CA . MET B 1 44 ? 35.227 -7.578 91.861 1.00 128.86 24 MET B CA 1
ATOM 10324 C C . MET B 1 44 ? 35.640 -8.482 93.010 1.00 125.89 24 MET B C 1
ATOM 10325 O O . MET B 1 44 ? 34.820 -8.847 93.859 1.00 127.57 24 MET B O 1
ATOM 10339 N N . THR B 1 45 ? 36.917 -8.857 93.013 1.00 109.85 25 THR B N 1
ATOM 10340 C CA . THR B 1 45 ? 37.492 -9.707 94.043 1.00 109.73 25 THR B CA 1
ATOM 10341 C C . THR B 1 45 ? 38.760 -9.061 94.576 1.00 101.34 25 THR B C 1
ATOM 10342 O O . THR B 1 45 ? 39.406 -8.257 93.896 1.00 96.65 25 THR B O 1
ATOM 10353 N N . VAL B 1 46 ? 39.100 -9.409 95.811 1.00 99.01 26 VAL B N 1
ATOM 10354 C CA . VAL B 1 46 ? 40.254 -8.833 96.477 1.00 94.90 26 VAL B CA 1
ATOM 10355 C C . VAL B 1 46 ? 40.938 -9.914 97.301 1.00 93.59 26 VAL B C 1
ATOM 10356 O O . VAL B 1 46 ? 40.303 -10.876 97.747 1.00 94.21 26 VAL B O 1
ATOM 10369 N N . LYS B 1 47 ? 42.249 -9.746 97.487 1.00 87.67 27 LYS B N 1
ATOM 10370 C CA . LYS B 1 47 ? 43.076 -10.628 98.291 1.00 87.88 27 LYS B CA 1
ATOM 10371 C C . LYS B 1 47 ? 43.677 -9.847 99.459 1.00 84.64 27 LYS B C 1
ATOM 10372 O O . LYS B 1 47 ? 43.767 -8.616 99.429 1.00 82.24 27 LYS B O 1
ATOM 10376 N N . ALA B 1 48 ? 44.077 -10.563 100.507 1.00 75.00 28 ALA B N 1
ATOM 10377 C CA . ALA B 1 48 ? 44.763 -9.897 101.601 1.00 77.76 28 ALA B CA 1
ATOM 10378 C C . ALA B 1 48 ? 46.004 -9.196 101.056 1.00 79.28 28 ALA B C 1
ATOM 10379 O O . ALA B 1 48 ? 46.592 -9.617 100.049 1.00 77.30 28 ALA B O 1
ATOM 10386 N N . GLY B 1 49 ? 46.369 -8.093 101.710 1.00 75.38 29 GLY B N 1
ATOM 10387 C CA . GLY B 1 49 ? 47.473 -7.256 101.305 1.00 74.46 29 GLY B CA 1
ATOM 10388 C C . GLY B 1 49 ? 47.158 -6.273 100.200 1.00 78.18 29 GLY B C 1
ATOM 10389 O O . GLY B 1 49 ? 48.057 -5.524 99.790 1.00 71.63 29 GLY B O 1
ATOM 10393 N N . CYS B 1 50 ? 45.924 -6.255 99.691 1.00 83.01 30 CYS B N 1
ATOM 10394 C CA . CYS B 1 50 ? 45.530 -5.315 98.656 1.00 85.54 30 CYS B CA 1
ATOM 10395 C C . CYS B 1 50 ? 44.855 -4.096 99.258 1.00 81.07 30 CYS B C 1
ATOM 10396 O O . CYS B 1 50 ? 44.124 -4.192 100.243 1.00 78.54 30 CYS B O 1
ATOM 10404 N N . ARG B 1 51 ? 45.078 -2.953 98.622 1.00 68.12 31 ARG B N 1
ATOM 10405 C CA . ARG B 1 51 ? 44.429 -1.723 99.020 1.00 66.74 31 ARG B CA 1
ATOM 10406 C C . ARG B 1 51 ? 43.047 -1.618 98.393 1.00 71.09 31 ARG B C 1
ATOM 10407 O O . ARG B 1 51 ? 42.787 -2.107 97.284 1.00 72.83 31 ARG B O 1
ATOM 10428 N N . VAL B 1 52 ? 42.165 -0.939 99.11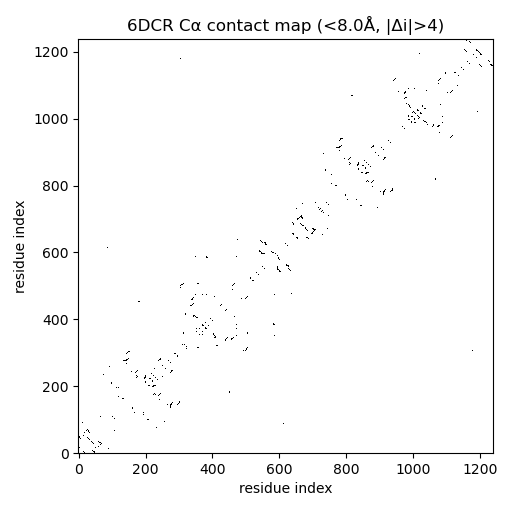4 1.00 68.93 32 VAL B N 1
ATOM 10429 C CA . VAL B 1 52 ? 40.810 -0.670 98.662 1.00 73.51 32 VAL B CA 1
ATOM 10430 C C . VAL B 1 52 ? 40.473 0.760 99.044 1.00 73.36 32 VAL B C 1
ATOM 10431 O O . VAL B 1 52 ? 41.036 1.336 99.982 1.00 75.21 32 VAL B O 1
ATOM 10444 N N . ARG B 1 53 ? 39.546 1.318 98.310 1.00 72.82 33 ARG B N 1
ATOM 10445 C CA . ARG B 1 53 ? 38.930 2.589 98.634 1.00 76.85 33 ARG B CA 1
ATOM 10446 C C . ARG B 1 53 ? 37.548 2.267 99.199 1.00 77.56 33 ARG B C 1
ATOM 10447 O O . ARG B 1 53 ? 36.736 1.628 98.520 1.00 77.36 33 ARG B O 1
ATOM 10468 N N . VAL B 1 54 ? 37.289 2.685 100.433 1.00 77.65 34 VAL B N 1
ATOM 10469 C CA . VAL B 1 54 ? 36.062 2.285 101.136 1.00 78.05 34 VAL B CA 1
ATOM 10470 C C . VAL B 1 54 ? 35.371 3.501 101.745 1.00 80.77 34 VAL B C 1
ATOM 10471 O O . VAL B 1 54 ? 36.048 4.473 102.114 1.00 79.33 34 VAL B O 1
ATOM 10484 N N . PRO B 1 55 ? 34.043 3.486 101.917 1.00 81.37 35 PRO B N 1
ATOM 10485 C CA . PRO B 1 55 ? 33.410 4.543 102.706 1.00 83.53 35 PRO B CA 1
ATOM 10486 C C . PRO B 1 55 ? 33.867 4.424 104.150 1.00 82.80 35 PRO B C 1
ATOM 10487 O O . PRO B 1 55 ? 34.219 3.343 104.624 1.00 84.14 35 PRO B O 1
ATOM 10498 N N . PHE B 1 56 ? 33.947 5.560 104.829 1.00 94.24 36 PHE B N 1
ATOM 10499 C CA . PHE B 1 56 ? 34.388 5.536 106.214 1.00 101.07 36 PHE B CA 1
ATOM 10500 C C . PHE B 1 56 ? 33.848 6.766 106.921 1.00 105.09 36 PHE B C 1
ATOM 10501 O O . PHE B 1 56 ? 33.890 7.872 106.379 1.00 107.12 36 PHE B O 1
ATOM 10518 N N . GLY B 1 57 ? 33.341 6.561 108.132 1.00 104.54 37 GLY B N 1
ATOM 10519 C CA . GLY B 1 57 ? 32.709 7.648 108.837 1.00 105.49 37 GLY B CA 1
ATOM 10520 C C . GLY B 1 57 ? 31.415 8.048 108.155 1.00 107.28 37 GLY B C 1
ATOM 10521 O O . GLY B 1 57 ? 30.736 7.244 107.503 1.00 100.86 37 GLY B O 1
ATOM 10525 N N . LYS B 1 58 ? 31.068 9.319 108.313 1.00 125.81 38 LYS B N 1
ATOM 10526 C CA . LYS B 1 58 ? 29.883 9.889 107.691 1.00 131.39 38 LYS B CA 1
ATOM 10527 C C . LYS B 1 58 ? 30.334 10.570 106.403 1.00 128.20 38 LYS B C 1
ATOM 10528 O O . LYS B 1 58 ? 31.057 11.572 106.442 1.00 133.84 38 LYS B O 1
ATOM 10547 N N . GLN B 1 59 ? 29.960 9.982 105.266 1.00 95.10 39 GLN B N 1
ATOM 10548 C CA . GLN B 1 59 ? 30.069 10.625 103.960 1.00 94.28 39 GLN B CA 1
ATOM 10549 C C . GLN B 1 59 ? 31.520 10.849 103.509 1.00 93.98 39 GLN B C 1
ATOM 10550 O O . GLN B 1 59 ? 31.767 11.718 102.670 1.00 93.97 39 GLN B O 1
ATOM 10554 N N . GLN B 1 60 ? 32.487 10.085 104.036 1.00 88.49 40 GLN B N 1
ATOM 10555 C CA . GLN B 1 60 ? 33.881 10.181 103.606 1.00 85.89 40 GLN B CA 1
ATOM 10556 C C . GLN B 1 60 ? 34.365 8.863 103.009 1.00 83.72 40 GLN B C 1
ATOM 10557 O O . GLN B 1 60 ? 33.678 7.839 103.031 1.00 84.22 40 GLN B O 1
ATOM 10571 N N . GLU B 1 61 ? 35.582 8.908 102.464 1.00 81.61 41 GLU B N 1
ATOM 10572 C CA . GLU B 1 61 ? 36.199 7.739 101.865 1.00 79.68 41 GLU B CA 1
ATOM 10573 C C . GLU B 1 61 ? 37.695 7.788 102.115 1.00 77.11 41 GLU B C 1
ATOM 10574 O O . GLU B 1 61 ? 38.310 8.855 102.137 1.00 77.08 41 GLU B O 1
ATOM 10586 N N . ARG B 1 62 ? 38.265 6.610 102.290 1.00 75.23 42 ARG B N 1
ATOM 10587 C CA . ARG B 1 62 ? 39.653 6.489 102.688 1.00 76.98 42 ARG B CA 1
ATOM 10588 C C . ARG B 1 62 ? 40.227 5.256 102.018 1.00 73.38 42 ARG B C 1
ATOM 10589 O O . ARG B 1 62 ? 39.491 4.368 101.578 1.00 72.17 42 ARG B O 1
ATOM 10610 N N . ILE B 1 63 ? 41.557 5.209 101.956 1.00 69.58 43 ILE B N 1
ATOM 10611 C CA . ILE B 1 63 ? 42.236 4.008 101.508 1.00 68.17 43 ILE B CA 1
ATOM 10612 C C . ILE B 1 63 ? 42.348 3.050 102.687 1.00 67.15 43 ILE B C 1
ATOM 10613 O O . ILE B 1 63 ? 42.751 3.444 103.783 1.00 72.16 43 ILE B O 1
ATOM 10629 N N . GLY B 1 64 ? 42.014 1.780 102.453 1.00 73.76 44 GLY B N 1
ATOM 10630 C CA . GLY B 1 64 ? 42.227 0.740 103.430 1.00 72.98 44 GLY B CA 1
ATOM 10631 C C . GLY B 1 64 ? 43.022 -0.401 102.819 1.00 73.43 44 GLY B C 1
ATOM 10632 O O . GLY B 1 64 ? 43.275 -0.441 101.609 1.00 67.49 44 GLY B O 1
ATOM 10636 N N . ILE B 1 65 ? 43.431 -1.320 103.684 1.00 64.57 45 ILE B N 1
ATOM 10637 C CA . ILE B 1 65 ? 44.147 -2.514 103.271 1.00 65.78 45 ILE B CA 1
ATOM 10638 C C . ILE B 1 65 ? 43.386 -3.731 103.744 1.00 68.08 45 ILE B C 1
ATOM 10639 O O . ILE B 1 65 ? 43.063 -3.840 104.937 1.00 65.24 45 ILE B O 1
ATOM 10655 N N . VAL B 1 66 ? 43.148 -4.663 102.824 1.00 65.96 46 VAL B N 1
ATOM 10656 C CA . VAL B 1 66 ? 42.386 -5.865 103.150 1.00 70.22 46 VAL B CA 1
ATOM 10657 C C . VAL B 1 66 ? 43.259 -6.791 103.989 1.00 72.27 46 VAL B C 1
ATOM 10658 O O . VAL B 1 66 ? 44.347 -7.187 103.564 1.00 68.99 46 VAL B O 1
ATOM 10671 N N . VAL B 1 67 ? 42.794 -7.144 105.187 1.00 71.92 47 VAL B N 1
ATOM 10672 C CA . VAL B 1 67 ? 43.516 -8.130 105.997 1.00 75.69 47 VAL B CA 1
ATOM 10673 C C . VAL B 1 67 ? 43.076 -9.552 105.662 1.00 80.60 47 VAL B C 1
ATOM 10674 O O . VAL B 1 67 ? 43.908 -10.455 105.551 1.00 77.81 47 VAL B O 1
ATOM 10687 N N . SER B 1 68 ? 41.773 -9.781 105.517 1.00 93.60 48 SER B N 1
ATOM 10688 C CA . SER B 1 68 ? 41.268 -11.101 105.177 1.00 96.74 48 SER B CA 1
ATOM 10689 C C . SER B 1 68 ? 39.911 -10.935 104.519 1.00 98.92 48 SER B C 1
ATOM 10690 O O . SER B 1 68 ? 39.250 -9.908 104.676 1.00 96.50 48 SER B O 1
ATOM 10698 N N . VAL B 1 69 ? 39.507 -11.963 103.782 1.00 117.36 49 VAL B N 1
ATOM 10699 C CA . VAL B 1 69 ? 38.175 -12.039 103.202 1.00 122.53 49 VAL B CA 1
ATOM 10700 C C . VAL B 1 69 ? 37.456 -13.224 103.828 1.00 126.35 49 VAL B C 1
ATOM 10701 O O . VAL B 1 69 ? 38.076 -14.227 104.197 1.00 129.67 49 VAL B O 1
ATOM 10714 N N . SER B 1 70 ? 36.141 -13.106 103.951 1.00 120.97 50 SER B N 1
ATOM 10715 C CA . SER B 1 70 ? 35.320 -14.185 104.486 1.00 123.74 50 SER B CA 1
ATOM 10716 C C . SER B 1 70 ? 33.894 -13.963 104.005 1.00 126.66 50 SER B C 1
ATOM 10717 O O . SER B 1 70 ? 33.653 -13.198 103.065 1.00 123.99 50 SER B O 1
ATOM 10725 N N . ASP B 1 71 ? 32.945 -14.653 104.637 1.00 131.01 51 ASP B N 1
ATOM 10726 C CA . ASP B 1 71 ? 31.532 -14.501 104.314 1.00 135.67 51 ASP B CA 1
ATOM 10727 C C . ASP B 1 71 ? 30.672 -14.140 105.518 1.00 136.44 51 ASP B C 1
ATOM 10728 O O . ASP B 1 71 ? 29.465 -13.927 105.356 1.00 140.41 51 ASP B O 1
ATOM 10737 N N . ALA B 1 72 ? 31.249 -14.059 106.712 1.00 142.09 52 ALA B N 1
ATOM 10738 C CA . ALA B 1 72 ? 30.521 -13.672 107.908 1.00 140.04 52 ALA B CA 1
ATOM 10739 C C . ALA B 1 72 ? 31.100 -12.378 108.467 1.00 135.75 52 ALA B C 1
ATOM 10740 O O . ALA B 1 72 ? 32.287 -12.076 108.289 1.00 129.71 52 ALA B O 1
ATOM 10747 N N . SER B 1 73 ? 30.242 -11.615 109.139 1.00 127.38 53 SER B N 1
ATOM 10748 C CA . SER B 1 73 ? 30.606 -10.334 109.728 1.00 127.93 53 SER B CA 1
ATOM 10749 C C . SER B 1 73 ? 30.105 -10.289 111.166 1.00 133.50 53 SER B C 1
ATOM 10750 O O . SER B 1 73 ? 29.052 -10.852 111.478 1.00 134.68 53 SER B O 1
ATOM 10758 N N . GLU B 1 74 ? 30.872 -9.635 112.047 1.00 138.58 54 GLU B N 1
ATOM 10759 C CA . GLU B 1 74 ? 30.421 -9.448 113.425 1.00 140.37 54 GLU B CA 1
ATOM 10760 C C . GLU B 1 74 ? 29.090 -8.709 113.474 1.00 141.77 54 GLU B C 1
ATOM 10761 O O . GLU B 1 74 ? 28.291 -8.930 114.393 1.00 146.11 54 GLU B O 1
ATOM 10765 N N . LEU B 1 75 ? 28.838 -7.824 112.503 1.00 141.86 55 LEU B N 1
ATOM 10766 C CA . LEU B 1 75 ? 27.548 -7.188 112.290 1.00 140.82 55 LEU B CA 1
ATOM 10767 C C . LEU B 1 75 ? 26.789 -7.904 111.179 1.00 141.10 55 LEU B C 1
ATOM 10768 O O . LEU B 1 75 ? 27.379 -8.640 110.383 1.00 139.20 55 LEU B O 1
ATOM 10772 N N . PRO B 1 76 ? 25.473 -7.719 111.087 1.00 132.98 56 PRO B N 1
ATOM 10773 C CA . PRO B 1 76 ? 24.741 -8.317 109.966 1.00 132.53 56 PRO B CA 1
ATOM 10774 C C . PRO B 1 76 ? 25.045 -7.568 108.683 1.00 124.41 56 PRO B C 1
ATOM 10775 O O . PRO B 1 76 ? 25.168 -6.342 108.682 1.00 122.74 56 PRO B O 1
ATOM 10786 N N . LEU B 1 77 ? 25.151 -8.312 107.583 1.00 123.37 57 LEU B N 1
ATOM 10787 C CA . LEU B 1 77 ? 25.451 -7.725 106.278 1.00 123.14 57 LEU B CA 1
ATOM 10788 C C . LEU B 1 77 ? 24.620 -6.469 105.995 1.00 124.64 57 LEU B C 1
ATOM 10789 O O . LEU B 1 77 ? 25.060 -5.595 105.242 1.00 124.56 57 LEU B O 1
ATOM 10793 N N . ASN B 1 78 ? 23.428 -6.368 106.598 1.00 118.47 58 ASN B N 1
ATOM 10794 C CA . ASN B 1 78 ? 22.525 -5.239 106.351 1.00 118.04 58 ASN B CA 1
ATOM 10795 C C . ASN B 1 78 ? 23.192 -3.884 106.609 1.00 111.10 58 ASN B C 1
ATOM 10796 O O . ASN B 1 78 ? 22.946 -2.919 105.873 1.00 111.03 58 ASN B O 1
ATOM 10800 N N . GLU B 1 79 ? 24.001 -3.782 107.676 1.00 108.82 59 GLU B N 1
ATOM 10801 C CA . GLU B 1 79 ? 24.640 -2.533 108.099 1.00 109.26 59 GLU B CA 1
ATOM 10802 C C . GLU B 1 79 ? 25.951 -2.237 107.375 1.00 102.26 59 GLU B C 1
ATOM 10803 O O . GLU B 1 79 ? 26.504 -1.146 107.550 1.00 100.07 59 GLU B O 1
ATOM 10807 N N . LEU B 1 80 ? 26.467 -3.175 106.592 1.00 105.73 60 LEU B N 1
ATOM 10808 C CA . LEU B 1 80 ? 27.744 -2.994 105.936 1.00 104.93 60 LEU B CA 1
ATOM 10809 C C . LEU B 1 80 ? 27.618 -2.129 104.686 1.00 104.11 60 LEU B C 1
ATOM 10810 O O . LEU B 1 80 ? 26.540 -1.937 104.124 1.00 105.20 60 LEU B O 1
ATOM 10826 N N . LYS B 1 81 ? 28.755 -1.599 104.261 1.00 113.38 61 LYS B N 1
ATOM 10827 C CA . LYS B 1 81 ? 28.857 -0.822 103.041 1.00 114.85 61 LYS B CA 1
ATOM 10828 C C . LYS B 1 81 ? 29.775 -1.530 102.055 1.00 108.44 61 LYS B C 1
ATOM 10829 O O . LYS B 1 81 ? 30.616 -2.348 102.426 1.00 107.48 61 LYS B O 1
ATOM 10848 N N . ALA B 1 82 ? 29.582 -1.221 100.783 1.00 94.19 62 ALA B N 1
ATOM 10849 C CA . ALA B 1 82 ? 30.343 -1.864 99.727 1.00 93.67 62 ALA B CA 1
ATOM 10850 C C . ALA B 1 82 ? 31.696 -1.184 99.532 1.00 90.19 62 ALA B C 1
ATOM 10851 O O . ALA B 1 82 ? 31.844 0.029 99.698 1.00 88.85 62 ALA B O 1
ATOM 10858 N N . VAL B 1 83 ? 32.701 -1.995 99.207 1.00 91.07 63 VAL B N 1
ATOM 10859 C CA . VAL B 1 83 ? 33.969 -1.450 98.738 1.00 85.56 63 VAL B CA 1
ATOM 10860 C C . VAL B 1 83 ? 33.692 -0.597 97.514 1.00 88.35 63 VAL B C 1
ATOM 10861 O O . VAL B 1 83 ? 32.826 -0.932 96.692 1.00 86.93 63 VAL B O 1
ATOM 10874 N N . VAL B 1 84 ? 34.383 0.539 97.407 1.00 87.10 64 VAL B N 1
ATOM 10875 C CA . VAL B 1 84 ? 34.181 1.396 96.241 1.00 91.14 64 VAL B CA 1
ATOM 10876 C C . VAL B 1 84 ? 35.051 0.924 95.084 1.00 91.91 64 VAL B C 1
ATOM 10877 O O . VAL B 1 84 ? 34.585 0.807 93.946 1.00 86.08 64 VAL B O 1
ATOM 10890 N N . GLU B 1 85 ? 36.320 0.628 95.361 1.00 96.89 65 GLU B N 1
ATOM 10891 C CA . GLU B 1 85 ? 37.280 0.312 94.313 1.00 101.08 65 GLU B CA 1
ATOM 10892 C C . GLU B 1 85 ? 38.409 -0.529 94.894 1.00 95.64 65 GLU B C 1
ATOM 10893 O O . GLU B 1 85 ? 38.876 -0.268 96.003 1.00 90.07 65 GLU B O 1
ATOM 10905 N N . VAL B 1 86 ? 38.825 -1.540 94.138 1.00 82.48 66 VAL B N 1
ATOM 10906 C CA . VAL B 1 86 ? 40.011 -2.327 94.435 1.00 85.87 66 VAL B CA 1
ATOM 10907 C C . VAL B 1 86 ? 41.147 -1.726 93.624 1.00 87.39 66 VAL B C 1
ATOM 10908 O O . VAL B 1 86 ? 41.063 -1.657 92.392 1.00 82.79 66 VAL B O 1
ATOM 10921 N N . LEU B 1 87 ? 42.179 -1.253 94.317 1.00 88.05 67 LEU B N 1
ATOM 10922 C CA . LEU B 1 87 ? 43.315 -0.598 93.680 1.00 93.81 67 LEU B CA 1
ATOM 10923 C C . LEU B 1 87 ? 44.385 -1.576 93.224 1.00 92.29 67 LEU B C 1
ATOM 10924 O O . LEU B 1 87 ? 45.163 -1.252 92.323 1.00 92.59 67 LEU B O 1
ATOM 10940 N N . ASP B 1 88 ? 44.437 -2.761 93.816 1.00 90.22 68 ASP B N 1
ATOM 10941 C CA . ASP B 1 88 ? 45.526 -3.695 93.587 1.00 91.35 68 ASP B CA 1
ATOM 10942 C C . ASP B 1 88 ? 44.948 -5.039 93.185 1.00 91.30 68 ASP B C 1
ATOM 10943 O O . ASP B 1 88 ? 44.031 -5.542 93.841 1.00 92.52 68 ASP B O 1
ATOM 10952 N N . SER B 1 89 ? 45.463 -5.602 92.094 1.00 93.96 69 SER B N 1
ATOM 10953 C CA . SER B 1 89 ? 45.236 -7.006 91.797 1.00 96.97 69 SER B CA 1
ATOM 10954 C C . SER B 1 89 ? 46.271 -7.905 92.462 1.00 99.17 69 SER B C 1
ATOM 10955 O O . SER B 1 89 ? 45.986 -9.080 92.717 1.00 100.70 69 SER B O 1
ATOM 10963 N N . GLU B 1 90 ? 47.451 -7.374 92.771 1.00 97.56 70 GLU B N 1
ATOM 10964 C CA . GLU B 1 90 ? 48.462 -8.111 93.510 1.00 98.56 70 GLU B CA 1
ATOM 10965 C C . GLU B 1 90 ? 48.813 -7.373 94.795 1.00 88.40 70 GLU B C 1
ATOM 10966 O O . GLU B 1 90 ? 48.845 -6.143 94.821 1.00 86.90 70 GLU B O 1
ATOM 10978 N N . PRO B 1 91 ? 49.085 -8.095 95.872 1.00 78.91 71 PRO B N 1
ATOM 10979 C CA . PRO B 1 91 ? 49.314 -7.432 97.161 1.00 82.77 71 PRO B CA 1
ATOM 10980 C C . PRO B 1 91 ? 50.473 -6.448 97.101 1.00 82.40 71 PRO B C 1
ATOM 10981 O O . PRO B 1 91 ? 51.398 -6.568 96.289 1.00 80.07 71 PRO B O 1
ATOM 10992 N N . VAL B 1 92 ? 50.410 -5.466 98.003 1.00 79.61 72 VAL B N 1
ATOM 10993 C CA . VAL B 1 92 ? 51.434 -4.446 98.146 1.00 79.62 72 VAL B CA 1
ATOM 10994 C C . VAL B 1 92 ? 52.399 -4.794 99.282 1.00 76.84 72 VAL B C 1
ATOM 10995 O O . VAL B 1 92 ? 53.196 -3.952 99.705 1.00 69.01 72 VAL B O 1
ATOM 11008 N N . PHE B 1 93 ? 52.341 -6.034 99.780 1.00 72.30 73 PHE B N 1
ATOM 11009 C CA . PHE B 1 93 ? 53.304 -6.580 100.727 1.00 75.89 73 PHE B CA 1
ATOM 11010 C C . PHE B 1 93 ? 53.741 -7.953 100.250 1.00 73.82 73 PHE B C 1
ATOM 11011 O O . PHE B 1 93 ? 52.908 -8.774 99.865 1.00 73.23 73 PHE B O 1
ATOM 11028 N N . THR B 1 94 ? 55.041 -8.216 100.313 1.00 70.85 74 THR B N 1
ATOM 11029 C CA . THR B 1 94 ? 55.491 -9.584 100.164 1.00 73.47 74 THR B CA 1
ATOM 11030 C C . THR B 1 94 ? 55.109 -10.375 101.415 1.00 74.31 74 THR B C 1
ATOM 11031 O O . THR B 1 94 ? 54.891 -9.813 102.488 1.00 69.27 74 THR B O 1
ATOM 11042 N N . HIS B 1 95 ? 55.006 -11.697 101.258 1.00 71.63 75 HIS B N 1
ATOM 11043 C CA . HIS B 1 95 ? 54.510 -12.554 102.330 1.00 73.24 75 HIS B CA 1
ATOM 11044 C C . HIS B 1 95 ? 55.277 -12.365 103.640 1.00 76.44 75 HIS B C 1
ATOM 11045 O O . HIS B 1 95 ? 54.667 -12.256 104.712 1.00 68.77 75 HIS B O 1
ATOM 11059 N N . SER B 1 96 ? 56.616 -12.385 103.585 1.00 67.12 76 SER B N 1
ATOM 11060 C CA . SER B 1 96 ? 57.387 -12.321 104.812 1.00 71.26 76 SER B CA 1
ATOM 11061 C C . SER B 1 96 ? 57.116 -11.016 105.549 1.00 70.08 76 SER B C 1
ATOM 11062 O O . SER B 1 96 ? 57.070 -10.990 106.789 1.00 68.52 76 SER B O 1
ATOM 11070 N N . VAL B 1 97 ? 56.950 -9.919 104.803 1.00 59.74 77 VAL B N 1
ATOM 11071 C CA . VAL B 1 97 ? 56.672 -8.634 105.432 1.00 63.00 77 VAL B CA 1
ATOM 11072 C C . VAL B 1 97 ? 55.245 -8.636 105.960 1.00 65.53 77 VAL B C 1
ATOM 11073 O O . VAL B 1 97 ? 54.972 -8.106 107.038 1.00 64.20 77 VAL B O 1
ATOM 11086 N N . TRP B 1 98 ? 54.341 -9.283 105.240 1.00 60.11 78 TRP B N 1
ATOM 11087 C CA . TRP B 1 98 ? 52.949 -9.371 105.674 1.00 68.98 78 TRP B CA 1
ATOM 11088 C C . TRP B 1 98 ? 52.851 -10.035 107.040 1.00 64.85 78 TRP B C 1
ATOM 11089 O O . TRP B 1 98 ? 52.234 -9.494 107.962 1.00 59.97 78 TRP B O 1
ATOM 11110 N N . ARG B 1 99 ? 53.459 -11.220 107.167 1.00 72.45 79 ARG B N 1
ATOM 11111 C CA . ARG B 1 99 ? 53.432 -11.990 108.404 1.00 77.50 79 ARG B CA 1
ATOM 11112 C C . ARG B 1 99 ? 54.161 -11.254 109.530 1.00 72.65 79 ARG B C 1
ATOM 11113 O O . ARG B 1 99 ? 53.745 -11.315 110.700 1.00 65.32 79 ARG B O 1
ATOM 11117 N N . LEU B 1 100 ? 55.247 -10.554 109.188 1.00 66.94 80 LEU B N 1
ATOM 11118 C CA . LEU B 1 100 ? 55.982 -9.741 110.153 1.00 69.92 80 LEU B CA 1
ATOM 11119 C C . LEU B 1 100 ? 55.091 -8.671 110.776 1.00 70.60 80 LEU B C 1
ATOM 11120 O O . LEU B 1 100 ? 55.099 -8.467 111.997 1.00 70.96 80 LEU B O 1
ATOM 11136 N N . LEU B 1 101 ? 54.354 -7.941 109.935 1.00 61.77 81 LEU B N 1
ATOM 11137 C CA . LEU B 1 101 ? 53.565 -6.810 110.403 1.00 61.28 81 LEU B CA 1
ATOM 11138 C C . LEU B 1 101 ? 52.357 -7.287 111.203 1.00 63.15 81 LEU B C 1
ATOM 11139 O O . LEU B 1 101 ? 52.040 -6.717 112.255 1.00 60.24 81 LEU B O 1
ATOM 11155 N N . LEU B 1 102 ? 51.668 -8.329 110.723 1.00 60.76 82 LEU B N 1
ATOM 11156 C CA . LEU B 1 102 ? 50.577 -8.913 111.512 1.00 69.17 82 LEU B CA 1
ATOM 11157 C C . LEU B 1 102 ? 51.084 -9.437 112.847 1.00 67.54 82 LEU B C 1
ATOM 11158 O O . LEU B 1 102 ? 50.395 -9.322 113.869 1.00 68.34 82 LEU B O 1
ATOM 11174 N N . TRP B 1 103 ? 52.265 -10.056 112.853 1.00 64.04 83 TRP B N 1
ATOM 11175 C CA . TRP B 1 103 ? 52.859 -10.490 114.118 1.00 71.78 83 TRP B CA 1
ATOM 11176 C C . TRP B 1 103 ? 53.193 -9.293 115.006 1.00 69.03 83 TRP B C 1
ATOM 11177 O O . TRP B 1 103 ? 52.837 -9.264 116.187 1.00 63.10 83 TRP B O 1
ATOM 11198 N N . ALA B 1 104 ? 53.816 -8.268 114.431 1.00 65.28 84 ALA B N 1
ATOM 11199 C CA . ALA B 1 104 ? 54.240 -7.121 115.224 1.00 67.86 84 ALA B CA 1
ATOM 11200 C C . ALA B 1 104 ? 53.054 -6.363 115.807 1.00 66.61 84 ALA B C 1
ATOM 11201 O O . ALA B 1 104 ? 53.120 -5.870 116.940 1.00 69.62 84 ALA B O 1
ATOM 11208 N N . ALA B 1 105 ? 51.967 -6.243 115.049 1.00 60.72 85 ALA B N 1
ATOM 11209 C CA . ALA B 1 105 ? 50.787 -5.545 115.560 1.00 62.32 85 ALA B CA 1
ATOM 11210 C C . ALA B 1 105 ? 50.228 -6.262 116.768 1.00 63.66 85 ALA B C 1
ATOM 11211 O O . ALA B 1 105 ? 49.768 -5.625 117.717 1.00 64.94 85 ALA B O 1
ATOM 11218 N N . ASP B 1 106 ? 50.271 -7.590 116.759 1.00 64.21 86 ASP B N 1
ATOM 11219 C CA . ASP B 1 106 ? 49.776 -8.357 117.892 1.00 68.03 86 ASP B CA 1
ATOM 11220 C C . ASP B 1 106 ? 50.756 -8.337 119.060 1.00 67.02 86 ASP B C 1
ATOM 11221 O O . ASP B 1 106 ? 50.339 -8.238 120.219 1.00 68.82 86 ASP B O 1
ATOM 11230 N N . TYR B 1 107 ? 52.055 -8.448 118.773 1.00 65.44 87 TYR B N 1
ATOM 11231 C CA . TYR B 1 107 ? 53.048 -8.562 119.835 1.00 66.29 87 TYR B CA 1
ATOM 11232 C C . TYR B 1 107 ? 53.240 -7.236 120.556 1.00 66.31 87 TYR B C 1
ATOM 11233 O O . TYR B 1 107 ? 53.305 -7.206 121.782 1.00 68.08 87 TYR B O 1
ATOM 11251 N N . TYR B 1 108 ? 53.308 -6.128 119.819 1.00 67.80 88 TYR B N 1
ATOM 11252 C CA . TYR B 1 108 ? 53.417 -4.808 120.427 1.00 69.68 88 TYR B CA 1
ATOM 11253 C C . TYR B 1 108 ? 52.065 -4.178 120.747 1.00 68.43 88 TYR B C 1
ATOM 11254 O O . TYR B 1 108 ? 52.038 -3.121 121.371 1.00 70.42 88 TYR B O 1
ATOM 11272 N N . HIS B 1 109 ? 50.951 -4.801 120.351 1.00 70.27 89 HIS B N 1
ATOM 11273 C CA . HIS B 1 109 ? 49.605 -4.312 120.680 1.00 71.60 89 HIS B CA 1
ATOM 11274 C C . HIS B 1 109 ? 49.385 -2.898 120.154 1.00 70.07 89 HIS B C 1
ATOM 11275 O O . HIS B 1 109 ? 48.951 -2.003 120.872 1.00 70.25 89 HIS B O 1
ATOM 11289 N N . HIS B 1 110 ? 49.686 -2.708 118.877 1.00 68.10 90 HIS B N 1
ATOM 11290 C CA . HIS B 1 110 ? 49.454 -1.441 118.210 1.00 73.80 90 HIS B CA 1
ATOM 11291 C C . HIS B 1 110 ? 48.402 -1.622 117.112 1.00 71.59 90 HIS B C 1
AT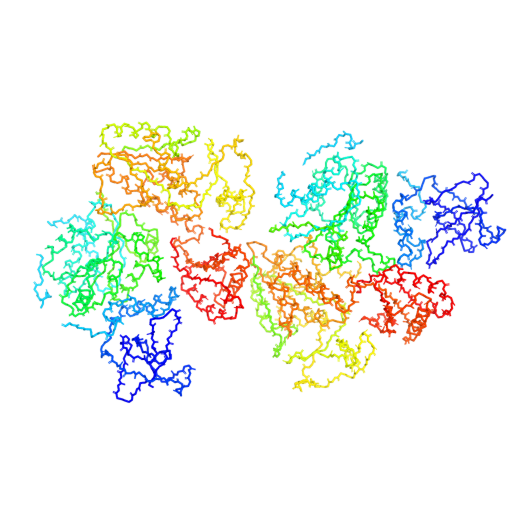OM 11292 O O . HIS B 1 110 ? 48.291 -2.710 116.549 1.00 66.55 90 HIS B O 1
ATOM 11306 N N . PRO B 1 111 ? 47.601 -0.596 116.809 1.00 78.18 91 PRO B N 1
ATOM 11307 C CA . PRO B 1 111 ? 46.499 -0.780 115.843 1.00 80.65 91 PRO B CA 1
ATOM 11308 C C . PRO B 1 111 ? 47.003 -1.278 114.496 1.00 76.07 91 PRO B C 1
ATOM 11309 O O . PRO B 1 111 ? 47.909 -0.692 113.901 1.00 68.82 91 PRO B O 1
ATOM 11320 N N . ILE B 1 112 ? 46.406 -2.376 114.019 1.00 66.57 92 ILE B N 1
ATOM 11321 C CA . ILE B 1 112 ? 46.854 -2.999 112.774 1.00 67.34 92 ILE B CA 1
ATOM 11322 C C . ILE B 1 112 ? 46.930 -1.962 111.658 1.00 68.14 92 ILE B C 1
ATOM 11323 O O . ILE B 1 112 ? 47.839 -1.999 110.810 1.00 62.47 92 ILE B O 1
ATOM 11339 N N . GLY B 1 113 ? 46.009 -0.997 111.669 1.00 65.89 93 GLY B N 1
ATOM 11340 C CA . GLY B 1 113 ? 45.937 -0.037 110.585 1.00 72.84 93 GLY B CA 1
ATOM 11341 C C . GLY B 1 113 ? 47.157 0.859 110.538 1.00 73.18 93 GLY B C 1
ATOM 11342 O O . GLY B 1 113 ? 47.763 1.052 109.478 1.00 68.31 93 GLY B O 1
ATOM 11346 N N . ASP B 1 114 ? 47.537 1.421 111.687 1.00 78.96 94 ASP B N 1
ATOM 11347 C CA . ASP B 1 114 ? 48.744 2.238 111.726 1.00 78.17 94 ASP B CA 1
ATOM 11348 C C . ASP B 1 114 ? 49.966 1.418 111.348 1.00 73.15 94 ASP B C 1
ATOM 11349 O O . ASP B 1 114 ? 50.853 1.916 110.652 1.00 72.40 94 ASP B O 1
ATOM 11358 N N . VAL B 1 115 ? 50.028 0.157 111.789 1.00 68.67 95 VAL B N 1
ATOM 11359 C CA . VAL B 1 115 ? 51.188 -0.685 111.486 1.00 68.97 95 VAL B CA 1
ATOM 11360 C C . VAL B 1 115 ? 51.305 -0.886 109.979 1.00 69.64 95 VAL B C 1
ATOM 11361 O O . VAL B 1 115 ? 52.373 -0.685 109.388 1.00 63.02 95 VAL B O 1
ATOM 11374 N N . LEU B 1 116 ? 50.207 -1.295 109.337 1.00 67.79 96 LEU B N 1
ATOM 11375 C CA . LEU B 1 116 ? 50.269 -1.630 107.909 1.00 72.48 96 LEU B CA 1
ATOM 11376 C C . LEU B 1 116 ? 50.586 -0.405 107.061 1.00 70.08 96 LEU B C 1
ATOM 11377 O O . LEU B 1 116 ? 51.485 -0.444 106.204 1.00 69.42 96 LEU B O 1
ATOM 11393 N N . PHE B 1 117 ? 49.877 0.701 107.292 1.00 65.21 97 PHE B N 1
ATOM 11394 C CA . PHE B 1 117 ? 50.114 1.889 106.476 1.00 71.33 97 PHE B CA 1
ATOM 11395 C C . PHE B 1 117 ? 51.503 2.475 106.734 1.00 72.20 97 PHE B C 1
ATOM 11396 O O . PHE B 1 117 ? 52.153 2.968 105.806 1.00 67.76 97 PHE B O 1
ATOM 11413 N N . HIS B 1 118 ? 51.979 2.406 107.980 1.00 70.62 98 HIS B N 1
ATOM 11414 C CA . HIS B 1 118 ? 53.303 2.918 108.303 1.00 74.80 98 HIS B CA 1
ATOM 11415 C C . HIS B 1 118 ? 54.385 2.197 107.520 1.00 66.12 98 HIS B C 1
ATOM 11416 O O . HIS B 1 118 ? 55.390 2.808 107.168 1.00 65.75 98 HIS B O 1
ATOM 11430 N N . ALA B 1 119 ? 54.195 0.905 107.251 1.00 61.33 99 ALA B N 1
ATOM 11431 C CA . ALA B 1 119 ? 55.135 0.097 106.492 1.00 67.08 99 ALA B CA 1
ATOM 11432 C C . ALA B 1 119 ? 55.182 0.426 104.994 1.00 68.26 99 ALA B C 1
ATOM 11433 O O . ALA B 1 119 ? 56.096 -0.050 104.307 1.00 60.61 99 ALA B O 1
ATOM 11440 N N . LEU B 1 120 ? 54.215 1.235 104.457 1.00 70.99 100 LEU B N 1
ATOM 11441 C CA . LEU B 1 120 ? 54.161 1.516 103.023 1.00 72.30 100 LEU B CA 1
ATOM 11442 C C . LEU B 1 120 ? 54.789 2.868 102.677 1.00 67.73 100 LEU B C 1
ATOM 11443 O O . LEU B 1 120 ? 54.710 3.819 103.460 1.00 63.06 100 LEU B O 1
ATOM 11459 N N . PRO B 1 121 ? 55.371 2.996 101.480 1.00 66.19 101 PRO B N 1
ATOM 11460 C CA . PRO B 1 121 ? 55.703 4.330 100.955 1.00 67.55 101 PRO B CA 1
ATOM 11461 C C . PRO B 1 121 ? 54.478 5.238 100.898 1.00 69.23 101 PRO B C 1
ATOM 11462 O O . PRO B 1 121 ? 53.350 4.787 100.665 1.00 63.48 101 PRO B O 1
ATOM 11473 N N . ILE B 1 122 ? 54.735 6.544 101.029 1.00 66.14 102 ILE B N 1
ATOM 11474 C CA . ILE B 1 122 ? 53.666 7.536 101.141 1.00 72.57 102 ILE B CA 1
ATOM 11475 C C . ILE B 1 122 ? 52.724 7.455 99.940 1.00 76.47 102 ILE B C 1
ATOM 11476 O O . ILE B 1 122 ? 51.494 7.433 100.084 1.00 66.99 102 ILE B O 1
ATOM 11492 N N . LEU B 1 123 ? 53.278 7.432 98.730 1.00 69.40 103 LEU B N 1
ATOM 11493 C CA . LEU B 1 123 ? 52.402 7.445 97.566 1.00 69.25 103 LEU B CA 1
ATOM 11494 C C . LEU B 1 123 ? 51.413 6.279 97.605 1.00 65.36 103 LEU B C 1
ATOM 11495 O O . LEU B 1 123 ? 50.238 6.442 97.257 1.00 65.80 103 LEU B O 1
ATOM 11511 N N . LEU B 1 124 ? 51.846 5.107 98.088 1.00 68.57 104 LEU B N 1
ATOM 11512 C CA . LEU B 1 124 ? 50.928 3.973 98.186 1.00 67.64 104 LEU B CA 1
ATOM 11513 C C . LEU B 1 124 ? 49.905 4.158 99.309 1.00 71.35 104 LEU B C 1
ATOM 11514 O O . LEU B 1 124 ? 48.748 3.725 99.166 1.00 64.12 104 LEU B O 1
ATOM 11530 N N . ARG B 1 125 ? 50.303 4.808 100.414 1.00 67.32 105 ARG B N 1
ATOM 11531 C CA . ARG B 1 125 ? 49.337 5.201 101.447 1.00 71.18 105 ARG B CA 1
ATOM 11532 C C . ARG B 1 125 ? 48.216 6.048 100.858 1.00 70.14 105 ARG B C 1
ATOM 11533 O O . ARG B 1 125 ? 47.051 5.911 101.249 1.00 68.75 105 ARG B O 1
ATOM 11554 N N . GLN B 1 126 ? 48.550 6.917 99.898 1.00 65.08 106 GLN B N 1
ATOM 11555 C CA . GLN B 1 126 ? 47.599 7.825 99.286 1.00 67.02 106 GLN B CA 1
ATOM 11556 C C . GLN B 1 126 ? 46.704 7.144 98.258 1.00 67.79 106 GLN B C 1
ATOM 11557 O O . GLN B 1 126 ? 45.851 7.816 97.668 1.00 69.62 106 GLN B O 1
ATOM 11571 N N . GLY B 1 127 ? 46.875 5.845 98.025 1.00 7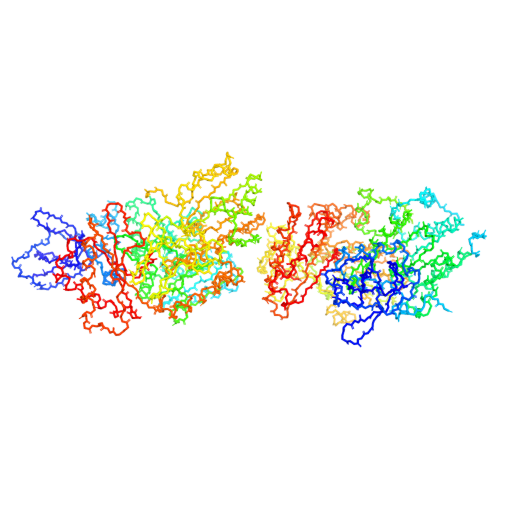2.14 107 GLY B N 1
ATOM 11572 C CA . GLY B 1 127 ? 46.051 5.140 97.057 1.00 70.73 107 GLY B CA 1
ATOM 11573 C C . GLY B 1 127 ? 46.568 5.178 95.636 1.00 73.84 107 GLY B C 1
ATOM 11574 O O . GLY B 1 127 ? 45.827 4.818 94.715 1.00 71.55 107 GLY B O 1
ATOM 11578 N N . ARG B 1 128 ? 47.811 5.577 95.427 1.00 68.97 108 ARG B N 1
ATOM 11579 C CA . ARG B 1 128 ? 48.287 5.720 94.056 1.00 73.93 108 ARG B CA 1
ATOM 11580 C C . ARG B 1 128 ? 48.800 4.398 93.483 1.00 69.18 108 ARG B C 1
ATOM 11581 O O . ARG B 1 128 ? 49.160 3.483 94.217 1.00 67.44 108 ARG B O 1
ATOM 11602 N N . PRO B 1 129 ? 48.804 4.246 92.161 1.00 70.91 109 PRO B N 1
ATOM 11603 C CA . PRO B 1 129 ? 49.230 2.968 91.577 1.00 71.42 109 PRO B CA 1
ATOM 11604 C C . PRO B 1 129 ? 50.626 2.575 92.037 1.00 70.65 109 PRO B C 1
ATOM 11605 O O . PRO B 1 129 ? 51.481 3.424 92.281 1.00 71.86 109 PRO B O 1
ATOM 11616 N N . ALA B 1 130 ? 50.852 1.270 92.163 1.00 81.93 110 ALA B N 1
ATOM 11617 C CA . ALA B 1 130 ? 52.179 0.755 92.523 1.00 81.76 110 ALA B CA 1
ATOM 11618 C C . ALA B 1 130 ? 53.008 0.619 91.250 1.00 85.03 110 ALA B C 1
ATOM 11619 O O . ALA B 1 130 ? 53.332 -0.476 90.795 1.00 85.15 110 ALA B O 1
ATOM 11626 N N . ALA B 1 131 ? 53.313 1.775 90.662 1.00 81.91 111 ALA B N 1
ATOM 11627 C CA . ALA B 1 131 ? 54.104 1.873 89.439 1.00 90.78 111 ALA B CA 1
ATOM 11628 C C . ALA B 1 131 ? 54.468 3.339 89.238 1.00 95.70 111 ALA B C 1
ATOM 11629 O O . ALA B 1 131 ? 54.027 4.217 89.985 1.00 92.98 111 ALA B O 1
ATOM 11636 N N . ASN B 1 132 ? 55.282 3.595 88.222 1.00 111.45 112 ASN B N 1
ATOM 11637 C CA . ASN B 1 132 ? 55.600 4.965 87.856 1.00 115.65 112 ASN B CA 1
ATOM 11638 C C . ASN B 1 132 ? 55.305 5.187 86.380 1.00 112.62 112 ASN B C 1
ATOM 11639 O O . ASN B 1 132 ? 56.142 5.702 85.647 1.00 114.97 112 ASN B O 1
ATOM 11650 N N . ASP B 1 147 ? 68.811 -8.635 83.471 1.00 117.20 185 ASP B N 1
ATOM 11651 C CA . ASP B 1 147 ? 69.247 -7.688 84.487 1.00 113.52 185 ASP B CA 1
ATOM 11652 C C . ASP B 1 147 ? 70.577 -8.137 85.077 1.00 113.99 185 ASP B C 1
ATOM 11653 O O . ASP B 1 147 ? 71.400 -8.740 84.389 1.00 117.48 185 ASP B O 1
ATOM 11656 N N . TRP B 1 148 ? 70.776 -7.859 86.369 1.00 100.94 186 TRP B N 1
ATOM 11657 C CA . TRP B 1 148 ? 72.069 -8.076 87.005 1.00 94.72 186 TRP B CA 1
ATOM 11658 C C . TRP B 1 148 ? 72.335 -9.537 87.349 1.00 95.12 186 TRP B C 1
ATOM 11659 O O . TRP B 1 148 ? 73.490 -9.891 87.608 1.00 96.91 186 TRP B O 1
ATOM 11680 N N . ARG B 1 149 ? 71.307 -10.391 87.366 1.00 107.75 187 ARG B N 1
ATOM 11681 C CA . ARG B 1 149 ? 71.491 -11.755 87.850 1.00 110.71 187 ARG B CA 1
ATOM 11682 C C . ARG B 1 149 ? 72.239 -12.632 86.851 1.00 121.29 187 ARG B C 1
ATOM 11683 O O . ARG B 1 149 ? 72.961 -13.548 87.259 1.00 125.43 187 ARG B O 1
ATOM 11687 N N . THR B 1 150 ? 72.099 -12.376 85.549 1.00 124.72 188 THR B N 1
ATOM 11688 C CA . THR B 1 150 ? 72.630 -13.321 84.572 1.00 127.67 188 THR B CA 1
ATOM 11689 C C . THR B 1 150 ? 74.155 -13.310 84.536 1.00 130.65 188 THR B C 1
ATOM 11690 O O . THR B 1 150 ? 74.776 -14.346 84.261 1.00 130.50 188 THR B O 1
ATOM 11701 N N . ASN B 1 151 ? 74.776 -12.161 84.814 1.00 132.17 189 ASN B N 1
ATOM 11702 C CA . ASN B 1 151 ? 76.206 -11.989 84.582 1.00 133.58 189 ASN B CA 1
ATOM 11703 C C . ASN B 1 151 ? 76.883 -11.263 85.740 1.00 126.99 189 ASN B C 1
ATOM 11704 O O . ASN B 1 151 ? 77.818 -10.484 85.526 1.00 128.29 189 ASN B O 1
ATOM 11715 N N . TYR B 1 152 ? 76.434 -11.496 86.969 1.00 101.79 190 TYR B N 1
ATOM 11716 C CA . TYR B 1 152 ? 77.064 -10.829 88.100 1.00 97.69 190 TYR B CA 1
ATOM 11717 C C . TYR B 1 152 ? 78.550 -11.181 88.166 1.00 97.33 190 TYR B C 1
ATOM 11718 O O . TYR B 1 152 ? 78.944 -12.332 87.952 1.00 97.55 190 TYR B O 1
ATOM 11736 N N . ALA B 1 153 ? 79.376 -10.176 88.463 1.00 108.01 191 ALA B N 1
ATOM 11737 C CA . ALA B 1 153 ? 80.823 -10.347 88.550 1.00 111.35 191 ALA B CA 1
ATOM 11738 C C . ALA B 1 153 ? 81.344 -9.602 89.773 1.00 113.27 191 ALA B C 1
ATOM 11739 O O . ALA B 1 153 ? 80.717 -8.659 90.266 1.00 113.92 191 ALA B O 1
ATOM 11746 N N . VAL B 1 154 ? 82.492 -10.046 90.272 1.00 124.28 192 VAL B N 1
ATOM 11747 C CA . VAL B 1 154 ? 83.073 -9.459 91.480 1.00 126.60 192 VAL B CA 1
ATOM 11748 C C . VAL B 1 154 ? 83.816 -8.170 91.138 1.00 126.72 192 VAL B C 1
ATOM 11749 O O . VAL B 1 154 ? 84.583 -8.120 90.180 1.00 127.29 192 VAL B O 1
ATOM 11762 N N . LEU B 1 159 ? 92.479 -8.385 98.315 1.00 144.28 197 LEU B N 1
ATOM 11763 C CA . LEU B 1 159 ? 91.127 -8.761 98.722 1.00 144.61 197 LEU B CA 1
ATOM 11764 C C . LEU B 1 159 ? 91.179 -9.979 99.646 1.00 142.16 197 LEU B C 1
ATOM 11765 O O . LEU B 1 159 ? 90.140 -10.505 100.056 1.00 140.47 197 LEU B O 1
ATOM 11780 N N . ARG B 1 160 ? 92.395 -10.418 99.979 1.00 121.01 198 ARG B N 1
ATOM 11781 C CA . ARG B 1 160 ? 92.562 -11.604 100.811 1.00 119.49 198 ARG B CA 1
ATOM 11782 C C . ARG B 1 160 ? 92.008 -11.368 102.217 1.00 120.09 198 ARG B C 1
ATOM 11783 O O . ARG B 1 160 ? 92.311 -10.358 102.863 1.00 120.37 198 ARG B O 1
ATOM 11787 N N . LEU B 1 161 ? 91.186 -12.306 102.680 1.00 100.87 199 LEU B N 1
ATOM 11788 C CA . LEU B 1 161 ? 90.711 -12.338 104.053 1.00 94.79 199 LEU B CA 1
ATOM 11789 C C . LEU B 1 161 ? 91.626 -13.223 104.898 1.00 95.17 199 LEU B C 1
ATOM 11790 O O . LEU B 1 161 ? 92.232 -14.177 104.400 1.00 94.96 199 LEU B O 1
ATOM 11806 N N . ASN B 1 162 ? 91.737 -12.893 106.184 1.00 95.08 200 ASN B N 1
ATOM 11807 C CA . ASN B 1 162 ? 92.479 -13.752 107.098 1.00 97.21 200 ASN B CA 1
ATOM 11808 C C . ASN B 1 162 ? 91.608 -14.944 107.502 1.00 97.93 200 ASN B C 1
ATOM 11809 O O . ASN B 1 162 ? 90.447 -15.075 107.090 1.00 93.09 200 ASN B O 1
ATOM 11820 N N . THR B 1 163 ? 92.171 -15.814 108.345 1.00 102.03 201 THR B N 1
ATOM 11821 C CA . THR B 1 163 ? 91.503 -17.068 108.678 1.00 101.44 201 THR B CA 1
ATOM 11822 C C . THR B 1 163 ? 90.176 -16.820 109.388 1.00 99.97 201 THR B C 1
ATOM 11823 O O . THR B 1 163 ? 89.157 -17.425 109.038 1.00 97.94 201 THR B O 1
ATOM 11834 N N . GLU B 1 164 ? 90.190 -15.947 110.388 1.00 94.09 202 GLU B N 1
ATOM 11835 C CA . GLU B 1 164 ? 88.969 -15.623 111.174 1.00 91.69 202 GLU B CA 1
ATOM 11836 C C . GLU B 1 164 ? 87.867 -15.131 110.228 1.00 83.12 202 GLU B C 1
ATOM 11837 O O . GLU B 1 164 ? 86.723 -15.609 110.362 1.00 78.07 202 GLU B O 1
ATOM 11849 N N . GLN B 1 165 ? 88.190 -14.220 109.316 1.00 81.70 203 GLN B N 1
ATOM 11850 C CA . GLN B 1 165 ? 87.196 -13.681 108.393 1.00 84.24 203 GLN B CA 1
ATOM 11851 C C . GLN B 1 165 ? 86.730 -14.755 107.418 1.00 83.11 203 GLN B C 1
ATOM 11852 O O . GLN B 1 165 ? 85.527 -14.937 107.211 1.00 77.33 203 GLN B O 1
ATOM 11866 N N . ALA B 1 166 ? 87.678 -15.488 106.821 1.00 79.99 204 ALA B N 1
ATOM 11867 C CA . ALA B 1 166 ? 87.315 -16.580 105.922 1.00 81.10 204 ALA B CA 1
ATOM 11868 C C . ALA B 1 166 ? 86.385 -17.571 106.612 1.00 82.31 204 ALA B C 1
ATOM 11869 O O . ALA B 1 166 ? 85.400 -18.024 106.021 1.00 77.92 204 ALA B O 1
ATOM 11876 N N . THR B 1 167 ? 86.683 -17.925 107.862 1.00 83.95 205 THR B N 1
ATOM 11877 C CA . THR B 1 167 ? 85.820 -18.853 108.584 1.00 85.06 205 THR B CA 1
ATOM 11878 C C . THR B 1 167 ? 84.405 -18.300 108.698 1.00 81.48 205 THR B C 1
ATOM 11879 O O . THR B 1 167 ? 83.426 -19.026 108.485 1.00 76.15 205 THR B O 1
ATOM 11890 N N . ALA B 1 168 ? 84.276 -17.014 109.027 1.00 76.24 206 ALA B N 1
ATOM 11891 C CA . ALA B 1 168 ? 82.953 -16.416 109.167 1.00 74.36 206 ALA B CA 1
ATOM 11892 C C . ALA B 1 168 ? 82.199 -16.440 107.839 1.00 73.86 206 ALA B C 1
ATOM 11893 O O . ALA B 1 168 ? 81.055 -16.913 107.769 1.00 67.03 206 ALA B O 1
ATOM 11900 N N . VAL B 1 169 ? 82.829 -15.932 106.769 1.00 69.99 207 VAL B N 1
ATOM 11901 C CA . VAL B 1 169 ? 82.192 -15.957 105.456 1.00 71.71 207 VAL B CA 1
ATOM 11902 C C . VAL B 1 169 ? 81.833 -17.386 105.081 1.00 75.26 207 VAL B C 1
ATOM 11903 O O . VAL B 1 169 ? 80.754 -17.643 104.527 1.00 73.73 207 VAL B O 1
ATOM 11916 N N . GLY B 1 170 ? 82.722 -18.339 105.391 1.00 74.31 208 GLY B N 1
ATOM 11917 C CA . GLY B 1 170 ? 82.467 -19.730 105.037 1.00 77.77 208 GLY B CA 1
ATOM 11918 C C . GLY B 1 170 ? 81.288 -20.325 105.792 1.00 78.72 208 GLY B C 1
ATOM 11919 O O . GLY B 1 170 ? 80.496 -21.083 105.226 1.00 75.61 208 GLY B O 1
ATOM 11923 N N . ALA B 1 171 ? 81.166 -20.004 107.081 1.00 76.78 209 ALA B N 1
ATOM 11924 C CA . ALA B 1 171 ? 80.069 -20.534 107.882 1.00 78.81 209 ALA B CA 1
ATOM 11925 C C . ALA B 1 171 ? 78.732 -20.027 107.366 1.00 80.89 209 ALA B C 1
ATOM 11926 O O . ALA B 1 171 ? 77.751 -20.780 107.288 1.00 81.35 209 ALA B O 1
ATOM 11933 N N . ILE B 1 172 ? 78.672 -18.748 107.004 1.00 76.80 210 ILE B N 1
ATOM 11934 C CA . ILE B 1 172 ? 77.430 -18.200 106.479 1.00 72.29 210 ILE B CA 1
ATOM 11935 C C . ILE B 1 172 ? 77.157 -18.779 105.107 1.00 74.07 210 ILE B C 1
ATOM 11936 O O . ILE B 1 172 ? 76.047 -19.238 104.824 1.00 76.15 210 ILE B O 1
ATOM 11952 N N . HIS B 1 173 ? 78.185 -18.814 104.254 1.00 70.14 211 HIS B N 1
ATOM 11953 C CA . HIS B 1 173 ? 78.034 -19.365 102.916 1.00 77.84 211 HIS B CA 1
ATOM 11954 C C . HIS B 1 173 ? 77.509 -20.794 102.968 1.00 81.38 211 HIS B C 1
ATOM 11955 O O . HIS B 1 173 ? 76.688 -21.198 102.130 1.00 76.19 211 HIS B O 1
ATOM 11969 N N . SER B 1 174 ? 77.963 -21.569 103.950 1.00 90.62 212 SER B N 1
ATOM 11970 C CA . SER B 1 174 ? 77.506 -22.939 104.088 1.00 98.36 212 SER B CA 1
ATOM 11971 C C . SER B 1 174 ? 76.044 -23.029 104.541 1.00 102.32 212 SER B C 1
ATOM 11972 O O . SER B 1 174 ? 75.421 -24.081 104.351 1.00 101.15 212 SER B O 1
ATOM 11980 N N . ALA B 1 175 ? 75.468 -21.943 105.079 1.00 102.90 213 ALA B N 1
ATOM 11981 C CA . ALA B 1 175 ? 74.122 -21.951 105.648 1.00 104.70 213 ALA B CA 1
ATOM 11982 C C . ALA B 1 175 ? 73.155 -21.044 104.875 1.00 97.32 213 ALA B C 1
ATOM 11983 O O . ALA B 1 175 ? 72.181 -20.534 105.442 1.00 93.77 213 ALA B O 1
ATOM 11990 N N . ALA B 1 176 ? 73.390 -20.875 103.569 1.00 90.14 214 ALA B N 1
ATOM 11991 C CA . ALA B 1 176 ? 72.689 -19.858 102.782 1.00 85.88 214 ALA B CA 1
ATOM 11992 C C . ALA B 1 176 ? 71.204 -20.130 102.582 1.00 80.43 214 ALA B C 1
ATOM 11993 O O . ALA B 1 176 ? 70.479 -19.212 102.168 1.00 79.66 214 ALA B O 1
ATOM 12000 N N . ASP B 1 177 ? 70.728 -21.359 102.791 1.00 85.30 215 ASP B N 1
ATOM 12001 C CA . ASP B 1 177 ? 69.378 -21.696 102.339 1.00 93.39 215 ASP B CA 1
ATOM 12002 C C . ASP B 1 177 ? 68.445 -22.104 103.472 1.00 86.81 215 ASP B C 1
ATOM 12003 O O . ASP B 1 177 ? 67.435 -22.773 103.225 1.00 82.68 215 ASP B O 1
ATOM 12012 N N . THR B 1 178 ? 68.746 -21.705 104.707 1.00 79.18 216 THR B N 1
ATOM 12013 C CA . THR B 1 178 ? 67.790 -21.857 105.792 1.00 78.80 216 THR B CA 1
ATOM 12014 C C . THR B 1 178 ? 67.959 -20.683 106.737 1.00 74.35 216 THR B C 1
ATOM 12015 O O . THR B 1 178 ? 68.871 -19.857 106.588 1.00 64.95 216 THR B O 1
ATOM 12026 N N . PHE B 1 179 ? 67.051 -20.607 107.708 1.00 69.21 217 PHE B N 1
ATOM 12027 C CA . PHE B 1 179 ? 67.178 -19.596 108.746 1.00 69.71 217 PHE B CA 1
ATOM 12028 C C . PHE B 1 179 ? 68.372 -19.888 109.633 1.00 59.78 217 PHE B C 1
ATOM 12029 O O . PHE B 1 179 ? 68.609 -21.022 110.037 1.00 61.61 217 PHE B O 1
ATOM 12046 N N . SER B 1 180 ? 69.115 -18.845 109.944 1.00 58.42 218 SER B N 1
ATOM 12047 C CA . SER B 1 180 ? 70.124 -18.910 110.990 1.00 64.05 218 SER B CA 1
ATOM 12048 C C . SER B 1 180 ? 70.481 -17.483 111.359 1.00 61.12 218 SER B C 1
ATOM 12049 O O . SER B 1 180 ? 70.498 -16.606 110.492 1.00 59.15 218 SER B O 1
ATOM 12057 N N . ALA B 1 181 ? 70.740 -17.258 112.648 1.00 59.19 219 ALA B N 1
ATOM 12058 C CA . ALA B 1 181 ? 71.087 -15.953 113.186 1.00 57.82 219 ALA B CA 1
ATOM 12059 C C . ALA B 1 181 ? 72.514 -16.021 113.723 1.00 63.36 219 ALA B C 1
ATOM 12060 O O . ALA B 1 181 ? 72.826 -16.883 114.552 1.00 61.43 219 ALA B O 1
ATOM 12067 N N . TRP B 1 182 ? 73.351 -15.090 113.285 1.00 58.35 220 TRP B N 1
ATOM 12068 C CA . TRP B 1 182 ? 74.779 -15.073 113.597 1.00 60.38 220 TRP B CA 1
ATOM 12069 C C . TRP B 1 182 ? 75.120 -13.748 114.251 1.00 61.20 220 TRP B C 1
ATOM 12070 O O . TRP B 1 182 ? 74.769 -12.688 113.722 1.00 60.39 220 TRP B O 1
ATOM 12091 N N . LEU B 1 183 ? 75.788 -13.803 115.398 1.00 59.83 221 LEU B N 1
ATOM 12092 C CA . LEU B 1 183 ? 76.422 -12.621 115.966 1.00 59.59 221 LEU B CA 1
ATOM 12093 C C . LEU B 1 183 ? 77.855 -12.565 115.451 1.00 61.22 221 LEU B C 1
ATOM 12094 O O . LEU B 1 183 ? 78.649 -13.471 115.718 1.00 60.79 221 LEU B O 1
ATOM 12110 N N . LEU B 1 184 ? 78.186 -11.503 114.732 1.00 62.53 222 LEU B N 1
ATOM 12111 C CA . LEU B 1 184 ? 79.552 -11.282 114.248 1.00 62.40 222 LEU B CA 1
ATOM 12112 C C . LEU B 1 184 ? 80.153 -10.226 115.161 1.00 63.53 222 LEU B C 1
ATOM 12113 O O . LEU B 1 184 ? 79.841 -9.038 115.039 1.00 61.94 222 LEU B O 1
ATOM 12129 N N . ALA B 1 185 ? 81.012 -10.665 116.085 1.00 68.58 223 ALA B N 1
ATOM 12130 C CA . ALA B 1 185 ? 81.507 -9.834 117.170 1.00 71.28 223 ALA B CA 1
ATOM 12131 C C . ALA B 1 185 ? 82.980 -9.529 116.935 1.00 72.48 223 ALA B C 1
ATOM 12132 O O . ALA B 1 185 ? 83.787 -10.453 116.772 1.00 68.89 223 ALA B O 1
ATOM 12139 N N . GLY B 1 186 ? 83.322 -8.240 116.928 1.00 68.42 224 GLY B N 1
ATOM 12140 C CA . GLY B 1 186 ? 84.700 -7.806 116.814 1.00 72.73 224 GLY B CA 1
ATOM 12141 C C . GLY B 1 186 ? 84.805 -6.295 116.792 1.00 74.66 224 GLY B C 1
ATOM 12142 O O . GLY B 1 186 ? 83.877 -5.626 116.329 1.00 71.13 224 GLY B O 1
ATOM 12146 N N . VAL B 1 187 ? 85.943 -5.751 117.244 1.00 85.04 225 VAL B N 1
ATOM 12147 C CA . VAL B 1 187 ? 86.106 -4.313 117.452 1.00 90.38 225 VAL B CA 1
ATOM 12148 C C . VAL B 1 187 ? 86.181 -3.608 116.109 1.00 93.21 225 VAL B C 1
ATOM 12149 O O . VAL B 1 187 ? 86.317 -4.254 115.065 1.00 92.85 225 VAL B O 1
ATOM 12162 N N . THR B 1 188 ? 86.080 -2.281 116.116 1.00 94.96 226 THR B N 1
ATOM 12163 C CA . THR B 1 188 ? 86.309 -1.544 114.882 1.00 100.25 226 THR B CA 1
ATOM 12164 C C . THR B 1 188 ? 87.717 -1.854 114.386 1.00 98.58 226 THR B C 1
ATOM 12165 O O . THR B 1 188 ? 88.655 -1.983 115.178 1.00 94.56 226 THR B O 1
ATOM 12176 N N . GLY B 1 189 ? 87.855 -1.999 113.069 1.00 90.50 227 GLY B N 1
ATOM 12177 C CA . GLY B 1 189 ? 89.110 -2.403 112.481 1.00 87.23 227 GLY B CA 1
ATOM 12178 C C . GLY B 1 189 ? 89.370 -3.891 112.531 1.00 86.39 227 GLY B C 1
ATOM 12179 O O . GLY B 1 189 ? 90.434 -4.331 112.089 1.00 88.35 227 GLY B O 1
ATOM 12183 N N . SER B 1 190 ? 88.447 -4.686 113.076 1.00 86.52 228 SER B N 1
ATOM 12184 C CA . SER B 1 190 ? 88.614 -6.134 113.045 1.00 84.97 228 SER B CA 1
ATOM 12185 C C . SER B 1 190 ? 88.159 -6.749 111.727 1.00 82.32 228 SER B C 1
ATOM 12186 O O . SER B 1 190 ? 88.444 -7.927 111.490 1.00 81.74 228 SER B O 1
ATOM 12194 N N . GLY B 1 191 ? 87.486 -5.990 110.865 1.00 79.42 229 GLY B N 1
ATOM 12195 C CA . GLY B 1 191 ? 87.112 -6.465 109.557 1.00 78.82 229 GLY B CA 1
ATOM 12196 C C . GLY B 1 191 ? 85.700 -6.989 109.466 1.00 79.97 229 GLY B C 1
ATOM 12197 O O . GLY B 1 191 ? 85.428 -7.864 108.630 1.00 76.28 229 GLY B O 1
ATOM 12201 N N . LYS B 1 192 ? 84.793 -6.496 110.307 1.00 74.53 230 LYS B N 1
ATOM 12202 C CA . LYS B 1 192 ? 83.383 -6.827 110.129 1.00 70.27 230 LYS B CA 1
ATOM 12203 C C . LYS B 1 192 ? 82.899 -6.421 108.748 1.00 73.14 230 LYS B C 1
ATOM 12204 O O . LYS B 1 192 ? 82.109 -7.144 108.117 1.00 74.36 230 LYS B O 1
ATOM 12223 N N . THR B 1 193 ? 83.330 -5.249 108.273 1.00 89.43 231 THR B N 1
ATOM 12224 C CA . THR B 1 193 ? 82.771 -4.710 107.039 1.00 96.62 231 THR B CA 1
ATOM 12225 C C . THR B 1 193 ? 83.206 -5.540 105.836 1.00 93.71 231 THR B C 1
ATOM 12226 O O . THR B 1 193 ? 82.424 -5.746 104.903 1.00 90.24 231 THR B O 1
ATOM 12237 N N . GLU B 1 194 ? 84.429 -6.056 105.857 1.00 82.79 232 GLU B N 1
ATOM 12238 C CA . GLU B 1 194 ? 84.879 -6.932 104.780 1.00 83.59 232 GLU B CA 1
ATOM 12239 C C . GLU B 1 194 ? 84.149 -8.271 104.809 1.00 84.00 232 GLU B C 1
ATOM 12240 O O . GLU B 1 194 ? 83.990 -8.912 103.762 1.00 78.31 232 GLU B O 1
ATOM 12252 N N . VAL B 1 195 ? 83.711 -8.722 105.989 1.00 76.01 233 VAL B N 1
ATOM 12253 C CA . VAL B 1 195 ? 82.896 -9.935 106.042 1.00 76.57 233 VAL B CA 1
ATOM 12254 C C . VAL B 1 195 ? 81.514 -9.684 105.438 1.00 73.60 233 VAL B C 1
ATOM 12255 O O . VAL B 1 195 ? 81.002 -10.522 104.681 1.00 67.9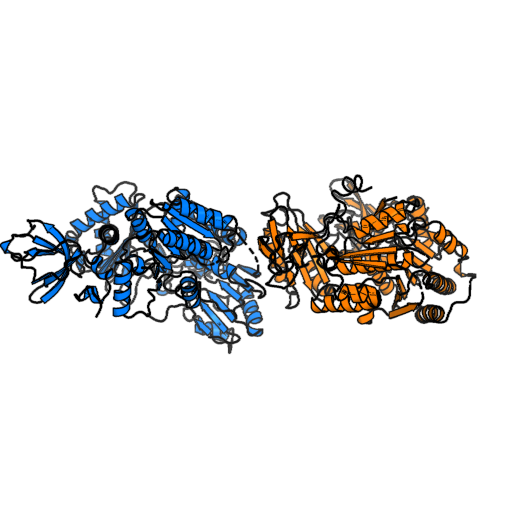6 233 VAL B O 1
ATOM 12268 N N . TYR B 1 196 ? 80.888 -8.542 105.765 1.00 69.50 234 TYR B N 1
ATOM 12269 C CA . TYR B 1 196 ? 79.609 -8.180 105.144 1.00 75.06 234 TYR B CA 1
ATOM 12270 C C . TYR B 1 196 ? 79.712 -8.225 103.628 1.00 79.72 234 TYR B C 1
ATOM 12271 O O . TYR B 1 196 ? 78.902 -8.876 102.953 1.00 66.78 234 TYR B O 1
ATOM 12289 N N . LEU B 1 197 ? 80.704 -7.510 103.077 1.00 77.48 235 LEU B N 1
ATOM 12290 C CA . LEU B 1 197 ? 80.799 -7.396 101.630 1.00 81.38 235 LEU B CA 1
ATOM 12291 C C . LEU B 1 197 ? 81.015 -8.762 100.999 1.00 78.91 235 LEU B C 1
ATOM 12292 O O . LEU B 1 197 ? 80.396 -9.089 99.979 1.00 77.95 235 LEU B O 1
ATOM 12308 N N . SER B 1 198 ? 81.892 -9.576 101.592 1.00 74.80 236 SER B N 1
ATOM 12309 C CA . SER B 1 198 ? 82.127 -10.915 101.066 1.00 75.58 236 SER B CA 1
ATOM 12310 C C . SER B 1 198 ? 80.860 -11.764 101.134 1.00 76.32 236 SER B C 1
ATOM 12311 O O . SER B 1 198 ? 80.570 -12.530 100.207 1.00 76.30 236 SER B O 1
ATOM 12319 N N . VAL B 1 199 ? 80.105 -11.665 102.229 1.00 69.26 237 VAL B N 1
ATOM 12320 C CA . VAL B 1 199 ? 78.832 -12.376 102.302 1.00 68.47 237 VAL B CA 1
ATOM 12321 C C . VAL B 1 199 ? 77.890 -11.871 101.219 1.00 69.12 237 VAL B C 1
ATOM 12322 O O . VAL B 1 199 ? 77.225 -12.658 100.538 1.00 71.44 237 VAL B O 1
ATOM 12335 N N . LEU B 1 200 ? 77.810 -10.547 101.056 1.00 69.83 238 LEU B N 1
ATOM 12336 C CA . LEU B 1 200 ? 76.927 -9.963 100.048 1.00 75.94 238 LEU B CA 1
ATOM 12337 C C . LEU B 1 200 ? 77.304 -10.425 98.643 1.00 78.28 238 LEU B C 1
ATOM 12338 O O . LEU B 1 200 ? 76.436 -10.650 97.789 1.00 69.88 238 LEU B O 1
ATOM 12354 N N . GLU B 1 201 ? 78.601 -10.549 98.374 1.00 72.21 239 GLU B N 1
ATOM 12355 C CA . GLU B 1 201 ? 78.998 -10.990 97.047 1.00 76.77 239 GLU B CA 1
ATOM 12356 C C . GLU B 1 201 ? 78.549 -12.423 96.793 1.00 76.41 239 GLU B C 1
ATOM 12357 O O . GLU B 1 201 ? 78.118 -12.753 95.684 1.00 76.33 239 GLU B O 1
ATOM 12369 N N . ASN B 1 202 ? 78.644 -13.286 97.810 1.00 73.48 240 ASN B N 1
ATOM 12370 C CA . ASN B 1 202 ? 78.209 -14.675 97.667 1.00 73.83 240 ASN B CA 1
ATOM 12371 C C . ASN B 1 202 ? 76.703 -14.769 97.443 1.00 71.83 240 ASN B C 1
ATOM 12372 O O . ASN B 1 202 ? 76.246 -15.642 96.701 1.00 73.02 240 ASN B O 1
ATOM 12383 N N . VAL B 1 203 ? 75.932 -13.860 98.034 1.00 69.42 241 VAL B N 1
ATOM 12384 C CA . VAL B 1 203 ? 74.481 -13.861 97.836 1.00 68.02 241 VAL B CA 1
ATOM 12385 C C . VAL B 1 203 ? 74.121 -13.373 96.435 1.00 69.75 241 VAL B C 1
ATOM 12386 O O . VAL B 1 203 ? 73.309 -13.991 95.735 1.00 70.39 241 VAL B O 1
ATOM 12399 N N . LEU B 1 204 ? 74.710 -12.251 96.008 1.00 76.93 242 LEU B N 1
ATOM 12400 C CA . LEU B 1 204 ? 74.470 -11.788 94.646 1.00 78.13 242 LEU B CA 1
ATOM 12401 C C . LEU B 1 204 ? 74.978 -12.800 93.636 1.00 76.00 242 LEU B C 1
ATOM 12402 O O . LEU B 1 204 ? 74.395 -12.958 92.563 1.00 78.17 242 LEU B O 1
ATOM 12418 N N . ALA B 1 205 ? 76.049 -13.509 93.965 1.00 77.27 243 ALA B N 1
ATOM 12419 C CA . ALA B 1 205 ? 76.539 -14.536 93.058 1.00 80.31 243 ALA B CA 1
ATOM 12420 C C . ALA B 1 205 ? 75.547 -15.680 92.914 1.00 79.59 243 ALA B C 1
ATOM 12421 O O . ALA B 1 205 ? 75.643 -16.459 91.962 1.00 82.38 243 ALA B O 1
ATOM 12428 N N . GLN B 1 206 ? 74.606 -15.799 93.843 1.00 82.69 244 GLN B N 1
ATOM 12429 C CA . GLN B 1 206 ? 73.604 -16.844 93.798 1.00 85.54 244 GLN B CA 1
ATOM 12430 C C . GLN B 1 206 ? 72.334 -16.387 93.104 1.00 81.40 244 GLN B C 1
ATOM 12431 O O . GLN B 1 206 ? 71.403 -17.183 92.950 1.00 77.51 244 GLN B O 1
ATOM 12445 N N . GLY B 1 207 ? 72.294 -15.133 92.668 1.00 81.41 245 GLY B N 1
ATOM 12446 C CA . GLY B 1 207 ? 71.132 -14.550 92.050 1.00 78.25 245 GLY B CA 1
ATOM 12447 C C . GLY B 1 207 ? 70.117 -14.015 93.036 1.00 77.25 245 GLY B C 1
ATOM 12448 O O . GLY B 1 207 ? 69.000 -13.701 92.625 1.00 76.49 245 GLY B O 1
ATOM 12452 N N . LYS B 1 208 ? 70.460 -13.915 94.316 1.00 70.48 246 LYS B N 1
ATOM 12453 C CA . LYS B 1 208 ? 69.534 -13.425 95.324 1.00 70.36 246 LYS B CA 1
ATOM 12454 C C . LYS B 1 208 ? 69.863 -11.989 95.699 1.00 69.17 246 LYS B C 1
ATOM 12455 O O . LYS B 1 208 ? 70.923 -11.452 95.377 1.00 69.54 246 LYS B O 1
ATOM 12474 N N . GLN B 1 209 ? 68.922 -11.370 96.385 1.00 65.27 247 GLN B N 1
ATOM 12475 C CA . GLN B 1 209 ? 69.010 -9.983 96.795 1.00 65.15 247 GLN B CA 1
ATOM 12476 C C . GLN B 1 209 ? 69.435 -9.917 98.257 1.00 63.95 247 GLN B C 1
ATOM 12477 O O . GLN B 1 209 ? 69.421 -10.912 98.975 1.00 61.48 247 GLN B O 1
ATOM 12491 N N . ALA B 1 210 ? 69.768 -8.713 98.704 1.00 63.01 248 ALA B N 1
ATOM 12492 C CA . ALA B 1 210 ? 70.280 -8.513 100.052 1.00 68.84 248 ALA B CA 1
ATOM 12493 C C . ALA B 1 210 ? 69.707 -7.242 100.648 1.00 64.95 248 ALA B C 1
ATOM 12494 O O . ALA B 1 210 ? 69.532 -6.230 99.958 1.00 61.28 248 ALA B O 1
ATOM 12501 N N . LEU B 1 211 ? 69.477 -7.299 101.957 1.00 59.67 249 LEU B N 1
ATOM 12502 C CA . LEU B 1 211 ? 69.051 -6.162 102.755 1.00 62.61 249 LEU B CA 1
ATOM 12503 C C . LEU B 1 211 ? 70.146 -5.859 103.759 1.00 65.19 249 LEU B C 1
ATOM 12504 O O . LEU B 1 211 ? 70.651 -6.775 104.411 1.00 64.03 249 LEU B O 1
ATOM 12520 N N . VAL B 1 212 ? 70.492 -4.581 103.886 1.00 62.00 250 VAL B N 1
ATOM 12521 C CA . VAL B 1 212 ? 71.536 -4.116 104.786 1.00 63.71 250 VAL B CA 1
ATOM 12522 C C . VAL B 1 212 ? 70.982 -2.952 105.587 1.00 66.77 250 VAL B C 1
ATOM 12523 O O . VAL B 1 212 ? 70.656 -1.905 105.016 1.00 66.80 250 VAL B O 1
ATOM 12536 N N . MET B 1 213 ? 70.904 -3.124 106.904 1.00 67.93 251 MET B N 1
ATOM 12537 C CA . MET B 1 213 ? 70.406 -2.109 107.815 1.00 72.42 251 MET B CA 1
ATOM 12538 C C . MET B 1 213 ? 71.562 -1.527 108.611 1.00 75.24 251 MET B C 1
ATOM 12539 O O . MET B 1 213 ? 72.441 -2.258 109.064 1.00 71.80 251 MET B O 1
ATOM 12553 N N . VAL B 1 214 ? 71.567 -0.206 108.742 1.00 80.69 252 VAL B N 1
ATOM 12554 C CA . VAL B 1 214 ? 72.556 0.497 109.552 1.00 87.56 252 VAL B CA 1
ATOM 12555 C C . VAL B 1 214 ? 71.821 1.463 110.471 1.00 94.52 252 VAL B C 1
ATOM 12556 O O . VAL B 1 214 ? 70.640 1.778 110.251 1.00 97.51 252 VAL B O 1
ATOM 12569 N N . PRO B 1 215 ? 72.496 1.952 111.514 1.00 84.37 253 PRO B N 1
ATOM 12570 C CA . PRO B 1 215 ? 71.889 2.980 112.371 1.00 87.80 253 PRO B CA 1
ATOM 12571 C C . PRO B 1 215 ? 71.638 4.266 111.594 1.00 94.66 253 PRO B C 1
ATOM 12572 O O . PRO B 1 215 ? 72.265 4.535 110.567 1.00 93.63 253 PRO B O 1
ATOM 12583 N N . GLU B 1 216 ? 70.723 5.082 112.118 1.00 116.22 254 GLU B N 1
ATOM 12584 C CA . GLU B 1 216 ? 70.235 6.244 111.378 1.00 129.24 254 GLU B CA 1
ATOM 12585 C C . GLU B 1 216 ? 71.384 7.063 110.788 1.00 133.13 254 GLU B C 1
ATOM 12586 O O . GLU B 1 216 ? 71.491 7.226 109.567 1.00 133.67 254 GLU B O 1
ATOM 12598 N N . ILE B 1 217 ? 72.263 7.580 111.649 1.00 130.15 255 ILE B N 1
ATOM 12599 C CA . ILE B 1 217 ? 73.407 8.360 111.187 1.00 131.89 255 ILE B CA 1
ATOM 12600 C C . ILE B 1 217 ? 74.344 7.537 110.311 1.00 133.68 255 ILE B C 1
ATOM 12601 O O . ILE B 1 217 ? 75.177 8.103 109.594 1.00 132.02 255 ILE B O 1
ATOM 12617 N N . GLY B 1 218 ? 74.224 6.208 110.340 1.00 156.31 256 GLY B N 1
ATOM 12618 C CA . GLY B 1 218 ? 75.164 5.350 109.639 1.00 156.52 256 GLY B CA 1
ATOM 12619 C C . GLY B 1 218 ? 75.302 5.633 108.156 1.00 155.41 256 GLY B C 1
ATOM 12620 O O . GLY B 1 218 ? 76.330 5.281 107.567 1.00 155.96 256 GLY B O 1
ATOM 12624 N N . LEU B 1 219 ? 74.297 6.258 107.534 1.00 144.44 257 LEU B N 1
ATOM 12625 C CA . LEU B 1 219 ? 74.303 6.505 106.087 1.00 142.53 257 LEU B CA 1
ATOM 12626 C C . LEU B 1 219 ? 75.234 7.677 105.750 1.00 149.29 257 LEU B C 1
ATOM 12627 O O . LEU B 1 219 ? 74.811 8.770 105.365 1.00 153.17 257 LEU B O 1
ATOM 12643 N N . THR B 1 220 ? 76.543 7.417 105.882 1.00 165.79 258 THR B N 1
ATOM 12644 C CA . THR B 1 220 ? 77.563 8.425 105.602 1.00 167.21 258 THR B CA 1
ATOM 12645 C C . THR B 1 220 ? 78.038 8.317 104.152 1.00 163.35 258 THR B C 1
ATOM 12646 O O . THR B 1 220 ? 78.214 7.209 103.639 1.00 160.42 258 THR B O 1
ATOM 12657 N N . PRO B 1 221 ? 78.275 9.444 103.471 1.00 161.99 259 PRO B N 1
ATOM 12658 C CA . PRO B 1 221 ? 78.606 9.371 102.037 1.00 158.34 259 PRO B CA 1
ATOM 12659 C C . PRO B 1 221 ? 79.811 8.501 101.722 1.00 153.53 259 PRO B C 1
ATOM 12660 O O . PRO B 1 221 ? 79.896 7.968 100.609 1.00 149.41 259 PRO B O 1
ATOM 12671 N N . GLN B 1 222 ? 80.747 8.338 102.660 1.00 161.64 260 GLN B N 1
ATOM 12672 C CA . GLN B 1 222 ? 81.971 7.600 102.362 1.00 158.58 260 GLN B CA 1
ATOM 12673 C C . GLN B 1 222 ? 81.680 6.118 102.146 1.00 153.25 260 GLN B C 1
ATOM 12674 O O . GLN B 1 222 ? 82.098 5.534 101.139 1.00 150.01 260 GLN B O 1
ATOM 12678 N N . THR B 1 223 ? 80.959 5.493 103.081 1.00 153.43 261 THR B N 1
ATOM 12679 C CA . THR B 1 223 ? 80.643 4.075 102.941 1.00 153.75 261 THR B CA 1
ATOM 12680 C C . THR B 1 223 ? 79.710 3.820 101.765 1.00 151.86 261 THR B C 1
ATOM 12681 O O . THR B 1 223 ? 79.811 2.773 101.116 1.00 153.08 261 THR B O 1
ATOM 12692 N N . ILE B 1 224 ? 78.799 4.753 101.476 1.00 134.89 262 ILE B N 1
ATOM 12693 C CA . ILE B 1 224 ? 77.853 4.561 100.378 1.00 132.01 262 ILE B CA 1
ATOM 12694 C C . ILE B 1 224 ? 78.601 4.325 99.072 1.00 132.05 262 ILE B C 1
ATOM 12695 O O . ILE B 1 224 ? 78.258 3.426 98.294 1.00 123.71 262 ILE B O 1
ATOM 12711 N N . ALA B 1 225 ? 79.632 5.134 98.810 1.00 151.63 263 ALA B N 1
ATOM 12712 C CA . ALA B 1 225 ? 80.427 4.957 97.598 1.00 153.60 263 ALA B CA 1
ATOM 12713 C C . ALA B 1 225 ? 81.261 3.684 97.660 1.00 146.62 263 ALA B C 1
ATOM 12714 O O . ALA B 1 225 ? 81.488 3.043 96.627 1.00 145.57 263 ALA B O 1
ATOM 12721 N N . ARG B 1 226 ? 81.731 3.307 98.850 1.00 139.02 264 ARG B N 1
ATOM 12722 C CA . ARG B 1 226 ? 82.371 2.009 99.018 1.00 134.43 264 ARG B CA 1
ATOM 12723 C C . ARG B 1 226 ? 81.452 0.896 98.531 1.00 129.24 264 ARG B C 1
ATOM 12724 O O . ARG B 1 226 ? 81.797 0.140 97.617 1.00 127.14 264 ARG B O 1
ATOM 12745 N N . PHE B 1 227 ? 80.257 0.799 99.129 1.00 113.80 265 PHE B N 1
ATOM 12746 C CA . PHE B 1 227 ? 79.318 -0.255 98.762 1.00 109.59 265 PHE B CA 1
ATOM 12747 C C . PHE B 1 227 ? 79.018 -0.232 97.271 1.00 111.19 265 PHE B C 1
ATOM 12748 O O . PHE B 1 227 ? 79.137 -1.255 96.587 1.00 108.62 265 PHE B O 1
ATOM 12765 N N . ARG B 1 228 ? 78.608 0.926 96.749 1.00 117.53 266 ARG B N 1
ATOM 12766 C CA . ARG B 1 228 ? 78.302 1.012 95.328 1.00 119.55 266 ARG B CA 1
ATOM 12767 C C . ARG B 1 228 ? 79.466 0.496 94.495 1.00 118.61 266 ARG B C 1
ATOM 12768 O O . ARG B 1 228 ? 79.288 -0.377 93.639 1.00 120.67 266 ARG B O 1
ATOM 12789 N N . GLU B 1 229 ? 80.677 1.009 94.751 1.00 108.47 267 GLU B N 1
ATOM 12790 C CA . GLU B 1 229 ? 81.829 0.618 93.941 1.00 110.36 267 GLU B CA 1
ATOM 12791 C C . GLU B 1 229 ? 82.024 -0.891 93.966 1.00 106.05 267 GLU B C 1
ATOM 12792 O O . GLU B 1 229 ? 82.319 -1.504 92.934 1.00 102.36 267 GLU B O 1
ATOM 12796 N N . ARG B 1 230 ? 81.815 -1.511 95.131 1.00 108.95 268 ARG B N 1
ATOM 12797 C CA . ARG B 1 230 ? 82.144 -2.921 95.309 1.00 110.36 268 ARG B CA 1
ATOM 12798 C C . ARG B 1 230 ? 81.289 -3.831 94.434 1.00 106.64 268 ARG B C 1
ATOM 12799 O O . ARG B 1 230 ? 81.719 -4.939 94.092 1.00 105.23 268 ARG B O 1
ATOM 12820 N N . PHE B 1 231 ? 80.094 -3.392 94.050 1.00 99.03 269 PHE B N 1
ATOM 12821 C CA . PHE B 1 231 ? 79.101 -4.291 93.479 1.00 97.39 269 PHE B CA 1
ATOM 12822 C C . PHE B 1 231 ? 78.733 -3.859 92.069 1.00 98.20 269 PHE B C 1
ATOM 12823 O O . PHE B 1 231 ? 78.143 -2.790 91.877 1.00 97.88 269 PHE B O 1
ATOM 12840 N N . ASN B 1 232 ? 79.028 -4.717 91.095 1.00 101.45 270 ASN B N 1
ATOM 12841 C CA . ASN B 1 232 ? 78.585 -4.485 89.729 1.00 104.10 270 ASN B CA 1
ATOM 12842 C C . ASN B 1 232 ? 77.120 -4.878 89.593 1.00 100.22 270 ASN B C 1
ATOM 12843 O O . ASN B 1 232 ? 76.753 -5.653 88.705 1.00 97.34 270 ASN B O 1
ATOM 12854 N N . ALA B 1 233 ? 76.281 -4.336 90.468 1.00 100.27 271 ALA B N 1
ATOM 12855 C CA . ALA B 1 233 ? 74.860 -4.630 90.502 1.00 97.76 271 ALA B CA 1
ATOM 12856 C C . ALA B 1 233 ? 74.147 -3.414 91.072 1.00 97.21 271 ALA B C 1
ATOM 12857 O O . ALA B 1 233 ? 74.760 -2.615 91.793 1.00 91.22 271 ALA B O 1
ATOM 12864 N N . PRO B 1 234 ? 72.853 -3.249 90.778 1.00 93.72 272 PRO B N 1
ATOM 12865 C CA . PRO B 1 234 ? 72.130 -2.064 91.260 1.00 91.89 272 PRO B CA 1
ATOM 12866 C C . PRO B 1 234 ? 71.962 -2.104 92.767 1.00 89.76 272 PRO B C 1
ATOM 12867 O O . PRO B 1 234 ? 71.569 -3.126 93.336 1.00 85.89 272 PRO B O 1
ATOM 12878 N N . VAL B 1 235 ? 72.240 -0.972 93.406 1.00 87.00 273 VAL B N 1
ATOM 12879 C CA . VAL B 1 235 ? 72.129 -0.832 94.851 1.00 87.96 273 VAL B CA 1
ATOM 12880 C C . VAL B 1 235 ? 71.246 0.372 95.140 1.00 86.94 273 VAL B C 1
ATOM 12881 O O . VAL B 1 235 ? 71.556 1.491 94.719 1.00 91.43 273 VAL B O 1
ATOM 12894 N N . GLU B 1 236 ? 70.147 0.145 95.841 1.00 79.94 274 GLU B N 1
ATOM 12895 C CA . GLU B 1 236 ? 69.279 1.230 96.265 1.00 86.45 274 GLU B CA 1
ATOM 12896 C C . GLU B 1 236 ? 69.667 1.655 97.675 1.00 86.73 274 GLU B C 1
ATOM 12897 O O . GLU B 1 236 ? 69.899 0.815 98.549 1.00 82.99 274 GLU B O 1
ATOM 12909 N N . VAL B 1 237 ? 69.746 2.963 97.889 1.00 92.17 275 VAL B N 1
ATOM 12910 C CA . VAL B 1 237 ? 70.098 3.532 99.184 1.00 95.69 275 VAL B CA 1
ATOM 12911 C C . VAL B 1 237 ? 68.899 4.324 99.685 1.00 98.11 275 VAL B C 1
ATOM 12912 O O . VAL B 1 237 ? 68.571 5.380 99.130 1.00 103.52 275 VAL B O 1
ATOM 12925 N N . LEU B 1 238 ? 68.255 3.829 100.745 1.00 86.51 276 LEU B N 1
ATOM 12926 C CA . LEU B 1 238 ? 67.054 4.461 101.297 1.00 87.75 276 LEU B CA 1
ATOM 12927 C C . LEU B 1 238 ? 67.439 5.457 102.394 1.00 92.26 276 LEU B C 1
ATOM 12928 O O . LEU B 1 238 ? 67.142 5.283 103.576 1.00 90.99 276 LEU B O 1
ATOM 12944 N N . HIS B 1 239 ? 68.096 6.539 101.980 1.00 97.61 277 HIS B N 1
ATOM 12945 C CA . HIS B 1 239 ? 68.503 7.555 102.941 1.00 106.93 277 HIS B CA 1
ATOM 12946 C C . HIS B 1 239 ? 67.420 8.619 103.104 1.00 113.72 277 HIS B C 1
ATOM 12947 O O . HIS B 1 239 ? 66.476 8.714 102.319 1.00 113.00 277 HIS B O 1
ATOM 12961 N N . SER B 1 240 ? 67.566 9.429 104.157 1.00 118.03 278 SER B N 1
ATOM 12962 C CA . SER B 1 240 ? 66.493 10.318 104.591 1.00 122.58 278 SER B CA 1
ATOM 12963 C C . SER B 1 240 ? 66.235 11.466 103.628 1.00 128.72 278 SER B C 1
ATOM 12964 O O . SER B 1 240 ? 65.211 12.142 103.768 1.00 129.13 278 SER B O 1
ATOM 12972 N N . GLY B 1 241 ? 67.127 11.711 102.675 1.00 133.74 279 GLY B N 1
ATOM 12973 C CA . GLY B 1 241 ? 66.951 12.775 101.709 1.00 136.56 279 GLY B CA 1
ATOM 12974 C C . GLY B 1 241 ? 66.150 12.403 100.480 1.00 130.02 279 GLY B C 1
ATOM 12975 O O . GLY B 1 241 ? 66.066 13.210 99.548 1.00 133.14 279 GLY B O 1
ATOM 12979 N N . LEU B 1 242 ? 65.557 11.211 100.447 1.00 120.72 280 LEU B N 1
ATOM 12980 C CA . LEU B 1 242 ? 64.804 10.753 99.290 1.00 115.63 280 LEU B CA 1
ATOM 12981 C C . LEU B 1 242 ? 63.359 11.230 99.342 1.00 114.38 280 LEU B C 1
ATOM 12982 O O . LEU B 1 242 ? 62.709 11.171 100.391 1.00 116.64 280 LEU B O 1
ATOM 12998 N N . ASN B 1 243 ? 62.857 11.688 98.193 1.00 97.63 281 ASN B N 1
ATOM 12999 C CA . ASN B 1 243 ? 61.467 12.101 98.078 1.00 95.63 281 ASN B CA 1
ATOM 13000 C C . ASN B 1 243 ? 60.569 10.887 97.810 1.00 89.58 281 ASN B C 1
ATOM 13001 O O . ASN B 1 243 ? 61.029 9.790 97.479 1.00 85.89 281 ASN B O 1
ATOM 13012 N N . ASP B 1 244 ? 59.258 11.095 97.964 1.00 91.87 282 ASP B N 1
ATOM 13013 C CA . ASP B 1 244 ? 58.328 9.971 97.939 1.00 88.35 282 ASP B CA 1
ATOM 13014 C C . ASP B 1 244 ? 58.389 9.211 96.619 1.00 86.04 282 ASP B C 1
ATOM 13015 O O . ASP B 1 244 ? 58.254 7.982 96.599 1.00 83.34 282 ASP B O 1
ATOM 13024 N N . SER B 1 245 ? 58.614 9.913 95.511 1.00 90.33 283 SER B N 1
ATOM 13025 C CA . SER B 1 245 ? 58.754 9.231 94.233 1.00 89.70 283 SER B CA 1
ATOM 13026 C C . SER B 1 245 ? 59.966 8.295 94.224 1.00 86.78 283 SER B C 1
ATOM 13027 O O . SER B 1 245 ? 59.872 7.149 93.766 1.00 84.64 283 SER B O 1
ATOM 13035 N N . GLU B 1 246 ? 61.111 8.754 94.743 1.00 92.12 284 GLU B N 1
ATOM 13036 C CA . GLU B 1 246 ? 62.296 7.899 94.771 1.00 90.70 284 GLU B CA 1
ATOM 13037 C C . GLU B 1 246 ? 62.059 6.681 95.647 1.00 84.56 284 GLU B C 1
ATOM 13038 O O . GLU B 1 246 ? 62.406 5.555 95.274 1.00 80.00 284 GLU B O 1
ATOM 13050 N N . ARG B 1 247 ? 61.446 6.882 96.811 1.00 79.96 285 ARG B N 1
ATOM 13051 C CA . ARG B 1 247 ? 61.205 5.761 97.709 1.00 76.73 285 ARG B CA 1
ATOM 13052 C C . ARG B 1 247 ? 60.300 4.717 97.066 1.00 75.66 285 ARG B C 1
ATOM 13053 O O . ARG B 1 247 ? 60.503 3.511 97.259 1.00 73.34 285 ARG B O 1
ATOM 13074 N N . LEU B 1 248 ? 59.304 5.158 96.281 1.00 77.65 286 LEU B N 1
ATOM 13075 C CA . LEU B 1 248 ? 58.447 4.204 95.583 1.00 77.16 286 LEU B CA 1
ATOM 13076 C C . LEU B 1 248 ? 59.232 3.454 94.520 1.00 77.02 286 LEU B C 1
ATOM 13077 O O . LEU B 1 248 ? 59.135 2.225 94.411 1.00 75.37 286 LEU B O 1
ATOM 13093 N N . SER B 1 249 ? 60.035 4.181 93.744 1.00 81.08 287 SER B N 1
ATOM 13094 C CA . SER B 1 249 ? 60.877 3.545 92.741 1.00 85.79 287 SER B CA 1
ATOM 13095 C C . SER B 1 249 ? 61.784 2.482 93.359 1.00 78.68 287 SER B C 1
ATOM 13096 O O . SER B 1 249 ? 61.879 1.356 92.852 1.00 76.03 287 SER B O 1
ATOM 13104 N N . ALA B 1 250 ? 62.467 2.822 94.451 1.00 79.04 288 ALA B N 1
ATOM 13105 C CA . ALA B 1 250 ? 63.290 1.831 95.142 1.00 82.69 288 ALA B CA 1
ATOM 13106 C C . ALA B 1 250 ? 62.443 0.653 95.608 1.00 76.14 288 ALA B C 1
ATOM 13107 O O . ALA B 1 250 ? 62.806 -0.512 95.408 1.00 69.85 288 ALA B O 1
ATOM 13114 N N . TRP B 1 251 ? 61.302 0.944 96.233 1.00 72.24 289 TRP B N 1
ATOM 13115 C CA . TRP B 1 251 ? 60.366 -0.104 96.619 1.00 72.04 289 TRP B CA 1
ATOM 13116 C C . TRP B 1 251 ? 60.082 -1.042 95.436 1.00 73.04 289 TRP B C 1
ATOM 13117 O O . TRP B 1 251 ? 60.236 -2.265 95.548 1.00 69.07 289 TRP B O 1
ATOM 13138 N N . LEU B 1 252 ? 59.728 -0.477 94.269 1.00 74.98 290 LEU B N 1
ATOM 13139 C CA . LEU B 1 252 ? 59.352 -1.302 93.118 1.00 76.63 290 LEU B CA 1
ATOM 13140 C C . LEU B 1 252 ? 60.532 -2.105 92.571 1.00 77.74 290 LEU B C 1
ATOM 13141 O O . LEU B 1 252 ? 60.382 -3.288 92.236 1.00 72.59 290 LEU B O 1
ATOM 13157 N N . LYS B 1 253 ? 61.709 -1.480 92.463 1.00 79.14 291 LYS B N 1
ATOM 13158 C CA . LYS B 1 253 ? 62.893 -2.205 92.016 1.00 86.66 291 LYS B CA 1
ATOM 13159 C C . LYS B 1 253 ? 63.193 -3.407 92.906 1.00 82.31 291 LYS B C 1
ATOM 13160 O O . LYS B 1 253 ? 63.544 -4.481 92.401 1.00 74.44 291 LYS B O 1
ATOM 13179 N N . ALA B 1 254 ? 63.064 -3.260 94.234 1.00 70.64 292 ALA B N 1
ATOM 13180 C CA . ALA B 1 254 ? 63.340 -4.407 95.086 1.00 69.33 292 ALA B CA 1
ATOM 13181 C C . ALA B 1 254 ? 62.288 -5.479 94.885 1.00 72.01 292 ALA B C 1
ATOM 13182 O O . ALA B 1 254 ? 62.603 -6.676 94.823 1.00 67.14 292 ALA B O 1
ATOM 13189 N N . LYS B 1 255 ? 61.028 -5.057 94.784 1.00 75.51 293 LYS B N 1
ATOM 13190 C CA . LYS B 1 255 ? 59.932 -6.003 94.677 1.00 78.22 293 LYS B CA 1
ATOM 13191 C C . LYS B 1 255 ? 60.034 -6.830 93.397 1.00 80.06 293 LYS B C 1
ATOM 13192 O O . LYS B 1 255 ? 59.723 -8.028 93.400 1.00 75.46 293 LYS B O 1
ATOM 13211 N N A ASN B 1 256 ? 60.474 -6.215 92.302 0.43 79.11 294 ASN B N 1
ATOM 13212 N N B ASN B 1 256 ? 60.465 -6.219 92.289 0.57 78.90 294 ASN B N 1
ATOM 13213 C CA A ASN B 1 256 ? 60.531 -6.882 91.010 0.43 79.29 294 ASN B CA 1
ATOM 13214 C CA B ASN B 1 256 ? 60.526 -6.929 91.015 0.57 79.07 294 ASN B CA 1
ATOM 13215 C C A ASN B 1 256 ? 61.915 -7.440 90.689 0.43 79.76 294 ASN B C 1
ATOM 13216 C C B ASN B 1 256 ? 61.912 -7.484 90.706 0.57 79.86 294 ASN B C 1
ATOM 13217 O O A ASN B 1 256 ? 62.101 -8.001 89.604 0.43 79.95 294 ASN B O 1
ATOM 13218 O O B ASN B 1 256 ? 62.095 -8.089 89.643 0.57 79.81 294 ASN B O 1
ATOM 13239 N N . GLY B 1 257 ? 62.883 -7.303 91.598 1.00 79.11 295 GLY B N 1
ATOM 13240 C CA . GLY B 1 257 ? 64.193 -7.890 91.407 1.00 83.15 295 GLY B CA 1
ATOM 13241 C C . GLY B 1 257 ? 65.190 -7.084 90.601 1.00 85.21 295 GLY B C 1
ATOM 13242 O O . GLY B 1 257 ? 66.256 -7.618 90.262 1.00 89.06 295 GLY B O 1
ATOM 13247 N N . GLU B 1 258 ? 64.904 -5.819 90.298 1.00 88.96 296 GLU B N 1
ATOM 13248 C CA . GLU B 1 258 ? 65.868 -5.000 89.573 1.00 95.06 296 GLU B CA 1
ATOM 13249 C C . GLU B 1 258 ? 66.975 -4.462 90.470 1.00 93.12 296 GLU B C 1
ATOM 13250 O O . GLU B 1 258 ? 68.061 -4.150 89.969 1.00 90.61 296 GLU B O 1
ATOM 13262 N N . ALA B 1 259 ? 66.727 -4.345 91.773 1.00 80.98 297 ALA B N 1
ATOM 13263 C CA . ALA B 1 259 ? 67.764 -3.982 92.735 1.00 82.49 297 ALA B CA 1
ATOM 13264 C C . ALA B 1 259 ? 68.376 -5.240 93.342 1.00 81.24 297 ALA B C 1
ATOM 13265 O O . ALA B 1 259 ? 67.658 -6.135 93.798 1.00 78.88 297 ALA B O 1
ATOM 13272 N N . ALA B 1 260 ? 69.704 -5.320 93.328 1.00 77.74 298 ALA B N 1
ATOM 13273 C CA . ALA B 1 260 ? 70.368 -6.456 93.946 1.00 74.16 298 ALA B CA 1
ATOM 13274 C C . ALA B 1 260 ? 70.478 -6.255 95.443 1.00 71.45 298 ALA B C 1
ATOM 13275 O O . ALA B 1 260 ? 70.255 -7.193 96.223 1.00 69.22 298 ALA B O 1
ATOM 13282 N N . ILE B 1 261 ? 70.819 -5.037 95.853 1.00 72.14 299 ILE B N 1
ATOM 13283 C CA . ILE B 1 261 ? 71.037 -4.715 97.255 1.00 75.56 299 ILE B CA 1
ATOM 13284 C C . ILE B 1 261 ? 70.205 -3.494 97.605 1.00 76.01 299 ILE B C 1
ATOM 13285 O O . ILE B 1 261 ? 70.118 -2.546 96.815 1.00 75.66 299 ILE B O 1
ATOM 13301 N N . VAL B 1 262 ? 69.615 -3.520 98.799 1.00 70.60 300 VAL B N 1
ATOM 13302 C CA . VAL B 1 262 ? 68.955 -2.371 99.396 1.00 74.43 300 VAL B CA 1
ATOM 13303 C C . VAL B 1 262 ? 69.659 -2.080 100.707 1.00 70.60 300 VAL B C 1
ATOM 13304 O O . VAL B 1 262 ? 69.753 -2.960 101.567 1.00 66.98 300 VAL B O 1
ATOM 13317 N N . ILE B 1 263 ? 70.123 -0.845 100.864 1.00 73.47 301 ILE B N 1
ATOM 13318 C CA . ILE B 1 263 ? 70.793 -0.376 102.071 1.00 73.76 301 ILE B CA 1
ATOM 13319 C C . ILE B 1 263 ? 69.915 0.688 102.693 1.00 76.24 301 ILE B C 1
ATOM 13320 O O . ILE B 1 263 ? 69.495 1.625 102.004 1.00 79.67 301 ILE B O 1
ATOM 13336 N N . GLY B 1 264 ? 69.668 0.567 103.988 1.00 70.84 302 GLY B N 1
ATOM 13337 C CA . GLY B 1 264 ? 68.855 1.556 104.656 1.00 74.20 302 GLY B CA 1
ATOM 13338 C C . GLY B 1 264 ? 68.949 1.455 106.162 1.00 76.80 302 GLY B C 1
ATOM 13339 O O . GLY B 1 264 ? 69.751 0.701 106.713 1.00 74.30 302 GLY B O 1
ATOM 13343 N N . THR B 1 265 ? 68.128 2.263 106.807 1.00 78.44 303 THR B N 1
ATOM 13344 C CA . THR B 1 265 ? 67.993 2.337 108.250 1.00 81.26 303 THR B CA 1
ATOM 13345 C C . THR B 1 265 ? 66.897 1.362 108.684 1.00 84.30 303 THR B C 1
ATOM 13346 O O . THR B 1 265 ? 66.596 0.400 107.973 1.00 83.35 303 THR B O 1
ATOM 13357 N N . ARG B 1 266 ? 66.343 1.551 109.884 1.00 88.91 304 ARG B N 1
ATOM 13358 C CA . ARG B 1 266 ? 65.395 0.582 110.428 1.00 87.86 304 ARG B CA 1
ATOM 13359 C C . ARG B 1 266 ? 64.161 0.401 109.539 1.00 82.90 304 ARG B C 1
ATOM 13360 O O . ARG B 1 266 ? 63.632 -0.710 109.440 1.00 78.81 304 ARG B O 1
ATOM 13381 N N . SER B 1 267 ? 63.675 1.463 108.890 1.00 84.19 305 SER B N 1
ATOM 13382 C CA . SER B 1 267 ? 62.450 1.323 108.093 1.00 87.38 305 SER B CA 1
ATOM 13383 C C . SER B 1 267 ? 62.652 0.502 106.811 1.00 83.00 305 SER B C 1
ATOM 13384 O O . SER B 1 267 ? 61.670 -0.017 106.263 1.00 78.40 305 SER B O 1
ATOM 13392 N N . ALA B 1 268 ? 63.893 0.367 106.327 1.00 82.87 306 ALA B N 1
ATOM 13393 C CA . ALA B 1 268 ? 64.182 -0.498 105.186 1.00 78.13 306 ALA B CA 1
ATOM 13394 C C . ALA B 1 268 ? 63.791 -1.944 105.445 1.00 73.81 306 ALA B C 1
ATOM 13395 O O . ALA B 1 268 ? 63.723 -2.739 104.501 1.00 67.09 306 ALA B O 1
ATOM 13402 N N . LEU B 1 269 ? 63.565 -2.307 106.704 1.00 72.00 307 LEU B N 1
ATOM 13403 C CA . LEU B 1 269 ? 63.149 -3.657 107.058 1.00 73.18 307 LEU B CA 1
ATOM 13404 C C . LEU B 1 269 ? 61.850 -4.088 106.371 1.00 67.87 307 LEU B C 1
ATOM 13405 O O . LEU B 1 269 ? 61.592 -5.288 106.245 1.00 62.12 307 LEU B O 1
ATOM 13421 N N . PHE B 1 270 ? 61.003 -3.148 105.985 1.00 67.15 308 PHE B N 1
ATOM 13422 C CA . PHE B 1 270 ? 59.713 -3.464 105.374 1.00 69.60 308 PHE B CA 1
ATOM 13423 C C . PHE B 1 270 ? 59.792 -3.575 103.849 1.00 64.84 308 PHE B C 1
ATOM 13424 O O . PHE B 1 270 ? 58.780 -3.824 103.205 1.00 63.87 308 PHE B O 1
ATOM 13441 N N . THR B 1 271 ? 60.972 -3.436 103.276 1.00 64.02 309 THR B N 1
ATOM 13442 C CA . THR B 1 271 ? 61.113 -3.439 101.831 1.00 69.13 309 THR B CA 1
ATOM 13443 C C . THR B 1 271 ? 60.641 -4.761 101.231 1.00 66.55 309 THR B C 1
ATOM 13444 O O . THR B 1 271 ? 61.072 -5.831 101.685 1.00 60.50 309 THR B O 1
ATOM 13455 N N . PRO B 1 272 ? 59.797 -4.739 100.202 1.00 66.04 310 PRO B N 1
ATOM 13456 C CA . PRO B 1 272 ? 59.483 -5.986 99.505 1.00 66.26 310 PRO B CA 1
ATOM 13457 C C . PRO B 1 272 ? 60.699 -6.465 98.728 1.00 70.13 310 PRO B C 1
ATOM 13458 O O . PRO B 1 272 ? 61.439 -5.669 98.148 1.00 71.95 310 PRO B O 1
ATOM 13469 N N . PHE B 1 273 ? 60.911 -7.775 98.725 1.00 68.59 311 PHE B N 1
ATOM 13470 C CA . PHE B 1 273 ? 61.940 -8.373 97.890 1.00 69.55 311 PHE B CA 1
ATOM 13471 C C . PHE B 1 273 ? 61.333 -9.493 97.066 1.00 68.63 311 PHE B C 1
ATOM 13472 O O . PHE B 1 273 ? 60.416 -10.198 97.504 1.00 64.43 311 PHE B O 1
ATOM 13489 N N . LYS B 1 274 ? 61.857 -9.636 95.860 1.00 67.97 312 LYS B N 1
ATOM 13490 C CA . LYS B 1 274 ? 61.515 -10.771 95.021 1.00 69.18 312 LYS B CA 1
ATOM 13491 C C . LYS B 1 274 ? 62.182 -12.049 95.525 1.00 69.63 312 LYS B C 1
ATOM 13492 O O . LYS B 1 274 ? 61.561 -13.113 95.566 1.00 66.39 312 LYS B O 1
ATOM 13511 N N . ASN B 1 275 ? 63.475 -11.977 95.865 1.00 71.59 313 ASN B N 1
ATOM 13512 C CA . ASN B 1 275 ? 64.216 -13.201 96.170 1.00 70.68 313 ASN B CA 1
ATOM 13513 C C . ASN B 1 275 ? 65.324 -12.802 97.156 1.00 69.75 313 ASN B C 1
ATOM 13514 O O . ASN B 1 275 ? 66.502 -12.670 96.817 1.00 65.19 313 ASN B O 1
ATOM 13525 N N . LEU B 1 276 ? 64.952 -12.710 98.433 1.00 63.60 314 LEU B N 1
ATOM 13526 C CA . LEU B 1 276 ? 65.848 -12.215 99.465 1.00 66.79 314 LEU B CA 1
ATOM 13527 C C . LEU B 1 276 ? 66.720 -13.368 99.937 1.00 69.39 314 LEU B C 1
ATOM 13528 O O . LEU B 1 276 ? 66.218 -14.475 100.184 1.00 63.60 314 LEU B O 1
ATOM 13544 N N . GLY B 1 277 ? 68.020 -13.106 100.041 1.00 61.55 315 GLY B N 1
ATOM 13545 C CA . GLY B 1 277 ? 68.988 -14.130 100.366 1.00 61.44 315 GLY B CA 1
ATOM 13546 C C . GLY B 1 277 ? 69.630 -13.954 101.727 1.00 61.16 315 GLY B C 1
ATOM 13547 O O . GLY B 1 277 ? 70.075 -14.938 102.318 1.00 61.75 315 GLY B O 1
ATOM 13551 N N . VAL B 1 278 ? 69.712 -12.722 102.230 1.00 58.51 316 VAL B N 1
ATOM 13552 C CA . VAL B 1 278 ? 70.371 -12.459 103.507 1.00 60.00 316 VAL B CA 1
ATOM 13553 C C . VAL B 1 278 ? 69.921 -11.101 104.027 1.00 58.58 316 VAL B C 1
ATOM 13554 O O . VAL B 1 278 ? 69.499 -10.228 103.256 1.00 56.98 316 VAL B O 1
ATOM 13567 N N . ILE B 1 279 ? 70.012 -10.925 105.345 1.00 55.48 317 ILE B N 1
ATOM 13568 C CA . ILE B 1 279 ? 69.852 -9.640 106.018 1.00 56.55 317 ILE B CA 1
ATOM 13569 C C . ILE B 1 279 ? 71.113 -9.373 106.834 1.00 61.51 317 ILE B C 1
ATOM 13570 O O . ILE B 1 279 ? 71.574 -10.247 107.576 1.00 56.18 317 ILE B O 1
ATOM 13586 N N . VAL B 1 280 ? 71.642 -8.159 106.732 1.00 59.45 318 VAL B N 1
ATOM 13587 C CA . VAL B 1 280 ? 72.756 -7.719 107.563 1.00 65.08 318 VAL B CA 1
ATOM 13588 C C . VAL B 1 280 ? 72.306 -6.515 108.379 1.00 63.99 318 VAL B C 1
ATOM 13589 O O . VAL B 1 280 ? 71.786 -5.548 107.815 1.00 65.21 318 VAL B O 1
ATOM 13602 N N . ILE B 1 281 ? 72.508 -6.568 109.699 1.00 62.07 319 ILE B N 1
ATOM 13603 C CA . ILE B 1 281 ? 72.269 -5.424 110.577 1.00 63.57 319 ILE B CA 1
ATOM 13604 C C . ILE B 1 281 ? 73.590 -5.038 111.199 1.00 66.10 319 ILE B C 1
ATOM 13605 O O . ILE B 1 281 ? 74.113 -5.770 112.043 1.00 64.50 319 ILE B O 1
ATOM 13621 N N . ASP B 1 282 ? 74.084 -3.865 110.845 1.00 67.03 320 ASP B N 1
ATOM 13622 C CA . ASP B 1 282 ? 75.328 -3.341 111.368 1.00 69.34 320 ASP B CA 1
ATOM 13623 C C . ASP B 1 282 ? 75.053 -2.609 112.677 1.00 72.33 320 ASP B C 1
ATOM 13624 O O . ASP B 1 282 ? 74.020 -1.958 112.830 1.00 68.46 320 ASP B O 1
ATOM 13633 N N . GLU B 1 283 ? 75.974 -2.724 113.632 1.00 71.77 321 GLU B N 1
ATOM 13634 C CA . GLU B 1 283 ? 75.823 -2.047 114.926 1.00 74.24 321 GLU B CA 1
ATOM 13635 C C . GLU B 1 283 ? 74.500 -2.450 115.586 1.00 74.08 321 GLU B C 1
ATOM 13636 O O . GLU B 1 283 ? 73.701 -1.613 116.010 1.00 72.45 321 GLU B O 1
ATOM 13648 N N . GLU B 1 284 ? 74.276 -3.761 115.660 1.00 70.74 322 GLU B N 1
ATOM 13649 C CA . GLU B 1 284 ? 73.011 -4.306 116.138 1.00 68.59 322 GLU B CA 1
ATOM 13650 C C . GLU B 1 284 ? 72.646 -3.823 117.541 1.00 70.65 322 GLU B C 1
ATOM 13651 O O . GLU B 1 284 ? 71.487 -3.950 117.937 1.00 73.98 322 GLU B O 1
ATOM 13663 N N . HIS B 1 285 ? 73.603 -3.284 118.300 1.00 71.78 323 HIS B N 1
ATOM 13664 C CA . HIS B 1 285 ? 73.325 -2.771 119.638 1.00 78.02 323 HIS B CA 1
ATOM 13665 C C . HIS B 1 285 ? 72.703 -1.383 119.623 1.00 81.31 323 HIS B C 1
ATOM 13666 O O . HIS B 1 285 ? 72.189 -0.946 120.656 1.00 79.37 323 HIS B O 1
ATOM 13680 N N . ASP B 1 286 ? 72.753 -0.673 118.497 1.00 80.15 324 ASP B N 1
ATOM 13681 C CA . ASP B 1 286 ? 72.392 0.741 118.504 1.00 86.65 324 ASP B CA 1
ATOM 13682 C C . ASP B 1 286 ? 70.937 0.930 118.924 1.00 85.85 324 ASP B C 1
ATOM 13683 O O . ASP B 1 286 ? 70.040 0.207 118.480 1.00 77.16 324 ASP B O 1
ATOM 13692 N N . SER B 1 287 ? 70.712 1.906 119.803 1.00 91.84 325 SER B N 1
ATOM 13693 C CA . SER B 1 287 ? 69.363 2.216 120.253 1.00 94.50 325 SER B CA 1
ATOM 13694 C C . SER B 1 287 ? 68.491 2.768 119.128 1.00 92.65 325 SER B C 1
ATOM 13695 O O . SER B 1 287 ? 67.261 2.669 119.209 1.00 88.16 325 SER B O 1
ATOM 13703 N N . SER B 1 288 ? 69.093 3.333 118.079 1.00 81.83 326 SER B N 1
ATOM 13704 C CA . SER B 1 288 ? 68.305 3.854 116.968 1.00 87.95 326 SER B CA 1
ATOM 13705 C C . SER B 1 288 ? 67.460 2.779 116.290 1.00 85.37 326 SER B C 1
ATOM 13706 O O . SER B 1 288 ? 66.592 3.121 115.478 1.00 87.08 326 SER B O 1
ATOM 13714 N N . TYR B 1 289 ? 67.702 1.497 116.580 1.00 83.40 327 TYR B N 1
ATOM 13715 C CA . TYR B 1 289 ? 66.885 0.426 116.031 1.00 80.24 327 TYR B CA 1
ATOM 13716 C C . TYR B 1 289 ? 65.555 0.272 116.762 1.00 83.43 327 TYR B C 1
ATOM 13717 O O . TYR B 1 289 ? 64.659 -0.405 116.248 1.00 79.89 327 TYR B O 1
ATOM 13735 N N . LYS B 1 290 ? 65.401 0.907 117.921 1.00 91.75 328 LYS B N 1
ATOM 13736 C CA . LYS B 1 290 ? 64.144 0.934 118.657 1.00 94.77 328 LYS B CA 1
ATOM 13737 C C . LYS B 1 290 ? 63.444 2.254 118.345 1.00 99.60 328 LYS B C 1
ATOM 13738 O O . LYS B 1 290 ? 63.928 3.325 118.724 1.00 104.62 328 LYS B O 1
ATOM 13757 N N . GLN B 1 291 ? 62.323 2.180 117.632 1.00 101.21 329 GLN B N 1
ATOM 13758 C CA . GLN B 1 291 ? 61.483 3.356 117.431 1.00 106.53 329 GLN B CA 1
ATOM 13759 C C . GLN B 1 291 ? 60.860 3.763 118.767 1.00 108.60 329 GLN B C 1
ATOM 13760 O O . GLN B 1 291 ? 60.276 2.932 119.469 1.00 103.19 329 GLN B O 1
ATOM 13774 N N . GLN B 1 292 ? 61.008 5.037 119.135 1.00 118.89 330 GLN B N 1
ATOM 13775 C CA . GLN B 1 292 ? 60.540 5.530 120.424 1.00 121.95 330 GLN B CA 1
ATOM 13776 C C . GLN B 1 292 ? 59.335 6.464 120.305 1.00 125.40 330 GLN B C 1
ATOM 13777 O O . GLN B 1 292 ? 58.885 7.005 121.322 1.00 127.38 330 GLN B O 1
ATOM 13781 N N . GLU B 1 293 ? 58.788 6.653 119.101 1.00 115.98 331 GLU B N 1
ATOM 13782 C CA . GLU B 1 293 ? 57.639 7.528 118.888 1.00 117.31 331 GLU B CA 1
ATOM 13783 C C . GLU B 1 293 ? 56.607 6.807 118.033 1.00 116.45 331 GLU B C 1
ATOM 13784 O O . GLU B 1 293 ? 56.925 6.342 116.932 1.00 108.15 331 GLU B O 1
ATOM 13788 N N . GLY B 1 294 ? 55.374 6.722 118.541 1.00 132.85 332 GLY B N 1
ATOM 13789 C CA . GLY B 1 294 ? 54.278 6.084 117.829 1.00 132.50 332 GLY B CA 1
ATOM 13790 C C . GLY B 1 294 ? 54.237 4.576 117.994 1.00 126.00 332 GLY B C 1
ATOM 13791 O O . GLY B 1 294 ? 54.029 4.062 119.098 1.00 124.84 332 GLY B O 1
ATOM 13795 N N . TRP B 1 295 ? 54.418 3.856 116.889 1.00 111.62 333 TRP B N 1
ATOM 13796 C CA . TRP B 1 295 ? 54.595 2.409 116.928 1.00 105.95 333 TRP B CA 1
ATOM 13797 C C . TRP B 1 295 ? 56.041 2.110 117.325 1.00 107.46 333 TRP B C 1
ATOM 13798 O O . TRP B 1 295 ? 56.968 2.340 116.539 1.00 110.16 333 TRP B O 1
ATOM 13819 N N . ARG B 1 296 ? 56.236 1.581 118.534 1.00 111.09 334 ARG B N 1
ATOM 13820 C CA . ARG B 1 296 ? 57.570 1.455 119.132 1.00 108.28 334 ARG B CA 1
ATOM 13821 C C . ARG B 1 296 ? 58.152 0.053 118.923 1.00 101.05 334 ARG B C 1
ATOM 13822 O O . ARG B 1 296 ? 58.447 -0.683 119.863 1.00 101.41 334 ARG B O 1
ATOM 13843 N N . TYR B 1 297 ? 58.362 -0.311 117.665 1.00 84.77 335 TYR B N 1
ATOM 13844 C CA . TYR B 1 297 ? 58.941 -1.611 117.368 1.00 79.28 335 TYR B CA 1
ATOM 13845 C C . TYR B 1 297 ? 60.468 -1.567 117.506 1.00 75.65 335 TYR B C 1
ATOM 13846 O O . TYR B 1 297 ? 61.090 -0.505 117.471 1.00 74.07 335 TYR B O 1
ATOM 13864 N N . HIS B 1 298 ? 61.069 -2.745 117.680 1.00 74.04 336 HIS B N 1
ATOM 13865 C CA . HIS B 1 298 ? 62.522 -2.892 117.727 1.00 70.93 336 HIS B CA 1
ATOM 13866 C C . HIS B 1 298 ? 62.977 -3.557 116.428 1.00 68.38 336 HIS B C 1
ATOM 13867 O O . HIS B 1 298 ? 62.705 -4.741 116.192 1.00 59.50 336 HIS B O 1
ATOM 13881 N N . ALA B 1 299 ? 63.677 -2.787 115.598 1.00 72.02 337 ALA B N 1
ATOM 13882 C CA . ALA B 1 299 ? 64.035 -3.245 114.259 1.00 69.80 337 ALA B CA 1
ATOM 13883 C C . ALA B 1 299 ? 64.815 -4.550 114.302 1.00 67.88 337 ALA B C 1
ATOM 13884 O O . ALA B 1 299 ? 64.623 -5.420 113.448 1.00 61.66 337 ALA B O 1
ATOM 13891 N N . ARG B 1 300 ? 65.664 -4.713 115.271 1.00 69.06 338 ARG B N 1
ATOM 13892 C CA . ARG B 1 300 ? 66.491 -5.930 115.351 1.00 70.16 338 ARG B CA 1
ATOM 13893 C C . ARG B 1 300 ? 65.605 -7.157 115.550 1.00 68.07 338 ARG B C 1
ATOM 13894 O O . ARG B 1 300 ? 65.809 -8.130 114.874 1.00 62.99 338 ARG B O 1
ATOM 13915 N N . ASP B 1 301 ? 64.687 -7.138 116.469 1.00 66.37 339 ASP B N 1
ATOM 13916 C CA . ASP B 1 301 ? 63.831 -8.299 116.674 1.00 66.85 339 ASP B CA 1
ATOM 13917 C C . ASP B 1 301 ? 62.939 -8.545 115.457 1.00 67.25 339 ASP B C 1
ATOM 13918 O O . ASP B 1 301 ? 62.722 -9.695 115.057 1.00 60.75 339 ASP B O 1
ATOM 13927 N N . LEU B 1 302 ? 62.416 -7.481 114.850 1.00 61.75 340 LEU B N 1
ATOM 13928 C CA . LEU B 1 302 ? 61.621 -7.655 113.648 1.00 66.60 340 LEU B CA 1
ATOM 13929 C C . LEU B 1 302 ? 62.471 -8.225 112.515 1.00 60.73 340 LEU B C 1
ATOM 13930 O O . LEU B 1 302 ? 62.001 -9.063 111.745 1.00 62.17 340 LEU B O 1
ATOM 13946 N N . ALA B 1 303 ? 63.734 -7.809 112.423 1.00 57.73 341 ALA B N 1
ATOM 13947 C CA . ALA B 1 303 ? 64.608 -8.324 111.376 1.00 62.57 341 ALA B CA 1
ATOM 13948 C C . ALA B 1 303 ? 64.836 -9.825 111.530 1.00 60.34 341 ALA B C 1
ATOM 13949 O O . ALA B 1 303 ? 64.796 -10.567 110.555 1.00 55.24 341 ALA B O 1
ATOM 13956 N N . VAL B 1 304 ? 65.073 -10.293 112.749 1.00 56.81 342 VAL B N 1
ATOM 13957 C CA . VAL B 1 304 ? 65.261 -11.721 112.972 1.00 59.99 342 VAL B CA 1
ATOM 13958 C C . VAL B 1 304 ? 63.978 -12.484 112.644 1.00 58.13 342 VAL B C 1
ATOM 13959 O O . VAL B 1 304 ? 64.017 -13.574 112.063 1.00 62.05 342 VAL B O 1
ATOM 13972 N N . TYR B 1 305 ? 62.827 -11.943 113.034 1.00 55.17 343 TYR B N 1
ATOM 13973 C CA . TYR B 1 305 ? 61.560 -12.561 112.643 1.00 59.66 343 TYR B CA 1
ATOM 13974 C C . TYR B 1 305 ? 61.476 -12.723 111.120 1.00 60.78 343 TYR B C 1
ATOM 13975 O O . TYR B 1 305 ? 61.149 -13.800 110.614 1.00 56.59 343 TYR B O 1
ATOM 13993 N N . ARG B 1 306 ? 61.783 -11.655 110.383 1.00 58.36 344 ARG B N 1
ATOM 13994 C CA . ARG B 1 306 ? 61.735 -11.712 108.925 1.00 62.11 344 ARG B CA 1
ATOM 13995 C C . ARG B 1 306 ? 62.690 -12.768 108.366 1.00 63.30 344 ARG B C 1
ATOM 13996 O O . ARG B 1 306 ? 62.327 -13.534 107.466 1.00 60.41 344 ARG B O 1
ATOM 14017 N N . ALA B 1 307 ? 63.922 -12.819 108.868 1.00 57.76 345 ALA B N 1
ATOM 14018 C CA . ALA B 1 307 ? 64.836 -13.863 108.415 1.00 61.65 345 ALA B CA 1
ATOM 14019 C C . ALA B 1 307 ? 64.262 -15.254 108.681 1.00 61.74 345 ALA B C 1
ATOM 14020 O O . ALA B 1 307 ? 64.468 -16.182 107.891 1.00 56.43 345 ALA B O 1
ATOM 14027 N N . HIS B 1 308 ? 63.519 -15.415 109.782 1.00 57.91 346 HIS B N 1
ATOM 14028 C CA . HIS B 1 308 ? 62.939 -16.717 110.081 1.00 62.00 346 HIS B CA 1
ATOM 14029 C C . HIS B 1 308 ? 61.827 -17.057 109.094 1.00 65.90 346 HIS B C 1
ATOM 14030 O O . HIS B 1 308 ? 61.696 -18.206 108.658 1.00 63.30 346 HIS B O 1
ATOM 14044 N N . SER B 1 309 ? 61.039 -16.058 108.711 1.00 63.60 347 SER B N 1
ATOM 14045 C CA . SER B 1 309 ? 59.962 -16.276 107.758 1.00 69.36 347 SER B CA 1
ATOM 14046 C C . SER B 1 309 ? 60.522 -16.570 106.363 1.00 67.80 347 SER B C 1
ATOM 14047 O O . SER B 1 309 ? 60.090 -17.521 105.699 1.00 63.41 347 SER B O 1
ATOM 14055 N N . GLU B 1 310 ? 61.495 -15.773 105.913 1.00 65.36 348 GLU B N 1
ATOM 14056 C CA . GLU B 1 310 ? 62.153 -16.015 104.628 1.00 70.73 348 GLU B CA 1
ATOM 14057 C C . GLU B 1 310 ? 63.022 -17.270 104.647 1.00 74.05 348 GLU B C 1
ATOM 14058 O O . GLU B 1 310 ? 63.338 -17.810 103.580 1.00 65.40 348 GLU B O 1
ATOM 14070 N N . GLN B 1 311 ? 63.436 -17.732 105.834 1.00 65.12 349 GLN B N 1
ATOM 14071 C CA . GLN B 1 311 ? 64.324 -18.889 105.967 1.00 65.67 349 GLN B CA 1
ATOM 14072 C C . GLN B 1 311 ? 65.712 -18.581 105.380 1.00 64.30 349 GLN B C 1
ATOM 14073 O O . GLN B 1 311 ? 66.243 -19.328 104.555 1.00 62.08 349 GLN B O 1
ATOM 14087 N N . ILE B 1 312 ? 66.289 -17.466 105.814 1.00 58.99 350 ILE B N 1
ATOM 14088 C CA . ILE B 1 312 ? 67.596 -17.006 105.335 1.00 62.07 350 ILE B CA 1
ATOM 14089 C C . ILE B 1 312 ? 68.495 -16.693 106.528 1.00 59.83 350 ILE B C 1
ATOM 14090 O O . ILE B 1 312 ? 68.010 -16.477 107.650 1.00 57.63 350 ILE B O 1
ATOM 14106 N N . PRO B 1 313 ? 69.812 -16.596 106.304 1.00 59.19 351 PRO B N 1
ATOM 14107 C CA . PRO B 1 313 ? 70.708 -16.125 107.371 1.00 59.74 351 PRO B CA 1
ATOM 14108 C C . PRO B 1 313 ? 70.509 -14.642 107.646 1.00 59.11 351 PRO B C 1
ATOM 14109 O O . PRO B 1 313 ? 70.165 -13.857 106.760 1.00 55.35 351 PRO B O 1
ATOM 14120 N N . ILE B 1 314 ? 70.648 -14.273 108.917 1.00 55.69 352 ILE B N 1
ATOM 14121 C CA . ILE B 1 314 ? 70.728 -12.873 109.310 1.00 59.44 352 ILE B CA 1
ATOM 14122 C C . ILE B 1 314 ? 72.002 -12.690 110.136 1.00 59.01 352 ILE B C 1
ATOM 14123 O O . ILE B 1 314 ? 72.304 -13.506 111.018 1.00 57.65 352 ILE B O 1
ATOM 14139 N N . ILE B 1 315 ? 72.737 -11.613 109.860 1.00 56.28 353 ILE B N 1
ATOM 14140 C CA . ILE B 1 315 ? 74.027 -11.341 110.501 1.00 58.74 353 ILE B CA 1
ATOM 14141 C C . ILE B 1 315 ? 73.900 -10.036 111.260 1.00 59.25 353 ILE B C 1
ATOM 14142 O O . ILE B 1 315 ? 73.554 -9.005 110.673 1.00 60.00 353 ILE B O 1
ATOM 14158 N N . LEU B 1 316 ? 74.122 -10.099 112.573 1.00 61.67 354 LEU B N 1
ATOM 14159 C CA . LEU B 1 316 ? 74.165 -8.946 113.457 1.00 63.87 354 LEU B CA 1
ATOM 14160 C C . LEU B 1 316 ? 75.614 -8.703 113.855 1.00 63.78 354 LEU B C 1
ATOM 14161 O O . LEU B 1 316 ? 76.223 -9.547 114.511 1.00 65.41 354 LEU B O 1
ATOM 14177 N N . GLY B 1 317 ? 76.162 -7.557 113.482 1.00 61.68 355 GLY B N 1
ATOM 14178 C CA . GLY B 1 317 ? 77.551 -7.246 113.758 1.00 61.39 355 GLY B CA 1
ATOM 14179 C C . GLY B 1 317 ? 77.657 -6.137 114.791 1.00 66.34 355 GLY B C 1
ATOM 14180 O O . GLY B 1 317 ? 76.824 -5.229 114.838 1.00 62.09 355 GLY B O 1
ATOM 14184 N N . SER B 1 318 ? 78.696 -6.199 115.613 1.00 70.15 356 SER B N 1
ATOM 14185 C CA . SER B 1 318 ? 78.845 -5.181 116.643 1.00 76.60 356 SER B CA 1
ATOM 14186 C C . SER B 1 318 ? 80.178 -5.362 117.351 1.00 72.30 356 SER B C 1
ATOM 14187 O O . SER B 1 318 ? 80.624 -6.490 117.556 1.00 66.76 356 SER B O 1
ATOM 14195 N N . ALA B 1 319 ? 80.785 -4.243 117.755 1.00 70.55 357 ALA B N 1
ATOM 14196 C CA . ALA B 1 319 ? 81.937 -4.305 118.646 1.00 72.42 357 ALA B CA 1
ATOM 14197 C C . ALA B 1 319 ? 81.527 -4.478 120.097 1.00 74.05 357 ALA B C 1
ATOM 14198 O O . ALA B 1 319 ? 82.329 -4.976 120.887 1.00 71.13 357 ALA B O 1
ATOM 14205 N N . THR B 1 320 ? 80.298 -4.103 120.462 1.00 72.18 358 THR B N 1
ATOM 14206 C CA . THR B 1 320 ? 79.839 -4.183 121.849 1.00 73.53 358 THR B CA 1
ATOM 14207 C C . THR B 1 320 ? 78.422 -4.729 121.837 1.00 67.27 358 THR B C 1
ATOM 14208 O O . THR B 1 320 ? 77.443 -3.989 121.987 1.00 66.93 358 THR B O 1
ATOM 14219 N N . PRO B 1 321 ? 78.281 -6.041 121.669 1.00 65.37 359 PRO B N 1
ATOM 14220 C CA . PRO B 1 321 ? 76.958 -6.628 121.446 1.00 63.82 359 PRO B CA 1
ATOM 14221 C C . PRO B 1 321 ? 76.003 -6.401 122.612 1.00 67.23 359 PRO B C 1
ATOM 14222 O O . PRO B 1 321 ? 76.393 -6.410 123.782 1.00 65.47 359 PRO B O 1
ATOM 14233 N N . ALA B 1 322 ? 74.732 -6.218 122.270 1.00 64.53 360 ALA B N 1
ATOM 14234 C CA . ALA B 1 322 ? 73.692 -6.085 123.281 1.00 65.17 360 ALA B CA 1
ATOM 14235 C C . ALA B 1 322 ? 73.632 -7.348 124.140 1.00 64.20 360 ALA B C 1
ATOM 14236 O O . ALA B 1 322 ? 73.830 -8.471 123.655 1.00 62.39 360 ALA B O 1
ATOM 14243 N N . LEU B 1 323 ? 73.333 -7.166 125.431 1.00 65.27 361 LEU B N 1
ATOM 14244 C CA . LEU B 1 323 ? 73.202 -8.324 126.311 1.00 67.74 361 LEU B CA 1
ATOM 14245 C C . LEU B 1 323 ? 72.139 -9.304 125.806 1.00 67.11 361 LEU B C 1
ATOM 14246 O O . LEU B 1 323 ? 72.339 -10.520 125.881 1.00 65.32 361 LEU B O 1
ATOM 14262 N N . GLU B 1 324 ? 71.015 -8.808 125.264 1.00 63.92 362 GLU B N 1
ATOM 14263 C CA . GLU B 1 324 ? 70.013 -9.725 124.697 1.00 69.51 362 GLU B CA 1
ATOM 14264 C C . GLU B 1 324 ? 70.606 -10.585 123.581 1.00 66.15 362 GLU B C 1
ATOM 14265 O O . GLU B 1 324 ? 70.295 -11.777 123.454 1.00 60.56 362 GLU B O 1
ATOM 14277 N N . THR B 1 325 ? 71.476 -10.002 122.767 1.00 63.10 363 THR B N 1
ATOM 14278 C CA . THR B 1 325 ? 72.093 -10.777 121.708 1.00 63.67 363 THR B CA 1
ATOM 14279 C C . THR B 1 325 ? 73.044 -11.823 122.276 1.00 66.66 363 THR B C 1
ATOM 14280 O O . THR B 1 325 ? 73.040 -12.984 121.844 1.00 60.40 363 THR B O 1
ATOM 14291 N N . LEU B 1 326 ? 73.840 -11.447 123.277 1.00 66.60 364 LEU B N 1
ATOM 14292 C CA . LEU B 1 326 ? 74.722 -12.442 123.869 1.00 69.69 364 LEU B CA 1
ATOM 14293 C C . LEU B 1 326 ? 73.901 -13.497 124.591 1.00 63.80 364 LEU B C 1
ATOM 14294 O O . LEU B 1 326 ? 74.256 -14.674 124.583 1.00 62.91 364 LEU B O 1
ATOM 14310 N N . CYS B 1 327 ? 72.761 -13.105 125.147 1.00 64.31 365 CYS B N 1
ATOM 14311 C CA . CYS B 1 327 ? 71.858 -14.081 125.744 1.00 68.39 365 CYS B CA 1
ATOM 14312 C C . CYS B 1 327 ? 71.410 -15.115 124.709 1.00 72.43 365 CYS B C 1
ATOM 14313 O O . CYS B 1 327 ? 71.496 -16.328 124.941 1.00 65.41 365 CYS B O 1
ATOM 14321 N N . ASN B 1 328 ? 70.952 -14.650 123.537 1.00 65.17 366 ASN B N 1
ATOM 14322 C CA . ASN B 1 328 ? 70.583 -15.582 122.483 1.00 62.51 366 ASN B CA 1
ATOM 14323 C C . ASN B 1 328 ? 71.742 -16.510 122.112 1.00 63.57 366 ASN B C 1
ATOM 14324 O O . ASN B 1 328 ? 71.526 -17.681 121.798 1.00 64.56 366 ASN B O 1
ATOM 14335 N N . VAL B 1 329 ? 72.979 -16.029 122.174 1.00 62.05 367 VAL B N 1
ATOM 14336 C CA . VAL B 1 329 ? 74.109 -16.911 121.900 1.00 68.99 367 VAL B CA 1
ATOM 14337 C C . VAL B 1 329 ? 74.252 -17.952 123.006 1.00 69.05 367 VAL B C 1
ATOM 14338 O O . VAL B 1 329 ? 74.359 -19.153 122.744 1.00 68.71 367 VAL B O 1
ATOM 14351 N N . GLN B 1 330 ? 74.265 -17.507 124.257 1.00 73.57 368 GLN B N 1
ATOM 14352 C CA . GLN B 1 330 ? 74.360 -18.454 125.367 1.00 78.41 368 GLN B CA 1
ATOM 14353 C C . GLN B 1 330 ? 73.270 -19.516 125.269 1.00 78.66 368 GLN B C 1
ATOM 14354 O O . GLN B 1 330 ? 73.517 -20.700 125.524 1.00 82.24 368 GLN B O 1
ATOM 14368 N N . GLN B 1 331 ? 72.066 -19.118 124.862 1.00 68.77 369 GLN B N 1
ATOM 14369 C CA . GLN B 1 331 ? 70.964 -20.052 124.720 1.00 71.44 369 GLN B CA 1
ATOM 14370 C C . GLN B 1 331 ? 71.005 -20.836 123.409 1.00 75.02 369 GLN B C 1
ATOM 14371 O O . GLN B 1 331 ? 70.094 -21.630 123.164 1.00 74.01 369 GLN B O 1
ATOM 14385 N N . LYS B 1 332 ? 72.010 -20.625 122.559 1.00 73.06 370 LYS B N 1
ATOM 14386 C CA . LYS B 1 332 ? 72.142 -21.348 121.296 1.00 74.24 370 LYS B CA 1
ATOM 14387 C C . LYS B 1 332 ? 70.996 -21.057 120.330 1.00 74.81 370 LYS B C 1
ATOM 14388 O O . LYS B 1 332 ? 70.705 -21.862 119.451 1.00 76.74 370 LYS B O 1
ATOM 14407 N N . LYS B 1 333 ? 70.321 -19.920 120.483 1.00 70.06 371 LYS B N 1
ATOM 14408 C CA . LYS B 1 333 ? 69.415 -19.450 119.451 1.00 64.71 371 LYS B CA 1
ATOM 14409 C C . LYS B 1 333 ? 70.155 -18.722 118.332 1.00 66.90 371 LYS B C 1
ATOM 14410 O O . LYS B 1 333 ? 69.723 -18.772 117.179 1.00 61.97 371 LYS B O 1
ATOM 14429 N N . TYR B 1 334 ? 71.232 -18.011 118.655 1.00 70.43 372 TYR B N 1
ATOM 14430 C CA . TYR B 1 334 ? 72.155 -17.464 117.671 1.00 64.91 372 TYR B CA 1
ATOM 14431 C C . TYR B 1 334 ? 73.481 -18.206 117.764 1.00 72.38 372 TYR B C 1
ATOM 14432 O O . TYR B 1 334 ? 73.814 -18.787 118.800 1.00 67.61 372 TYR B O 1
ATOM 14450 N N . ARG B 1 335 ? 74.253 -18.138 116.683 1.00 72.98 373 ARG B N 1
ATOM 14451 C CA . ARG B 1 335 ? 75.634 -18.601 116.660 1.00 74.05 373 ARG B CA 1
ATOM 14452 C C . ARG B 1 335 ? 76.571 -17.405 116.627 1.00 71.49 373 ARG B C 1
ATOM 14453 O O . ARG B 1 335 ? 76.215 -16.335 116.133 1.00 72.12 373 ARG B O 1
ATOM 14474 N N . LEU B 1 336 ? 77.768 -17.593 117.180 1.00 71.49 374 LEU B N 1
ATOM 14475 C CA . LEU B 1 336 ? 78.737 -16.525 117.357 1.00 72.80 374 LEU B CA 1
ATOM 14476 C C . LEU B 1 336 ? 79.890 -16.690 116.374 1.00 70.73 374 LEU B C 1
ATOM 14477 O O . LEU B 1 336 ? 80.380 -17.800 116.159 1.00 74.82 374 LEU B O 1
ATOM 14493 N N . LEU B 1 337 ? 80.325 -15.576 115.794 1.00 73.46 375 LEU B N 1
ATOM 14494 C CA . LEU B 1 337 ? 81.508 -15.524 114.937 1.00 74.71 375 LEU B CA 1
ATOM 14495 C C . LEU B 1 337 ? 82.366 -14.364 115.416 1.00 73.01 375 LEU B C 1
ATOM 14496 O O . LEU B 1 337 ? 81.908 -13.219 115.405 1.00 68.96 375 LEU B O 1
ATOM 14512 N N . ARG B 1 338 ? 83.594 -14.652 115.860 1.00 75.69 376 ARG B N 1
ATOM 14513 C CA . ARG B 1 338 ? 84.487 -13.626 116.383 1.00 83.32 376 ARG B CA 1
ATOM 14514 C C . ARG B 1 338 ? 85.558 -13.228 115.372 1.00 85.69 376 ARG B C 1
ATOM 14515 O O . ARG B 1 338 ? 86.074 -14.062 114.623 1.00 83.88 376 ARG B O 1
ATOM 14536 N N . LEU B 1 339 ? 85.924 -11.943 115.405 1.00 84.67 377 LEU B N 1
ATOM 14537 C CA . LEU B 1 339 ? 87.111 -11.420 114.746 1.00 85.67 377 LEU B CA 1
ATOM 14538 C C . LEU B 1 339 ? 87.962 -10.709 115.804 1.00 88.77 377 LEU B C 1
ATOM 14539 O O . LEU B 1 339 ? 87.423 -10.055 116.702 1.00 88.21 377 LEU B O 1
ATOM 14555 N N . THR B 1 340 ? 89.282 -10.837 115.715 1.00 99.49 378 THR B N 1
ATOM 14556 C CA . THR B 1 340 ? 90.157 -10.381 116.788 1.00 100.73 378 THR B CA 1
ATOM 14557 C C . THR B 1 340 ? 91.103 -9.280 116.309 1.00 103.29 378 THR B C 1
ATOM 14558 O O . THR B 1 340 ? 91.425 -9.179 115.117 1.00 101.26 378 THR B O 1
ATOM 14569 N N . ARG B 1 341 ? 91.520 -8.451 117.273 1.00 110.44 379 ARG B N 1
ATOM 14570 C CA . ARG B 1 341 ? 92.496 -7.366 117.097 1.00 110.08 379 ARG B CA 1
ATOM 14571 C C . ARG B 1 341 ? 92.388 -6.650 115.758 1.00 108.65 379 ARG B C 1
ATOM 14572 O O . ARG B 1 341 ? 92.662 -5.451 115.664 1.00 108.49 379 ARG B O 1
ATOM 14576 N N . ILE B 1 350 ? 96.290 5.368 127.919 1.00 114.40 388 ILE B N 1
ATOM 14577 C CA . ILE B 1 350 ? 96.673 6.304 128.976 1.00 117.17 388 ILE B CA 1
ATOM 14578 C C . ILE B 1 350 ? 95.403 6.761 129.694 1.00 113.80 388 ILE B C 1
ATOM 14579 O O . ILE B 1 350 ? 94.789 7.767 129.338 1.00 114.54 388 ILE B O 1
ATOM 14594 N N . GLN B 1 351 ? 95.002 5.993 130.706 1.00 98.83 389 GLN B N 1
ATOM 14595 C CA . GLN B 1 351 ? 93.750 6.219 131.413 1.00 95.44 389 GLN B CA 1
ATOM 14596 C C . GLN B 1 351 ? 93.991 6.247 132.916 1.00 90.84 389 GLN B C 1
ATOM 14597 O O . GLN B 1 351 ? 94.870 5.556 133.438 1.00 88.57 389 GLN B O 1
ATOM 14611 N N . HIS B 1 352 ? 93.165 7.017 133.616 1.00 92.83 390 HIS B N 1
ATOM 14612 C CA . HIS B 1 352 ? 93.203 7.039 135.066 1.00 91.74 390 HIS B CA 1
ATOM 14613 C C . HIS B 1 352 ? 91.793 6.965 135.630 1.00 87.58 390 HIS B C 1
ATOM 14614 O O . HIS B 1 352 ? 90.841 7.491 135.050 1.00 86.32 390 HIS B O 1
ATOM 14628 N N . VAL B 1 353 ? 91.683 6.285 136.765 1.00 89.21 391 VAL B N 1
ATOM 14629 C CA . VAL B 1 353 ? 90.439 6.140 137.510 1.00 85.66 391 VAL B CA 1
ATOM 14630 C C . VAL B 1 353 ? 90.582 6.987 138.767 1.00 80.97 391 VAL B C 1
ATOM 14631 O O . VAL B 1 353 ? 91.305 6.604 139.691 1.00 83.95 391 VAL B O 1
ATOM 14644 N N . LEU B 1 354 ? 89.910 8.140 138.799 1.00 76.22 392 LEU B N 1
ATOM 14645 C CA . LEU B 1 354 ? 89.993 9.055 139.932 1.00 77.44 392 LEU B CA 1
ATOM 14646 C C . LEU B 1 354 ? 89.002 8.662 141.026 1.00 76.60 392 LEU B C 1
ATOM 14647 O O . LEU B 1 354 ? 87.808 8.506 140.768 1.00 77.14 392 LEU B O 1
ATOM 14663 N N . ASP B 1 355 ? 89.499 8.534 142.248 1.00 81.36 393 ASP B N 1
ATOM 14664 C CA . ASP B 1 355 ? 88.676 8.317 143.431 1.00 82.22 393 ASP B CA 1
ATOM 14665 C C . ASP B 1 355 ? 88.117 9.654 143.904 1.00 84.55 393 ASP B C 1
ATOM 14666 O O . ASP B 1 355 ? 88.852 10.486 144.438 1.00 95.08 393 ASP B O 1
ATOM 14675 N N . LEU B 1 356 ? 86.812 9.859 143.737 1.00 82.93 394 LEU B N 1
ATOM 14676 C CA . LEU B 1 356 ? 86.166 11.106 144.144 1.00 81.92 394 LEU B CA 1
ATOM 14677 C C . LEU B 1 356 ? 86.008 11.241 145.651 1.00 81.46 394 LEU B C 1
ATOM 14678 O O . LEU B 1 356 ? 85.642 12.326 146.127 1.00 79.33 394 LEU B O 1
ATOM 14694 N N . LYS B 1 357 ? 86.235 10.174 146.408 1.00 81.13 395 LYS B N 1
ATOM 14695 C CA . LYS B 1 357 ? 86.017 10.226 147.844 1.00 82.93 395 LYS B CA 1
ATOM 14696 C C . LYS B 1 357 ? 86.770 11.402 148.448 1.00 86.53 395 LYS B C 1
ATOM 14697 O O . LYS B 1 357 ? 87.999 11.470 148.376 1.00 82.88 395 LYS B O 1
ATOM 14716 N N . GLY B 1 358 ? 86.024 12.337 149.026 1.00 98.02 396 GLY B N 1
ATOM 14717 C CA . GLY B 1 358 ? 86.624 13.471 149.700 1.00 99.11 396 GLY B CA 1
ATOM 14718 C C . GLY B 1 358 ? 87.472 14.320 148.777 1.00 102.68 396 GLY B C 1
ATOM 14719 O O . GLY B 1 358 ? 88.689 14.428 148.961 1.00 105.47 396 GLY B O 1
ATOM 14723 N N . GLN B 1 359 ? 86.838 14.917 147.772 1.00 101.51 397 GLN B N 1
ATOM 14724 C CA . GLN B 1 359 ? 87.496 15.803 146.821 1.00 102.38 397 GLN B CA 1
ATOM 14725 C C . GLN B 1 359 ? 86.665 17.064 146.654 1.00 102.21 397 GLN B C 1
ATOM 14726 O O . GLN B 1 359 ? 85.432 17.020 146.681 1.00 102.01 397 GLN B O 1
ATOM 14740 N N . LYS B 1 360 ? 87.343 18.192 146.461 1.00 105.95 398 LYS B N 1
ATOM 14741 C CA . LYS B 1 360 ? 86.645 19.455 146.241 1.00 110.75 398 LYS B CA 1
ATOM 14742 C C . LYS B 1 360 ? 86.068 19.408 144.831 1.00 114.20 398 LYS B C 1
ATOM 14743 O O . LYS B 1 360 ? 86.628 19.930 143.865 1.00 118.12 398 LYS B O 1
ATOM 14747 N N . VAL B 1 361 ? 84.927 18.736 144.706 1.00 110.06 399 VAL B N 1
ATOM 14748 C CA . VAL B 1 361 ? 84.272 18.659 143.412 1.00 113.07 399 VAL B CA 1
ATOM 14749 C C . VAL B 1 361 ? 83.892 20.070 142.987 1.00 120.29 399 VAL B C 1
ATOM 14750 O O . VAL B 1 361 ? 83.317 20.839 143.769 1.00 127.02 399 VAL B O 1
ATOM 14754 N N . GLN B 1 362 ? 84.260 20.436 141.761 1.00 111.68 400 GLN B N 1
ATOM 14755 C CA . GLN B 1 362 ? 83.916 21.732 141.181 1.00 111.22 400 GLN B CA 1
ATOM 14756 C C . GLN B 1 362 ? 83.163 21.467 139.883 1.00 110.07 400 GLN B C 1
ATOM 14757 O O . GLN B 1 362 ? 83.735 20.936 138.925 1.00 108.31 400 GLN B O 1
ATOM 14761 N N . ALA B 1 363 ? 81.879 21.825 139.858 1.00 105.77 401 ALA B N 1
ATOM 14762 C CA . ALA B 1 363 ? 81.015 21.556 138.711 1.00 106.54 401 ALA B CA 1
ATOM 14763 C C . ALA B 1 363 ? 80.926 20.059 138.420 1.00 105.38 401 ALA B C 1
ATOM 14764 O O . ALA B 1 363 ? 80.780 19.642 137.267 1.00 100.91 401 ALA B O 1
ATOM 14771 N N . GLY B 1 364 ? 81.004 19.241 139.468 1.00 116.67 402 GLY B N 1
ATOM 14772 C CA . GLY B 1 364 ? 80.997 17.804 139.300 1.00 115.02 402 GLY B CA 1
ATOM 14773 C C . GLY B 1 364 ? 82.315 17.219 138.852 1.00 112.99 402 GLY B C 1
ATOM 14774 O O . GLY B 1 364 ? 82.384 16.012 138.587 1.00 107.35 402 GLY B O 1
ATOM 14778 N N . LEU B 1 365 ? 83.362 18.035 138.760 1.00 107.99 403 LEU B N 1
ATOM 14779 C CA . LEU B 1 365 ? 84.677 17.589 138.329 1.00 106.21 403 LEU B CA 1
ATOM 14780 C C . LEU B 1 365 ? 85.612 17.478 139.528 1.00 105.22 403 LEU B C 1
ATOM 14781 O O . LEU B 1 365 ? 85.450 18.177 140.531 1.00 108.79 403 LEU B O 1
ATOM 14797 N N . ALA B 1 366 ? 86.615 16.550 139.417 1.00 102.64 404 ALA B N 1
ATOM 14798 C CA . ALA B 1 366 ? 87.630 16.406 140.449 1.00 99.16 404 ALA B CA 1
ATOM 14799 C C . ALA B 1 366 ? 88.796 17.347 140.170 1.00 102.47 404 ALA B C 1
ATOM 14800 O O . ALA B 1 366 ? 89.099 17.636 139.009 1.00 105.56 404 ALA B O 1
ATOM 14807 N N . PRO B 1 367 ? 89.466 17.855 141.213 1.00 101.47 405 PRO B N 1
ATOM 14808 C CA . PRO B 1 367 ? 90.609 18.745 140.985 1.00 102.27 405 PRO B CA 1
ATOM 14809 C C . PRO B 1 367 ? 91.586 18.181 139.973 1.00 101.90 405 PRO B C 1
ATOM 14810 O O . PRO B 1 367 ? 91.875 18.833 138.964 1.00 104.11 405 PRO B O 1
ATOM 14821 N N . ALA B 1 368 ? 92.085 16.966 140.217 1.00 106.46 406 ALA B N 1
ATOM 14822 C CA . ALA B 1 368 ? 93.060 16.367 139.310 1.00 111.44 406 ALA B CA 1
ATOM 14823 C C . ALA B 1 368 ? 92.553 16.317 137.875 1.00 114.66 406 ALA B C 1
ATOM 14824 O O . ALA B 1 368 ? 93.360 16.224 136.943 1.00 118.73 406 ALA B O 1
ATOM 14831 N N . LEU B 1 369 ? 91.236 16.387 137.677 1.00 104.54 407 LEU B N 1
ATOM 14832 C CA . LEU B 1 369 ? 90.678 16.373 136.330 1.00 103.14 407 LEU B CA 1
ATOM 14833 C C . LEU B 1 369 ? 90.688 17.761 135.707 1.00 105.59 407 LEU B C 1
ATOM 14834 O O . LEU B 1 369 ? 90.933 17.897 134.503 1.00 106.83 407 LEU B O 1
ATOM 14850 N N . ILE B 1 370 ? 90.403 18.797 136.500 1.00 121.80 408 ILE B N 1
ATOM 14851 C CA . ILE B 1 370 ? 90.526 20.165 136.002 1.00 126.66 408 ILE B CA 1
ATOM 14852 C C . ILE B 1 370 ? 91.967 20.447 135.588 1.00 126.99 408 ILE B C 1
ATOM 14853 O O . ILE B 1 370 ? 92.219 21.080 134.556 1.00 127.94 408 ILE B O 1
ATOM 14869 N N . THR B 1 371 ? 92.934 19.972 136.376 1.00 127.93 409 THR B N 1
ATOM 14870 C CA . THR B 1 371 ? 94.335 20.232 136.061 1.00 129.20 409 THR B CA 1
ATOM 14871 C C . THR B 1 371 ? 94.755 19.557 134.759 1.00 131.17 409 THR B C 1
ATOM 14872 O O . THR B 1 371 ? 95.588 20.100 134.022 1.00 132.99 409 THR B O 1
ATOM 14883 N N . ARG B 1 372 ? 94.190 18.388 134.476 1.00 131.01 410 ARG B N 1
ATOM 14884 C CA . ARG B 1 372 ? 94.511 17.633 133.234 1.00 131.04 410 ARG B CA 1
ATOM 14885 C C . ARG B 1 372 ? 93.863 18.340 132.038 1.00 130.86 410 ARG B C 1
ATOM 14886 O O . ARG B 1 372 ? 94.527 18.453 130.989 1.00 133.31 410 ARG B O 1
ATOM 14907 N N . MET B 1 373 ? 92.623 18.792 132.191 1.00 111.03 411 MET B N 1
ATOM 14908 C CA . MET B 1 373 ? 91.909 19.482 131.120 1.00 113.14 411 MET B CA 1
ATOM 14909 C C . MET B 1 373 ? 92.634 20.750 130.699 1.00 119.50 411 MET B C 1
ATOM 14910 O O . MET B 1 373 ? 92.810 21.010 129.502 1.00 124.37 411 MET B O 1
ATOM 14924 N N . ARG B 1 374 ? 93.027 21.575 131.676 1.00 117.73 412 ARG B N 1
ATOM 14925 C CA . ARG B 1 374 ? 93.774 22.791 131.374 1.00 118.44 412 ARG B CA 1
ATOM 14926 C C . ARG B 1 374 ? 94.971 22.474 130.485 1.00 120.90 412 ARG B C 1
ATOM 14927 O O . ARG B 1 374 ? 95.166 23.103 129.438 1.00 119.57 412 ARG B O 1
ATOM 14931 N N . GLN B 1 375 ? 95.777 21.483 130.883 1.00 138.68 413 GLN B N 1
ATOM 14932 C CA . GLN B 1 375 ? 96.917 21.062 130.073 1.00 141.30 413 GLN B CA 1
ATOM 14933 C C . GLN B 1 375 ? 96.500 20.820 128.625 1.00 143.63 413 GLN B C 1
ATOM 14934 O O . GLN B 1 375 ? 97.052 21.417 127.695 1.00 148.52 413 GLN B O 1
ATOM 14938 N N . HIS B 1 376 ? 95.514 19.946 128.418 1.00 132.09 414 HIS B N 1
ATOM 14939 C CA . HIS B 1 376 ? 95.046 19.654 127.066 1.00 131.67 414 HIS B CA 1
ATOM 14940 C C . HIS B 1 376 ? 94.430 20.887 126.407 1.00 131.43 414 HIS B C 1
ATOM 14941 O O . HIS B 1 376 ? 94.553 21.075 125.189 1.00 134.33 414 HIS B O 1
ATOM 14955 N N . LEU B 1 377 ? 93.745 21.731 127.188 1.00 125.21 415 LEU B N 1
ATOM 14956 C CA . LEU B 1 377 ? 93.222 22.986 126.655 1.00 123.58 415 LEU B CA 1
ATOM 14957 C C . LEU B 1 377 ? 94.328 24.004 126.385 1.00 126.48 415 LEU B C 1
ATOM 14958 O O . LEU B 1 377 ? 94.141 24.910 125.563 1.00 129.44 415 LEU B O 1
ATOM 14962 N N . GLN B 1 378 ? 95.470 23.887 127.062 1.00 121.44 416 GLN B N 1
ATOM 14963 C CA . GLN B 1 378 ? 96.595 24.763 126.762 1.00 124.84 416 GLN B CA 1
ATOM 14964 C C . GLN B 1 378 ? 97.007 24.635 125.301 1.00 128.75 416 GLN B C 1
ATOM 14965 O O . GLN B 1 378 ? 97.223 25.643 124.619 1.00 130.50 416 GLN B O 1
ATOM 14969 N N . ALA B 1 379 ? 97.140 23.404 124.809 1.00 140.00 417 ALA B N 1
ATOM 14970 C CA . ALA B 1 379 ? 97.577 23.166 123.433 1.00 147.00 417 ALA B CA 1
ATOM 14971 C C . ALA B 1 379 ? 96.411 23.058 122.456 1.00 144.96 417 ALA B C 1
ATOM 14972 O O . ALA B 1 379 ? 96.400 22.181 121.595 1.00 144.75 417 ALA B O 1
ATOM 14979 N N . ASP B 1 380 ? 95.477 23.980 122.558 1.00 130.47 418 ASP B N 1
ATOM 14980 C CA . ASP B 1 380 ? 94.293 24.051 121.667 1.00 128.37 418 ASP B CA 1
ATOM 14981 C C . ASP B 1 380 ? 93.813 22.642 121.295 1.00 127.67 418 ASP B C 1
ATOM 14982 O O . ASP B 1 380 ? 93.451 22.439 120.125 1.00 125.95 418 ASP B O 1
ATOM 14986 N N . ASN B 1 381 ? 93.822 21.708 122.238 1.00 136.91 419 ASN B N 1
ATOM 14987 C CA . ASN B 1 381 ? 93.287 20.336 122.033 1.00 134.72 419 ASN B CA 1
ATOM 14988 C C . ASN B 1 381 ? 91.904 20.308 122.695 1.00 132.62 419 ASN B C 1
ATOM 14989 O O . ASN B 1 381 ? 91.768 20.986 123.718 1.00 134.94 419 ASN B O 1
ATOM 14993 N N . GLN B 1 382 ? 90.934 19.564 122.157 1.00 120.38 420 GLN B N 1
ATOM 14994 C CA . GLN B 1 382 ? 89.552 19.540 122.626 1.00 114.58 420 GLN B CA 1
ATOM 14995 C C . GLN B 1 382 ? 89.312 18.362 123.574 1.00 111.45 420 GLN B C 1
ATOM 14996 O O . GLN B 1 382 ? 89.879 17.282 123.396 1.00 104.99 420 GLN B O 1
ATOM 15000 N N . VAL B 1 383 ? 88.489 18.557 124.579 1.00 126.25 421 VAL B N 1
ATOM 15001 C CA . VAL B 1 383 ? 88.213 17.488 125.583 1.00 124.51 421 VAL B CA 1
ATOM 15002 C C . VAL B 1 383 ? 86.737 17.099 125.509 1.00 122.83 421 VAL B C 1
ATOM 15003 O O . VAL B 1 383 ? 85.934 17.988 125.201 1.00 129.15 421 VAL B O 1
ATOM 15007 N N . ILE B 1 384 ? 86.393 15.843 125.791 1.00 102.56 422 ILE B N 1
ATOM 15008 C CA . ILE B 1 384 ? 84.972 15.375 125.773 1.00 96.79 422 ILE B CA 1
ATOM 15009 C C . ILE B 1 384 ? 84.528 15.041 127.201 1.00 90.21 422 ILE B C 1
ATOM 15010 O O . ILE B 1 384 ? 85.298 14.421 127.899 1.00 86.87 422 ILE B O 1
ATOM 15014 N N . LEU B 1 385 ? 83.330 15.433 127.588 1.00 91.96 423 LEU B N 1
ATOM 15015 C CA . LEU B 1 385 ? 82.784 15.193 128.923 1.00 90.74 423 LEU B CA 1
ATOM 15016 C C . LEU B 1 385 ? 81.484 14.413 128.792 1.00 92.36 423 LEU B C 1
ATOM 15017 O O . LEU B 1 385 ? 80.483 14.953 128.312 1.00 98.09 423 LEU B O 1
ATOM 15033 N N . PHE B 1 386 ? 81.480 13.164 129.252 1.00 91.36 424 PHE B N 1
ATOM 15034 C CA . PHE B 1 386 ? 80.306 12.304 129.160 1.00 89.15 424 PHE B CA 1
ATOM 15035 C C . PHE B 1 386 ? 79.583 12.237 130.495 1.00 86.21 424 PHE B C 1
ATOM 15036 O O . PHE B 1 386 ? 80.209 12.018 131.535 1.00 80.99 424 PHE B O 1
ATOM 15053 N N . LEU B 1 387 ? 78.267 12.417 130.452 1.00 90.25 425 LEU B N 1
ATOM 15054 C CA . LEU B 1 387 ? 77.414 12.430 131.624 1.00 90.23 425 LEU B CA 1
ATOM 15055 C C . LEU B 1 387 ? 76.242 11.480 131.416 1.00 90.62 425 LEU B C 1
ATOM 15056 O O . LEU B 1 387 ? 76.058 10.911 130.338 1.00 92.57 425 LEU B O 1
ATOM 15072 N N . ASN B 1 388 ? 75.429 11.328 132.457 1.00 89.81 426 ASN B N 1
ATOM 15073 C CA . ASN B 1 388 ? 74.198 10.573 132.341 1.00 91.41 426 ASN B CA 1
ATOM 15074 C C . ASN B 1 388 ? 73.152 11.407 131.621 1.00 99.73 426 ASN B C 1
ATOM 15075 O O . ASN B 1 388 ? 73.108 12.634 131.752 1.00 100.73 426 ASN B O 1
ATOM 15086 N N . ARG B 1 389 ? 72.314 10.728 130.843 1.00 114.40 427 ARG B N 1
ATOM 15087 C CA . ARG B 1 389 ? 71.191 11.387 130.191 1.00 117.54 427 ARG B CA 1
ATOM 15088 C C . ARG B 1 389 ? 70.420 12.216 131.207 1.00 121.91 427 ARG B C 1
ATOM 15089 O O . ARG B 1 389 ? 69.975 11.697 132.234 1.00 122.81 427 ARG B O 1
ATOM 15093 N N . ARG B 1 390 ? 70.287 13.513 130.932 1.00 126.07 428 ARG B N 1
ATOM 15094 C CA . ARG B 1 390 ? 69.646 14.412 131.878 1.00 125.94 428 ARG B CA 1
ATOM 15095 C C . ARG B 1 390 ? 68.322 13.822 132.356 1.00 126.78 428 ARG B C 1
ATOM 15096 O O . ARG B 1 390 ? 67.641 13.097 131.625 1.00 127.95 428 ARG B O 1
ATOM 15100 N N . GLY B 1 391 ? 67.969 14.117 133.607 1.00 118.05 429 GLY B N 1
ATOM 15101 C CA . GLY B 1 391 ? 66.754 13.601 134.212 1.00 114.61 429 GLY B CA 1
ATOM 15102 C C . GLY B 1 391 ? 66.898 12.256 134.895 1.00 113.59 429 GLY B C 1
ATOM 15103 O O . GLY B 1 391 ? 65.908 11.745 135.439 1.00 103.19 429 GLY B O 1
ATOM 15107 N N . PHE B 1 392 ? 68.094 11.666 134.884 1.00 145.25 430 PHE B N 1
ATOM 15108 C CA . PHE B 1 392 ? 68.306 10.366 135.504 1.00 147.60 430 PHE B CA 1
ATOM 15109 C C . PHE B 1 392 ? 67.857 10.383 136.958 1.00 143.15 430 PHE B C 1
ATOM 15110 O O . PHE B 1 392 ? 68.061 11.364 137.678 1.00 152.59 430 PHE B O 1
ATOM 15114 N N . ALA B 1 393 ? 67.240 9.286 137.380 1.00 100.96 431 ALA B N 1
ATOM 15115 C CA . ALA B 1 393 ? 66.816 9.133 138.766 1.00 95.16 431 ALA B CA 1
ATOM 15116 C C . ALA B 1 393 ? 68.037 8.877 139.642 1.00 93.25 431 ALA B C 1
ATOM 15117 O O . ALA B 1 393 ? 68.711 7.851 139.458 1.00 85.01 431 ALA B O 1
ATOM 15124 N N . PRO B 1 394 ? 68.354 9.754 140.597 1.00 105.38 432 PRO B N 1
ATOM 15125 C CA . PRO B 1 394 ? 69.627 9.666 141.318 1.00 105.28 432 PRO B CA 1
ATOM 15126 C C . PRO B 1 394 ? 69.583 8.802 142.571 1.00 102.95 432 PRO B C 1
ATOM 15127 O O . PRO B 1 394 ? 68.549 8.628 143.221 1.00 105.33 432 PRO B O 1
ATOM 15138 N N . ALA B 1 395 ? 70.753 8.269 142.916 1.00 94.73 433 ALA B N 1
ATOM 15139 C CA . ALA B 1 395 ? 70.939 7.540 144.162 1.00 86.84 433 ALA B CA 1
ATOM 15140 C C . ALA B 1 395 ? 71.556 8.463 145.201 1.00 84.14 433 ALA B C 1
ATOM 15141 O O . ALA B 1 395 ? 72.019 9.561 144.894 1.00 87.17 433 ALA B O 1
ATOM 15148 N N . LEU B 1 396 ? 71.543 8.018 146.451 1.00 75.14 434 LEU B N 1
ATOM 15149 C CA . LEU B 1 396 ? 72.123 8.796 147.538 1.00 78.72 434 LEU B CA 1
ATOM 15150 C C . LEU B 1 396 ? 73.397 8.115 148.019 1.00 74.26 434 LEU B C 1
ATOM 15151 O O . LEU B 1 396 ? 73.399 6.908 148.282 1.00 73.65 434 LEU B O 1
ATOM 15167 N N . LEU B 1 397 ? 74.486 8.874 148.114 1.00 78.13 435 LEU B N 1
ATOM 15168 C CA . LEU B 1 397 ? 75.698 8.314 148.685 1.00 80.80 435 LEU B CA 1
ATOM 15169 C C . LEU B 1 397 ? 76.449 9.367 149.494 1.00 78.02 435 LEU B C 1
ATOM 15170 O O . LEU B 1 397 ? 76.165 10.570 149.446 1.00 75.91 435 LEU B O 1
ATOM 15186 N N . CYS B 1 398 ? 77.408 8.875 150.265 1.00 71.52 436 CYS B N 1
ATOM 15187 C CA . CYS B 1 398 ? 78.235 9.709 151.125 1.00 73.27 436 CYS B CA 1
ATOM 15188 C C . CYS B 1 398 ? 79.467 10.128 150.346 1.00 70.58 436 CYS B C 1
ATOM 15189 O O . CYS B 1 398 ? 80.212 9.279 149.848 1.00 69.97 436 CYS B O 1
ATOM 15196 N N . HIS B 1 399 ? 79.667 11.433 150.230 1.00 75.26 437 HIS B N 1
ATOM 15197 C CA . HIS B 1 399 ? 80.804 11.941 149.487 1.00 78.51 437 HIS B CA 1
ATOM 15198 C C . HIS B 1 399 ? 82.125 11.594 150.148 1.00 80.10 437 HIS B C 1
ATOM 15199 O O . HIS B 1 399 ? 83.159 11.622 149.475 1.00 81.05 437 HIS B O 1
ATOM 15213 N N . ASP B 1 400 ? 82.129 11.267 151.443 1.00 79.31 438 ASP B N 1
ATOM 15214 C CA . ASP B 1 400 ? 83.400 11.039 152.124 1.00 78.54 438 ASP B CA 1
ATOM 15215 C C . ASP B 1 400 ? 83.824 9.579 152.111 1.00 76.13 438 ASP B C 1
ATOM 15216 O O . ASP B 1 400 ? 85.000 9.287 151.870 1.00 73.74 438 ASP B O 1
ATOM 15225 N N . CYS B 1 401 ? 82.903 8.648 152.368 1.00 72.61 439 CYS B N 1
ATOM 15226 C CA . CYS B 1 401 ? 83.262 7.238 152.429 1.00 72.00 439 CYS B CA 1
ATOM 15227 C C . CYS B 1 401 ? 82.632 6.412 151.322 1.00 69.10 439 CYS B C 1
ATOM 15228 O O . CYS B 1 401 ? 83.001 5.245 151.165 1.00 68.25 439 CYS B O 1
ATOM 15235 N N . GLY B 1 402 ? 81.698 6.976 150.559 1.00 67.61 440 GLY B N 1
ATOM 15236 C CA . GLY B 1 402 ? 81.118 6.290 149.422 1.00 66.61 440 GLY B CA 1
ATOM 15237 C C . GLY B 1 402 ? 79.948 5.383 149.746 1.00 64.95 440 GLY B C 1
ATOM 15238 O O . GLY B 1 402 ? 79.446 4.712 148.849 1.00 64.22 440 GLY B O 1
ATOM 15242 N N . TRP B 1 403 ? 79.511 5.330 150.999 1.00 62.01 441 TRP B N 1
ATOM 15243 C CA . TRP B 1 403 ? 78.314 4.582 151.344 1.00 59.88 441 TRP B CA 1
ATOM 15244 C C . TRP B 1 403 ? 77.175 4.998 150.429 1.00 63.91 441 TRP B C 1
ATOM 15245 O O . TRP B 1 403 ? 77.013 6.183 150.125 1.00 63.21 441 TRP B O 1
ATOM 15266 N N . ILE B 1 404 ? 76.384 4.014 150.008 1.00 66.80 442 ILE B N 1
ATOM 15267 C CA . ILE B 1 404 ? 75.224 4.215 149.144 1.00 70.93 442 ILE B CA 1
ATOM 15268 C C . ILE B 1 404 ? 73.982 3.685 149.843 1.00 70.50 442 ILE B C 1
ATOM 15269 O O . ILE B 1 404 ? 73.955 2.529 150.282 1.00 69.02 442 ILE B O 1
ATOM 15285 N N . ALA B 1 405 ? 72.948 4.520 149.902 1.00 71.53 443 ALA B N 1
ATOM 15286 C CA . ALA B 1 405 ? 71.689 4.160 150.547 1.00 73.53 443 ALA B CA 1
ATOM 15287 C C . ALA B 1 405 ? 71.046 2.970 149.842 1.00 70.66 443 ALA B C 1
ATOM 15288 O O . ALA B 1 405 ? 70.800 3.008 148.634 1.00 68.50 443 ALA B O 1
ATOM 15295 N N . GLU B 1 406 ? 70.776 1.915 150.603 1.00 71.15 444 GLU B N 1
ATOM 15296 C CA . GLU B 1 406 ? 70.245 0.678 150.064 1.00 72.42 444 GLU B CA 1
ATOM 15297 C C . GLU B 1 406 ? 68.998 0.283 150.840 1.00 76.17 444 GLU B C 1
ATOM 15298 O O . GLU B 1 406 ? 68.946 0.419 152.063 1.00 78.84 444 GLU B O 1
ATOM 15310 N N . CYS B 1 407 ? 68.001 -0.206 150.121 1.00 71.29 445 CYS B N 1
ATOM 15311 C CA . CYS B 1 407 ? 66.728 -0.591 150.730 1.00 70.67 445 CYS B CA 1
ATOM 15312 C C . CYS B 1 407 ? 66.891 -1.841 151.581 1.00 72.46 445 CYS B C 1
ATOM 15313 O O . CYS B 1 407 ? 67.330 -2.877 151.065 1.00 71.89 445 CYS B O 1
ATOM 15320 N N . PRO B 1 408 ? 66.521 -1.813 152.863 1.00 79.80 446 PRO B N 1
ATOM 15321 C CA . PRO B 1 408 ? 66.743 -3.000 153.700 1.00 83.91 446 PRO B CA 1
ATOM 15322 C C . PRO B 1 408 ? 65.804 -4.156 153.384 1.00 87.58 446 PRO B C 1
ATOM 15323 O O . PRO B 1 408 ? 66.076 -5.288 153.806 1.00 87.03 446 PRO B O 1
ATOM 15334 N N . ARG B 1 409 ? 64.720 -3.928 152.642 1.00 93.15 447 ARG B N 1
ATOM 15335 C CA . ARG B 1 409 ? 63.787 -5.019 152.378 1.00 96.34 447 ARG B CA 1
ATOM 15336 C C . ARG B 1 409 ? 64.274 -5.907 151.236 1.00 93.43 447 ARG B C 1
ATOM 15337 O O . ARG B 1 409 ? 64.289 -7.136 151.361 1.00 91.81 447 ARG B O 1
ATOM 15341 N N . CYS B 1 410 ? 64.659 -5.307 150.112 1.00 85.79 448 CYS B N 1
ATOM 15342 C CA . CYS B 1 410 ? 65.056 -6.058 148.929 1.00 84.53 448 CYS B CA 1
ATOM 15343 C C . CYS B 1 410 ? 66.514 -5.841 148.546 1.00 82.55 448 CYS B C 1
ATOM 15344 O O . CYS B 1 410 ? 66.972 -6.430 147.554 1.00 77.45 448 CYS B O 1
ATOM 15351 N N . ASP B 1 411 ? 67.249 -5.003 149.285 1.00 94.51 449 ASP B N 1
ATOM 15352 C CA . ASP B 1 411 ? 68.682 -4.787 149.060 1.00 93.29 449 ASP B CA 1
ATOM 15353 C C . ASP B 1 411 ? 68.968 -4.217 147.669 1.00 89.64 449 ASP B C 1
ATOM 15354 O O . ASP B 1 411 ? 70.018 -4.483 147.080 1.00 87.90 449 ASP B O 1
ATOM 15363 N N . HIS B 1 412 ? 68.039 -3.430 147.131 1.00 88.61 450 HIS B N 1
ATOM 15364 C CA . HIS B 1 412 ? 68.277 -2.629 145.939 1.00 85.14 450 HIS B CA 1
ATOM 15365 C C . HIS B 1 412 ? 68.546 -1.192 146.360 1.00 83.02 450 HIS B C 1
ATOM 15366 O O . HIS B 1 412 ? 68.080 -0.743 147.411 1.00 83.77 450 HIS B O 1
ATOM 15380 N N . TYR B 1 413 ? 69.289 -0.464 145.527 1.00 75.75 451 TYR B N 1
ATOM 15381 C CA . TYR B 1 413 ? 69.659 0.901 145.883 1.00 76.94 451 TYR B CA 1
ATOM 15382 C C . TYR B 1 413 ? 68.442 1.809 145.868 1.00 77.37 451 TYR B C 1
ATOM 15383 O O . TYR B 1 413 ? 67.532 1.655 145.049 1.00 72.91 451 TYR B O 1
ATOM 15401 N N . TYR B 1 414 ? 68.419 2.738 146.810 1.00 79.52 452 TYR B N 1
ATOM 15402 C CA . TYR B 1 414 ? 67.345 3.711 146.869 1.00 85.17 452 TYR B CA 1
ATOM 15403 C C . TYR B 1 414 ? 67.492 4.739 145.758 1.00 86.38 452 TYR B C 1
ATOM 15404 O O . TYR B 1 414 ? 68.598 5.056 145.297 1.00 84.11 452 TYR B O 1
ATOM 15422 N N . THR B 1 415 ? 66.356 5.267 145.341 1.00 88.50 453 THR B N 1
ATOM 15423 C CA . THR B 1 415 ? 66.310 6.422 144.468 1.00 90.00 453 THR B CA 1
ATOM 15424 C C . THR B 1 415 ? 66.063 7.655 145.326 1.00 92.25 453 THR B C 1
ATOM 15425 O O . THR B 1 415 ? 65.276 7.616 146.278 1.00 90.41 453 THR B O 1
ATOM 15436 N N . LEU B 1 416 ? 66.762 8.739 144.999 1.00 91.65 454 LEU B N 1
ATOM 15437 C CA . LEU B 1 416 ? 66.697 9.985 145.757 1.00 97.43 454 LEU B CA 1
ATOM 15438 C C . LEU B 1 416 ? 65.720 10.950 145.081 1.00 104.78 454 LEU B C 1
ATOM 15439 O O . LEU B 1 416 ? 65.952 11.397 143.951 1.00 103.56 454 LEU B O 1
ATOM 15455 N N . HIS B 1 417 ? 64.637 11.281 145.776 1.00 120.21 455 HIS B N 1
ATOM 15456 C CA . HIS B 1 417 ? 63.698 12.304 145.322 1.00 122.84 455 HIS B CA 1
ATOM 15457 C C . HIS B 1 417 ? 64.015 13.557 146.133 1.00 124.33 455 HIS B C 1
ATOM 15458 O O . HIS B 1 417 ? 63.489 13.766 147.226 1.00 126.00 455 HIS B O 1
ATOM 15472 N N . GLN B 1 418 ? 64.910 14.388 145.588 1.00 116.24 456 GLN B N 1
ATOM 15473 C CA . GLN B 1 418 ? 65.437 15.532 146.323 1.00 115.42 456 GLN B CA 1
ATOM 15474 C C . GLN B 1 418 ? 64.401 16.636 146.529 1.00 117.89 456 GLN B C 1
ATOM 15475 O O . GLN B 1 418 ? 64.613 17.508 147.378 1.00 116.42 456 GLN B O 1
ATOM 15479 N N . ALA B 1 419 ? 63.292 16.633 145.785 1.00 119.43 457 ALA B N 1
ATOM 15480 C CA . ALA B 1 419 ? 62.206 17.557 146.102 1.00 123.32 457 ALA B CA 1
ATOM 15481 C C . ALA B 1 419 ? 61.540 17.166 147.418 1.00 125.27 457 ALA B C 1
ATOM 15482 O O . ALA B 1 419 ? 61.526 17.946 148.378 1.00 124.19 457 ALA B O 1
ATOM 15489 N N . GLN B 1 420 ? 61.012 15.941 147.488 1.00 146.78 458 GLN B N 1
ATOM 15490 C CA . GLN B 1 420 ? 60.306 15.449 148.666 1.00 147.97 458 GLN B CA 1
ATOM 15491 C C . GLN B 1 420 ? 61.232 15.039 149.810 1.00 149.22 458 GLN B C 1
ATOM 15492 O O . GLN B 1 420 ? 60.732 14.681 150.882 1.00 149.10 458 GLN B O 1
ATOM 15496 N N . HIS B 1 421 ? 62.553 15.078 149.616 1.00 149.16 459 HIS B N 1
ATOM 15497 C CA . HIS B 1 421 ? 63.525 14.733 150.661 1.00 145.46 459 HIS B CA 1
ATOM 15498 C C . HIS B 1 421 ? 63.184 13.398 151.320 1.00 141.70 459 HIS B C 1
ATOM 15499 O O . HIS B 1 421 ? 63.084 13.283 152.543 1.00 138.50 459 HIS B O 1
ATOM 15503 N N . HIS B 1 422 ? 63.013 12.374 150.485 1.00 119.82 460 HIS B N 1
ATOM 15504 C CA . HIS B 1 422 ? 62.728 11.025 150.947 1.00 116.59 460 HIS B CA 1
ATOM 15505 C C . HIS B 1 422 ? 63.416 10.051 150.003 1.00 108.97 460 HIS B C 1
ATOM 15506 O O . HIS B 1 422 ? 63.845 10.417 148.905 1.00 111.23 460 HIS B O 1
ATOM 15510 N N . LEU B 1 423 ? 63.557 8.811 150.456 1.00 98.54 461 LEU B N 1
ATOM 15511 C CA . LEU B 1 423 ? 64.088 7.736 149.629 1.00 91.04 461 LEU B CA 1
ATOM 15512 C C . LEU B 1 423 ? 62.961 6.783 149.254 1.00 89.90 461 LEU B C 1
ATOM 15513 O O . LEU B 1 423 ? 62.037 6.556 150.041 1.00 91.20 461 LEU B O 1
ATOM 15529 N N . ARG B 1 424 ? 63.038 6.228 148.044 1.00 89.52 462 ARG B N 1
ATOM 15530 C CA . ARG B 1 424 ? 61.982 5.354 147.531 1.00 89.54 462 ARG B CA 1
ATOM 15531 C C . ARG B 1 424 ? 62.607 4.202 146.755 1.00 82.91 462 ARG B C 1
ATOM 15532 O O . ARG B 1 424 ? 63.385 4.424 145.825 1.00 79.45 462 ARG B O 1
ATOM 15536 N N . CYS B 1 425 ? 62.264 2.975 147.137 1.00 82.99 463 CYS B N 1
ATOM 15537 C CA . CYS B 1 425 ? 62.777 1.791 146.457 1.00 82.13 463 CYS B CA 1
ATOM 15538 C C . CYS B 1 425 ? 61.958 1.517 145.204 1.00 83.24 463 CYS B C 1
ATOM 15539 O O . CYS B 1 425 ? 60.752 1.241 145.292 1.00 81.21 463 CYS B O 1
ATOM 15546 N N . HIS B 1 426 ? 62.615 1.561 144.043 1.00 89.74 464 HIS B N 1
ATOM 15547 C CA . HIS B 1 426 ? 61.910 1.324 142.793 1.00 92.89 464 HIS B CA 1
ATOM 15548 C C . HIS B 1 426 ? 61.544 -0.144 142.614 1.00 92.16 464 HIS B C 1
ATOM 15549 O O . HIS B 1 426 ? 60.672 -0.452 141.794 1.00 96.13 464 HIS B O 1
ATOM 15563 N N . HIS B 1 427 ? 62.157 -1.050 143.374 1.00 88.04 465 HIS B N 1
ATOM 15564 C CA . HIS B 1 427 ? 61.839 -2.464 143.227 1.00 88.45 465 HIS B CA 1
ATOM 15565 C C . HIS B 1 427 ? 60.706 -2.928 144.141 1.00 92.86 465 HIS B C 1
ATOM 15566 O O . HIS B 1 427 ? 59.867 -3.730 143.718 1.00 98.96 465 HIS B O 1
ATOM 15580 N N . CYS B 1 428 ? 60.670 -2.494 145.400 1.00 83.92 466 CYS B N 1
ATOM 15581 C CA . CYS B 1 428 ? 59.620 -2.952 146.308 1.00 88.51 466 CYS B CA 1
ATOM 15582 C C . CYS B 1 428 ? 58.790 -1.817 146.891 1.00 89.66 466 CYS B C 1
ATOM 15583 O O . CYS B 1 428 ? 57.965 -2.072 147.778 1.00 91.78 466 CYS B O 1
ATOM 15590 N N . ASP B 1 429 ? 59.026 -0.570 146.464 1.00 88.69 467 ASP B N 1
ATOM 15591 C CA . ASP B 1 429 ? 58.217 0.599 146.803 1.00 93.23 467 ASP B CA 1
ATOM 15592 C C . ASP B 1 429 ? 58.366 1.047 148.255 1.00 96.39 467 ASP B C 1
ATOM 15593 O O . ASP B 1 429 ? 57.618 1.927 148.696 1.00 98.42 467 ASP B O 1
ATOM 15602 N N . SER B 1 430 ? 59.313 0.492 149.013 1.00 98.29 468 SER B N 1
ATOM 15603 C CA . SER B 1 430 ? 59.527 0.976 150.370 1.00 95.79 468 SER B CA 1
ATOM 15604 C C . SER B 1 430 ? 59.931 2.449 150.339 1.00 93.81 468 SER B C 1
ATOM 15605 O O . SER B 1 430 ? 60.434 2.966 149.335 1.00 88.51 468 SER B O 1
ATOM 15613 N N . GLN B 1 431 ? 59.692 3.130 151.458 1.00 97.49 469 GLN B N 1
ATOM 15614 C CA . GLN B 1 431 ? 60.047 4.532 151.606 1.00 99.02 469 GLN B CA 1
ATOM 15615 C C . GLN B 1 431 ? 60.828 4.719 152.896 1.00 97.56 469 GLN B C 1
ATOM 15616 O O . GLN B 1 431 ? 60.610 4.009 153.882 1.00 99.17 469 GLN B O 1
ATOM 15630 N N . ARG B 1 432 ? 61.748 5.680 152.873 1.00 97.21 470 ARG B N 1
ATOM 15631 C CA . ARG B 1 432 ? 62.515 6.078 154.045 1.00 100.47 470 ARG B CA 1
ATOM 15632 C C . ARG B 1 432 ? 62.762 7.572 153.938 1.00 101.95 470 ARG B C 1
ATOM 15633 O O . ARG B 1 432 ? 62.868 8.097 152.823 1.00 101.15 470 ARG B O 1
ATOM 15654 N N . PRO B 1 433 ? 62.852 8.283 155.058 1.00 109.82 471 PRO B N 1
ATOM 15655 C CA . PRO B 1 433 ? 63.365 9.652 155.004 1.00 112.43 471 PRO B CA 1
ATOM 15656 C C . PRO B 1 433 ? 64.866 9.644 154.758 1.00 110.83 471 PRO B C 1
ATOM 15657 O O . PRO B 1 433 ? 65.575 8.709 155.137 1.00 113.66 471 PRO B O 1
ATOM 15668 N N . VAL B 1 434 ? 65.345 10.692 154.093 1.00 93.18 472 VAL B N 1
ATOM 15669 C CA . VAL B 1 434 ? 66.786 10.816 153.848 1.00 88.05 472 VAL B CA 1
ATOM 15670 C C . VAL B 1 434 ? 67.520 10.914 155.185 1.00 87.57 472 VAL B C 1
ATOM 15671 O O . VAL B 1 434 ? 67.165 11.763 156.026 1.00 87.78 472 VAL B O 1
ATOM 15684 N N . PRO B 1 435 ? 68.532 10.088 155.441 1.00 84.14 473 PRO B N 1
ATOM 15685 C CA . PRO B 1 435 ? 69.233 10.156 156.726 1.00 83.23 473 PRO B CA 1
ATOM 15686 C C . PRO B 1 435 ? 69.998 11.461 156.919 1.00 86.28 473 PRO B C 1
ATOM 15687 O O . PRO B 1 435 ? 70.541 12.043 155.977 1.00 81.80 473 PRO B O 1
ATOM 15698 N N . ARG B 1 436 ? 70.062 11.904 158.180 1.00 89.83 474 ARG B N 1
ATOM 15699 C CA . ARG B 1 436 ? 70.799 13.120 158.503 1.00 90.02 474 ARG B CA 1
ATOM 15700 C C . ARG B 1 436 ? 72.307 12.886 158.472 1.00 90.67 474 ARG B C 1
ATOM 15701 O O . ARG B 1 436 ? 73.071 13.818 158.198 1.00 91.13 474 ARG B O 1
ATOM 15705 N N . GLN B 1 437 ? 72.761 11.661 158.720 1.00 90.45 475 GLN B N 1
ATOM 15706 C CA . GLN B 1 437 ? 74.182 11.385 158.604 1.00 88.54 475 GLN B CA 1
ATOM 15707 C C . GLN B 1 437 ? 74.406 9.958 158.114 1.00 81.45 475 GLN B C 1
ATOM 15708 O O . GLN B 1 437 ? 73.524 9.096 158.171 1.00 78.13 475 GLN B O 1
ATOM 15722 N N . CYS B 1 438 ? 75.607 9.744 157.604 1.00 81.25 476 CYS B N 1
ATOM 15723 C CA . CYS B 1 438 ? 75.980 8.485 156.990 1.00 74.92 476 CYS B CA 1
ATOM 15724 C C . CYS B 1 438 ? 76.138 7.398 158.048 1.00 73.36 476 CYS B C 1
ATOM 15725 O O . CYS B 1 438 ? 76.876 7.588 159.014 1.00 73.81 476 CYS B O 1
ATOM 15732 N N . PRO B 1 439 ? 75.477 6.245 157.906 1.00 68.56 477 PRO B N 1
ATOM 15733 C CA . PRO B 1 439 ? 75.617 5.194 158.924 1.00 70.31 477 PRO B CA 1
ATOM 15734 C C . PRO B 1 439 ? 76.953 4.476 158.884 1.00 68.99 477 PRO B C 1
ATOM 15735 O O . PRO B 1 439 ? 77.213 3.646 159.771 1.00 63.21 477 PRO B O 1
ATOM 15746 N N . SER B 1 440 ? 77.782 4.743 157.874 1.00 70.64 478 SER B N 1
ATOM 15747 C CA . SER B 1 440 ? 79.100 4.140 157.765 1.00 72.42 478 SER B CA 1
ATOM 15748 C C . SER B 1 440 ? 80.156 4.971 158.494 1.00 73.15 478 SER B C 1
ATOM 15749 O O . SER B 1 440 ? 80.905 4.440 159.319 1.00 71.77 478 SER B O 1
ATOM 15757 N N . CYS B 1 441 ? 80.275 6.259 158.170 1.00 73.92 479 CYS B N 1
ATOM 15758 C CA . CYS B 1 441 ? 81.355 7.109 158.751 1.00 73.50 479 CYS B CA 1
ATOM 15759 C C . CYS B 1 441 ? 80.811 8.219 159.662 1.00 74.12 479 CYS B C 1
ATOM 15760 O O . CYS B 1 441 ? 81.600 8.713 160.492 1.00 74.97 479 CYS B O 1
ATOM 15767 N N . GLY B 1 442 ? 79.550 8.607 159.540 1.00 67.38 480 GLY B N 1
ATOM 15768 C CA . GLY B 1 442 ? 79.006 9.654 160.374 1.00 67.98 480 GLY B CA 1
ATOM 15769 C C . GLY B 1 442 ? 78.910 11.003 159.705 1.00 73.21 480 GLY B C 1
ATOM 15770 O O . GLY B 1 442 ? 78.288 11.904 160.268 1.00 78.50 480 GLY B O 1
ATOM 15774 N N . SER B 1 443 ? 79.494 11.168 158.525 1.00 80.25 481 SER B N 1
ATOM 15775 C CA . SER B 1 443 ? 79.488 12.455 157.845 1.00 82.18 481 SER B CA 1
ATOM 15776 C C . SER B 1 443 ? 78.068 12.861 157.450 1.00 87.45 481 SER B C 1
ATOM 15777 O O . SER B 1 443 ? 77.157 12.037 157.353 1.00 93.44 481 SER B O 1
ATOM 15785 N N . THR B 1 444 ? 77.892 14.158 157.210 1.00 80.56 482 THR B N 1
ATOM 15786 C CA . THR B 1 444 ? 76.646 14.696 156.691 1.00 82.74 482 THR B CA 1
ATOM 15787 C C . THR B 1 444 ? 76.785 15.139 155.234 1.00 85.79 482 THR B C 1
ATOM 15788 O O . THR B 1 444 ? 75.858 15.738 154.686 1.00 89.90 482 THR B O 1
ATOM 15799 N N . HIS B 1 445 ? 77.911 14.837 154.585 1.00 87.75 483 HIS B N 1
ATOM 15800 C CA . HIS B 1 445 ? 78.129 15.214 153.186 1.00 89.63 483 HIS B CA 1
ATOM 15801 C C . HIS B 1 445 ? 77.549 14.117 152.300 1.00 84.12 483 HIS B C 1
ATOM 15802 O O . HIS B 1 445 ? 78.262 13.283 151.741 1.00 81.21 483 HIS B O 1
ATOM 15816 N N . LEU B 1 446 ? 76.222 14.118 152.194 1.00 83.49 484 LEU B N 1
ATOM 15817 C CA . LEU B 1 446 ? 75.478 13.167 151.376 1.00 85.79 484 LEU B CA 1
ATOM 15818 C C . LEU B 1 446 ? 75.025 13.885 150.113 1.00 89.10 484 LEU B C 1
ATOM 15819 O O . LEU B 1 446 ? 74.368 14.930 150.188 1.00 95.06 484 LEU B O 1
ATOM 15835 N N . VAL B 1 447 ? 75.374 13.329 148.962 1.00 88.09 485 VAL B N 1
ATOM 15836 C CA . VAL B 1 447 ? 75.180 14.038 147.701 1.00 94.57 485 VAL B CA 1
ATOM 15837 C C . VAL B 1 447 ? 74.383 13.149 146.757 1.00 91.91 485 VAL B C 1
ATOM 15838 O O . VAL B 1 447 ? 74.356 11.917 146.900 1.00 89.21 485 VAL B O 1
ATOM 15851 N N . PRO B 1 448 ? 73.712 13.748 145.787 1.00 89.70 486 PRO B N 1
ATOM 15852 C CA . PRO B 1 448 ? 73.082 12.967 144.727 1.00 86.32 486 PRO B CA 1
ATOM 15853 C C . PRO B 1 448 ? 74.093 12.546 143.672 1.00 86.06 486 PRO B C 1
ATOM 15854 O O . PRO B 1 448 ? 75.153 13.152 143.503 1.00 82.13 486 PRO B O 1
ATOM 15865 N N . VAL B 1 449 ? 73.731 11.489 142.949 1.00 107.87 487 VAL B N 1
ATOM 15866 C CA . VAL B 1 449 ? 74.511 10.969 141.831 1.00 112.69 487 VAL B CA 1
ATOM 15867 C C . VAL B 1 449 ? 73.626 10.996 140.592 1.00 117.28 487 VAL B C 1
ATOM 15868 O O . VAL B 1 449 ? 72.493 10.509 140.632 1.00 117.01 487 VAL B O 1
ATOM 15881 N N . GLY B 1 450 ? 74.136 11.569 139.498 1.00 133.40 488 GLY B N 1
ATOM 15882 C CA . GLY B 1 450 ? 73.425 11.534 138.226 1.00 134.81 488 GLY B CA 1
ATOM 15883 C C . GLY B 1 450 ? 72.833 12.845 137.742 1.00 138.26 488 GLY B C 1
ATOM 15884 O O . GLY B 1 450 ? 71.794 12.835 137.075 1.00 135.37 488 GLY B O 1
ATOM 15888 N N . LEU B 1 451 ? 73.316 13.947 138.265 1.00 160.85 489 LEU B N 1
ATOM 15889 C CA . LEU B 1 451 ? 72.817 15.270 137.821 1.00 164.85 489 LEU B CA 1
ATOM 15890 C C . LEU B 1 451 ? 73.751 15.709 136.696 1.00 171.03 489 LEU B C 1
ATOM 15891 O O . LEU B 1 451 ? 74.752 16.373 136.989 1.00 174.96 489 LEU B O 1
ATOM 15895 N N . GLY B 1 452 ? 73.437 15.317 135.474 1.00 172.67 490 GLY B N 1
ATOM 15896 C CA . GLY B 1 452 ? 74.302 15.580 134.313 1.00 170.39 490 GLY B CA 1
ATOM 15897 C C . GLY B 1 452 ? 74.049 16.928 133.663 1.00 169.18 490 GLY B C 1
ATOM 15898 O O . GLY B 1 452 ? 74.179 17.907 134.387 1.00 173.97 490 GLY B O 1
ATOM 15902 N N . THR B 1 453 ? 73.683 16.967 132.377 1.00 113.05 491 THR B N 1
ATOM 15903 C CA . THR B 1 453 ? 73.480 18.180 131.545 1.00 110.07 491 THR B CA 1
ATOM 15904 C C . THR B 1 453 ? 73.017 19.423 132.313 1.00 117.30 491 THR B C 1
ATOM 15905 O O . THR B 1 453 ? 73.657 20.448 132.129 1.00 117.88 491 THR B O 1
ATOM 15909 N N . GLU B 1 454 ? 71.990 19.376 133.144 1.00 132.77 492 GLU B N 1
ATOM 15910 C CA . GLU B 1 454 ? 71.470 20.597 133.824 1.00 138.09 492 GLU B CA 1
ATOM 15911 C C . GLU B 1 454 ? 72.551 21.355 134.610 1.00 143.20 492 GLU B C 1
ATOM 15912 O O . GLU B 1 454 ? 73.412 20.714 135.224 1.00 140.64 492 GLU B O 1
ATOM 15916 N N . GLN B 1 455 ? 72.484 22.677 134.630 1.00 155.49 493 GLN B N 1
ATOM 15917 C CA . GLN B 1 455 ? 73.397 23.532 135.439 1.00 157.75 493 GLN B CA 1
ATOM 15918 C C . GLN B 1 455 ? 74.873 23.140 135.276 1.00 157.89 493 GLN B C 1
ATOM 15919 O O . GLN B 1 455 ? 75.516 22.852 136.308 1.00 155.73 493 GLN B O 1
ATOM 15923 N N . LEU B 1 456 ? 75.428 23.163 134.077 1.00 151.86 494 LEU B N 1
ATOM 15924 C CA . LEU B 1 456 ? 76.855 22.784 133.919 1.00 148.21 494 LEU B CA 1
ATOM 15925 C C . LEU B 1 456 ? 77.580 23.819 133.063 1.00 148.75 494 LEU B C 1
ATOM 15926 O O . LEU B 1 456 ? 78.740 24.125 133.390 1.00 149.43 494 LEU B O 1
ATOM 15942 N N . GLU B 1 457 ? 76.959 24.327 132.005 1.00 145.06 495 GLU B N 1
ATOM 15943 C CA . GLU B 1 457 ? 77.666 25.319 131.203 1.00 143.08 495 GLU B CA 1
ATOM 15944 C C . GLU B 1 457 ? 77.841 26.622 131.976 1.00 146.10 495 GLU B C 1
ATOM 15945 O O . GLU B 1 457 ? 78.909 27.246 131.919 1.00 145.18 495 GLU B O 1
ATOM 15949 N N . GLN B 1 458 ? 76.810 27.046 132.710 1.00 158.89 496 GLN B N 1
ATOM 15950 C CA . GLN B 1 458 ? 76.955 28.174 133.623 1.00 159.34 496 GLN B CA 1
ATOM 15951 C C . GLN B 1 458 ? 77.993 27.907 134.707 1.00 157.67 496 GLN B C 1
ATOM 15952 O O . GLN B 1 458 ? 78.396 28.845 135.403 1.00 156.68 496 GLN B O 1
ATOM 15956 N N . THR B 1 459 ? 78.342 26.652 134.834 1.00 153.69 497 THR B N 1
ATOM 15957 C CA . THR B 1 459 ? 79.321 26.192 135.836 1.00 149.81 497 THR B CA 1
ATOM 15958 C C . THR B 1 459 ? 80.648 25.873 135.153 1.00 145.69 497 THR B C 1
ATOM 15959 O O . THR B 1 459 ? 81.667 25.962 135.822 1.00 147.18 497 THR B O 1
ATOM 15970 N N . LEU B 1 460 ? 80.679 25.571 133.880 1.00 124.46 498 LEU B N 1
ATOM 15971 C CA . LEU B 1 460 ? 81.980 25.223 133.270 1.00 118.40 498 LEU B CA 1
ATOM 15972 C C . LEU B 1 460 ? 82.705 26.494 132.833 1.00 120.52 498 LEU B C 1
ATOM 15973 O O . LEU B 1 460 ? 83.901 26.411 132.566 1.00 117.67 498 LEU B O 1
ATOM 15989 N N . ALA B 1 461 ? 82.016 27.620 132.780 1.00 144.14 499 ALA B N 1
ATOM 15990 C CA . ALA B 1 461 ? 82.627 28.877 132.291 1.00 147.85 499 ALA B CA 1
ATOM 15991 C C . ALA B 1 461 ? 83.676 29.382 133.280 1.00 149.65 499 ALA B C 1
ATOM 15992 O O . ALA B 1 461 ? 84.809 29.552 132.818 1.00 153.09 499 ALA B O 1
ATOM 15999 N N . PRO B 1 462 ? 83.324 29.601 134.560 1.00 146.41 500 PRO B N 1
ATOM 16000 C CA . PRO B 1 462 ? 84.292 30.110 135.534 1.00 145.13 500 PRO B CA 1
ATOM 16001 C C . PRO B 1 462 ? 85.559 29.261 135.524 1.00 140.52 500 PRO B C 1
ATOM 16002 O O . PRO B 1 462 ? 86.605 29.783 135.239 1.00 141.98 500 PRO B O 1
ATOM 16013 N N . LEU B 1 463 ? 85.447 27.993 135.832 1.00 129.51 501 LEU B N 1
ATOM 16014 C CA . LEU B 1 463 ? 86.661 27.132 135.775 1.00 124.81 501 LEU B CA 1
ATOM 16015 C C . LEU B 1 463 ? 87.415 27.321 134.456 1.00 126.75 501 LEU B C 1
ATOM 16016 O O . LEU B 1 463 ? 88.645 27.318 134.500 1.00 125.66 501 LEU B O 1
ATOM 16020 N N . PHE B 1 464 ? 86.724 27.386 133.335 1.00 133.34 502 PHE B N 1
ATOM 16021 C CA . PHE B 1 464 ? 87.354 27.595 132.011 1.00 135.08 502 PHE B CA 1
ATOM 16022 C C . PHE B 1 464 ? 86.676 28.794 131.352 1.00 138.78 502 PHE B C 1
ATOM 16023 O O . PHE B 1 464 ? 85.466 28.903 131.579 1.00 138.07 502 PHE B O 1
ATOM 16027 N N . ARG B 1 496 ? 88.443 22.961 122.966 1.00 108.45 534 ARG B N 1
ATOM 16028 C CA . ARG B 1 496 ? 86.992 22.982 123.039 1.00 108.10 534 ARG B CA 1
ATOM 16029 C C . ARG B 1 496 ? 86.554 22.007 124.116 1.00 108.93 534 ARG B C 1
ATOM 16030 O O . ARG B 1 496 ? 87.208 20.991 124.332 1.00 105.32 534 ARG B O 1
ATOM 16034 N N . ILE B 1 497 ? 85.463 22.323 124.807 1.00 128.94 535 ILE B N 1
ATOM 16035 C CA . ILE B 1 497 ? 84.912 21.465 125.851 1.00 129.57 535 ILE B CA 1
ATOM 16036 C C . ILE B 1 497 ? 83.662 20.819 125.267 1.00 128.47 535 ILE B C 1
ATOM 16037 O O . ILE B 1 497 ? 82.605 21.454 125.189 1.00 132.56 535 ILE B O 1
ATOM 16041 N N . LEU B 1 498 ? 83.782 19.559 124.848 1.00 111.95 536 LEU B N 1
ATOM 16042 C CA . LEU B 1 498 ? 82.673 18.832 124.239 1.00 110.30 536 LEU B CA 1
ATOM 16043 C C . LEU B 1 498 ? 81.864 18.110 125.310 1.00 105.18 536 LEU B C 1
ATOM 16044 O O . LEU B 1 498 ? 82.425 17.377 126.128 1.00 101.11 536 LEU B O 1
ATOM 16060 N N . ILE B 1 499 ? 80.547 18.308 125.287 1.00 95.72 537 ILE B N 1
ATOM 16061 C CA . ILE B 1 499 ? 79.635 17.726 126.269 1.00 93.87 537 ILE B CA 1
ATOM 16062 C C . ILE B 1 499 ? 78.725 16.735 125.547 1.00 96.13 537 ILE B C 1
ATOM 16063 O O . ILE B 1 499 ? 77.888 17.123 124.722 1.00 95.09 537 ILE B O 1
ATOM 16079 N N . GLY B 1 500 ? 78.879 15.448 125.872 1.00 105.82 538 GLY B N 1
ATOM 16080 C CA . GLY B 1 500 ? 78.053 14.414 125.294 1.00 104.10 538 GLY B CA 1
ATOM 16081 C C . GLY B 1 500 ? 77.427 13.550 126.372 1.00 98.48 538 GLY B C 1
ATOM 16082 O O . GLY B 1 500 ? 77.901 13.478 127.504 1.00 93.94 538 GLY B O 1
ATOM 16086 N N . THR B 1 501 ? 76.335 12.890 125.996 1.00 105.30 539 THR B N 1
ATOM 16087 C CA . THR B 1 501 ? 75.594 12.036 126.914 1.00 102.09 539 THR B CA 1
ATOM 16088 C C . THR B 1 501 ? 75.358 10.645 126.362 1.00 96.32 539 THR B C 1
ATOM 16089 O O . THR B 1 501 ? 74.850 9.790 127.093 1.00 92.92 539 THR B O 1
ATOM 16100 N N . GLN B 1 502 ? 75.713 10.390 125.108 1.00 103.20 540 GLN B N 1
ATOM 16101 C CA . GLN B 1 502 ? 75.367 9.148 124.447 1.00 103.40 540 GLN B CA 1
ATOM 16102 C C . GLN B 1 502 ? 76.573 8.622 123.692 1.00 101.13 540 GLN B C 1
ATOM 16103 O O . GLN B 1 502 ? 77.481 9.367 123.316 1.00 101.96 540 GLN B O 1
ATOM 16117 N N . MET B 1 503 ? 76.559 7.313 123.483 1.00 98.10 541 MET B N 1
ATOM 16118 C CA . MET B 1 503 ? 77.545 6.673 122.635 1.00 97.60 541 MET B CA 1
ATOM 16119 C C . MET B 1 503 ? 77.546 7.329 121.260 1.00 100.91 541 MET B C 1
ATOM 16120 O O . MET B 1 503 ? 76.491 7.615 120.690 1.00 101.01 541 MET B O 1
ATOM 16134 N N . LEU B 1 504 ? 78.740 7.585 120.735 1.00 101.88 542 LEU B N 1
ATOM 16135 C CA . LEU B 1 504 ? 78.890 8.307 119.483 1.00 104.00 542 LEU B CA 1
ATOM 16136 C C . LEU B 1 504 ? 78.611 7.392 118.287 1.00 103.09 542 LEU B C 1
ATOM 16137 O O . LEU B 1 504 ? 78.474 6.170 118.411 1.00 99.36 542 LEU B O 1
ATOM 16153 N N . ALA B 1 505 ? 78.538 8.008 117.109 1.00 101.94 543 ALA B N 1
ATOM 16154 C CA . ALA B 1 505 ? 78.294 7.277 115.876 1.00 100.58 543 ALA B CA 1
ATOM 16155 C C . ALA B 1 505 ? 79.585 6.662 115.358 1.00 102.32 543 ALA B C 1
ATOM 16156 O O . ALA B 1 505 ? 80.656 7.270 115.445 1.00 105.94 543 ALA B O 1
ATOM 16163 N N . LYS B 1 506 ? 79.472 5.459 114.786 1.00 102.92 544 LYS B N 1
ATOM 16164 C CA . LYS B 1 506 ? 80.646 4.794 114.228 1.00 103.72 544 LYS B CA 1
ATOM 16165 C C . LYS B 1 506 ? 81.314 5.643 113.150 1.00 108.29 544 LYS B C 1
ATOM 16166 O O . LYS B 1 506 ? 82.535 5.572 112.972 1.00 107.36 544 LYS B O 1
ATOM 16185 N N . GLY B 1 507 ? 80.549 6.471 112.445 1.00 128.58 545 GLY B N 1
ATOM 16186 C CA . GLY B 1 507 ? 81.111 7.256 111.363 1.00 134.37 545 GLY B CA 1
ATOM 16187 C C . GLY B 1 507 ? 81.352 8.701 111.739 1.00 138.59 545 GLY B C 1
ATOM 16188 O O . GLY B 1 507 ? 81.411 9.575 110.869 1.00 142.21 545 GLY B O 1
ATOM 16192 N N . HIS B 1 508 ? 81.494 9.003 113.009 1.00 141.28 546 HIS B N 1
ATOM 16193 C CA . HIS B 1 508 ? 81.554 10.425 113.431 1.00 144.97 546 HIS B CA 1
ATOM 16194 C C . HIS B 1 508 ? 82.757 10.694 114.331 1.00 145.10 546 HIS B C 1
ATOM 16195 O O . HIS B 1 508 ? 82.491 10.962 115.490 1.00 149.82 546 HIS B O 1
ATOM 16209 N N . HIS B 1 509 ? 83.997 10.722 113.851 1.00 122.51 547 HIS B N 1
ATOM 16210 C CA . HIS B 1 509 ? 85.168 10.846 114.766 1.00 122.50 547 HIS B CA 1
ATOM 16211 C C . HIS B 1 509 ? 85.537 12.294 115.112 1.00 123.41 547 HIS B C 1
ATOM 16212 O O . HIS B 1 509 ? 84.979 13.217 114.524 1.00 125.32 547 HIS B O 1
ATOM 16226 N N . PHE B 1 510 ? 86.418 12.433 116.093 1.00 114.09 548 PHE B N 1
ATOM 16227 C CA . PHE B 1 510 ? 86.973 13.703 116.563 1.00 112.38 548 PHE B CA 1
ATOM 16228 C C . PHE B 1 510 ? 88.477 13.515 116.676 1.00 111.37 548 PHE B C 1
ATOM 16229 O O . PHE B 1 510 ? 88.974 13.076 117.721 1.00 109.66 548 PHE B O 1
ATOM 16246 N N . PRO B 1 511 ? 89.240 13.821 115.619 1.00 115.29 549 PRO B N 1
ATOM 16247 C CA . PRO B 1 511 ? 90.706 13.697 115.723 1.00 116.61 549 PRO B CA 1
ATOM 16248 C C . PRO B 1 511 ? 91.357 14.798 116.546 1.00 115.39 549 PRO B C 1
ATOM 16249 O O . PRO B 1 511 ? 92.540 14.666 116.892 1.00 112.22 549 PRO B O 1
ATOM 16260 N N . ASP B 1 512 ? 90.627 15.866 116.875 1.00 118.43 550 ASP B N 1
ATOM 16261 C CA . ASP B 1 512 ? 91.149 16.957 117.688 1.00 120.05 550 ASP B CA 1
ATOM 16262 C C . ASP B 1 512 ? 91.001 16.715 119.187 1.00 117.34 550 ASP B C 1
ATOM 16263 O O . ASP B 1 512 ? 91.578 17.466 119.977 1.00 118.18 550 ASP B O 1
ATOM 16267 N N . VAL B 1 513 ? 90.244 15.701 119.596 1.00 111.20 551 VAL B N 1
ATOM 16268 C CA . VAL B 1 513 ? 90.079 15.380 121.013 1.00 104.17 551 VAL B CA 1
ATOM 16269 C C . VAL B 1 513 ? 91.236 14.502 121.470 1.00 104.50 551 VAL B C 1
ATOM 16270 O O . VAL B 1 513 ? 91.522 13.467 120.856 1.00 101.62 551 VAL B O 1
ATOM 16283 N N . THR B 1 514 ? 91.891 14.897 122.564 1.00 118.68 552 THR B N 1
ATOM 16284 C CA . THR B 1 514 ? 92.915 14.068 123.190 1.00 120.83 552 THR B CA 1
ATOM 16285 C C . THR B 1 514 ? 92.597 13.670 124.623 1.00 117.74 552 THR B C 1
ATOM 16286 O O . THR B 1 514 ? 93.359 12.888 125.203 1.00 117.65 552 THR B O 1
ATOM 16297 N N . LEU B 1 515 ? 91.517 14.186 125.214 1.00 116.08 553 LEU B N 1
ATOM 16298 C CA . LEU B 1 515 ? 91.086 13.778 126.545 1.00 109.83 553 LEU B CA 1
ATOM 16299 C C . LEU B 1 515 ? 89.581 13.558 126.553 1.00 103.32 553 LEU B C 1
ATOM 16300 O O . LEU B 1 515 ? 88.821 14.382 126.034 1.00 104.55 553 LEU B O 1
ATOM 16316 N N . VAL B 1 516 ? 89.156 12.451 127.148 1.00 97.64 554 VAL B N 1
ATOM 16317 C CA . VAL B 1 516 ? 87.739 12.152 127.330 1.00 97.24 554 VAL B CA 1
ATOM 16318 C C . VAL B 1 516 ? 87.542 11.768 128.784 1.00 92.27 554 VAL B C 1
ATOM 16319 O O . VAL B 1 516 ? 88.307 10.961 129.322 1.00 91.76 554 VAL B O 1
ATOM 16332 N N . ALA B 1 517 ? 86.539 12.357 129.425 1.00 84.64 555 ALA B N 1
ATOM 16333 C CA . ALA B 1 517 ? 86.272 12.119 130.838 1.00 80.98 555 ALA B CA 1
ATOM 16334 C C . ALA B 1 517 ? 84.876 11.531 130.999 1.00 83.89 555 ALA B C 1
ATOM 16335 O O . ALA B 1 517 ? 83.914 12.035 130.406 1.00 83.03 555 ALA B O 1
ATOM 16342 N N . LEU B 1 518 ? 84.767 10.465 131.799 1.00 88.73 556 LEU B N 1
ATOM 16343 C CA . LEU B 1 518 ? 83.478 9.858 132.133 1.00 87.07 556 LEU B CA 1
ATOM 16344 C C . LEU B 1 518 ? 83.137 10.266 133.563 1.00 86.70 556 LEU B C 1
ATOM 16345 O O . LEU B 1 518 ? 83.742 9.761 134.515 1.00 81.03 556 LEU B O 1
ATOM 16361 N N . LEU B 1 519 ? 82.180 11.183 133.716 1.00 96.17 557 LEU B N 1
ATOM 16362 C CA . LEU B 1 519 ? 81.793 11.696 135.025 1.00 99.09 557 LEU B CA 1
ATOM 16363 C C . LEU B 1 519 ? 80.561 10.997 135.588 1.00 99.95 557 LEU B C 1
ATOM 16364 O O . LEU B 1 519 ? 80.004 11.448 136.592 1.00 102.86 557 LEU B O 1
ATOM 16380 N N . ASP B 1 520 ? 80.130 9.905 134.970 1.00 100.34 558 ASP B N 1
ATOM 16381 C CA . ASP B 1 520 ? 78.831 9.307 135.244 1.00 102.02 558 ASP B CA 1
ATOM 16382 C C . ASP B 1 520 ? 78.940 7.901 135.816 1.00 97.14 558 ASP B C 1
ATOM 16383 O O . ASP B 1 520 ? 77.938 7.181 135.848 1.00 100.29 558 ASP B O 1
ATOM 16392 N N . VAL B 1 521 ? 80.128 7.474 136.242 1.00 82.11 559 VAL B N 1
ATOM 16393 C CA . VAL B 1 521 ? 80.303 6.072 136.600 1.00 75.09 559 VAL B CA 1
ATOM 16394 C C . VAL B 1 521 ? 79.380 5.707 137.757 1.00 71.21 559 VAL B C 1
ATOM 16395 O O . VAL B 1 521 ? 78.706 4.671 137.733 1.00 67.25 559 VAL B O 1
ATOM 16408 N N . ASP B 1 522 ? 79.334 6.554 138.791 1.00 69.28 560 ASP B N 1
ATOM 16409 C CA . ASP B 1 522 ? 78.505 6.235 139.947 1.00 70.69 560 ASP B CA 1
ATOM 16410 C C . ASP B 1 522 ? 77.049 6.133 139.542 1.00 71.01 560 ASP B C 1
ATOM 16411 O O . ASP B 1 522 ? 76.356 5.188 139.932 1.00 70.56 560 ASP B O 1
ATOM 16420 N N . GLY B 1 523 ? 76.577 7.079 138.734 1.00 68.55 561 GLY B N 1
ATOM 16421 C CA . GLY B 1 523 ? 75.223 6.989 138.217 1.00 65.68 561 GLY B CA 1
ATOM 16422 C C . GLY B 1 523 ? 74.933 5.660 137.547 1.00 69.84 561 GLY B C 1
ATOM 16423 O O . GLY B 1 523 ? 73.847 5.091 137.712 1.00 72.83 561 GLY B O 1
ATOM 16427 N N . ALA B 1 524 ? 75.895 5.136 136.783 1.00 72.45 562 ALA B N 1
ATOM 16428 C CA . ALA B 1 524 ? 75.621 3.911 136.040 1.00 73.72 562 ALA B CA 1
ATOM 16429 C C . ALA B 1 524 ? 75.694 2.682 136.932 1.00 73.56 562 ALA B C 1
ATOM 16430 O O . ALA B 1 524 ? 74.915 1.737 136.758 1.00 73.40 562 ALA B O 1
ATOM 16437 N N . LEU B 1 525 ? 76.620 2.667 137.886 1.00 70.95 563 LEU B N 1
ATOM 16438 C CA . LEU B 1 525 ? 76.767 1.491 138.736 1.00 72.90 563 LEU B CA 1
ATOM 16439 C C . LEU B 1 525 ? 75.643 1.382 139.764 1.00 71.40 563 LEU B C 1
ATOM 16440 O O . LEU B 1 525 ? 75.318 0.273 140.191 1.00 71.31 563 LEU B O 1
ATOM 16456 N N . PHE B 1 526 ? 75.067 2.503 140.197 1.00 73.66 564 PHE B N 1
ATOM 16457 C CA . PHE B 1 526 ? 74.084 2.526 141.280 1.00 75.84 564 PHE B CA 1
ATOM 16458 C C . PHE B 1 526 ? 72.758 3.115 140.812 1.00 77.11 564 PHE B C 1
ATOM 16459 O O . PHE B 1 526 ? 72.137 3.926 141.490 1.00 82.37 564 PHE B O 1
ATOM 16476 N N . SER B 1 527 ? 72.312 2.708 139.643 1.00 76.39 565 SER B N 1
ATOM 16477 C CA . SER B 1 527 ? 71.089 3.238 139.072 1.00 75.40 565 SER B CA 1
ATOM 16478 C C . SER B 1 527 ? 69.893 2.376 139.476 1.00 80.36 565 SER B C 1
ATOM 16479 O O . SER B 1 527 ? 70.033 1.232 139.917 1.00 79.29 565 SER B O 1
ATOM 16487 N N . ALA B 1 528 ? 68.701 2.952 139.330 1.00 83.17 566 ALA B N 1
ATOM 16488 C CA . ALA B 1 528 ? 67.482 2.158 139.377 1.00 84.46 566 ALA B CA 1
ATOM 16489 C C . ALA B 1 528 ? 67.154 1.548 138.028 1.00 82.55 566 ALA B C 1
ATOM 16490 O O . ALA B 1 528 ? 66.274 0.689 137.952 1.00 86.99 566 ALA B O 1
ATOM 16497 N N . ASP B 1 529 ? 67.820 1.991 136.969 1.00 72.66 567 ASP B N 1
ATOM 16498 C CA . ASP B 1 529 ? 67.685 1.405 135.646 1.00 73.54 567 ASP B CA 1
ATOM 16499 C C . ASP B 1 529 ? 68.691 0.271 135.535 1.00 74.44 567 ASP B C 1
ATOM 16500 O O . ASP B 1 529 ? 69.897 0.509 135.407 1.00 74.47 567 ASP B O 1
ATOM 16509 N N . PHE B 1 530 ? 68.202 -0.965 135.568 1.00 71.27 568 PHE B N 1
ATOM 16510 C CA . PHE B 1 530 ? 69.111 -2.101 135.507 1.00 69.39 568 PHE B CA 1
ATOM 16511 C C . PHE B 1 530 ? 69.927 -2.144 134.220 1.00 68.72 568 PHE B C 1
ATOM 16512 O O . PHE B 1 530 ? 70.867 -2.937 134.145 1.00 68.01 568 PHE B O 1
ATOM 16529 N N . ARG B 1 531 ? 69.633 -1.295 133.243 1.00 69.26 569 ARG B N 1
ATOM 16530 C CA . ARG B 1 531 ? 70.385 -1.308 131.958 1.00 68.58 569 ARG B CA 1
ATOM 16531 C C . ARG B 1 531 ? 71.424 -0.179 131.931 1.00 69.04 569 ARG B C 1
ATOM 16532 O O . ARG B 1 531 ? 72.089 -0.031 130.886 1.00 64.84 569 ARG B O 1
ATOM 16553 N N . SER B 1 532 ? 71.571 0.586 133.008 1.00 70.50 570 SER B N 1
ATOM 16554 C CA . SER B 1 532 ? 72.525 1.693 133.026 1.00 75.95 570 SER B CA 1
ATOM 16555 C C . SER B 1 532 ? 73.970 1.206 132.907 1.00 67.58 570 SER B C 1
ATOM 16556 O O . SER B 1 532 ? 74.784 1.820 132.210 1.00 64.92 570 SER B O 1
ATOM 16564 N N . ALA B 1 533 ? 74.309 0.120 133.602 1.00 61.78 571 ALA B N 1
ATOM 16565 C CA . ALA B 1 533 ? 75.674 -0.375 133.563 1.00 64.46 571 ALA B CA 1
ATOM 16566 C C . ALA B 1 533 ? 76.046 -0.865 132.163 1.00 66.95 571 ALA B C 1
ATOM 16567 O O . ALA B 1 533 ? 77.162 -0.602 131.698 1.00 62.89 571 ALA B O 1
ATOM 16574 N N . GLU B 1 534 ? 75.110 -1.522 131.451 1.00 60.79 572 GLU B N 1
ATOM 16575 C CA . GLU B 1 534 ? 75.387 -1.989 130.095 1.00 64.70 572 GLU B CA 1
ATOM 16576 C C . GLU B 1 534 ? 75.654 -0.824 129.143 1.00 68.66 572 GLU B C 1
ATOM 16577 O O . GLU B 1 534 ? 76.566 -0.892 128.304 1.00 63.66 572 GLU B O 1
ATOM 16589 N N . ARG B 1 535 ? 74.861 0.245 129.231 1.00 62.44 573 ARG B N 1
ATOM 16590 C CA . ARG B 1 535 ? 75.101 1.381 128.348 1.00 66.98 573 ARG B CA 1
ATOM 16591 C C . ARG B 1 535 ? 76.470 1.999 128.618 1.00 68.18 573 ARG B C 1
ATOM 16592 O O . ARG B 1 535 ? 77.195 2.360 127.677 1.00 65.69 573 ARG B O 1
ATOM 16613 N N . PHE B 1 536 ? 76.841 2.114 129.903 1.00 64.67 574 PHE B N 1
ATOM 16614 C CA . PHE B 1 536 ? 78.135 2.688 130.283 1.00 66.24 574 PHE B CA 1
ATOM 16615 C C . PHE B 1 536 ? 79.286 1.851 129.745 1.00 60.02 574 PHE B C 1
ATOM 16616 O O . PHE B 1 536 ? 80.258 2.387 129.214 1.00 66.71 574 PHE B O 1
ATOM 16633 N N . ALA B 1 537 ? 79.199 0.526 129.883 1.00 60.19 575 ALA B N 1
ATOM 16634 C CA . ALA B 1 537 ? 80.260 -0.346 129.383 1.00 64.83 575 ALA B CA 1
ATOM 16635 C C . ALA B 1 537 ? 80.425 -0.220 127.867 1.00 69.74 575 ALA B C 1
ATOM 16636 O O . ALA B 1 537 ? 81.552 -0.267 127.358 1.00 64.26 575 ALA B O 1
ATOM 16643 N N . GLN B 1 538 ? 79.323 -0.051 127.125 1.00 65.14 576 GLN B N 1
ATOM 16644 C CA . GLN B 1 538 ? 79.446 0.133 125.677 1.00 72.85 576 GLN B CA 1
ATOM 16645 C C . GLN B 1 538 ? 80.097 1.477 125.348 1.00 72.96 576 GLN B C 1
ATOM 16646 O O . GLN B 1 538 ? 80.989 1.551 124.491 1.00 67.38 576 GLN B O 1
ATOM 16660 N N . LEU B 1 539 ? 79.696 2.535 126.062 1.00 67.18 577 LEU B N 1
ATOM 16661 C CA . LEU B 1 539 ? 80.313 3.852 125.907 1.00 69.05 577 LEU B CA 1
ATOM 16662 C C . LEU B 1 539 ? 81.810 3.820 126.231 1.00 71.17 577 LEU B C 1
ATOM 16663 O O . LEU B 1 539 ? 82.629 4.366 125.481 1.00 72.25 577 LEU B O 1
ATOM 16679 N N . TYR B 1 540 ? 82.189 3.209 127.355 1.00 71.38 578 TYR B N 1
ATOM 16680 C CA . TYR B 1 540 ? 83.605 3.144 127.710 1.00 72.33 578 TYR B CA 1
ATOM 16681 C C . TYR B 1 540 ? 84.390 2.344 126.681 1.00 72.16 578 TYR B C 1
ATOM 16682 O O . TYR B 1 540 ? 85.453 2.773 126.226 1.00 73.41 578 TYR B O 1
ATOM 16700 N N . THR B 1 541 ? 83.909 1.150 126.333 1.00 65.98 579 THR B N 1
ATOM 16701 C CA . THR B 1 541 ? 84.644 0.348 125.366 1.00 73.25 579 THR B CA 1
ATOM 16702 C C . THR B 1 541 ? 84.905 1.153 124.102 1.00 77.36 579 THR B C 1
ATOM 16703 O O . THR B 1 541 ? 86.006 1.116 123.542 1.00 76.96 579 THR B O 1
ATOM 16714 N N . GLN B 1 542 ? 83.912 1.919 123.657 1.00 74.83 580 GLN B N 1
ATOM 16715 C CA . GLN B 1 542 ? 84.115 2.786 122.507 1.00 77.97 580 GLN B CA 1
ATOM 16716 C C . GLN B 1 542 ? 85.260 3.768 122.746 1.00 83.95 580 GLN B C 1
ATOM 16717 O O . GLN B 1 542 ? 86.263 3.763 122.018 1.00 85.41 580 GLN B O 1
ATOM 16731 N N . VAL B 1 543 ? 85.120 4.640 123.752 1.00 84.65 581 VAL B N 1
ATOM 16732 C CA . VAL B 1 543 ? 86.085 5.728 123.915 1.00 89.11 581 VAL B CA 1
ATOM 16733 C C . VAL B 1 543 ? 87.479 5.168 124.185 1.00 87.17 581 VAL B C 1
ATOM 16734 O O . VAL B 1 543 ? 88.465 5.607 123.578 1.00 88.37 581 VAL B O 1
ATOM 16747 N N . ALA B 1 544 ? 87.584 4.169 125.069 1.00 76.64 582 ALA B N 1
ATOM 16748 C CA . ALA B 1 544 ? 88.871 3.509 125.260 1.00 80.72 582 ALA B CA 1
ATOM 16749 C C . ALA B 1 544 ? 89.408 2.972 123.938 1.00 82.39 582 ALA B C 1
ATOM 16750 O O . ALA B 1 544 ? 90.625 2.994 123.701 1.00 81.32 582 ALA B O 1
ATOM 16757 N N . GLY B 1 545 ? 88.515 2.526 123.055 1.00 85.36 583 GLY B N 1
ATOM 16758 C CA . GLY B 1 545 ? 88.945 2.013 121.768 1.00 88.24 583 GLY B CA 1
ATOM 16759 C C . GLY B 1 545 ? 89.482 3.109 120.872 1.00 89.75 583 GLY B C 1
ATOM 16760 O O . GLY B 1 545 ? 90.554 2.970 120.278 1.00 93.80 583 GLY B O 1
ATOM 16764 N N . ARG B 1 546 ? 88.736 4.204 120.776 1.00 88.74 584 ARG B N 1
ATOM 16765 C CA . ARG B 1 546 ? 89.122 5.363 119.928 1.00 90.89 584 ARG B CA 1
ATOM 16766 C C . ARG B 1 546 ? 90.426 5.975 120.453 1.00 95.99 584 ARG B C 1
ATOM 16767 O O . ARG B 1 546 ? 91.293 6.302 119.618 1.00 91.64 584 ARG B O 1
ATOM 16788 N N . ALA B 1 547 ? 90.569 6.127 121.766 1.00 96.76 585 ALA B N 1
ATOM 16789 C CA . ALA B 1 547 ? 91.778 6.722 122.323 1.00 99.48 585 ALA B CA 1
ATOM 16790 C C . ALA B 1 547 ? 93.017 5.896 122.027 1.00 102.79 585 ALA B C 1
ATOM 16791 O O . ALA B 1 547 ? 94.129 6.417 122.164 1.00 103.73 585 ALA B O 1
ATOM 16798 N N . GLY B 1 548 ? 92.858 4.642 121.604 1.00 120.12 586 GLY B N 1
ATOM 16799 C CA . GLY B 1 548 ? 93.994 3.790 121.310 1.00 125.18 586 GLY B CA 1
ATOM 16800 C C . GLY B 1 548 ? 94.295 3.621 119.832 1.00 125.93 586 GLY B C 1
ATOM 16801 O O . GLY B 1 548 ? 94.825 2.582 119.429 1.00 125.80 586 GLY B O 1
ATOM 16805 N N . ARG B 1 549 ? 93.970 4.624 119.017 1.00 136.02 587 ARG B N 1
ATOM 16806 C CA . ARG B 1 549 ? 94.270 4.593 117.584 1.00 133.36 587 ARG B CA 1
ATOM 16807 C C . ARG B 1 549 ? 95.072 5.825 117.163 1.00 134.27 587 ARG B C 1
ATOM 16808 O O . ARG B 1 549 ? 96.244 5.984 117.531 1.00 132.74 587 ARG B O 1
ATOM 16812 N N . GLN B 1 553 ? 96.899 8.501 120.008 1.00 125.49 591 GLN B N 1
ATOM 16813 C CA . GLN B 1 553 ? 97.226 8.827 121.393 1.00 127.54 591 GLN B CA 1
ATOM 16814 C C . GLN B 1 553 ? 96.146 9.721 121.998 1.00 129.64 591 GLN B C 1
ATOM 16815 O O . GLN B 1 553 ? 95.748 10.719 121.388 1.00 134.02 591 GLN B O 1
ATOM 16818 N N . GLY B 1 554 ? 95.684 9.359 123.199 1.00 109.49 592 GLY B N 1
ATOM 16819 C CA . GLY B 1 554 ? 94.603 10.068 123.866 1.00 105.81 592 GLY B CA 1
ATOM 16820 C C . GLY B 1 554 ? 94.340 9.541 125.266 1.00 104.08 592 GLY B C 1
ATOM 16821 O O . GLY B 1 554 ? 94.577 8.359 125.540 1.00 102.04 592 GLY B O 1
ATOM 16825 N N . GLU B 1 555 ? 93.846 10.404 126.158 1.00 101.51 593 GLU B N 1
ATOM 16826 C CA . GLU B 1 555 ? 93.676 10.082 127.569 1.00 99.59 593 GLU B CA 1
ATOM 16827 C C . GLU B 1 555 ? 92.207 9.919 127.941 1.00 92.78 593 GLU B C 1
ATOM 16828 O O . GLU B 1 555 ? 91.315 10.545 127.356 1.00 90.06 593 GLU B O 1
ATOM 16840 N N . VAL B 1 556 ? 91.973 9.085 128.948 1.00 86.41 594 VAL B N 1
ATOM 16841 C CA . VAL B 1 556 ? 90.629 8.760 129.407 1.00 85.51 594 VAL B CA 1
ATOM 16842 C C . VAL B 1 556 ? 90.624 8.854 130.922 1.00 84.38 594 VAL B C 1
ATOM 16843 O O . VAL B 1 556 ? 91.440 8.204 131.587 1.00 86.58 594 VAL B O 1
ATOM 16856 N N . VAL B 1 557 ? 89.720 9.664 131.470 1.00 90.70 595 VAL B N 1
ATOM 16857 C CA . VAL B 1 557 ? 89.551 9.779 132.915 1.00 89.52 595 VAL B CA 1
ATOM 16858 C C . VAL B 1 557 ? 88.164 9.277 133.295 1.00 85.06 595 VAL B C 1
ATOM 16859 O O . VAL B 1 557 ? 87.151 9.775 132.785 1.00 87.27 595 VAL B O 1
ATOM 16872 N N . LEU B 1 558 ? 88.122 8.300 134.192 1.00 83.16 596 LEU B N 1
ATOM 16873 C CA . LEU B 1 558 ? 86.900 7.922 134.892 1.00 82.56 596 LEU B CA 1
ATOM 16874 C C . LEU B 1 558 ? 86.975 8.483 136.302 1.00 80.57 596 LEU B C 1
ATOM 16875 O O . LEU B 1 558 ? 88.029 8.425 136.937 1.00 79.03 596 LEU B O 1
ATOM 16891 N N . GLN B 1 559 ? 85.869 9.038 136.784 1.00 76.21 597 GLN B N 1
ATOM 16892 C CA . GLN B 1 559 ? 85.779 9.460 138.172 1.00 78.91 597 GLN B CA 1
ATOM 16893 C C . GLN B 1 559 ? 84.594 8.764 138.820 1.00 76.99 597 GLN B C 1
ATOM 16894 O O . GLN B 1 559 ? 83.530 8.618 138.206 1.00 75.16 597 GLN B O 1
ATOM 16908 N N . THR B 1 560 ? 84.817 8.277 140.038 1.00 76.24 598 THR B N 1
ATOM 16909 C CA . THR B 1 560 ? 83.878 7.400 140.720 1.00 77.77 598 THR B CA 1
ATOM 16910 C C . THR B 1 560 ? 84.232 7.341 142.191 1.00 76.21 598 THR B C 1
ATOM 16911 O O . THR B 1 560 ? 85.401 7.443 142.566 1.00 76.37 598 THR B O 1
ATOM 16922 N N . HIS B 1 561 ? 83.212 7.150 143.018 1.00 74.59 599 HIS B N 1
ATOM 16923 C CA . HIS B 1 561 ? 83.434 6.891 144.429 1.00 72.81 599 HIS B CA 1
ATOM 16924 C C . HIS B 1 561 ? 83.824 5.445 144.728 1.00 70.76 599 HIS B C 1
ATOM 16925 O O . HIS B 1 561 ? 84.135 5.141 145.890 1.00 75.04 599 HIS B O 1
ATOM 16940 N N . HIS B 1 562 ? 83.846 4.571 143.719 1.00 69.86 600 HIS B N 1
ATOM 16941 C CA . HIS B 1 562 ? 83.999 3.129 143.908 1.00 70.25 600 HIS B CA 1
ATOM 16942 C C . HIS B 1 562 ? 84.862 2.554 142.789 1.00 68.76 600 HIS B C 1
ATOM 16943 O O . HIS B 1 562 ? 84.408 1.732 141.970 1.00 66.66 600 HIS B O 1
ATOM 16958 N N . PRO B 1 563 ? 86.134 2.960 142.733 1.00 74.39 601 PRO B N 1
ATOM 16959 C CA . PRO B 1 563 ? 87.050 2.352 141.759 1.00 77.92 601 PRO B CA 1
ATOM 16960 C C . PRO B 1 563 ? 87.220 0.848 141.947 1.00 74.59 601 PRO B C 1
ATOM 16961 O O . PRO B 1 563 ? 87.583 0.163 140.986 1.00 75.28 601 PRO B O 1
ATOM 16972 N N . GLU B 1 564 ? 86.966 0.308 143.141 1.00 66.99 602 GLU B N 1
ATOM 16973 C CA . GLU B 1 564 ? 87.120 -1.125 143.358 1.00 68.15 602 GLU B CA 1
ATOM 16974 C C . GLU B 1 564 ? 85.882 -1.930 142.968 1.00 66.16 602 GLU B C 1
ATOM 16975 O O . GLU B 1 564 ? 85.910 -3.156 143.057 1.00 65.64 602 GLU B O 1
ATOM 16987 N N . HIS B 1 565 ? 84.823 -1.287 142.495 1.00 66.12 603 HIS B N 1
ATOM 16988 C CA . HIS B 1 565 ? 83.583 -1.982 142.198 1.00 65.86 603 HIS B CA 1
ATOM 16989 C C . HIS B 1 565 ? 83.840 -3.160 141.242 1.00 66.85 603 HIS B C 1
ATOM 16990 O O . HIS B 1 565 ? 84.474 -2.970 140.188 1.00 63.23 603 HIS B O 1
ATOM 17004 N N . PRO B 1 566 ? 83.488 -4.362 141.624 1.00 63.97 604 PRO B N 1
ATOM 17005 C CA . PRO B 1 566 ? 83.874 -5.537 140.865 1.00 64.66 604 PRO B CA 1
ATOM 17006 C C . PRO B 1 566 ? 83.401 -5.582 139.401 1.00 65.49 604 PRO B C 1
ATOM 17007 O O . PRO B 1 566 ? 84.130 -6.058 138.607 1.00 61.99 604 PRO B O 1
ATOM 17018 N N . LEU B 1 567 ? 82.232 -5.094 139.079 1.00 60.09 605 LEU B N 1
ATOM 17019 C CA . LEU B 1 567 ? 81.772 -5.076 137.671 1.00 59.81 605 LEU B CA 1
ATOM 17020 C C . LEU B 1 567 ? 82.680 -4.133 136.897 1.00 59.00 605 LEU B C 1
ATOM 17021 O O . LEU B 1 567 ? 83.125 -4.494 135.844 1.00 60.89 605 LEU B O 1
ATOM 17037 N N . LEU B 1 568 ? 82.934 -2.979 137.443 1.00 57.16 606 LEU B N 1
ATOM 17038 C CA . LEU B 1 568 ? 83.799 -1.995 136.806 1.00 61.51 606 LEU B CA 1
ATOM 17039 C C . LEU B 1 568 ? 85.212 -2.539 136.591 1.00 65.25 606 LEU B C 1
ATOM 17040 O O . LEU B 1 568 ? 85.822 -2.306 135.534 1.00 59.40 606 LEU B O 1
ATOM 17056 N N . GLN B 1 569 ? 85.765 -3.248 137.593 1.00 63.77 607 GLN B N 1
ATOM 17057 C CA . GLN B 1 569 ? 87.096 -3.834 137.421 1.00 64.46 607 GLN B CA 1
ATOM 17058 C C . GLN B 1 569 ? 87.123 -4.843 136.268 1.00 68.80 607 GLN B C 1
ATOM 17059 O O . GLN B 1 569 ? 88.078 -4.875 135.485 1.00 60.30 607 GLN B O 1
ATOM 17073 N N . THR B 1 570 ? 86.100 -5.695 136.156 1.00 61.55 608 THR B N 1
ATOM 17074 C CA . THR B 1 570 ? 86.096 -6.645 135.050 1.00 60.36 608 THR B CA 1
ATOM 17075 C C . THR B 1 570 ? 86.114 -5.910 133.712 1.00 61.84 608 THR B C 1
ATOM 17076 O O . THR B 1 570 ? 86.872 -6.271 132.801 1.00 60.30 608 THR B O 1
ATOM 17087 N N . LEU B 1 571 ? 85.285 -4.869 133.583 1.00 62.35 609 LEU B N 1
ATOM 17088 C CA . LEU B 1 571 ? 85.278 -4.056 132.372 1.00 64.34 609 LEU B CA 1
ATOM 17089 C C . LEU B 1 571 ? 86.658 -3.459 132.108 1.00 64.00 609 LEU B C 1
ATOM 17090 O O . LEU B 1 571 ? 87.203 -3.596 131.007 1.00 65.19 609 LEU B O 1
ATOM 17106 N N . LEU B 1 572 ? 87.223 -2.774 133.104 1.00 66.00 610 LEU B N 1
ATOM 17107 C CA . LEU B 1 572 ? 88.454 -2.008 132.894 1.00 70.45 610 LEU B CA 1
ATOM 17108 C C . LEU B 1 572 ? 89.648 -2.915 132.634 1.00 70.08 610 LEU B C 1
ATOM 17109 O O . LEU B 1 572 ? 90.521 -2.575 131.829 1.00 76.59 610 LEU B O 1
ATOM 17125 N N . TYR B 1 573 ? 89.708 -4.066 133.294 1.00 68.49 611 TYR B N 1
ATOM 17126 C CA . TYR B 1 573 ? 90.879 -4.926 133.205 1.00 73.46 611 TYR B CA 1
ATOM 17127 C C . TYR B 1 573 ? 90.719 -6.108 132.259 1.00 78.54 611 TYR B C 1
ATOM 17128 O O . TYR B 1 573 ? 91.729 -6.602 131.745 1.00 76.67 611 TYR B O 1
ATOM 17146 N N . LYS B 1 574 ? 89.495 -6.603 132.033 1.00 70.08 612 LYS B N 1
ATOM 17147 C CA . LYS B 1 574 ? 89.311 -7.814 131.250 1.00 69.99 612 LYS B CA 1
ATOM 17148 C C . LYS B 1 574 ? 88.534 -7.605 129.971 1.00 70.31 612 LYS B C 1
ATOM 17149 O O . LYS B 1 574 ? 88.638 -8.448 129.079 1.00 71.64 612 LYS B O 1
ATOM 17168 N N . GLY B 1 575 ? 87.774 -6.521 129.855 1.00 63.09 613 GLY B N 1
ATOM 17169 C CA . GLY B 1 575 ? 87.175 -6.112 128.608 1.00 65.36 613 GLY B CA 1
ATOM 17170 C C . GLY B 1 575 ? 85.668 -6.335 128.594 1.00 63.37 613 GLY B C 1
ATOM 17171 O O . GLY B 1 575 ? 85.048 -6.791 129.562 1.00 58.63 613 GLY B O 1
ATOM 17175 N N . TYR B 1 576 ? 85.110 -6.012 127.436 1.00 60.81 614 TYR B N 1
ATOM 17176 C CA . TYR B 1 576 ? 83.661 -5.922 127.262 1.00 59.22 614 TYR B CA 1
ATOM 17177 C C . TYR B 1 576 ? 82.994 -7.288 127.339 1.00 58.21 614 TYR B C 1
ATOM 17178 O O . TYR B 1 576 ? 81.976 -7.444 128.017 1.00 59.03 614 TYR B O 1
ATOM 17196 N N . ASP B 1 577 ? 83.506 -8.277 126.604 1.00 59.24 615 ASP B N 1
ATOM 17197 C CA . ASP B 1 577 ? 82.927 -9.618 126.663 1.00 62.60 615 ASP B CA 1
ATOM 17198 C C . ASP B 1 577 ? 82.898 -10.152 128.097 1.00 63.33 615 ASP B C 1
ATOM 17199 O O . ASP B 1 577 ? 81.901 -10.749 128.536 1.00 57.94 615 ASP B O 1
ATOM 17208 N N . ALA B 1 578 ? 83.978 -9.946 128.840 1.00 60.15 616 ALA B N 1
ATOM 17209 C CA . ALA B 1 578 ? 84.045 -10.465 130.203 1.00 59.83 616 ALA B CA 1
ATOM 17210 C C . ALA B 1 578 ? 83.051 -9.745 131.108 1.00 57.09 616 ALA B C 1
ATOM 17211 O O . ALA B 1 578 ? 82.365 -10.381 131.923 1.00 57.81 616 ALA B O 1
ATOM 17218 N N . PHE B 1 579 ? 82.967 -8.418 130.975 1.00 61.68 617 PHE B N 1
ATOM 17219 C CA . PHE B 1 579 ? 81.927 -7.655 131.651 1.00 60.78 617 PHE B CA 1
ATOM 17220 C C . PHE B 1 579 ? 80.547 -8.164 131.283 1.00 59.44 617 PHE B C 1
ATOM 17221 O O . PHE B 1 579 ? 79.677 -8.277 132.149 1.00 57.04 617 PHE B O 1
ATOM 17238 N N . ALA B 1 580 ? 80.325 -8.469 129.999 1.00 55.05 618 ALA B N 1
ATOM 17239 C CA . ALA B 1 580 ? 78.988 -8.825 129.527 1.00 54.56 618 ALA B CA 1
ATOM 17240 C C . ALA B 1 580 ? 78.534 -10.158 130.108 1.00 54.45 618 ALA B C 1
ATOM 17241 O O . ALA B 1 580 ? 77.357 -10.314 130.484 1.00 53.82 618 ALA B O 1
ATOM 17248 N N . GLU B 1 581 ? 79.457 -11.122 130.207 1.00 58.83 619 GLU B N 1
ATOM 17249 C CA . GLU B 1 581 ? 79.153 -12.394 130.844 1.00 61.54 619 GLU B CA 1
ATOM 17250 C C . GLU B 1 581 ? 78.697 -12.187 132.289 1.00 59.71 619 GLU B C 1
ATOM 17251 O O . GLU B 1 581 ? 77.734 -12.821 132.751 1.00 57.81 619 GLU B O 1
ATOM 17263 N N . GLN B 1 582 ? 79.367 -11.290 133.009 1.00 55.21 620 GLN B N 1
ATOM 17264 C CA . GLN B 1 582 ? 79.027 -11.044 134.412 1.00 59.54 620 GLN B CA 1
ATOM 17265 C C . GLN B 1 582 ? 77.718 -10.270 134.532 1.00 56.25 620 GLN B C 1
ATOM 17266 O O . GLN B 1 582 ? 76.887 -10.590 135.385 1.00 57.08 620 GLN B O 1
ATOM 17280 N N . ALA B 1 583 ? 77.514 -9.252 133.688 1.00 54.88 621 ALA B N 1
ATOM 17281 C CA . ALA B 1 583 ? 76.267 -8.502 133.709 1.00 57.38 621 ALA B CA 1
ATOM 17282 C C . ALA B 1 583 ? 75.089 -9.409 133.339 1.00 59.51 621 ALA B C 1
ATOM 17283 O O . ALA B 1 583 ? 73.999 -9.284 133.913 1.00 59.29 621 ALA B O 1
ATOM 17290 N N . LEU B 1 584 ? 75.303 -10.364 132.415 1.00 56.18 622 LEU B N 1
ATOM 17291 C CA . LEU B 1 584 ? 74.249 -11.318 132.070 1.00 58.65 622 LEU B CA 1
ATOM 17292 C C . LEU B 1 584 ? 73.897 -12.233 133.238 1.00 57.77 622 LEU B C 1
ATOM 17293 O O . LEU B 1 584 ? 72.724 -12.611 133.401 1.00 54.47 622 LEU B O 1
ATOM 17309 N N . ALA B 1 585 ? 74.903 -12.643 134.028 1.00 57.24 623 ALA B N 1
ATOM 17310 C CA . ALA B 1 585 ? 74.645 -13.499 135.186 1.00 61.80 623 ALA B CA 1
ATOM 17311 C C . ALA B 1 585 ? 73.841 -12.750 136.235 1.00 57.37 623 ALA B C 1
ATOM 17312 O O . ALA B 1 585 ? 72.960 -13.329 136.876 1.00 57.51 623 ALA B O 1
ATOM 17319 N N . GLU B 1 586 ? 74.122 -11.459 136.400 1.00 59.68 624 GLU B N 1
ATOM 17320 C CA . GLU B 1 586 ? 73.360 -10.624 137.319 1.00 61.69 624 GLU B CA 1
ATOM 17321 C C . GLU B 1 586 ? 71.904 -10.524 136.878 1.00 63.81 624 GLU B C 1
ATOM 17322 O O . GLU B 1 586 ? 70.992 -10.665 137.703 1.00 58.16 624 GLU B O 1
ATOM 17334 N N . ARG B 1 587 ? 71.670 -10.266 135.574 1.00 56.95 625 ARG B N 1
ATOM 17335 C CA . ARG B 1 587 ? 70.312 -10.251 135.028 1.00 53.67 625 ARG B CA 1
ATOM 17336 C C . ARG B 1 587 ? 69.610 -11.552 135.341 1.00 57.94 625 ARG B C 1
ATOM 17337 O O . ARG B 1 587 ? 68.430 -11.574 135.714 1.00 54.66 625 ARG B O 1
ATOM 17358 N N . ARG B 1 588 ? 70.311 -12.662 135.151 1.00 54.19 626 ARG B N 1
ATOM 17359 C CA . ARG B 1 588 ? 69.660 -13.949 135.329 1.00 56.17 626 ARG B CA 1
ATOM 17360 C C . ARG B 1 588 ? 69.307 -14.176 136.787 1.00 63.87 626 ARG B C 1
ATOM 17361 O O . ARG B 1 588 ? 68.208 -14.650 137.097 1.00 59.09 626 ARG B O 1
ATOM 17382 N N . MET B 1 589 ? 70.224 -13.840 137.700 1.00 61.71 627 MET B N 1
ATOM 17383 C CA . MET B 1 589 ? 69.935 -14.005 139.118 1.00 60.56 627 MET B CA 1
ATOM 17384 C C . MET B 1 589 ? 68.789 -13.106 139.549 1.00 60.10 627 MET B C 1
ATOM 17385 O O . MET B 1 589 ? 68.003 -13.494 140.408 1.00 64.80 627 MET B O 1
ATOM 17399 N N . MET B 1 590 ? 68.675 -11.910 138.975 1.00 64.75 628 MET B N 1
ATOM 17400 C CA . MET B 1 590 ? 67.577 -11.000 139.278 1.00 67.35 628 MET B CA 1
ATOM 17401 C C . MET B 1 590 ? 66.333 -11.230 138.397 1.00 70.03 628 MET B C 1
ATOM 17402 O O . MET B 1 590 ? 65.387 -10.444 138.467 1.00 67.82 628 MET B O 1
ATOM 17416 N N . GLN B 1 591 ? 66.329 -12.261 137.554 1.00 61.40 629 GLN B N 1
ATOM 17417 C CA . GLN B 1 591 ? 65.202 -12.553 136.663 1.00 64.34 629 GLN B CA 1
ATOM 17418 C C . GLN B 1 591 ? 64.729 -11.298 135.914 1.00 66.22 629 GLN B C 1
ATOM 17419 O O . GLN B 1 591 ? 63.532 -10.986 135.828 1.00 62.57 629 GLN B O 1
ATOM 17433 N N . LEU B 1 592 ? 65.698 -10.602 135.319 1.00 58.80 630 LEU B N 1
ATOM 17434 C CA . LEU B 1 592 ? 65.510 -9.422 134.501 1.00 57.84 630 LEU B CA 1
ATOM 17435 C C . LEU B 1 592 ? 65.754 -9.768 133.040 1.00 58.61 630 LEU B C 1
ATOM 17436 O O . LEU B 1 592 ? 66.412 -10.773 132.738 1.00 54.29 630 LEU B O 1
ATOM 17452 N N . PRO B 1 593 ? 65.219 -8.968 132.109 1.00 53.36 631 PRO B N 1
ATOM 17453 C CA . PRO B 1 593 ? 65.594 -9.100 130.704 1.00 59.11 631 PRO B CA 1
ATOM 17454 C C . PRO B 1 593 ? 67.101 -9.115 130.564 1.00 54.27 631 PRO B C 1
ATOM 17455 O O . PRO B 1 593 ? 67.786 -8.363 131.271 1.00 54.63 631 PRO B O 1
ATOM 17466 N N . PRO B 1 594 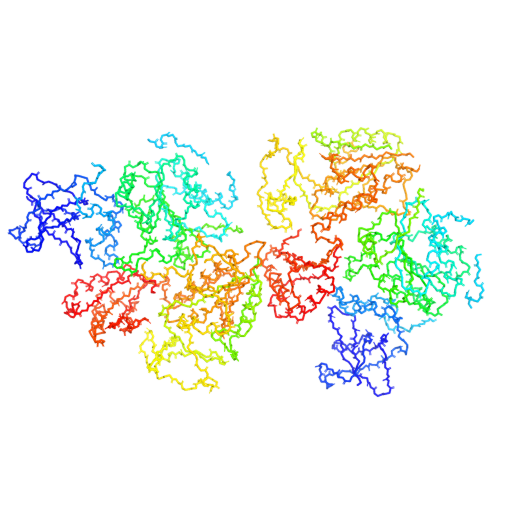? 67.654 -9.911 129.644 1.00 60.23 632 PRO B N 1
ATOM 17467 C CA . PRO B 1 594 ? 66.991 -10.684 128.589 1.00 58.34 632 PRO B CA 1
ATOM 17468 C C . PRO B 1 594 ? 66.459 -12.027 129.052 1.00 58.15 632 PRO B C 1
ATOM 17469 O O . PRO B 1 594 ? 66.038 -12.783 128.218 1.00 57.68 632 PRO B O 1
ATOM 17480 N N . TRP B 1 595 ? 66.520 -12.346 130.347 1.00 57.46 633 TRP B N 1
ATOM 17481 C CA . TRP B 1 595 ? 66.088 -13.670 130.772 1.00 56.46 633 TRP B CA 1
ATOM 17482 C C . TRP B 1 595 ? 64.591 -13.738 131.007 1.00 59.94 633 TRP B C 1
ATOM 17483 O O . TRP B 1 595 ? 64.006 -14.821 130.911 1.00 59.44 633 TRP B O 1
ATOM 17504 N N . THR B 1 596 ? 63.960 -12.617 131.307 1.00 59.08 634 THR B N 1
ATOM 17505 C CA . THR B 1 596 ? 62.509 -12.557 131.295 1.00 60.47 634 THR B CA 1
ATOM 17506 C C . THR B 1 596 ? 62.063 -11.446 130.361 1.00 58.35 634 THR B C 1
ATOM 17507 O O . THR B 1 596 ? 62.869 -10.629 129.902 1.00 55.54 634 THR B O 1
ATOM 17518 N N . SER B 1 597 ? 60.758 -11.390 130.121 1.00 58.78 635 SER B N 1
ATOM 17519 C CA . SER B 1 597 ? 60.161 -10.336 129.315 1.00 63.03 635 SER B CA 1
ATOM 17520 C C . SER B 1 597 ? 59.408 -9.345 130.189 1.00 65.29 635 SER B C 1
ATOM 17521 O O . SER B 1 597 ? 58.756 -9.725 131.177 1.00 61.57 635 SER B O 1
ATOM 17529 N N . HIS B 1 598 ? 59.506 -8.073 129.807 1.00 63.56 636 HIS B N 1
ATOM 17530 C CA . HIS B 1 598 ? 58.881 -6.965 130.509 1.00 62.08 636 HIS B CA 1
ATOM 17531 C C . HIS B 1 598 ? 57.915 -6.256 129.586 1.00 67.53 636 HIS B C 1
ATOM 17532 O O . HIS B 1 598 ? 58.196 -6.072 128.393 1.00 64.88 636 HIS B O 1
ATOM 17546 N N . VAL B 1 599 ? 56.773 -5.879 130.154 1.00 68.58 637 VAL B N 1
ATOM 17547 C CA . VAL B 1 599 ? 55.819 -4.965 129.537 1.00 67.53 637 VAL B CA 1
ATOM 17548 C C . VAL B 1 599 ? 55.441 -3.959 130.614 1.00 73.93 637 VAL B C 1
ATOM 17549 O O . VAL B 1 599 ? 55.141 -4.351 131.747 1.00 72.19 637 VAL B O 1
ATOM 17562 N N . ILE B 1 600 ? 55.507 -2.671 130.288 1.00 73.62 638 ILE B N 1
ATOM 17563 C CA . ILE B 1 600 ? 55.121 -1.619 131.221 1.00 80.04 638 ILE B CA 1
ATOM 17564 C C . ILE B 1 600 ? 53.853 -0.962 130.705 1.00 84.73 638 ILE B C 1
ATOM 17565 O O . ILE B 1 600 ? 53.755 -0.625 129.519 1.00 82.18 638 ILE B O 1
ATOM 17581 N N . VAL B 1 601 ? 52.913 -0.789 131.591 1.00 86.52 639 VAL B N 1
ATOM 17582 C CA . VAL B 1 601 ? 51.638 -0.119 131.248 1.00 89.11 639 VAL B CA 1
ATOM 17583 C C . VAL B 1 601 ? 51.752 1.289 131.790 1.00 95.82 639 VAL B C 1
ATOM 17584 O O . VAL B 1 601 ? 51.879 1.404 132.984 1.00 98.24 639 VAL B O 1
ATOM 17597 N N . ARG B 1 602 ? 51.771 2.300 130.965 1.00 103.55 640 ARG B N 1
ATOM 17598 C CA . ARG B 1 602 ? 51.864 3.670 131.501 1.00 106.99 640 ARG B CA 1
ATOM 17599 C C . ARG B 1 602 ? 50.456 4.243 131.533 1.00 114.56 640 ARG B C 1
ATOM 17600 O O . ARG B 1 602 ? 49.671 3.893 130.666 1.00 111.89 640 ARG B O 1
ATOM 17621 N N . ALA B 1 603 ? 50.155 5.048 132.523 1.00 127.81 641 ALA B N 1
ATOM 17622 C CA . ALA B 1 603 ? 48.832 5.681 132.673 1.00 136.15 641 ALA B CA 1
ATOM 17623 C C . ALA B 1 603 ? 48.993 6.854 133.632 1.00 142.73 641 ALA B C 1
ATOM 17624 O O . ALA B 1 603 ? 48.749 6.676 134.816 1.00 147.89 641 ALA B O 1
ATOM 17631 N N . GLU B 1 604 ? 49.417 7.996 133.145 1.00 136.89 642 GLU B N 1
ATOM 17632 C CA . GLU B 1 604 ? 49.638 9.151 134.038 1.00 133.48 642 GLU B CA 1
ATOM 17633 C C . GLU B 1 604 ? 48.410 10.066 134.011 1.00 136.01 642 GLU B C 1
ATOM 17634 O O . GLU B 1 604 ? 47.547 9.885 133.146 1.00 132.02 642 GLU B O 1
ATOM 17638 N N . ASP B 1 605 ? 48.325 10.974 134.963 1.00 145.99 643 ASP B N 1
ATOM 17639 C CA . ASP B 1 605 ? 47.234 11.979 135.015 1.00 145.12 643 ASP B CA 1
ATOM 17640 C C . ASP B 1 605 ? 47.818 13.247 135.631 1.00 152.26 643 ASP B C 1
ATOM 17641 O O . ASP B 1 605 ? 48.752 13.131 136.445 1.00 149.03 643 ASP B O 1
ATOM 17645 N N . HIS B 1 606 ? 47.393 14.399 135.139 1.00 160.32 644 HIS B N 1
ATOM 17646 C CA . HIS B 1 606 ? 47.911 15.707 135.618 1.00 159.68 644 HIS B CA 1
ATOM 17647 C C . HIS B 1 606 ? 47.472 15.937 137.065 1.00 162.38 644 HIS B C 1
ATOM 17648 O O . HIS B 1 606 ? 47.866 16.965 137.621 1.00 165.42 644 HIS B O 1
ATOM 17652 N N . ASN B 1 607 ? 46.715 15.024 137.661 1.00 150.70 645 ASN B N 1
ATOM 17653 C CA . ASN B 1 607 ? 46.294 15.166 139.079 1.00 145.03 645 ASN B CA 1
ATOM 17654 C C . ASN B 1 607 ? 47.341 14.503 139.978 1.00 147.91 645 ASN B C 1
ATOM 17655 O O . ASN B 1 607 ? 47.293 14.732 141.185 1.00 149.01 645 ASN B O 1
ATOM 17659 N N . ASN B 1 608 ? 48.171 13.612 139.451 1.00 136.14 646 ASN B N 1
ATOM 17660 C CA . ASN B 1 608 ? 49.255 12.922 140.208 1.00 129.87 646 ASN B CA 1
ATOM 17661 C C . ASN B 1 608 ? 48.696 12.149 141.408 1.00 128.93 646 ASN B C 1
ATOM 17662 O O . ASN B 1 608 ? 49.445 12.022 142.392 1.00 124.61 646 ASN B O 1
ATOM 17666 N N . GLN B 1 609 ? 47.514 11.565 141.241 1.00 149.23 647 GLN B N 1
ATOM 17667 C CA . GLN B 1 609 ? 46.694 10.800 142.212 1.00 144.75 647 GLN B CA 1
ATOM 17668 C C . GLN B 1 609 ? 45.315 10.572 141.578 1.00 148.97 647 GLN B C 1
ATOM 17669 O O . GLN B 1 609 ? 44.963 11.348 140.669 1.00 152.12 647 GLN B O 1
ATOM 17673 N N . HIS B 1 610 ? 44.524 9.665 142.142 1.00 143.91 648 HIS B N 1
ATOM 17674 C CA . HIS B 1 610 ? 43.167 9.352 141.621 1.00 143.50 648 HIS B CA 1
ATOM 17675 C C . HIS B 1 610 ? 43.305 8.740 140.225 1.00 141.59 648 HIS B C 1
ATOM 17676 O O . HIS B 1 610 ? 42.319 8.774 139.463 1.00 142.96 648 HIS B O 1
ATOM 17680 N N . ALA B 1 611 ? 44.480 8.206 139.909 1.00 130.75 649 ALA B N 1
ATOM 17681 C CA . ALA B 1 611 ? 44.744 7.590 138.591 1.00 126.24 649 ALA B CA 1
ATOM 17682 C C . ALA B 1 611 ? 45.258 6.162 138.796 1.00 124.88 649 ALA B C 1
ATOM 17683 O O . ALA B 1 611 ? 45.309 5.417 137.798 1.00 117.79 649 ALA B O 1
ATOM 17690 N N . PRO B 1 612 ? 45.630 5.776 140.031 1.00 128.19 650 PRO B N 1
ATOM 17691 C CA . PRO B 1 612 ? 46.101 4.383 140.076 1.00 125.98 650 PRO B CA 1
ATOM 17692 C C . PRO B 1 612 ? 44.918 3.413 140.192 1.00 123.22 650 PRO B C 1
ATOM 17693 O O . PRO B 1 612 ? 45.110 2.250 139.885 1.00 122.24 650 PRO B O 1
ATOM 17704 N N . LEU B 1 613 ? 43.742 3.874 140.617 1.00 127.19 651 LEU B N 1
ATOM 17705 C CA . LEU B 1 613 ? 42.621 2.941 140.691 1.00 122.11 651 LEU B CA 1
ATOM 17706 C C . LEU B 1 613 ? 42.509 2.125 139.410 1.00 123.40 651 LEU B C 1
ATOM 17707 O O . LEU B 1 613 ? 42.156 0.940 139.442 1.00 122.17 651 LEU B O 1
ATOM 17711 N N . PHE B 1 614 ? 42.811 2.744 138.269 1.00 122.74 652 PHE B N 1
ATOM 17712 C CA . PHE B 1 614 ? 42.854 2.007 137.013 1.00 119.07 652 PHE B CA 1
ATOM 17713 C C . PHE B 1 614 ? 43.946 0.942 137.046 1.00 110.70 652 PHE B C 1
ATOM 17714 O O . PHE B 1 614 ? 43.669 -0.261 136.974 1.00 106.31 652 PHE B O 1
ATOM 17731 N N . LEU B 1 615 ? 45.204 1.371 137.163 1.00 102.35 653 LEU B N 1
ATOM 17732 C CA . LEU B 1 615 ? 46.303 0.409 137.154 1.00 100.22 653 LEU B CA 1
ATOM 17733 C C . LEU B 1 615 ? 46.123 -0.642 138.246 1.00 102.70 653 LEU B C 1
ATOM 17734 O O . LEU B 1 615 ? 46.429 -1.822 138.036 1.00 102.52 653 LEU B O 1
ATOM 17750 N N . GLN B 1 616 ? 45.598 -0.240 139.409 1.00 97.45 654 GLN B N 1
ATOM 17751 C CA . GLN B 1 616 ? 45.338 -1.206 140.472 1.00 95.37 654 GLN B CA 1
ATOM 17752 C C . GLN B 1 616 ? 44.299 -2.239 140.036 1.00 96.01 654 GLN B C 1
ATOM 17753 O O . GLN B 1 616 ? 44.410 -3.420 140.384 1.00 90.81 654 GLN B O 1
ATOM 17757 N N . GLN B 1 617 ? 43.277 -1.814 139.275 1.00 103.40 655 GLN B N 1
ATOM 17758 C CA . GLN B 1 617 ? 42.298 -2.757 138.735 1.00 100.42 655 GLN B CA 1
ATOM 17759 C C . GLN B 1 617 ? 42.825 -3.477 137.496 1.00 95.97 655 GLN B C 1
ATOM 17760 O O . GLN B 1 617 ? 42.475 -4.639 137.259 1.00 94.32 655 GLN B O 1
ATOM 17774 N N . LEU B 1 618 ? 43.666 -2.822 136.697 1.00 92.04 656 LEU B N 1
ATOM 17775 C CA . LEU B 1 618 ? 44.276 -3.523 135.573 1.00 91.32 656 LEU B CA 1
ATOM 17776 C C . LEU B 1 618 ? 45.143 -4.676 136.065 1.00 87.26 656 LEU B C 1
ATOM 17777 O O . LEU B 1 618 ? 45.082 -5.785 135.520 1.00 85.40 656 LEU B O 1
ATOM 17793 N N . ARG B 1 619 ? 45.931 -4.437 137.117 1.00 89.52 657 ARG B N 1
ATOM 17794 C CA . ARG B 1 619 ? 46.718 -5.499 137.733 1.00 86.65 657 ARG B CA 1
ATOM 17795 C C . ARG B 1 619 ? 45.825 -6.641 138.188 1.00 88.57 657 ARG B C 1
ATOM 17796 O O . ARG B 1 619 ? 46.081 -7.807 137.869 1.00 86.34 657 ARG B O 1
ATOM 17817 N N . ASN B 1 620 ? 44.780 -6.322 138.963 1.00 85.52 658 ASN B N 1
ATOM 17818 C CA . ASN B 1 620 ? 43.786 -7.322 139.338 1.00 84.96 658 ASN B CA 1
ATOM 17819 C C . ASN B 1 620 ? 43.365 -8.125 138.116 1.00 82.77 658 ASN B C 1
ATOM 17820 O O . ASN B 1 620 ? 43.486 -9.354 138.082 1.00 80.73 658 ASN B O 1
ATOM 17831 N N . LEU B 1 621 ? 42.910 -7.426 137.080 1.00 91.32 659 LEU B N 1
ATOM 17832 C CA . LEU B 1 621 ? 42.442 -8.094 135.874 1.00 95.69 659 LEU B CA 1
ATOM 17833 C C . LEU B 1 621 ? 43.549 -8.942 135.255 1.00 91.44 659 LEU B C 1
ATOM 17834 O O . LEU B 1 621 ? 43.338 -10.117 134.931 1.00 89.51 659 LEU B O 1
ATOM 17850 N N . ILE B 1 622 ? 44.747 -8.370 135.110 1.00 83.28 660 ILE B N 1
ATOM 17851 C CA . ILE B 1 622 ? 45.868 -9.110 134.534 1.00 79.50 660 ILE B CA 1
ATOM 17852 C C . ILE B 1 622 ? 46.171 -10.353 135.356 1.00 78.74 660 ILE B C 1
ATOM 17853 O O . ILE B 1 622 ? 46.380 -11.439 134.804 1.00 76.24 660 ILE B O 1
ATOM 17869 N N . LEU B 1 623 ? 46.205 -10.211 136.688 1.00 82.97 661 LEU B N 1
ATOM 17870 C CA . LEU B 1 623 ? 46.601 -11.279 137.602 1.00 83.16 661 LEU B CA 1
ATOM 17871 C C . LEU B 1 623 ? 45.570 -12.396 137.720 1.00 86.31 661 LEU B C 1
ATOM 17872 O O . LEU B 1 623 ? 45.890 -13.454 138.281 1.00 84.83 661 LEU B O 1
ATOM 17888 N N . SER B 1 624 ? 44.343 -12.186 137.246 1.00 81.22 662 SER B N 1
ATOM 17889 C CA . SER B 1 624 ? 43.346 -13.242 137.237 1.00 81.81 662 SER B CA 1
ATOM 17890 C C . SER B 1 624 ? 43.147 -13.847 135.846 1.00 80.72 662 SER B C 1
ATOM 17891 O O . SER B 1 624 ? 42.226 -14.631 135.651 1.00 83.04 662 SER B O 1
ATOM 17899 N N . SER B 1 625 ? 44.008 -13.539 134.886 1.00 82.34 663 SER B N 1
ATOM 17900 C CA . SER B 1 625 ? 43.920 -14.218 133.602 1.00 84.89 663 SER B CA 1
ATOM 17901 C C . SER B 1 625 ? 43.950 -15.736 133.805 1.00 86.71 663 SER B C 1
ATOM 17902 O O . SER B 1 625 ? 44.693 -16.230 134.664 1.00 84.13 663 SER B O 1
ATOM 17910 N N . PRO B 1 626 ? 43.181 -16.513 133.031 1.00 94.90 664 PRO B N 1
ATOM 17911 C CA . PRO B 1 626 ? 43.332 -17.980 133.099 1.00 96.02 664 PRO B CA 1
ATOM 17912 C C . PRO B 1 626 ? 44.742 -18.449 132.766 1.00 95.70 664 PRO B C 1
ATOM 17913 O O . PRO B 1 626 ? 45.117 -19.571 133.132 1.00 93.16 664 PRO B O 1
ATOM 17924 N N . LEU B 1 627 ? 45.530 -17.628 132.072 1.00 92.59 665 LEU B N 1
ATOM 17925 C CA . LEU B 1 627 ? 46.898 -17.981 131.731 1.00 92.30 665 LEU B CA 1
ATOM 17926 C C . LEU B 1 627 ? 47.905 -17.516 132.774 1.00 91.32 665 LEU B C 1
ATOM 17927 O O . LEU B 1 627 ? 49.081 -17.869 132.670 1.00 88.06 665 LEU B O 1
ATOM 17931 N N . ALA B 1 628 ? 47.483 -16.743 133.773 1.00 96.44 666 ALA B N 1
ATOM 17932 C CA . ALA B 1 628 ? 48.396 -16.355 134.842 1.00 98.39 666 ALA B CA 1
ATOM 17933 C C . ALA B 1 628 ? 48.924 -17.593 135.569 1.00 99.87 666 ALA B C 1
ATOM 17934 O O . ALA B 1 628 ? 48.232 -18.604 135.701 1.00 104.24 666 ALA B O 1
ATOM 17941 N N . ASP B 1 629 ? 50.167 -17.510 136.049 1.00 95.47 667 ASP B N 1
ATOM 17942 C CA . ASP B 1 629 ? 50.799 -18.633 136.731 1.00 94.82 667 ASP B CA 1
ATOM 17943 C C . ASP B 1 629 ? 51.779 -18.102 137.773 1.00 91.56 667 ASP B C 1
ATOM 17944 O O . ASP B 1 629 ? 51.938 -16.890 137.954 1.00 89.57 667 ASP B O 1
ATOM 17953 N N . GLU B 1 630 ? 52.446 -19.032 138.461 1.00 82.60 668 GLU B N 1
ATOM 17954 C CA . GLU B 1 630 ? 53.378 -18.656 139.518 1.00 84.67 668 GLU B CA 1
ATOM 17955 C C . GLU B 1 630 ? 54.497 -17.753 139.005 1.00 83.04 668 GLU B C 1
ATOM 17956 O O . GLU B 1 630 ? 55.097 -17.015 139.793 1.00 84.50 668 GLU B O 1
ATOM 17960 N N . LYS B 1 631 ? 54.784 -17.774 137.706 1.00 82.11 669 LYS B N 1
ATOM 17961 C CA . LYS B 1 631 ? 55.931 -17.050 137.178 1.00 80.55 669 LYS B CA 1
ATOM 17962 C C . LYS B 1 631 ? 55.614 -15.600 136.791 1.00 78.67 669 LYS B C 1
ATOM 17963 O O . LYS B 1 631 ? 56.548 -14.836 136.504 1.00 71.67 669 LYS B O 1
ATOM 17967 N N . LEU B 1 632 ? 54.331 -15.207 136.803 1.00 71.91 670 LEU B N 1
ATOM 17968 C CA . LEU B 1 632 ? 53.878 -13.870 136.407 1.00 64.33 670 LEU B CA 1
ATOM 17969 C C . LEU B 1 632 ? 54.026 -12.906 137.567 1.00 69.91 670 LEU B C 1
ATOM 17970 O O . LEU B 1 632 ? 53.283 -13.001 138.548 1.00 74.97 670 LEU B O 1
ATOM 17986 N N . TRP B 1 633 ? 54.926 -11.941 137.458 1.00 70.70 671 TRP B N 1
ATOM 17987 C CA . TRP B 1 633 ? 55.001 -10.889 138.460 1.00 71.41 671 TRP B CA 1
ATOM 17988 C C . TRP B 1 633 ? 54.398 -9.623 137.862 1.00 70.28 671 TRP B C 1
ATOM 17989 O O . TRP B 1 633 ? 54.530 -9.363 136.661 1.00 65.83 671 TRP B O 1
ATOM 17993 N N . VAL B 1 634 ? 53.664 -8.875 138.677 1.00 75.03 672 VAL B N 1
ATOM 17994 C CA . VAL B 1 634 ? 53.121 -7.589 138.264 1.00 78.63 672 VAL B CA 1
ATOM 17995 C C . VAL B 1 634 ? 53.446 -6.612 139.383 1.00 78.72 672 VAL B C 1
ATOM 17996 O O . VAL B 1 634 ? 52.841 -6.666 140.461 1.00 83.55 672 VAL B O 1
ATOM 18009 N N . LEU B 1 635 ? 54.428 -5.746 139.145 1.00 84.74 673 LEU B N 1
ATOM 18010 C CA . LEU B 1 635 ? 54.928 -4.807 140.143 1.00 84.94 673 LEU B CA 1
ATOM 18011 C C . LEU B 1 635 ? 54.236 -3.465 139.954 1.00 86.27 673 LEU B C 1
ATOM 18012 O O . LEU B 1 635 ? 54.301 -2.877 138.872 1.00 82.29 673 LEU B O 1
ATOM 18028 N N . GLY B 1 636 ? 53.596 -2.972 141.008 1.00 90.86 674 GLY B N 1
ATOM 18029 C CA . GLY B 1 636 ? 52.928 -1.694 140.940 1.00 92.73 674 GLY B CA 1
ATOM 18030 C C . GLY B 1 636 ? 51.462 -1.762 141.311 1.00 94.03 674 GLY B C 1
ATOM 18031 O O . GLY B 1 636 ? 50.952 -2.798 141.748 1.00 92.41 674 GLY B O 1
ATOM 18035 N N . PRO B 1 637 ? 50.739 -0.652 141.107 1.00 92.82 675 PRO B N 1
ATOM 18036 C CA . PRO B 1 637 ? 51.226 0.575 140.454 1.00 94.37 675 PRO B CA 1
ATOM 18037 C C . PRO B 1 637 ? 52.219 1.369 141.284 1.00 98.89 675 PRO B C 1
ATOM 18038 O O . PRO B 1 637 ? 51.982 1.571 142.477 1.00 99.30 675 PRO B O 1
ATOM 18049 N N . VAL B 1 638 ? 53.322 1.795 140.668 1.00 115.80 676 VAL B N 1
ATOM 18050 C CA . VAL B 1 638 ? 54.314 2.632 141.348 1.00 122.96 676 VAL B CA 1
ATOM 18051 C C . VAL B 1 638 ? 54.664 3.833 140.471 1.00 128.34 676 VAL B C 1
ATOM 18052 O O . VAL B 1 638 ? 54.879 3.675 139.261 1.00 128.30 676 VAL B O 1
ATOM 18065 N N . PRO B 1 639 ? 54.725 5.049 141.029 1.00 136.64 677 PRO B N 1
ATOM 18066 C CA . PRO B 1 639 ? 55.211 6.202 140.257 1.00 138.63 677 PRO B CA 1
ATOM 18067 C C . PRO B 1 639 ? 56.492 5.953 139.474 1.00 130.99 677 PRO B C 1
ATOM 18068 O O . PRO B 1 639 ? 57.256 5.027 139.767 1.00 128.34 677 PRO B O 1
ATOM 18079 N N . ALA B 1 640 ? 56.730 6.801 138.476 1.00 113.57 678 ALA B N 1
ATOM 18080 C CA . ALA B 1 640 ? 57.908 6.708 137.616 1.00 109.91 678 ALA B CA 1
ATOM 18081 C C . ALA B 1 640 ? 59.101 7.451 138.228 1.00 112.80 678 ALA B C 1
ATOM 18082 O O . ALA B 1 640 ? 59.856 8.133 137.527 1.00 115.09 678 ALA B O 1
ATOM 18089 N N . GLN B 1 652 ? 52.863 3.845 136.601 1.00 105.65 690 GLN B N 1
ATOM 18090 C CA . GLN B 1 652 ? 53.115 2.658 135.790 1.00 99.64 690 GLN B CA 1
ATOM 18091 C C . GLN B 1 652 ? 52.958 1.354 136.593 1.00 92.88 690 GLN B C 1
ATOM 18092 O O . GLN B 1 652 ? 52.956 1.357 137.834 1.00 89.24 690 GLN B O 1
ATOM 18106 N N . ILE B 1 653 ? 52.788 0.248 135.866 1.00 81.53 691 ILE B N 1
ATOM 18107 C CA . ILE B 1 653 ? 52.944 -1.092 136.413 1.00 75.66 691 ILE B CA 1
ATOM 18108 C C . ILE B 1 653 ? 53.892 -1.857 135.503 1.00 73.54 691 ILE B C 1
ATOM 18109 O O . ILE B 1 653 ? 54.004 -1.575 134.301 1.00 69.27 691 ILE B O 1
ATOM 18125 N N . LEU B 1 654 ? 54.568 -2.844 136.087 1.00 75.92 692 LEU B N 1
ATOM 18126 C CA . LEU B 1 654 ? 55.530 -3.675 135.380 1.00 75.52 692 LEU B CA 1
ATOM 18127 C C . LEU B 1 654 ? 55.013 -5.103 135.349 1.00 75.55 692 LEU B C 1
ATOM 18128 O O . LEU B 1 654 ? 54.729 -5.684 136.400 1.00 74.10 692 LEU B O 1
ATOM 18144 N N . LEU B 1 655 ? 54.899 -5.664 134.151 1.00 69.31 693 LEU B N 1
ATOM 18145 C CA . LEU B 1 655 ? 54.546 -7.064 133.966 1.00 71.20 693 LEU B CA 1
ATOM 18146 C C . LEU B 1 655 ? 55.797 -7.847 133.606 1.00 70.37 693 LEU B C 1
ATOM 18147 O O . LEU B 1 655 ? 56.537 -7.454 132.690 1.00 66.06 693 LEU B O 1
ATOM 18163 N N . GLN B 1 656 ? 56.005 -8.973 134.287 1.00 63.51 694 GLN B N 1
ATOM 18164 C CA . GLN B 1 656 ? 57.177 -9.798 134.025 1.00 66.47 694 GLN B CA 1
ATOM 18165 C C . GLN B 1 656 ? 56.795 -11.271 133.973 1.00 70.10 694 GLN B C 1
ATOM 18166 O O . GLN B 1 656 ? 56.069 -11.768 134.839 1.00 65.60 694 GLN B O 1
ATOM 18180 N N . HIS B 1 657 ? 57.290 -11.956 132.944 1.00 63.64 695 HIS B N 1
ATOM 18181 C CA . HIS B 1 657 ? 57.131 -13.389 132.812 1.00 63.80 695 HIS B CA 1
ATOM 18182 C C . HIS B 1 657 ? 58.321 -13.945 132.039 1.00 67.13 695 HIS B C 1
ATOM 18183 O O . HIS B 1 657 ? 58.895 -13.237 131.207 1.00 61.32 695 HIS B O 1
ATOM 18197 N N . PRO B 1 658 ? 58.730 -15.190 132.299 1.00 71.87 696 PRO B N 1
ATOM 18198 C CA . PRO B 1 658 ? 59.836 -15.756 131.511 1.00 70.94 696 PRO B CA 1
ATOM 18199 C C . PRO B 1 658 ? 59.493 -15.989 130.047 1.00 70.61 696 PRO B C 1
ATOM 18200 O O . PRO B 1 658 ? 60.402 -15.976 129.204 1.00 69.56 696 PRO B O 1
ATOM 18211 N N . SER B 1 659 ? 58.211 -16.208 129.719 1.00 68.39 697 SER B N 1
ATOM 18212 C CA . SER B 1 659 ? 57.766 -16.471 128.351 1.00 69.61 697 SER B CA 1
ATOM 18213 C C . SER B 1 659 ? 57.151 -15.203 127.754 1.00 68.28 697 SER B C 1
ATOM 18214 O O . SER B 1 659 ? 56.095 -14.736 128.206 1.00 64.28 697 SER B O 1
ATOM 18222 N N . ARG B 1 660 ? 57.805 -14.662 126.723 1.00 61.59 698 ARG B N 1
ATOM 18223 C CA . ARG B 1 660 ? 57.228 -13.574 125.931 1.00 64.28 698 ARG B CA 1
ATOM 18224 C C . ARG B 1 660 ? 55.834 -13.942 125.423 1.00 68.47 698 ARG B C 1
ATOM 18225 O O . ARG B 1 660 ? 54.908 -13.128 125.482 1.00 69.24 698 ARG B O 1
ATOM 18229 N N . VAL B 1 661 ? 55.677 -15.168 124.918 1.00 71.82 699 VAL B N 1
ATOM 18230 C CA . VAL B 1 661 ? 54.436 -15.575 124.271 1.00 73.98 699 VAL B CA 1
ATOM 18231 C C . VAL B 1 661 ? 53.313 -15.718 125.284 1.00 70.25 699 VAL B C 1
ATOM 18232 O O . VAL B 1 661 ? 52.166 -15.349 125.009 1.00 73.25 699 VAL B O 1
ATOM 18245 N N . ARG B 1 662 ? 53.604 -16.292 126.452 1.00 73.30 700 ARG B N 1
ATOM 18246 C CA . ARG B 1 662 ? 52.583 -16.373 127.492 1.00 78.07 700 ARG B CA 1
ATOM 18247 C C . ARG B 1 662 ? 52.160 -14.980 127.928 1.00 74.07 700 ARG B C 1
ATOM 18248 O O . ARG B 1 662 ? 50.962 -14.711 128.097 1.00 71.19 700 ARG B O 1
ATOM 18252 N N . LEU B 1 663 ? 53.129 -14.068 128.070 1.00 64.11 701 LEU B N 1
ATOM 18253 C CA . LEU B 1 663 ? 52.813 -12.700 128.460 1.00 62.64 701 LEU B CA 1
ATOM 18254 C C . LEU B 1 663 ? 51.973 -11.999 127.398 1.00 69.80 701 LEU B C 1
ATOM 18255 O O . LEU B 1 663 ? 51.004 -11.297 127.722 1.00 69.53 701 LEU B O 1
ATOM 18271 N N . GLN B 1 664 ? 52.312 -12.186 126.119 1.00 62.82 702 GLN B N 1
ATOM 18272 C CA . GLN B 1 664 ? 51.496 -11.602 125.068 1.00 68.07 702 GLN B CA 1
ATOM 18273 C C . GLN B 1 664 ? 50.058 -12.110 125.161 1.00 68.25 702 GLN B C 1
ATOM 18274 O O . GLN B 1 664 ? 49.106 -11.355 124.939 1.00 67.38 702 GLN B O 1
ATOM 18288 N N . HIS B 1 665 ? 49.879 -13.382 125.519 1.00 76.75 703 HIS B N 1
ATOM 18289 C CA . HIS B 1 665 ? 48.536 -13.947 125.585 1.00 80.39 703 HIS B CA 1
ATOM 18290 C C . HIS B 1 665 ? 47.765 -13.416 126.791 1.00 81.16 703 HIS B C 1
ATOM 18291 O O . HIS B 1 665 ? 46.581 -13.078 126.684 1.00 81.52 703 HIS B O 1
ATOM 18305 N N . ILE B 1 666 ? 48.423 -13.322 127.945 1.00 69.87 704 ILE B N 1
ATOM 18306 C CA . ILE B 1 666 ? 47.809 -12.670 129.102 1.00 71.75 704 ILE B CA 1
ATOM 18307 C C . ILE B 1 666 ? 47.312 -11.283 128.720 1.00 71.83 704 ILE B C 1
ATOM 18308 O O . ILE B 1 666 ? 46.155 -10.923 128.962 1.00 71.14 704 ILE B O 1
ATOM 18324 N N . ILE B 1 667 ? 48.195 -10.475 128.135 1.00 67.48 705 ILE B N 1
ATOM 18325 C CA . ILE B 1 667 ? 47.828 -9.118 127.726 1.00 74.54 705 ILE B CA 1
ATOM 18326 C C . ILE B 1 667 ? 46.648 -9.146 126.758 1.00 76.75 705 ILE B C 1
ATOM 18327 O O . ILE B 1 667 ? 45.709 -8.353 126.879 1.00 79.39 705 ILE B O 1
ATOM 18343 N N . ASN B 1 668 ? 46.695 -10.027 125.757 1.00 84.21 706 ASN B N 1
ATOM 18344 C CA . ASN B 1 668 ? 45.622 -10.056 124.770 1.00 86.24 706 ASN B CA 1
ATOM 18345 C C . ASN B 1 668 ? 44.285 -10.338 125.433 1.00 88.32 706 ASN B C 1
ATOM 18346 O O . ASN B 1 668 ? 43.298 -9.640 125.176 1.00 95.73 706 ASN B O 1
ATOM 18357 N N . GLY B 1 669 ? 44.232 -11.357 126.296 1.00 81.29 707 GLY B N 1
ATOM 18358 C CA . GLY B 1 669 ? 42.984 -11.669 126.983 1.00 85.83 707 GLY B CA 1
ATOM 18359 C C . GLY B 1 669 ? 42.535 -10.554 127.908 1.00 86.63 707 GLY B C 1
ATOM 18360 O O . GLY B 1 669 ? 41.339 -10.328 128.081 1.00 91.35 707 GLY B O 1
ATOM 18364 N N . THR B 1 670 ? 43.484 -9.837 128.504 1.00 84.80 708 THR B N 1
ATOM 18365 C CA . THR B 1 670 ? 43.146 -8.702 129.352 1.00 87.19 708 THR B CA 1
ATOM 18366 C C . THR B 1 670 ? 42.518 -7.578 128.539 1.00 91.72 708 THR B C 1
ATOM 18367 O O . THR B 1 670 ? 41.456 -7.055 128.896 1.00 94.45 708 THR B O 1
ATOM 18378 N N . LEU B 1 671 ? 43.176 -7.178 127.448 1.00 93.80 709 LEU B N 1
ATOM 18379 C CA . LEU B 1 671 ? 42.648 -6.100 126.619 1.00 100.74 709 LEU B CA 1
ATOM 18380 C C . LEU B 1 671 ? 41.245 -6.410 126.105 1.00 103.20 709 LEU B C 1
ATOM 18381 O O . LEU B 1 671 ? 40.484 -5.487 125.801 1.00 103.52 709 LEU B O 1
ATOM 18397 N N . ALA B 1 672 ? 40.892 -7.695 125.998 1.00 97.69 710 ALA B N 1
ATOM 18398 C CA . ALA B 1 672 ? 39.530 -8.093 125.663 1.00 101.70 710 ALA B CA 1
ATOM 18399 C C . ALA B 1 672 ? 38.523 -7.651 126.715 1.00 103.40 710 ALA B C 1
ATOM 18400 O O . ALA B 1 672 ? 37.325 -7.574 126.421 1.00 108.77 710 ALA B O 1
ATOM 18407 N N . LEU B 1 673 ? 38.978 -7.364 127.937 1.00 106.52 711 LEU B N 1
ATOM 18408 C CA . LEU B 1 673 ? 38.083 -7.086 129.053 1.00 107.99 711 LEU B CA 1
ATOM 18409 C C . LEU B 1 673 ? 38.412 -5.753 129.704 1.00 114.96 711 LEU B C 1
ATOM 18410 O O . LEU B 1 673 ? 38.138 -5.553 130.891 1.00 116.46 711 LEU B O 1
ATOM 18426 N N . ILE B 1 674 ? 39.079 -4.927 128.956 1.00 129.94 712 ILE B N 1
ATOM 18427 C CA . ILE B 1 674 ? 39.444 -3.597 129.504 1.00 136.33 712 ILE B CA 1
ATOM 18428 C C . ILE B 1 674 ? 38.145 -2.839 129.723 1.00 142.08 712 ILE B C 1
ATOM 18429 O O . ILE B 1 674 ? 38.116 -1.998 130.614 1.00 144.88 712 ILE B O 1
ATOM 18445 N N . ASN B 1 675 ? 37.150 -3.095 128.897 1.00 147.29 713 ASN B N 1
ATOM 18446 C CA . ASN B 1 675 ? 35.833 -2.427 129.034 1.00 150.90 713 ASN B CA 1
ATOM 18447 C C . ASN B 1 675 ? 35.372 -2.675 130.457 1.00 151.63 713 ASN B C 1
ATOM 18448 O O . ASN B 1 675 ? 35.148 -1.723 131.203 1.00 155.42 713 ASN B O 1
ATOM 18459 N N . THR B 1 676 ? 35.377 -3.923 130.833 1.00 149.69 714 THR B N 1
ATOM 18460 C CA . THR B 1 676 ? 34.968 -4.258 132.223 1.00 149.89 714 THR B CA 1
ATOM 18461 C C . THR B 1 676 ? 35.987 -3.659 133.184 1.00 150.02 714 THR B C 1
ATOM 18462 O O . THR B 1 676 ? 36.607 -4.436 133.907 1.00 155.56 714 THR B O 1
ATOM 18466 N N . ILE B 1 677 ? 36.011 -2.345 133.262 1.00 128.63 715 ILE B N 1
ATOM 18467 C CA . ILE B 1 677 ? 37.013 -1.500 133.943 1.00 129.66 715 ILE B CA 1
ATOM 18468 C C . ILE B 1 677 ? 36.394 -0.112 133.885 1.00 136.11 715 ILE B C 1
ATOM 18469 O O . ILE B 1 677 ? 36.560 0.574 132.879 1.00 134.85 715 ILE B O 1
ATOM 18485 N N . PRO B 1 678 ? 35.622 0.253 134.895 1.00 149.83 716 PRO B N 1
ATOM 18486 C CA . PRO B 1 678 ? 34.982 1.561 134.884 1.00 156.40 716 PRO B CA 1
ATOM 18487 C C . PRO B 1 678 ? 35.917 2.740 134.595 1.00 155.66 716 PRO B C 1
ATOM 18488 O O . PRO B 1 678 ? 35.523 3.618 133.878 1.00 159.48 716 PRO B O 1
ATOM 18499 N N . ASP B 1 679 ? 37.107 2.768 135.144 1.00 153.99 717 ASP B N 1
ATOM 18500 C CA . ASP B 1 679 ? 38.008 3.920 134.907 1.00 155.79 717 ASP B CA 1
ATOM 18501 C C . ASP B 1 679 ? 38.723 3.778 133.553 1.00 156.86 717 ASP B C 1
ATOM 18502 O O . ASP B 1 679 ? 39.631 4.592 133.313 1.00 155.50 717 ASP B O 1
ATOM 18506 N N . SER B 1 680 ? 38.377 2.855 132.662 1.00 157.33 718 SER B N 1
ATOM 18507 C CA . SER B 1 680 ? 39.136 2.828 131.413 1.00 156.47 718 SER B CA 1
ATOM 18508 C C . SER B 1 680 ? 39.077 4.174 130.698 1.00 157.47 718 SER B C 1
ATOM 18509 O O . SER B 1 680 ? 40.054 4.581 130.056 1.00 153.27 718 SER B O 1
ATOM 18517 N N . ARG B 1 681 ? 37.952 4.884 130.810 1.00 156.88 719 ARG B N 1
ATOM 18518 C CA . ARG B 1 681 ? 37.747 6.159 130.137 1.00 159.19 719 ARG B CA 1
ATOM 18519 C C . ARG B 1 681 ? 38.152 7.360 130.993 1.00 161.80 719 ARG B C 1
ATOM 18520 O O . ARG B 1 681 ? 37.673 8.471 130.742 1.00 166.01 719 ARG B O 1
ATOM 18524 N N . LYS B 1 682 ? 39.025 7.169 131.984 1.00 158.50 720 LYS B N 1
ATOM 18525 C CA . LYS B 1 682 ? 39.374 8.245 132.906 1.00 158.11 720 LYS B CA 1
ATOM 18526 C C . LYS B 1 682 ? 40.646 8.990 132.500 1.00 158.86 720 LYS B C 1
ATOM 18527 O O . LYS B 1 682 ? 40.660 10.225 132.490 1.00 163.99 720 LYS B O 1
ATOM 18531 N N . VAL B 1 683 ? 41.723 8.266 132.174 1.00 140.10 721 VAL B N 1
ATOM 18532 C CA . VAL B 1 683 ? 43.025 8.875 131.910 1.00 135.59 721 VAL B CA 1
ATOM 18533 C C . VAL B 1 683 ? 43.682 8.194 130.714 1.00 128.91 721 VAL B C 1
ATOM 18534 O O . VAL B 1 683 ? 43.216 7.169 130.212 1.00 128.37 721 VAL B O 1
ATOM 18538 N N . LYS B 1 684 ? 44.785 8.789 130.262 1.00 109.19 722 LYS B N 1
ATOM 18539 C CA . LYS B 1 684 ? 45.544 8.253 129.140 1.00 100.77 722 LYS B CA 1
ATOM 18540 C C . LYS B 1 684 ? 46.518 7.188 129.623 1.00 98.88 722 LYS B C 1
ATOM 18541 O O . LYS B 1 684 ? 47.118 7.310 130.698 1.00 95.56 722 LYS B O 1
ATOM 18545 N N . TRP B 1 685 ? 46.680 6.143 128.815 1.00 123.04 723 TRP B N 1
ATOM 18546 C CA . TRP B 1 685 ? 47.529 5.023 129.189 1.00 119.49 723 TRP B CA 1
ATOM 18547 C C . TRP B 1 685 ? 47.927 4.262 127.933 1.00 114.49 723 TRP B C 1
ATOM 18548 O O . TRP B 1 685 ? 47.148 4.167 126.979 1.00 108.42 723 TRP B O 1
ATOM 18569 N N . VAL B 1 686 ? 49.144 3.701 127.954 1.00 117.46 724 VAL B N 1
ATOM 18570 C CA . VAL B 1 686 ? 49.705 2.992 126.810 1.00 109.90 724 VAL B CA 1
ATOM 18571 C C . VAL B 1 686 ? 50.461 1.754 127.272 1.00 103.31 724 VAL B C 1
ATOM 18572 O O . VAL B 1 686 ? 50.894 1.644 128.421 1.00 103.09 724 VAL B O 1
ATOM 18585 N N . LEU B 1 687 ? 50.642 0.832 126.333 1.00 104.80 725 LEU B N 1
ATOM 18586 C CA . LEU B 1 687 ? 51.441 -0.367 126.528 1.00 99.84 725 LEU B CA 1
ATOM 18587 C C . LEU B 1 687 ? 52.808 -0.175 125.892 1.00 101.80 725 LEU B C 1
ATOM 18588 O O . LEU B 1 687 ? 52.919 0.317 124.767 1.00 103.41 725 LEU B O 1
ATOM 18604 N N . ASP B 1 688 ? 53.845 -0.588 126.615 1.00 96.02 726 ASP B N 1
ATOM 18605 C CA . ASP B 1 688 ? 55.222 -0.521 126.131 1.00 95.64 726 ASP B CA 1
ATOM 18606 C C . ASP B 1 688 ? 55.812 -1.925 126.245 1.00 85.60 726 ASP B C 1
ATOM 18607 O O . ASP B 1 688 ? 56.178 -2.358 127.340 1.00 78.00 726 ASP B O 1
ATOM 18616 N N . VAL B 1 689 ? 55.877 -2.647 125.126 1.00 72.88 727 VAL B N 1
ATOM 18617 C CA . VAL B 1 689 ? 56.388 -4.016 125.117 1.00 68.09 727 VAL B CA 1
ATOM 18618 C C . VAL B 1 689 ? 57.897 -3.973 124.937 1.00 68.84 727 VAL B C 1
ATOM 18619 O O . VAL B 1 689 ? 58.406 -3.282 124.046 1.00 68.60 727 VAL B O 1
ATOM 18632 N N . ASP B 1 690 ? 58.615 -4.720 125.773 1.00 63.95 728 ASP B N 1
ATOM 18633 C CA . ASP B 1 690 ? 60.074 -4.744 125.736 1.00 66.18 728 ASP B CA 1
ATOM 18634 C C . ASP B 1 690 ? 60.618 -3.315 125.802 1.00 72.27 728 ASP B C 1
ATOM 18635 O O . ASP B 1 690 ? 61.334 -2.875 124.893 1.00 73.97 728 ASP B O 1
ATOM 18644 N N . PRO B 1 691 ? 60.293 -2.566 126.850 1.00 68.02 729 PRO B N 1
ATOM 18645 C CA . PRO B 1 691 ? 60.824 -1.201 126.970 1.00 78.92 729 PRO B CA 1
ATOM 18646 C C . PRO B 1 691 ? 62.350 -1.189 127.042 1.00 79.64 729 PRO B C 1
ATOM 18647 O O . PRO B 1 691 ? 62.979 -2.166 127.452 1.00 74.12 729 PRO B O 1
ATOM 18658 N N . ILE B 1 692 ? 62.947 -0.078 126.614 1.00 86.75 730 ILE B N 1
ATOM 18659 C CA . ILE B 1 692 ? 64.407 0.065 126.660 1.00 93.76 730 ILE B CA 1
ATOM 18660 C C . ILE B 1 692 ? 64.848 1.167 127.626 1.00 92.73 730 ILE B C 1
ATOM 18661 O O . ILE B 1 692 ? 64.218 1.404 128.653 1.00 92.58 730 ILE B O 1
#

Secondary structure (DSSP, 8-state):
--EEEEE-SSS-SS-EEEEPPTT----TT-EEEEEETTTEEEEEEEEEEES--SS-GGGPPBP-EE--SS-SS-HHHHHHHHHHHHHTT--HHHHHHHTS-HHHHTT--SS---TTTT--B-----HHHHHHHHHHHHTTTS-EEEEEE--TTSSHHHHHHHHHHHHHHTT-EEEEE--TT---HHHHHHHHHHBSS-EEEE-TT--HHHHHHHHHHHHHT--SEEEESGGGGG---SSEEEEEEESTT-GGGB--SSS--BHHHHHHHHHHHHT-EEEEEESS--HHHHHHHHTTSSEEEE-----EEEEEE-TT---BTTB-HHHHHHHHHHHHTT-EEEEE-PPTT---EEEETTT--B-B-TTT-PBPEEETTTTEEE-TTT--EEEPPSS-TTT--S-EEEE---SSSHHHHHHHHSTT--EEE-SS-S-----SSEEEEE-SPPPTT---TTEEEEEE--HHHHHH-SSTTHHHHHHHHHHHHHHHTTSSSS--EEEEEES-TT-HHHHHHHHH-HHHHHHHHHHHHHHTT-TTSSEEEEEEEEESSSSHHHHHHHHHHHHHHT-TT--TT-EEEEEEEEEEEEETTEEEEEEEEEES-HHHHHHHHHHHHTTGGG-GGGGSSEEEEEES---/-EEEEE-SSS-SS-EEEE--TT----TT-EEEEEETTTEEEEEEEEEEES--SS-GGG-EE--EE--SS-SS-HHHHHHHHHHHHHHT--HHHHHHHTS-HHHHTT--S---TTTT-------HHHHHHHHHHHHTTTS-EEEEEE--TTSSHHHHHHHHHHHHHTTT-EEEEE--GGG--HHHHHHHHHH-SS-EEEE-TT--HHHHHHHHHHHHHT--SEEEESGGGGG---SSEEEEEEETTT-GGGB--SSS--BHHHHHHHHHHHHT-EEEEEESS--HHHHHHHHTTSSEEEE----EEEEE-TT---BTTB-HHHHHHHHHHHHTT-EEEEE-PPTTPPPEEEETTT--B-B-TTT-PBPEEETTTTEEE-TTT--EEEPPSS-TTT----EEEE---SSS-HHHHHHH--EEEE-SPPPTT---TTEEEEEE--HHHHHT-SSTTHHHHHHHHHHHHHHHHT---EEEEEES-TT-HHHHHHHHH-HHHHHHHHHHHHHHTT-TTSSEEEEEE---TTSSS-HHHHHHHHHHHHT-TT--TT-EEE------EEEEES-HHHHHHHHHHHHTTSSS-GGGGTS--EEEES--

Organism: Escherichia coli (strain K12) (NCBI:txid83333)

Radius of gyration: 41.13 Å; Cα contacts (8 Å, |Δi|>4): 2451; chains: 2; bounding box: 95×66×134 Å

Nearest PDB structures (foldseek):
  6dcr-assembly2_B  TM=1.002E+00  e=0.000E+00  Escherichia coli K-12
  4nl8-assembly2_B  TM=9.663E-01  e=6.165E-92  Klebsiella pneumoniae subsp. pneumoniae MGH 78578
  4nl8-assembly3_E  TM=9.419E-01  e=1.573E-89  Klebsiella pneumoniae subsp. pneumoniae MGH 78578
  4nl8-assembly1_A  TM=9.710E-01  e=9.245E-89  Klebsiella pneumoniae subsp. pneumoniae MGH 78578
  8fak-assembly1_H  TM=8.241E-01  e=6.641E-93  Escherichia coli K-12

Sequence (1239 aa):
MPVAHVALPVPLPRTFDYLLPEGMTVKAGCRVRVPFGKQQERIGIVVSVSDASELPLNELKAVVEVLDSEPVFTHHSVWRLLLWAADDYYHHPIGDDVLFHALPILLRQGRPAANADWRTNYAVSLRLNTEQATAVGAIHSAADTFSAWLLAGVTGSGKTEVYLSVLENVLAQGKQALVMVPEIGLTPQTIARFRERFNAPVEVLHSGLNDSERLSAWLKAKNNGEAAIVIGTRSALFTPFKNLGVIVIDEEHDSSYKQQEGWRYHARDLAVYRAHSEQIPIILGSATPALETLCNVQQKKYRLLRLTRPAIQHVLDLKGQKVQAGLAPALITRMRQHLQADNQVILFLNRRGFAPALLCHDCGWIAECPRCDHYYTLHQAQHHLRCHHCDSQRPVPRQCPSCGSTHLVPVGLGTEQLEQTLAPLFPGVPISRIDRDTTSHRGGARILIGTQMLAKGHHFPDVTLVALLDVDGALFSADFRRSSAERFAQLYTQVAGRAGRAGKQGEVVLQTHHPEHPLLQTLLYKGYDAFAEQALAERRMMQLPPWTSHVIVRAEDHNNQHAPLFLQQLRNLILSSPLADEKLWVLGPVPALAPKRGGRWRWQILLQHPSRVRLQHIINGTLALINTIPDSRKVKWVLDVDPIEPVAHVALPVPLPRTFDYLLPEGMTVKAGCRVRVPFGKQQERIGIVVSVSDASELPLNELKAVVEVLDSEPVFTHSVWRLLLWAADYYHHPIGDVLFHALPILLRQGRPAANDWRTNYAVLRLNTEQATAVGAIHSAADTFSAWLLAGVTGSGKTEVYLSVLENVLAQGKQALVMVPEIGLTPQTIARFRERFNAPVEVLHSGLNDSERLSAWLKAKNNGEAAIVIGTRSALFTPFKNLGVIVIDEEHDSSYKQQEGWRYHARDLAVYRAHSEQIPIILGSATPALETLCNVQQKKYRLLRLTRIQHVLDLKGQKVQAGLAPALITRMRQHLQADNQVILFLNRRGFAPALLCHDCGWIAECPRCDHYYTLHQAQHHLRCHHCDSQRPVPRQCPSCGSTHLVPVGLGTEQLEQTLAPLFRILIGTQMLAKGHHFPDVTLVALLDVDGALFSADFRSAERFAQLYTQVAGRAGRQGEVVLQTHHPEHPLLQTLLYKGYDAFAEQALAERRMMQLPPWTSHVIVRAEDHNNQHAPLFLQQLRNLILSSPLADEKLWVLGPVPAQILLQHPSRVRLQHIINGTLALINTIPDSRKVKWVLDVDPI

InterPro domains:
  IPR001650 Helicase, C-terminal domain-like [PF00271] (502-589)
  IPR001650 Helicase, C-terminal domain-like [PS51194] (447-638)
  IPR001650 Helicase, C-terminal domain-like [SM00490] (492-589)
  IPR005259 Primosomal protein N' [MF_00983] (6-732)
  IPR005259 Primosomal protein N' [TIGR00595] (221-730)
  IPR011545 DEAD/DEAH-box helicase domain [PF00270] (202-364)
  IPR014001 Helicase superfamily 1/2, ATP-binding domain [PS51192] (211-377)
  IPR014001 Helicase superfamily 1/2, ATP-binding domain [SM00487] (195-391)
  IPR027417 P-loop containing nucleoside triphosphate hydrolase [G3DSA:3.40.50.300] (184-379)
  IPR027417 P-loop containing nucleoside triphosphate hydrolase [G3DSA:3.40.50.300] (399-626)
  IPR027417 P-loop containing nucleoside triphosphate hydrolase [SSF52540] (214-601)
  IPR040498 PriA DNA helicase, Cys-rich region (CRR) domain [PF18319] (445-471)
  IPR041222 Primosomal protein N', 3' DNA-binding domain [PF17764] (6-101)
  IPR041236 Primosomal protein N, C-terminal domain [PF18074] (632-729)
  IPR042115 Primosomal protein N', 3' DNA-binding domain superfamily [G3DSA:3.40.1440.60] (2-113)
  IPR048949 Primosomal protein N'-like, winged helix [PF21213] (114-176)

Solvent-accessible surface area: 55992 Å² total; per-residue (Å²): 154,56,0,0,30,0,0,2,58,25,111,86,113,126,40,25,30,12,39,9,47,185,85,52,114,20,99,42,2,0,0,0,79,0,31,45,53,111,104,100,77,102,28,0,0,0,30,51,57,47,119,56,26,182,87,71,65,140,113,20,117,46,4,59,70,36,48,13,90,105,40,3,16,29,154,2,2,19,127,0,0,45,62,0,11,64,10,7,30,41,18,25,1,54,0,0,9,60,11,4,19,59,42,0,79,95,16,127,101,36,61,92,156,125,17,119,118,111,35,54,100,65,163,86,62,56,115,54,16,48,83,2,13,35,27,5,108,98,13,16,100,83,56,7,3,10,0,0,3,6,91,94,76,7,19,8,29,51,0,5,2,18,3,0,8,49,8,1,62,74,12,52,3,0,0,2,0,11,5,110,78,12,30,22,104,138,45,30,56,109,10,116,145,31,7,87,17,60,10,27,8,30,67,108,66,33,81,54,68,79,80,8,27,4,19,27,85,0,58,92,15,28,1,0,0,1,1,0,26,48,62,2,0,11,9,2,12,130,62,7,4,0,0,0,0,15,25,0,21,23,68,23,0,6,20,84,138,52,2,37,0,12,0,5,49,0,0,24,57,0,0,101,46,46,82,8,2,0,0,0,0,0,26,4,1,3,0,46,0,24,3,32,28,106,88,185,129,23,132,72,19,94,5,78,94,85,28,17,31,59,39,36,58,16,61,49,73,182,58,95,35,46,0,3,47,58,0,4,93,15,0,108,129,22,18,154,64,90,45,6,0,4,0,0,13,18,111,197,50,40,9,22,2,4,0,0,24,56,52,1,62,26,2,82,0,82,178,37,99,60,65,8,7,2,43,100,89,104,118,69,5,49,0,36,71,51,46,6,79,100,98,42,48,176,80,3,97,83,64,31,22,75,107,30,45,39,12,9,73,14,31,101,112,18,79,121,65,0,49,95,20,11,108,90,21,58,33,35,114,27,31,81,74,102,135,155,167,186,34,27,31,50,0,11,2,0,25,78,55,28,13,110,41,99,128,26,112,60,27,31,0,12,0,0,32,8,0,8,1,7,19,7,17,30,12,65,34,8,19,12,67,11,0,13,11,17,35,43,4,30,52,44,16,12,85,81,93,62,74,3,22,1,4,0,5,0,8,28,26,104,29,86,20,3,69,20,4,20,98,159,28,12,65,32,4,0,56,65,9,3,64,82,14,138,138,84,82,34,10,35,40,8,18,8,5,8,3,34,3,30,6,140,54,64,115,62,0,14,87,0,0,87,54,4,79,89,26,3,70,80,16,139,60,31,42,140,110,12,148,8,38,24,18,8,19,6,34,31,45,105,118,66,46,74,70,39,28,6,0,32,1,21,8,54,46,100,64,85,3,13,88,0,6,51,35,5,45,85,98,29,101,90,4,96,15,11,199,120,16,145,63,47,23,3,4,39,4,36,49,97,4,0,31,0,0,2,61,23,106,87,113,134,41,30,30,12,49,26,48,109,84,63,119,19,50,38,2,1,0,0,85,0,26,57,50,185,111,87,86,105,24,0,0,0,31,51,75,44,120,74,28,120,40,96,60,100,74,29,103,46,4,71,74,39,47,12,110,126,40,3,14,25,141,7,1,32,27,0,0,53,73,0,10,77,23,14,36,46,16,23,1,43,0,0,10,62,11,4,18,56,39,0,84,99,16,126,100,36,60,162,106,19,56,124,112,36,56,137,166,110,56,85,111,61,17,48,83,1,14,35,30,6,114,96,22,22,97,80,55,10,4,16,0,0,8,9,75,98,72,8,18,4,32,60,0,7,1,10,2,0,19,55,12,1,73,84,25,38,2,0,0,3,0,19,14,86,120,28,35,32,112,83,57,30,61,104,12,120,87,41,8,91,15,61,18,34,6,40,64,108,63,24,86,51,58,82,94,10,32,2,17,26,79,0,50,81,16,92,0,0,0,1,9,0,24,52,64,1,0,10,9,2,10,147,67,9,4,0,0,0,0,22,18,0,26,40,79,23,0,13,17,83,78,59,8,72,0,15,0,6,51,0,0,22,64,0,0,102,43,50,82,10,2,0,0,0,0,0,30,3,1,4,0,50,0,27,4,31,31,108,81,187,131,19,139,56,18,118,9,84,122,132,65,82,50,26,58,14,65,48,71,82,57,44,33,45,5,2,52,49,0,51,102,68,24,60,62,32,65,89,80,102,19,10,8,12,1,4,10,24,66,65,80,42,58,31,3,5,0,0,29,56,37,0,58,19,2,78,0,90,82,31,102,69,77,8,11,13,81,77,111,80,64,32,3,28,3,82,86,54,84,26,114,124,72,47,47,88,104,4,98,77,68,34,26,92,110,34,47,71,13,17,86,6,46,77,87,20,73,90,49,15,64,110,60,96,89,59,61,82,21,56,133,55,46,23,86,52,93,107,57,119,67,25,43,1,19,1,0,33,9,0,7,12,6,21,8,31,38,53,66,42,9,18,14,120,10,0,17,10,18,32,27,6,34,48,57,25,68,115,117,10,33,5,1,0,5,0,9,29,37,95,36,97,13,2,70,16,4,28,176,163,28,14,70,30,4,2,131,82,7,10,49,60,11,130,146,99,80,29,11,34,30,8,18,10,5,22,4,90,10,84,39,123,74,98,64,100,18,65,55,12,5,45,56,3,17,29,36,4,22,43,18,147,51,29,75,118,46,14,35,9,50,15,39,23,120,121,34,0,29,1,26,10,68,45,34,90,29,2,23,103,1,7,48,38,5,53,77,94,28,126,73,5,123,32,33,103,79,35,82,67,68,31,9,6,41,14,111